Protein AF-A0A8H6UJI5-F1 (afdb_monomer_lite)

Secondary structure (DSSP, 8-state):
--B-SSSSS-BSTTSTT--TT----TTSSB--TTTT--BSSPPPHHHHHHHHHHHHHTTSTTHHHHTT-HHHHHHHHHHHHHHH---HHHHHHHHHHHHHHHHHHHHHS-EEES-SSS-EEE-SSSS-HHHHHHHHHHHHHHHHHGGGS-S--SEEEEE-TTSS-EETTTSEE-TTS----S-TT-GGGGTT-EEPPPPPP--SS-----HHHHS-TT-THHHHGGGGS-SSEE--PEEEEEETTTTEEEE-SPBTTB-TT-HHHHHHHHHHHHHHHHHHHHH--BTTS-SS--S------EEES-SPPHHHHHHHHHHTTT-SS-S-HHHHHHHHHHHHHHHTSPPPPGGGBSS------SGGG--GGGGG-HHHHHHHHHHHHHHH-EEE---TTSSS-HHHHHTT---S--SS--EETTEEEEEPPPPPPP------HHHHTTTT-EEEEEEEEEEEEBTTB-EE---SS-B-SS-GGGTEEEEEEEEEEEESEES-EEEEEEEB---TTTTT---GGGHHHHTTPPP-PPPSTTS---PPPSEEEEEEEEP-TT-EEEEETTEEEEEPPEEESSTTS-EEEEEEEEEEE-TTS----TTTS---BGGGS--TTS---TTGGGGSBPHHHHHHHHHHHHHHHHHHHHHHHTT----TTTHHHHHGGGGGSSSS-------------------------------------------------------------------------------THHHHHHHHHHHHHHHHHHHHHHHHHHHHHHHHHHTT-GGGHHHHHHHHHHHHHHHHHHHHHHHHHS-HHHHHHHHHHHHHHHHHHHHT-SSHHHHHHHHHHHHHHHHHHHHHHHHHHHHHS-TTTHHHHHHHHHHHHHHHHHHHHHHHHHHHHHS-TTHHHHTHHHHHHHHHHHHHS---------TTS-HHHHHHHHS-HHHHHHHHHHHHHHHHHHHHBTTTB-TTSHHHHHHHHHHHHHHHHHHHHHHHHGGGSSS-HHHHTSHHHHHHHHHHHHHHHHHHHHHHHHHHIIIIII---HHHHHHTTHHHHHHHHHHHHHHHHHHHHH-BSHHHHHHHHHHHHHHHHHHTT--TT--HHHHHHHHHHHHHHHHHHTTHHHHHHHHHS-HHHHHHHHHHHHHHHHHHHHHHHHHHHHHHHHHHHHHHHHHSTTS-HHHHHHTHHHHHHHH---HHHHHHHHHHHHHHHHHHHHHHHHHHHHHHHHHGGG---B-S-----TTTTTS--

pLDDT: mean 77.22, std 20.21, range [20.55, 97.88]

Radius of gyration: 40.63 Å; chains: 1; bounding box: 97×99×112 Å

Sequence (1265 aa):
MMDNTGKGPLRVPGFNDIPLYFEFPRGDRFAHGFADWSQNPRLTAREVAMLRFMETVTDEPEWENEVTNRAELDRWRSNAFYLYGLSQQAWDWCQAELQDKAEDFKRTGYVMVFDADSRVCKLDTLVEPDLRKEIRDAFGSLVSSTSADGGQRSVRQLVDPSMYPLVYGSTRALTNGGAVGLEIGNWEEYKHCQIAPVPVKPTGEVYEINQDELARRWDDRRRVKPDCWSTEFQWLPCEVSFEGDMMTPRITSYINNIHPRNKGACKAIERLIGAAIAPWNEMLILGRQGRTPIRIRTYNYVEENKEWPTWISRIHSRTLRGIQNAAGDEEWDEICSKVKEYLTLPDYPRECRFFDEPDYELLARMAPEDWESPEKVINLVQEKWCRRYVFHYPEPGISFTYADWKAGRNTGRAILPKYDNFSPDRALPQDPDHQYYSISLQERFRTDGLQIIVQVTSIDLTPDRPSYAGDQEFHVAGMLNEHIVATAVYYYEVDNIIDAKISFEQEAVIDNESFNVKNEDFINRVWDIPDCEVPEDDEPWRFPQALQTLGAITISSGRFLAWPNTLRSKAESFSSEDPSRPGHLRFVTLWLVDPHYRICSTRNVPPQRHDWAAAPSERSTGDDYKTFMTPEQAQEVRERTTAERKSATEKLNNRALPITDHFARYTFSRHFRSNVIMGKEQPGELPGVGAGSTAHHGPRESAVDELSSSKEAAHHARKDGEDDPTNEAHNADPGKELEAGTLSRTTTEQGTYISGLKLALVWLPLSLVVFVMLLDVSIVATAIPRITSDFHSLTDVGWYGSAYLLANCALQPLAGKLYTHFGSKGLFLGFFALFELGSLLCGVATSSKMLIIGRAVAGMGGAGLVNGALTIISCSVPLHKRPAYMGAMMGIGQMGVVIGPLIGGAFTEYTTWRWCFYINLPIGGVVAILFFFTRIPDTDKSREISVLQTILTKLDLIGFALFAPATIQLLLALDYGGNKYAWNSATVIGLFCGAGGTFIVFLIWEYFKGEEAMVPLSMLKQRGVWSSCFFAFFFFATLQLVIYYLPIYFQAIKGASPMMSGVDLLPNILSQLVGTLFSGVAVTKMGYYLPFVVAASIITTVGHGMLSTLSPTSSTGKWIGYQIIVGFGRGLGLQMPFVAVQNTLPPSMVSISMSLLTFLQTLGGALFLTFGQTIFTNSLRSTIPTYASGVNPEAIVQAGATGLRAIVTNPRTLAGVLVAYSKSIDRVFYLTIGCSGVAFLFAWGMGRKDIRKKPKTKEAQKEEA

InterPro domains:
  IPR011701 Major facilitator superfamily [PF07690] (766-1168)
  IPR020846 Major facilitator superfamily domain [PS50850] (762-1251)
  IPR036259 MFS transporter superfamily [G3DSA:1.20.1250.20] (1017-1255)
  IPR036259 MFS transporter superfamily [SSF103473] (755-1259)
  IPR049192 Domain of unknown function DUF4246, C-terminal [PF14033] (89-614)
  IPR049207 Domain of unknown function DUF4246, N-terminal [PF21666] (12-78)

Foldseek 3Di:
DQDDPQPFFHRFDLADPHPLLDDDDLQLFFAFQLARDFFPFFAWLQLLLLLFLLLVLVQDPPSLVCLPPPVVLVVSVVCSCPVSVHDPLSSVLSSVVSPVQSVVCVVPQWGWGPQGLFTKIWRQGPQDPVLLVLQCVLCVVLVVVVPPPDDDDLKDWSADLLFQFQFAQAAWWQRTGFWAWLPPAPCVSRPPTDHRHQHDQDDLPDDPPDVVNVVPVFRLSSVLLSLLRDSTGDGFFFFWAFDDPVRQTATTFDAFSDRSVSVSNRVSVSVVVVVVQVVCFQRTDRDHGHQFHRLFDFFAKDKDLPDQPPLLVQLVVCVVVVNPCSDDPVSLVVVLVVLVVLLPDDFDDQVFFPDNQDDDRLVVPDDPVNSVPSVSSVVSSVSSSRRRIGMGAGGTPQQDDSVCNRQQNLPVRGNDFQADLVGRVDTDDGDDRDDHDTDRCSVVCNPPGWTKHKIKMKRKAALVRFKDAWDPDWAQPGGVSQQWWKKKKWFSDWWQKPPWKKWKKAQHAHDPRRHSDNDLSCVCNTSVFDDFDDDDPDDDGQATFSMDTSGIRHDDHSIMMMTTSNMTMITHMIGGNDSNDMIMTIMMMMTTRISSRDHRHSGTGPRQAPVSNDDPPDPDDPPVVSNHADPVNSVVSSVVVVVSSVVSRVSSRRCRAQNPPVSVVVVVVPVVPPDPPDDDDDDDDDDDDDDDDDDDDDDDDDDDDDDDDDDDDDDDDDDDDDDDDDDDDDDDDDDDDDDDDDDDDDDDDDLDFDDDPLLCLLLVLLLLLLLLLLLLLQQCQLLQLVVCLLALCLLCLLLLNLLLLLLLLLCQLVLLLCLVQDDLLVSLLVLLVQLLQLLLQLLPPPHSVSNSVSSNSNSNSSSNSLVSSLSLLVSRDDPVCSVVSNVVSVVSSLVSNLCSLQVSLCCVFVPNNSVSSVVSVVSSVVSCVSSVPHDRPDDPRDPPDDPVVCCVPQDQVVLSVLQSLLLVLLLCLLSCDLPVDDNPDPSSVVSPVSSVVSVVVSVVVLVVCAPSHSQHVVQVVQLQLVLLLLLLLLLLQLVLLCSNLQSLCCCQQVVDRSNVSSVLLNLLSVLLQVLQVCLVVCCQVVQWLLVLLLQLLVLLLVLLVQLLPDASPDDSVSSSVSSSSNSNSSSSNNCSSLVLLCVRDDPVCSVVSVSSSSSSNSSSNSSSSSVLSSQLLSQLCVQLCVQQVPDRSSVCSSSGSNNNCVVDVDPSNSSSSSRSNSNSSSRSSVSSSVSSVVSSVSSVSSDTGRRHPDPQDPVNVSSSD

Structure (mmCIF, N/CA/C/O backbone):
data_AF-A0A8H6UJI5-F1
#
_entry.id   AF-A0A8H6UJI5-F1
#
loop_
_atom_site.group_PDB
_atom_site.id
_atom_site.type_symbol
_atom_site.label_atom_id
_atom_site.label_alt_id
_atom_site.label_comp_id
_atom_site.label_asym_id
_atom_site.label_entity_id
_atom_site.label_seq_id
_atom_site.pdbx_PDB_ins_code
_atom_site.Cartn_x
_atom_site.Cartn_y
_atom_site.Cartn_z
_atom_site.occupancy
_atom_site.B_iso_or_equiv
_atom_site.auth_seq_id
_atom_site.auth_comp_id
_atom_site.auth_asym_id
_atom_site.auth_atom_id
_atom_site.pdbx_PDB_model_num
ATOM 1 N N . MET A 1 1 ? -19.901 -15.699 16.337 1.00 61.12 1 MET A N 1
ATOM 2 C CA . MET A 1 1 ? -20.803 -14.698 16.932 1.00 61.12 1 MET A CA 1
ATOM 3 C C . MET A 1 1 ? -20.576 -14.762 18.426 1.00 61.12 1 MET A C 1
ATOM 5 O O . MET A 1 1 ? -20.586 -15.875 18.947 1.00 61.12 1 MET A O 1
ATOM 9 N N . MET A 1 2 ? -20.235 -13.634 19.050 1.00 85.44 2 MET A N 1
ATOM 10 C CA . MET A 1 2 ? -20.131 -13.566 20.508 1.00 85.44 2 MET A CA 1
ATOM 11 C C . MET A 1 2 ? -21.542 -13.635 21.095 1.00 85.44 2 MET A C 1
ATOM 13 O O . MET A 1 2 ? -22.469 -13.093 20.498 1.00 85.44 2 MET A O 1
ATOM 17 N N . ASP A 1 3 ? -21.712 -14.324 22.215 1.00 88.69 3 ASP A N 1
ATOM 18 C CA . ASP A 1 3 ? -23.009 -14.512 22.861 1.00 88.69 3 ASP A CA 1
ATOM 19 C C . ASP A 1 3 ? -22.829 -14.598 24.378 1.00 88.69 3 ASP A C 1
ATOM 21 O O . ASP A 1 3 ? -22.107 -15.458 24.887 1.00 88.69 3 ASP A O 1
ATOM 25 N N . ASN A 1 4 ? -23.501 -13.697 25.093 1.00 91.88 4 ASN A N 1
ATOM 26 C CA . ASN A 1 4 ? -23.556 -13.670 26.550 1.00 91.88 4 ASN A CA 1
ATOM 27 C C . ASN A 1 4 ? -24.999 -13.685 27.093 1.00 91.88 4 ASN A C 1
ATOM 29 O O . ASN A 1 4 ? -25.233 -13.347 28.254 1.00 91.88 4 ASN A O 1
ATOM 33 N N . THR A 1 5 ? -25.978 -14.068 26.264 1.00 88.94 5 THR A N 1
ATOM 34 C CA . THR A 1 5 ? -27.417 -14.035 26.585 1.00 88.94 5 THR A CA 1
ATOM 35 C C . THR A 1 5 ? -27.852 -15.091 27.601 1.00 88.94 5 THR A C 1
ATOM 37 O O . THR A 1 5 ? -28.917 -14.955 28.197 1.00 88.94 5 THR A O 1
ATOM 40 N N . GLY A 1 6 ? -27.056 -16.148 27.787 1.00 82.31 6 GLY A N 1
ATOM 41 C CA . GLY A 1 6 ? -27.378 -17.277 28.664 1.00 82.31 6 GLY A CA 1
ATOM 42 C C . GLY A 1 6 ? -28.214 -18.384 28.010 1.00 82.31 6 GLY A C 1
ATOM 43 O O . GLY A 1 6 ? -28.480 -19.393 28.656 1.00 82.31 6 GLY A O 1
ATOM 44 N N . LYS A 1 7 ? -28.600 -18.252 26.729 1.00 87.25 7 LYS A N 1
ATOM 45 C CA . LYS A 1 7 ? -29.340 -19.297 25.982 1.00 87.25 7 LYS A CA 1
ATOM 46 C C . LYS A 1 7 ? -28.477 -20.498 25.570 1.00 87.25 7 LYS A C 1
ATOM 48 O O . LYS A 1 7 ? -29.012 -21.525 25.161 1.00 87.25 7 LYS A O 1
ATOM 53 N N . GLY A 1 8 ? -27.159 -20.367 25.662 1.00 86.75 8 GLY A N 1
ATOM 54 C CA . GLY A 1 8 ? -26.173 -21.384 25.314 1.00 86.75 8 GLY A CA 1
ATOM 55 C C . GLY A 1 8 ? -24.846 -21.129 26.037 1.00 86.75 8 GLY A C 1
ATOM 56 O O . GLY A 1 8 ? -24.812 -20.304 26.954 1.00 86.75 8 GLY A O 1
ATOM 57 N N . PRO A 1 9 ? -23.755 -21.814 25.649 1.00 88.88 9 PRO A N 1
ATOM 58 C CA . PRO A 1 9 ? -22.451 -21.604 26.267 1.00 88.88 9 PRO A CA 1
ATOM 59 C C . PRO A 1 9 ? -21.995 -20.151 26.103 1.00 88.88 9 PRO A C 1
ATOM 61 O O . PRO A 1 9 ? -22.188 -19.546 25.049 1.00 88.88 9 PRO A O 1
ATOM 64 N N . LEU A 1 10 ? -21.369 -19.604 27.143 1.00 92.19 10 LEU A N 1
ATOM 65 C CA . LEU A 1 10 ? -20.865 -18.235 27.179 1.00 92.19 10 LEU A CA 1
ATOM 66 C C . LEU A 1 10 ? -19.730 -18.061 26.166 1.00 92.19 10 LEU A C 1
ATOM 68 O O . LEU A 1 10 ? -18.627 -18.553 26.384 1.00 92.19 10 LEU A O 1
ATOM 72 N N . ARG A 1 11 ? -19.973 -17.365 25.059 1.00 92.56 11 ARG A N 1
ATOM 73 C CA . ARG A 1 11 ? -18.986 -17.158 23.992 1.00 92.56 11 ARG A CA 1
ATOM 74 C C . ARG A 1 11 ? -18.580 -15.693 23.943 1.00 92.56 11 ARG A C 1
ATOM 76 O O . ARG A 1 11 ? -19.091 -14.934 23.127 1.00 92.56 11 ARG A O 1
ATOM 83 N N . VAL A 1 12 ? -17.641 -15.313 24.799 1.00 93.25 12 VAL A N 1
ATOM 84 C CA . VAL A 1 12 ? -17.063 -13.959 24.896 1.00 93.25 12 VAL A CA 1
ATOM 85 C C . VAL A 1 12 ? -15.536 -14.060 25.011 1.00 93.25 12 VAL A C 1
ATOM 87 O O . VAL A 1 12 ? -15.056 -15.145 25.346 1.00 93.25 12 VAL A O 1
ATOM 90 N N . PRO A 1 13 ? -14.754 -12.996 24.737 1.00 90.94 13 PRO A N 1
ATOM 91 C CA . PRO A 1 13 ? -13.299 -13.033 24.894 1.00 90.94 13 PRO A CA 1
ATOM 92 C C . PRO A 1 13 ? -12.876 -13.599 26.255 1.00 90.94 13 PRO A C 1
ATOM 94 O O . PRO A 1 13 ? -13.381 -13.184 27.294 1.00 90.94 13 PRO A O 1
ATOM 97 N N . GLY A 1 14 ? -11.992 -14.598 26.237 1.00 88.25 14 GLY A N 1
ATOM 98 C CA . GLY A 1 14 ? -11.545 -15.320 27.429 1.00 88.25 14 GLY A CA 1
ATOM 99 C C . GLY A 1 14 ? -12.366 -16.569 27.778 1.00 88.25 14 GLY A C 1
ATOM 100 O O . GLY A 1 14 ? -11.949 -17.310 28.660 1.00 88.25 14 GLY A O 1
ATOM 101 N N . PHE A 1 15 ? -13.478 -16.862 27.090 1.00 90.62 15 PHE A N 1
ATOM 102 C CA . PHE A 1 15 ? -14.366 -17.999 27.381 1.00 90.62 15 PHE A CA 1
ATOM 103 C C . PHE A 1 15 ? -14.697 -18.825 26.123 1.00 90.62 15 PHE A C 1
ATOM 105 O O . PHE A 1 15 ? -14.808 -18.283 25.024 1.00 90.62 15 PHE A O 1
ATOM 112 N N . ASN A 1 16 ? -14.883 -20.144 26.297 1.00 87.00 16 ASN A N 1
ATOM 113 C CA . ASN A 1 16 ? -15.345 -21.105 25.276 1.00 87.00 16 ASN A CA 1
ATOM 114 C C . ASN A 1 16 ? -14.750 -20.878 23.864 1.00 87.00 16 ASN A C 1
ATOM 116 O O . ASN A 1 16 ? -15.469 -20.569 22.908 1.00 87.00 16 ASN A O 1
ATOM 120 N N . ASP A 1 17 ? -13.425 -21.038 23.756 1.00 81.00 17 ASP A N 1
ATOM 121 C CA . ASP A 1 17 ? -12.619 -20.963 22.523 1.00 81.00 17 ASP A CA 1
ATOM 122 C C . ASP A 1 17 ? -12.535 -19.585 21.836 1.00 81.00 17 ASP A C 1
ATOM 124 O O . ASP A 1 17 ? -12.089 -19.492 20.690 1.00 81.00 17 ASP A O 1
ATOM 128 N N . ILE A 1 18 ? -12.919 -18.496 22.514 1.00 85.94 18 ILE A N 1
ATOM 129 C CA . ILE A 1 18 ? -12.639 -17.129 22.049 1.00 85.94 18 ILE A CA 1
ATOM 130 C C . ILE A 1 18 ? -11.412 -16.585 22.797 1.00 85.94 18 ILE A C 1
ATOM 132 O O . ILE A 1 18 ? -11.477 -16.407 24.017 1.00 85.94 18 ILE A O 1
ATOM 136 N N . PRO A 1 19 ? -10.291 -16.299 22.104 1.00 86.19 19 PRO A N 1
ATOM 137 C CA . PRO A 1 19 ? -9.113 -15.708 22.732 1.00 86.19 19 PRO A CA 1
ATOM 138 C C . PRO A 1 19 ? -9.451 -14.390 23.434 1.00 86.19 19 PRO A C 1
ATOM 140 O O . PRO A 1 19 ? -10.230 -13.595 22.911 1.00 86.19 19 PRO A O 1
ATOM 143 N N . LEU A 1 20 ? -8.839 -14.138 24.597 1.00 86.31 20 LEU A N 1
ATOM 144 C CA . LEU A 1 20 ? -9.009 -12.874 25.327 1.00 86.31 20 LEU A CA 1
ATOM 145 C C . LEU A 1 20 ? -8.669 -11.667 24.444 1.00 86.31 20 LEU A C 1
ATOM 147 O O . LEU A 1 20 ? -9.382 -10.680 24.457 1.00 86.31 20 LEU A O 1
ATOM 151 N N . TYR A 1 21 ? -7.618 -11.793 23.639 1.00 83.44 21 TYR A N 1
ATOM 152 C CA . TYR A 1 21 ? -7.092 -10.760 22.748 1.00 83.44 21 TYR A CA 1
ATOM 153 C C . TYR A 1 21 ? -7.759 -10.737 21.360 1.00 83.44 21 TYR A C 1
ATOM 155 O O . TYR A 1 21 ? -7.155 -10.297 20.382 1.00 83.44 21 TYR A O 1
ATOM 163 N N . PHE A 1 22 ? -8.977 -11.267 21.232 1.00 84.19 22 PHE A N 1
ATOM 164 C CA . PHE A 1 22 ? -9.707 -11.220 19.969 1.00 84.19 22 PHE A CA 1
ATOM 165 C C . PHE A 1 22 ? -10.111 -9.780 19.625 1.00 84.19 22 PHE A C 1
ATOM 167 O O . PHE A 1 22 ? -10.711 -9.079 20.436 1.00 84.19 22 PHE A O 1
ATOM 174 N N . GLU A 1 23 ? -9.841 -9.361 18.389 1.00 79.75 23 GLU A N 1
ATOM 175 C CA . GLU A 1 23 ? -10.113 -8.007 17.915 1.00 79.75 23 GLU A CA 1
ATOM 176 C C . GLU A 1 23 ? -10.788 -8.019 16.532 1.00 79.75 23 GLU A C 1
ATOM 178 O O . GLU A 1 23 ? -10.266 -8.582 15.568 1.00 79.75 23 GLU A O 1
ATOM 183 N N . PHE A 1 24 ? -11.944 -7.363 16.407 1.00 83.06 24 PHE A N 1
ATOM 184 C CA . PHE A 1 24 ? -12.549 -7.033 15.116 1.00 83.06 24 PHE A CA 1
ATOM 185 C C . PHE A 1 24 ? -11.663 -6.058 14.318 1.00 83.06 24 PHE A C 1
ATOM 187 O O . PHE A 1 24 ? -10.924 -5.263 14.909 1.00 83.06 24 PHE A O 1
ATOM 194 N N . PRO A 1 25 ? -11.745 -6.053 12.973 1.00 76.62 25 PRO A N 1
ATOM 195 C CA . PRO A 1 25 ? -11.103 -5.025 12.162 1.00 76.62 25 PRO A CA 1
ATOM 196 C C . PRO A 1 25 ? -11.497 -3.609 12.604 1.00 76.62 25 PRO A C 1
ATOM 198 O O . PRO A 1 25 ? -12.649 -3.375 12.946 1.00 76.62 25 PRO A O 1
ATOM 201 N N . ARG A 1 26 ? -10.576 -2.632 12.542 1.00 70.50 26 ARG A N 1
ATOM 202 C CA . ARG A 1 26 ? -10.837 -1.240 12.987 1.00 70.50 26 ARG A CA 1
ATOM 203 C C . ARG A 1 26 ? -12.021 -0.548 12.290 1.00 70.50 26 ARG A C 1
ATOM 205 O O . ARG A 1 26 ? -12.533 0.433 12.808 1.00 70.50 26 ARG A O 1
ATOM 212 N N . GLY A 1 27 ? -12.434 -1.016 11.110 1.00 74.25 27 GLY A N 1
ATOM 213 C CA . GLY A 1 27 ? -13.635 -0.517 10.425 1.00 74.25 27 GLY A CA 1
ATOM 214 C C . GLY A 1 27 ? -14.953 -1.073 10.978 1.00 74.25 27 GLY A C 1
ATOM 215 O O . GLY A 1 27 ? -16.004 -0.495 10.723 1.00 74.25 27 GLY A O 1
ATOM 216 N N . ASP A 1 28 ? -14.888 -2.157 11.751 1.00 83.00 28 ASP A N 1
ATOM 217 C CA . ASP A 1 28 ? -16.036 -2.915 12.258 1.00 83.00 28 ASP A CA 1
ATOM 218 C C . ASP A 1 28 ? -16.245 -2.725 13.774 1.00 83.00 28 ASP A C 1
ATOM 220 O O . ASP A 1 28 ? -17.081 -3.404 14.367 1.00 83.00 28 ASP A O 1
ATOM 224 N N . ARG A 1 29 ? -15.478 -1.826 14.407 1.00 88.88 29 ARG A N 1
ATOM 225 C CA . ARG A 1 29 ? -15.506 -1.525 15.848 1.00 88.88 29 ARG A CA 1
ATOM 226 C C . ARG A 1 29 ? -15.231 -0.048 16.122 1.00 88.88 29 ARG A C 1
ATOM 228 O O . ARG A 1 29 ? -14.660 0.628 15.264 1.00 88.88 29 ARG A O 1
ATOM 235 N N . PHE A 1 30 ? -15.577 0.446 17.307 1.00 92.06 30 PHE A N 1
ATOM 236 C CA . PHE A 1 30 ? -15.227 1.819 17.685 1.00 92.06 30 PHE A CA 1
ATOM 237 C C . PHE A 1 30 ? -13.751 1.925 18.094 1.00 92.06 30 PHE A C 1
ATOM 239 O O . PHE A 1 30 ? -13.155 0.968 18.588 1.00 92.06 30 PHE A O 1
ATOM 246 N N . ALA A 1 31 ? -13.138 3.085 17.858 1.00 88.12 31 ALA A N 1
ATOM 247 C CA . ALA A 1 31 ? -11.729 3.298 18.173 1.00 88.12 31 ALA A CA 1
ATOM 248 C C . ALA A 1 31 ? -11.480 3.416 19.692 1.00 88.12 31 ALA A C 1
ATOM 250 O O . ALA A 1 31 ? -12.194 4.126 20.397 1.00 88.12 31 ALA A O 1
ATOM 251 N N . HIS A 1 32 ? -10.417 2.769 20.175 1.00 85.44 32 HIS A N 1
ATOM 252 C CA . HIS A 1 32 ? -9.938 2.816 21.562 1.00 85.44 32 HIS A CA 1
ATOM 253 C C . HIS A 1 32 ? -8.583 3.548 21.693 1.00 85.44 32 HIS A C 1
ATOM 255 O O . HIS A 1 32 ? -7.678 3.361 20.874 1.00 85.44 32 HIS A O 1
ATOM 261 N N . GLY A 1 33 ? -8.380 4.320 22.769 1.00 74.56 33 GLY A N 1
ATOM 262 C CA . GLY A 1 33 ? -7.171 5.133 22.994 1.00 74.56 33 GLY A CA 1
ATOM 263 C C . GLY A 1 33 ? -5.856 4.421 23.338 1.00 74.56 33 GLY A C 1
ATOM 264 O O . GLY A 1 33 ? -4.842 5.100 23.436 1.00 74.56 33 GLY A O 1
ATOM 265 N N . PHE A 1 34 ? -5.811 3.090 23.500 1.00 75.69 34 PHE A N 1
ATOM 266 C CA . PHE A 1 34 ? -4.537 2.382 23.741 1.00 75.69 34 PHE A CA 1
ATOM 267 C C . PHE A 1 34 ? -3.743 2.115 22.452 1.00 75.69 34 PHE A C 1
ATOM 269 O O . PHE A 1 34 ? -2.527 1.944 22.508 1.00 75.69 34 PHE A O 1
ATOM 276 N N . ALA A 1 35 ? -4.403 2.038 21.288 1.00 66.19 35 ALA A N 1
ATOM 277 C CA . ALA A 1 35 ? -3.717 1.738 20.026 1.00 66.19 35 ALA A CA 1
ATOM 278 C C . ALA A 1 35 ? -4.474 2.134 18.746 1.00 66.19 35 ALA A C 1
ATOM 280 O O . ALA A 1 35 ? -3.862 2.148 17.673 1.00 66.19 35 ALA A O 1
ATOM 281 N N . ASP A 1 36 ? -5.783 2.416 18.797 1.00 73.94 36 ASP A N 1
ATOM 282 C CA . ASP A 1 36 ? -6.597 2.515 17.579 1.00 73.94 36 ASP A CA 1
ATOM 283 C C . ASP A 1 36 ? -6.623 3.908 16.945 1.00 73.94 36 ASP A C 1
ATOM 285 O O . ASP A 1 36 ? -6.758 4.011 15.718 1.00 73.94 36 ASP A O 1
ATOM 289 N N . TRP A 1 37 ? -6.437 4.957 17.746 1.00 81.56 37 TRP A N 1
ATOM 290 C CA . TRP A 1 37 ? -6.599 6.348 17.328 1.00 81.56 37 TRP A CA 1
ATOM 291 C C . TRP A 1 37 ? -5.369 7.206 17.627 1.00 81.56 37 TRP A C 1
ATOM 293 O O . TRP A 1 37 ? -4.725 7.034 18.650 1.00 81.56 37 TRP A O 1
ATOM 303 N N . SER A 1 38 ? -5.035 8.123 16.724 1.00 80.50 38 SER A N 1
ATOM 304 C CA . SER A 1 38 ? -4.043 9.187 16.927 1.00 80.50 38 SER A CA 1
ATOM 305 C C . SER A 1 38 ? -4.411 10.338 16.000 1.00 80.50 38 SER A C 1
ATOM 307 O O . SER A 1 38 ? -4.584 10.097 14.801 1.00 80.50 38 SER A O 1
ATOM 309 N N . GLN A 1 39 ? -4.519 11.554 16.531 1.00 84.19 39 GLN A N 1
ATOM 310 C CA . GLN A 1 39 ? -4.862 12.748 15.764 1.00 84.19 39 GLN A CA 1
ATOM 311 C C . GLN A 1 39 ? -3.810 12.982 14.673 1.00 84.19 39 GLN A C 1
ATOM 313 O O . GLN A 1 39 ? -2.622 13.075 14.971 1.00 84.19 39 GLN A O 1
ATOM 318 N N . ASN A 1 40 ? -4.224 13.045 13.406 1.00 75.38 40 ASN A N 1
ATOM 319 C CA . ASN A 1 40 ? -3.317 13.308 12.291 1.00 75.38 40 ASN A CA 1
ATOM 320 C C . ASN A 1 40 ? -3.932 14.349 11.341 1.00 75.38 40 ASN A C 1
ATOM 322 O O . ASN A 1 40 ? -4.953 14.053 10.717 1.00 75.38 40 ASN A O 1
ATOM 326 N N . PRO A 1 41 ? -3.316 15.530 11.186 1.00 74.12 41 PRO A N 1
ATOM 327 C CA . PRO A 1 41 ? -2.049 15.951 11.801 1.00 74.12 41 PRO A CA 1
ATOM 328 C C . PRO A 1 41 ? -2.208 16.473 13.245 1.00 74.12 41 PRO A C 1
ATOM 330 O O . PRO A 1 41 ? -3.325 16.777 13.661 1.00 74.12 41 PRO A O 1
ATOM 333 N N . ARG A 1 42 ? -1.103 16.578 14.007 1.00 83.25 42 ARG A N 1
ATOM 334 C CA . ARG A 1 42 ? -1.053 17.290 15.306 1.00 83.25 42 ARG A CA 1
ATOM 335 C C . ARG A 1 42 ? -1.477 18.750 15.139 1.00 83.25 42 ARG A C 1
ATOM 337 O O . ARG A 1 42 ? -1.130 19.371 14.136 1.00 83.25 42 ARG A O 1
ATOM 344 N N . LEU A 1 43 ? -2.191 19.287 16.130 1.00 86.25 43 LEU A N 1
ATOM 345 C CA . LEU A 1 43 ? -2.622 20.682 16.111 1.00 86.25 43 LEU A CA 1
ATOM 346 C C . LEU A 1 43 ? -1.437 21.626 16.370 1.00 86.25 43 LEU A C 1
ATOM 348 O O . LEU A 1 43 ? -0.521 21.309 17.123 1.00 86.25 43 LEU A O 1
ATOM 352 N N . THR A 1 44 ? -1.452 22.800 15.762 1.00 85.31 44 THR A N 1
ATOM 353 C CA . THR A 1 44 ? -0.505 23.889 15.988 1.00 85.31 44 THR A CA 1
ATOM 354 C C . THR A 1 44 ? -0.794 24.613 17.305 1.00 85.31 44 THR A C 1
ATOM 356 O O . THR A 1 44 ? -1.923 24.600 17.799 1.00 85.31 44 THR A O 1
ATOM 359 N N . ALA A 1 45 ? 0.198 25.317 17.854 1.00 84.38 45 ALA A N 1
ATOM 360 C CA . ALA A 1 45 ? 0.023 26.155 19.044 1.00 84.38 45 ALA A CA 1
ATOM 361 C C . ALA A 1 45 ? -1.111 27.180 18.864 1.00 84.38 45 ALA A C 1
ATOM 363 O O . ALA A 1 45 ? -1.881 27.433 19.791 1.00 84.38 45 ALA A O 1
ATOM 364 N N . ARG A 1 46 ? -1.276 27.710 17.641 1.00 87.31 46 ARG A N 1
ATOM 365 C CA . ARG A 1 46 ? -2.386 28.603 17.288 1.00 87.31 46 ARG A CA 1
ATOM 366 C C . ARG A 1 46 ? -3.742 27.901 17.391 1.00 87.31 46 ARG A C 1
ATOM 368 O O . ARG A 1 46 ? -4.653 28.448 18.004 1.00 87.31 46 ARG A O 1
ATOM 375 N N . GLU A 1 47 ? -3.875 26.703 16.829 1.00 90.00 47 GLU A N 1
ATOM 376 C CA . GLU A 1 47 ? -5.118 25.919 16.884 1.00 90.00 47 GLU A CA 1
ATOM 377 C C . GLU A 1 47 ? -5.489 25.541 18.319 1.00 90.00 47 GLU A C 1
ATOM 379 O O . GLU A 1 47 ? -6.641 25.698 18.717 1.00 90.00 47 GLU A O 1
ATOM 384 N N . VAL A 1 48 ? -4.514 25.109 19.124 1.00 91.25 48 VAL A N 1
ATOM 385 C CA . VAL A 1 48 ? -4.731 24.792 20.543 1.00 91.25 48 VAL A CA 1
ATOM 386 C C . VAL A 1 48 ? -5.173 26.036 21.321 1.00 91.25 48 VAL A C 1
ATOM 388 O O . VAL A 1 48 ? -6.129 25.963 22.091 1.00 91.25 48 VAL A O 1
ATOM 391 N N . ALA A 1 49 ? -4.545 27.195 21.093 1.00 91.50 49 ALA A N 1
ATOM 392 C CA . ALA A 1 49 ? -4.943 28.452 21.728 1.00 91.50 49 ALA A CA 1
ATOM 393 C C . ALA A 1 49 ? -6.381 28.861 21.363 1.00 91.50 49 ALA A C 1
ATOM 395 O O . ALA A 1 49 ? -7.144 29.263 22.240 1.00 91.50 49 ALA A O 1
ATOM 396 N N . MET A 1 50 ? -6.780 28.696 20.097 1.00 94.00 50 MET A N 1
ATOM 397 C CA . MET A 1 50 ? -8.156 28.935 19.649 1.00 94.00 50 MET A CA 1
ATOM 398 C C . MET A 1 50 ? -9.156 27.980 20.318 1.00 94.00 50 MET A C 1
ATOM 400 O O . MET A 1 50 ? -10.206 28.427 20.778 1.00 94.00 50 MET A O 1
ATOM 404 N N . LEU A 1 51 ? -8.832 26.684 20.421 1.00 93.75 51 LEU A N 1
ATOM 405 C CA . LEU A 1 51 ? -9.679 25.705 21.110 1.00 93.75 51 LEU A CA 1
ATOM 406 C C . LEU A 1 51 ? -9.850 26.039 22.599 1.00 93.75 51 LEU A C 1
ATOM 408 O O . LEU A 1 51 ? -10.972 25.985 23.096 1.00 93.75 51 LEU A O 1
ATOM 412 N N . ARG A 1 52 ? -8.768 26.416 23.295 1.00 94.06 52 ARG A N 1
ATOM 413 C CA . ARG A 1 52 ? -8.812 26.830 24.710 1.00 94.06 52 ARG A CA 1
ATOM 414 C C . ARG A 1 52 ? -9.613 28.112 24.904 1.00 94.06 52 ARG A C 1
ATOM 416 O O . ARG A 1 52 ? -10.377 28.211 25.851 1.00 94.06 52 ARG A O 1
ATOM 423 N N . PHE A 1 53 ? -9.469 29.077 24.001 1.00 95.50 53 PHE A N 1
ATOM 424 C CA . PHE A 1 53 ? -10.252 30.307 24.043 1.00 95.50 53 PHE A CA 1
ATOM 425 C C . PHE A 1 53 ? -11.758 30.029 23.888 1.00 95.50 53 PHE A C 1
ATOM 427 O O . PHE A 1 53 ? -12.555 30.493 24.701 1.00 95.50 53 PHE A O 1
ATOM 434 N N . MET A 1 54 ? -12.155 29.248 22.876 1.00 95.00 54 MET A N 1
ATOM 435 C CA . MET A 1 54 ? -13.568 28.906 22.672 1.00 95.00 54 MET A CA 1
ATOM 436 C C . MET A 1 54 ? -14.127 28.056 23.815 1.00 95.00 54 MET A C 1
ATOM 438 O O . MET A 1 54 ? -15.295 28.196 24.168 1.00 95.00 54 MET A O 1
ATOM 442 N N . GLU A 1 55 ? -13.311 27.189 24.413 1.00 94.50 55 GLU A N 1
ATOM 443 C CA . GLU A 1 55 ? -13.701 26.445 25.608 1.00 94.50 55 GLU A CA 1
ATOM 444 C C . GLU A 1 55 ? -14.025 27.396 26.769 1.00 94.50 55 GLU A C 1
ATOM 446 O O . GLU A 1 55 ? -15.144 27.320 27.273 1.00 94.50 55 GLU A O 1
ATOM 451 N N . THR A 1 56 ? -13.148 28.360 27.078 1.00 93.44 56 THR A N 1
ATOM 452 C CA . THR A 1 56 ? -13.401 29.389 28.100 1.00 93.44 56 THR A CA 1
ATOM 453 C C . THR A 1 56 ? -14.691 30.159 27.835 1.00 93.44 56 THR A C 1
ATOM 455 O O . THR A 1 56 ? -15.489 30.343 28.749 1.00 93.44 56 THR A O 1
ATOM 458 N N . VAL A 1 57 ? -14.933 30.582 26.587 1.00 94.69 57 VAL A N 1
ATOM 459 C CA . VAL A 1 57 ? -16.168 31.302 26.229 1.00 94.69 57 VAL A CA 1
ATOM 460 C C . VAL A 1 57 ? -17.395 30.424 26.447 1.00 94.69 57 VAL A C 1
ATOM 462 O O . VAL A 1 57 ? -18.3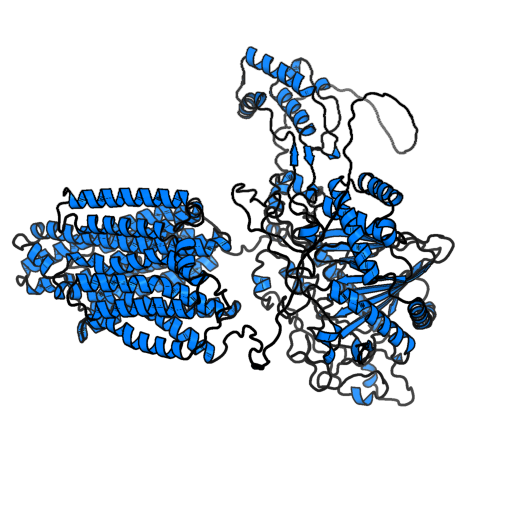63 30.860 27.054 1.00 94.69 57 VAL A O 1
ATOM 465 N N . THR A 1 58 ? -17.354 29.167 26.003 1.00 93.44 58 THR A N 1
ATOM 466 C CA . THR A 1 58 ? -18.473 28.227 26.193 1.00 93.44 58 THR A CA 1
ATOM 467 C C . THR A 1 58 ? -18.653 27.778 27.649 1.00 93.44 58 THR A C 1
ATOM 469 O O . THR A 1 58 ? -19.563 26.999 27.938 1.00 93.44 58 THR A O 1
ATOM 472 N N . ASP A 1 59 ? -17.753 28.162 28.557 1.00 90.50 59 ASP A N 1
ATOM 473 C CA . ASP A 1 59 ? -17.874 27.977 30.007 1.00 90.50 59 ASP A CA 1
ATOM 474 C C . ASP A 1 59 ? -18.528 29.184 30.700 1.00 90.50 59 ASP A C 1
ATOM 476 O O . ASP A 1 59 ? -19.006 29.046 31.829 1.00 90.50 59 ASP A O 1
ATOM 480 N N . GLU A 1 60 ? -18.607 30.338 30.029 1.00 91.19 60 GLU A N 1
ATOM 481 C CA . GLU A 1 60 ? -19.362 31.486 30.520 1.00 91.19 60 GLU A CA 1
ATOM 482 C C . GLU A 1 60 ? -20.878 31.207 30.466 1.00 91.19 60 GLU A C 1
ATOM 484 O O . GLU A 1 60 ? -21.373 30.551 29.544 1.00 91.19 60 GLU A O 1
ATOM 489 N N . PRO A 1 61 ? -21.656 31.690 31.447 1.00 86.12 61 PRO A N 1
ATOM 490 C CA . PRO A 1 61 ? -23.108 31.566 31.411 1.00 86.12 61 PRO A CA 1
ATOM 491 C C . PRO A 1 61 ? -23.697 32.364 30.239 1.00 86.12 61 PRO A C 1
ATOM 493 O O . PRO A 1 61 ? -23.234 33.459 29.938 1.00 86.12 61 PRO A O 1
ATOM 496 N N . GLU A 1 62 ? -24.742 31.823 29.609 1.00 89.06 62 GLU A N 1
ATOM 497 C CA . GLU A 1 62 ? -25.491 32.457 28.504 1.00 89.06 62 GLU A CA 1
ATOM 498 C C . GLU A 1 62 ? -24.659 32.806 27.255 1.00 89.06 62 GLU A C 1
ATOM 500 O O . GLU A 1 62 ? -25.116 33.561 26.388 1.00 89.06 62 GLU A O 1
ATOM 505 N N . TRP A 1 63 ? -23.459 32.232 27.117 1.00 92.75 63 TRP A N 1
ATOM 506 C CA . TRP A 1 63 ? -22.555 32.487 25.995 1.00 92.75 63 TRP A CA 1
ATOM 507 C C . TRP A 1 63 ? -23.254 32.342 24.631 1.00 92.75 63 TRP A C 1
ATOM 509 O O . TRP A 1 63 ? -22.993 33.121 23.718 1.00 92.75 63 TRP A O 1
ATOM 519 N N . GLU A 1 64 ? -24.202 31.407 24.490 1.00 92.81 64 GLU A N 1
ATOM 520 C CA . GLU A 1 64 ? -24.936 31.134 23.252 1.00 92.81 64 GLU A CA 1
ATOM 521 C C . GLU A 1 64 ? -25.847 32.289 22.798 1.00 92.81 64 GLU A C 1
ATOM 523 O O . GLU A 1 64 ? -26.307 32.329 21.650 1.00 92.81 64 GLU A O 1
ATOM 528 N N . ASN A 1 65 ? -26.153 33.225 23.694 1.00 91.12 65 ASN A N 1
ATOM 529 C CA . ASN A 1 65 ? -26.914 34.436 23.392 1.00 91.12 65 ASN A CA 1
ATOM 530 C C . ASN A 1 65 ? -25.974 35.633 23.192 1.00 91.12 65 ASN A C 1
ATOM 532 O O . ASN A 1 65 ? -26.199 36.452 22.294 1.00 91.12 65 ASN A O 1
ATOM 536 N N . GLU A 1 66 ? -24.868 35.666 23.935 1.00 92.62 66 GLU A N 1
ATOM 537 C CA . GLU A 1 66 ? -23.881 36.749 23.906 1.00 92.62 66 GLU A CA 1
ATOM 538 C C . GLU A 1 66 ? -22.983 36.756 22.655 1.00 92.62 66 GLU A C 1
ATOM 540 O O . GLU A 1 66 ? -22.421 37.793 22.311 1.00 92.62 66 GLU A O 1
ATOM 545 N N . VAL A 1 67 ? -22.942 35.677 21.860 1.00 89.88 67 VAL A N 1
ATOM 546 C CA . VAL A 1 67 ? -22.239 35.637 20.550 1.00 89.88 67 VAL A CA 1
ATOM 547 C C . VAL A 1 67 ? -22.730 36.659 19.510 1.00 89.88 67 VAL A C 1
ATOM 549 O O . VAL A 1 67 ? -22.111 36.827 18.454 1.00 89.88 67 VAL A O 1
ATOM 552 N N . THR A 1 68 ? -23.844 37.343 19.782 1.00 87.44 68 THR A N 1
ATOM 553 C CA . THR A 1 68 ? -24.370 38.445 18.958 1.00 87.44 68 THR A CA 1
ATOM 554 C C . THR A 1 68 ? -24.224 39.824 19.612 1.00 87.44 68 THR A C 1
ATOM 556 O O . THR A 1 68 ? -24.431 40.844 18.948 1.00 87.44 68 THR A O 1
ATOM 559 N N . ASN A 1 69 ? -23.834 39.883 20.889 1.00 91.81 69 ASN A N 1
ATOM 560 C CA . ASN A 1 69 ? -23.671 41.118 21.643 1.00 91.81 69 ASN A CA 1
ATOM 561 C C . ASN A 1 69 ? -22.304 41.749 21.355 1.00 91.81 69 ASN A C 1
ATOM 563 O O . ASN A 1 69 ? -21.255 41.170 21.618 1.00 91.81 69 ASN A O 1
ATOM 567 N N . ARG A 1 70 ? -22.303 42.982 20.836 1.00 90.25 70 ARG A N 1
ATOM 568 C CA . ARG A 1 70 ? -21.061 43.677 20.463 1.00 90.25 70 ARG A CA 1
ATOM 569 C C . ARG A 1 70 ? -20.122 43.929 21.641 1.00 90.25 70 ARG A C 1
ATOM 571 O O . ARG A 1 70 ? -18.919 43.805 21.460 1.00 90.25 70 ARG A O 1
ATOM 578 N N . ALA A 1 71 ? -20.651 44.285 22.813 1.00 91.25 71 ALA A N 1
ATOM 579 C CA . ALA A 1 71 ? -19.813 44.605 23.969 1.00 91.25 71 ALA A CA 1
ATOM 580 C C . ALA A 1 71 ? -19.053 43.366 24.464 1.00 91.25 71 ALA A C 1
ATOM 582 O O . ALA A 1 71 ? -17.858 43.438 24.749 1.00 91.25 71 ALA A O 1
ATOM 583 N N . GLU A 1 72 ? -19.739 42.225 24.493 1.00 91.94 72 GLU A N 1
ATOM 584 C CA . GLU A 1 72 ? -19.155 40.942 24.878 1.00 91.94 72 GLU A CA 1
ATOM 585 C C . GLU A 1 72 ? -18.175 40.425 23.822 1.00 91.94 72 GLU A C 1
ATOM 587 O O . GLU A 1 72 ? -17.065 40.020 24.161 1.00 91.94 72 GLU A O 1
ATOM 592 N N . LEU A 1 73 ? -18.500 40.561 22.533 1.00 92.69 73 LEU A N 1
ATOM 593 C CA . LEU A 1 73 ? -17.568 40.247 21.447 1.00 92.69 73 LEU A CA 1
ATOM 594 C C . LEU A 1 73 ? -16.275 41.078 21.523 1.00 92.69 73 LEU A C 1
ATOM 596 O O . LEU A 1 73 ? -15.193 40.523 21.351 1.00 92.69 73 LEU A O 1
ATOM 600 N N . ASP A 1 74 ? -16.348 42.379 21.823 1.00 91.94 74 ASP A N 1
ATOM 601 C CA . ASP A 1 74 ? -15.157 43.227 21.983 1.00 91.94 74 ASP A CA 1
ATOM 602 C C . ASP A 1 74 ? -14.322 42.831 23.218 1.00 91.94 74 ASP A C 1
ATOM 604 O O . ASP A 1 74 ? -13.082 42.848 23.174 1.00 91.94 74 ASP A O 1
ATOM 608 N N . ARG A 1 75 ? -14.983 42.417 24.310 1.00 94.38 75 ARG A N 1
ATOM 609 C CA . ARG A 1 75 ? -14.328 41.883 25.515 1.00 94.38 75 ARG A CA 1
ATOM 610 C C . ARG A 1 75 ? -13.599 40.579 25.210 1.00 94.38 75 ARG A C 1
ATOM 612 O O . ARG A 1 75 ? -12.402 40.455 25.471 1.00 94.38 75 ARG A O 1
ATOM 619 N N . TRP A 1 76 ? -14.301 39.622 24.615 1.00 95.56 76 TRP A N 1
ATOM 620 C CA . TRP A 1 76 ? -13.753 38.333 24.212 1.00 95.56 76 TRP A CA 1
ATOM 621 C C . TRP A 1 76 ? -12.623 38.478 23.194 1.00 95.56 76 TRP A C 1
ATOM 623 O O . TRP A 1 76 ? -11.612 37.791 23.320 1.00 95.56 76 TRP A O 1
ATOM 633 N N . ARG A 1 77 ? -12.722 39.422 22.254 1.00 94.94 77 ARG A N 1
ATOM 634 C CA . ARG A 1 77 ? -11.647 39.744 21.306 1.00 94.94 77 ARG A CA 1
ATOM 635 C C . ARG A 1 77 ? -10.397 40.262 22.004 1.00 94.94 77 ARG A C 1
ATOM 637 O O . ARG A 1 77 ? -9.287 39.840 21.687 1.00 94.94 77 ARG A O 1
ATOM 644 N N . SER A 1 78 ? -10.569 41.158 22.972 1.00 92.69 78 SER A N 1
ATOM 645 C CA . SER A 1 78 ? -9.453 41.678 23.766 1.00 92.69 78 SER A CA 1
ATOM 646 C C . SER A 1 78 ? -8.766 40.554 24.551 1.00 92.69 78 SER A C 1
ATOM 648 O O . SER A 1 78 ? -7.539 40.451 24.537 1.00 92.69 78 SER A O 1
ATOM 650 N N . ASN A 1 79 ? -9.551 39.652 25.150 1.00 92.06 79 ASN A N 1
ATOM 651 C CA . ASN A 1 79 ? -9.041 38.469 25.846 1.00 92.06 79 ASN A CA 1
ATOM 652 C C . ASN A 1 79 ? -8.326 37.499 24.894 1.00 92.06 79 ASN A C 1
ATOM 654 O O . ASN A 1 79 ? -7.247 37.009 25.221 1.00 92.06 79 ASN A O 1
ATOM 658 N N . ALA A 1 80 ? -8.879 37.256 23.705 1.00 92.19 80 ALA A N 1
ATOM 659 C CA . ALA A 1 80 ? -8.264 36.430 22.671 1.00 92.19 80 ALA A CA 1
ATOM 660 C C . ALA A 1 80 ? -6.860 36.937 22.296 1.00 92.19 80 ALA A C 1
ATOM 662 O O . ALA A 1 80 ? -5.933 36.140 22.151 1.00 92.19 80 ALA A O 1
ATOM 663 N N . PHE A 1 81 ? -6.672 38.254 22.189 1.00 91.25 81 PHE A N 1
ATOM 664 C CA . PHE A 1 81 ? -5.376 38.835 21.830 1.00 91.25 81 PHE A CA 1
ATOM 665 C C . PHE A 1 81 ? -4.399 38.838 23.006 1.00 91.25 81 PHE A C 1
ATOM 667 O O . PHE A 1 81 ? -3.242 38.469 22.836 1.00 91.25 81 PHE A O 1
ATOM 674 N N . TYR A 1 82 ? -4.854 39.229 24.198 1.00 87.50 82 TYR A N 1
ATOM 675 C CA . TYR A 1 82 ? -3.969 39.428 25.345 1.00 87.50 82 TYR A CA 1
ATOM 676 C C . TYR A 1 82 ? -3.633 38.129 26.091 1.00 87.50 82 TYR A C 1
ATOM 678 O O . TYR A 1 82 ? -2.481 37.908 26.449 1.00 87.50 82 TYR A O 1
ATOM 686 N N . LEU A 1 83 ? -4.623 37.258 26.318 1.00 88.12 83 LEU A N 1
ATOM 687 C CA . LEU A 1 83 ? -4.451 36.029 27.105 1.00 88.12 83 LEU A CA 1
ATOM 688 C C . LEU A 1 83 ? -4.001 34.839 26.254 1.00 88.12 83 LEU A C 1
ATOM 690 O O . LEU A 1 83 ? -3.292 33.966 26.748 1.00 88.12 83 LEU A O 1
ATOM 694 N N . TYR A 1 84 ? -4.412 34.799 24.984 1.00 87.94 84 TYR A N 1
ATOM 695 C CA . TYR A 1 84 ? -4.159 33.668 24.082 1.00 87.94 84 TYR A CA 1
ATOM 696 C C . TYR A 1 84 ? -3.248 34.024 22.899 1.00 87.94 84 TYR A C 1
ATOM 698 O O . TYR A 1 84 ? -2.916 33.149 22.097 1.00 87.94 84 TYR A O 1
ATOM 706 N N . GLY A 1 85 ? -2.844 35.293 22.764 1.00 85.56 85 GLY A N 1
ATOM 707 C CA . GLY A 1 85 ? -1.950 35.750 21.700 1.00 85.56 85 GLY A CA 1
ATOM 708 C C . GLY A 1 85 ? -2.532 35.619 20.290 1.00 85.56 85 GLY A C 1
ATOM 709 O O . GLY A 1 85 ? -1.756 35.521 19.339 1.00 85.56 85 GLY A O 1
ATOM 710 N N . LEU A 1 86 ? -3.861 35.530 20.133 1.00 90.69 86 LEU A N 1
ATOM 711 C CA . LEU A 1 86 ? -4.526 35.292 18.844 1.00 90.69 86 LEU A CA 1
ATOM 712 C C . LEU A 1 86 ? -4.423 36.504 17.908 1.00 90.69 86 LEU A C 1
ATOM 714 O O . LEU A 1 86 ? -4.413 37.650 18.347 1.00 90.69 86 LEU A O 1
ATOM 718 N N . SER A 1 87 ? -4.361 36.243 16.601 1.00 89.12 87 SER A N 1
ATOM 719 C CA . SER A 1 87 ? -4.429 37.281 15.570 1.00 89.12 87 SER A CA 1
ATOM 720 C C . SER A 1 87 ? -5.878 37.709 15.305 1.00 89.12 87 SER A C 1
ATOM 722 O O . SER A 1 87 ? -6.828 37.030 15.705 1.00 89.12 87 SER A O 1
ATOM 724 N N . GLN A 1 88 ? -6.064 38.789 14.539 1.00 91.19 88 GLN A N 1
ATOM 725 C CA . GLN A 1 88 ? -7.391 39.181 14.052 1.00 91.19 88 GLN A CA 1
ATOM 726 C C . GLN A 1 88 ? -8.053 38.078 13.206 1.00 91.19 88 GLN A C 1
ATOM 728 O O . GLN A 1 88 ? -9.238 37.824 13.379 1.00 91.19 88 GLN A O 1
ATOM 733 N N . GLN A 1 89 ? -7.297 37.374 12.354 1.00 89.25 89 GLN A N 1
ATOM 734 C CA . GLN A 1 89 ? -7.840 36.289 11.522 1.00 89.25 89 GLN A CA 1
ATOM 735 C C . GLN A 1 89 ? -8.292 35.094 12.370 1.00 89.25 89 GLN A C 1
ATOM 737 O O . GLN A 1 89 ? -9.349 34.514 12.122 1.00 89.25 89 GLN A O 1
ATOM 742 N N . ALA A 1 90 ? -7.513 34.746 13.398 1.00 91.12 90 ALA A N 1
ATOM 743 C CA . ALA A 1 90 ? -7.879 33.703 14.348 1.00 91.12 90 ALA A CA 1
ATOM 744 C C . ALA A 1 90 ? -9.127 34.076 15.158 1.00 91.12 90 ALA A C 1
ATOM 746 O O . ALA A 1 90 ? -10.000 33.232 15.351 1.00 91.12 90 ALA A O 1
ATOM 747 N N . TRP A 1 91 ? -9.251 35.338 15.574 1.00 94.12 91 TRP A N 1
ATOM 748 C CA . TRP A 1 91 ? -10.459 35.841 16.224 1.00 94.12 91 TRP A CA 1
ATOM 749 C C . TRP A 1 91 ? -11.696 35.723 15.327 1.00 94.12 91 TRP A C 1
ATOM 751 O O . TRP A 1 91 ? -12.698 35.162 15.764 1.00 94.12 91 TRP A O 1
ATOM 761 N N . ASP A 1 92 ? -11.623 36.194 14.078 1.00 93.56 92 ASP A N 1
ATOM 762 C CA . ASP A 1 92 ? -12.764 36.170 13.154 1.00 93.56 92 ASP A CA 1
ATOM 763 C C . ASP A 1 92 ? -13.268 34.727 12.929 1.00 93.56 92 ASP A C 1
ATOM 765 O O . ASP A 1 92 ? -14.474 34.477 12.870 1.00 93.56 92 ASP A O 1
ATOM 769 N N . TRP A 1 93 ? -12.347 33.755 12.878 1.00 93.69 93 TRP A N 1
ATOM 770 C CA . TRP A 1 93 ? -12.676 32.328 12.794 1.00 93.69 93 TRP A CA 1
ATOM 771 C C . TRP A 1 93 ? -13.331 31.796 14.076 1.00 93.69 93 TRP A C 1
ATOM 773 O O . TRP A 1 93 ? -14.352 31.113 13.999 1.00 93.69 93 TRP A O 1
ATOM 783 N N . CYS A 1 94 ? -12.776 32.112 15.253 1.00 94.38 94 CYS A N 1
ATOM 784 C CA . CYS A 1 94 ? -13.369 31.736 16.541 1.00 94.38 94 CYS A CA 1
ATOM 785 C C . CYS A 1 94 ? -14.775 32.318 16.705 1.00 94.38 94 CYS A C 1
ATOM 787 O O . CYS A 1 94 ? -15.671 31.628 17.179 1.00 94.38 94 CYS A O 1
ATOM 789 N N . GLN A 1 95 ? -14.988 33.568 16.294 1.00 94.38 95 GLN A N 1
ATOM 790 C CA . GLN A 1 95 ? -16.291 34.217 16.365 1.00 94.38 95 GLN A CA 1
ATOM 791 C C . GLN A 1 95 ? -17.327 33.487 15.497 1.00 94.38 95 GLN A C 1
ATOM 793 O O . GLN A 1 95 ? -18.424 33.205 15.978 1.00 94.38 95 GLN A O 1
ATOM 798 N N . ALA A 1 96 ? -16.983 33.144 14.250 1.00 93.44 96 ALA A N 1
ATOM 799 C CA . ALA A 1 96 ? -17.871 32.382 13.370 1.00 93.44 96 ALA A CA 1
ATOM 800 C C . ALA A 1 96 ? -18.196 30.989 13.944 1.00 93.44 96 ALA A C 1
ATOM 802 O O . ALA A 1 96 ? -19.349 30.561 13.932 1.00 93.44 96 ALA A O 1
ATOM 803 N N . GLU A 1 97 ? -17.197 30.312 14.518 1.00 94.31 97 GLU A N 1
ATOM 804 C CA . GLU A 1 97 ? -17.377 29.017 15.180 1.00 94.31 97 GLU A CA 1
ATOM 805 C C . GLU A 1 97 ? -18.251 29.092 16.429 1.00 94.31 97 GLU A C 1
ATOM 807 O O . GLU A 1 97 ? -19.114 28.238 16.616 1.00 94.31 97 GLU A O 1
ATOM 812 N N . LEU A 1 98 ? -18.085 30.115 17.263 1.00 94.62 98 LEU A N 1
ATOM 813 C CA . LEU A 1 98 ? -18.929 30.319 18.437 1.00 94.62 98 LEU A CA 1
ATOM 814 C C . LEU A 1 98 ? -20.386 30.598 18.044 1.00 94.62 98 LEU A C 1
ATOM 816 O O . LEU A 1 98 ? -21.295 30.078 18.687 1.00 94.62 98 LEU A O 1
ATOM 820 N N . GLN A 1 99 ? -20.626 31.353 16.969 1.00 94.38 99 GLN A N 1
ATOM 821 C CA . GLN A 1 99 ? -21.977 31.596 16.451 1.00 94.38 99 GLN A CA 1
ATOM 822 C C . GLN A 1 99 ? -22.647 30.301 15.972 1.00 94.38 99 GLN A C 1
ATOM 824 O O . GLN A 1 99 ? -23.776 30.011 16.366 1.00 94.38 99 GLN A O 1
ATOM 829 N N . ASP A 1 100 ? -21.928 29.477 15.209 1.00 92.94 100 ASP A N 1
ATOM 830 C CA . ASP A 1 100 ? -22.405 28.160 14.780 1.00 92.94 100 ASP A CA 1
ATOM 831 C C . ASP A 1 100 ? -22.698 27.230 15.964 1.00 92.94 100 ASP A C 1
ATOM 833 O O . ASP A 1 100 ? -23.743 26.578 16.023 1.00 92.94 100 ASP A O 1
ATOM 837 N N . LYS A 1 101 ? -21.779 27.179 16.935 1.00 93.69 101 LYS A N 1
ATOM 838 C CA . LYS A 1 101 ? -21.945 26.372 18.146 1.00 93.69 101 LYS A CA 1
ATOM 839 C C . LYS A 1 101 ? -23.145 26.829 18.961 1.00 93.69 101 LYS A C 1
ATOM 841 O O . LYS A 1 101 ? -23.826 25.984 19.532 1.00 93.69 101 LYS A O 1
ATOM 846 N N . ALA A 1 102 ? -23.418 28.129 19.018 1.00 94.19 102 ALA A N 1
ATOM 847 C CA . ALA A 1 102 ? -24.580 28.663 19.713 1.00 94.19 102 ALA A CA 1
ATOM 848 C C . ALA A 1 102 ? -25.896 28.221 19.052 1.00 94.19 102 ALA A C 1
ATOM 850 O O . ALA A 1 102 ? -26.841 27.849 19.752 1.00 94.19 102 ALA A O 1
ATOM 851 N N . GLU A 1 103 ? -25.962 28.206 17.717 1.00 93.31 103 GLU A N 1
ATOM 852 C CA . GLU A 1 103 ? -27.118 27.679 16.978 1.00 93.31 103 GLU A CA 1
ATOM 853 C C . GLU A 1 103 ? -27.315 26.174 17.219 1.00 93.31 103 GLU A C 1
ATOM 855 O O . GLU A 1 103 ? -28.426 25.728 17.524 1.00 93.31 103 GLU A O 1
ATOM 860 N N . ASP A 1 104 ? -26.238 25.387 17.143 1.00 89.56 104 ASP A N 1
ATOM 861 C CA . ASP A 1 104 ? -26.291 23.946 17.401 1.00 89.56 104 ASP A CA 1
ATOM 862 C C . ASP A 1 104 ? -26.639 23.626 18.861 1.00 89.56 104 ASP A C 1
ATOM 864 O O . ASP A 1 104 ? -27.433 22.714 19.116 1.00 89.56 104 ASP A O 1
ATOM 868 N N . PHE A 1 105 ? -26.127 24.402 19.819 1.00 91.81 105 PHE A N 1
ATOM 869 C CA . PHE A 1 105 ? -26.457 24.276 21.238 1.00 91.81 105 PHE A CA 1
ATOM 870 C C . PHE A 1 105 ? -27.943 24.550 21.487 1.00 91.81 105 PHE A C 1
ATOM 872 O O . PHE A 1 105 ? -28.613 23.750 22.137 1.00 91.81 105 PHE A O 1
ATOM 879 N N . LYS A 1 106 ? -28.502 25.609 20.885 1.00 90.75 106 LYS A N 1
ATOM 880 C CA . LYS A 1 106 ? -29.941 25.926 20.960 1.00 90.75 106 LYS A CA 1
ATOM 881 C C . LYS A 1 106 ? -30.822 24.812 20.392 1.00 90.75 106 LYS A C 1
ATOM 883 O O . LYS A 1 106 ? -31.934 24.604 20.871 1.00 90.75 106 LYS A O 1
ATOM 888 N N . ARG A 1 107 ? -30.335 24.088 19.379 1.00 89.88 107 ARG A N 1
ATOM 889 C CA . ARG A 1 107 ? -31.054 22.975 18.741 1.00 89.88 107 ARG A CA 1
ATOM 890 C C . ARG A 1 107 ? -30.941 21.657 19.511 1.00 89.88 107 ARG A C 1
ATOM 892 O O . ARG A 1 107 ? -31.892 20.880 19.506 1.00 89.88 107 ARG A O 1
ATOM 899 N N . THR A 1 108 ? -29.780 21.365 20.092 1.00 88.38 108 THR A N 1
ATOM 900 C CA . THR A 1 108 ? -29.442 20.024 20.609 1.00 88.38 108 THR A CA 1
ATOM 901 C C . THR A 1 108 ? -29.327 19.939 22.131 1.00 88.38 108 THR A C 1
ATOM 903 O O . THR A 1 108 ? -29.469 18.851 22.686 1.00 88.38 108 THR A O 1
ATOM 906 N N . GLY A 1 109 ? -29.093 21.063 22.811 1.00 88.25 109 GLY A N 1
ATOM 907 C CA . GLY A 1 109 ? -28.860 21.133 24.255 1.00 88.25 109 GLY A CA 1
ATOM 908 C C . GLY A 1 109 ? -27.430 20.794 24.692 1.00 88.25 109 GLY A C 1
ATOM 909 O O . GLY A 1 109 ? -27.149 20.790 25.889 1.00 88.25 109 GLY A O 1
ATOM 910 N N . TYR A 1 110 ? -26.512 20.517 23.762 1.00 91.06 110 TYR A N 1
ATOM 911 C CA . TYR A 1 110 ? -25.097 20.299 24.065 1.00 91.06 110 TYR A CA 1
ATOM 912 C C . TYR A 1 110 ? -24.170 21.028 23.106 1.00 91.06 110 TYR A C 1
ATOM 914 O O . TYR A 1 110 ? -24.531 21.358 21.979 1.00 91.06 110 TYR A O 1
ATOM 922 N N . VAL A 1 111 ? -22.951 21.277 23.579 1.00 93.00 111 VAL A N 1
ATOM 923 C CA . VAL A 1 111 ? -21.882 21.894 22.798 1.00 93.00 111 VAL A CA 1
ATOM 924 C C . VAL A 1 111 ? -20.679 20.963 22.757 1.00 93.00 111 VAL A C 1
ATOM 926 O O . VAL A 1 111 ? -20.256 20.412 23.775 1.00 93.00 111 VAL A O 1
ATOM 929 N N . MET A 1 112 ? -20.132 20.780 21.558 1.00 92.88 112 MET A N 1
ATOM 930 C CA . MET A 1 112 ? -18.856 20.096 21.374 1.00 92.88 112 MET A CA 1
ATOM 931 C C . MET A 1 112 ? -17.725 21.102 21.583 1.00 92.88 112 MET A C 1
ATOM 933 O O . MET A 1 112 ? -17.778 22.204 21.035 1.00 92.88 112 MET A O 1
ATOM 937 N N . VAL A 1 113 ? -16.727 20.723 22.373 1.00 93.00 113 VAL A N 1
ATOM 938 C CA . VAL A 1 113 ? -15.504 21.490 22.625 1.00 93.00 113 VAL A CA 1
ATOM 939 C C . VAL A 1 113 ? -14.276 20.637 22.336 1.00 93.00 113 VAL A C 1
ATOM 941 O O . VAL A 1 113 ? -14.354 19.406 22.262 1.00 93.00 113 VAL A O 1
ATOM 944 N N . PHE A 1 114 ? -13.137 21.310 22.162 1.00 92.50 114 PHE A N 1
ATOM 945 C CA . PHE A 1 114 ? -11.907 20.710 21.651 1.00 92.50 114 PHE A CA 1
ATOM 946 C C . PHE A 1 114 ? -12.156 19.945 20.346 1.00 92.50 114 PHE A C 1
ATOM 948 O O . PHE A 1 114 ? -11.887 18.752 20.267 1.00 92.50 114 PHE A O 1
ATOM 955 N N . ASP A 1 115 ? -12.716 20.616 19.336 1.00 86.50 115 ASP A N 1
ATOM 956 C CA . ASP A 1 115 ? -13.116 20.018 18.056 1.00 86.50 115 ASP A CA 1
ATOM 957 C C . ASP A 1 115 ? -11.941 19.608 17.145 1.00 86.50 115 ASP A C 1
ATOM 959 O O . ASP A 1 115 ? -11.859 19.980 15.968 1.00 86.50 115 ASP A O 1
ATOM 963 N N . ALA A 1 116 ? -11.046 18.795 17.692 1.00 81.62 116 ALA A N 1
ATOM 964 C CA . ALA A 1 116 ? -10.254 17.838 16.948 1.00 81.62 116 ALA A CA 1
ATOM 965 C C . ALA A 1 116 ? -11.160 16.665 16.495 1.00 81.62 116 ALA A C 1
ATOM 967 O O . ALA A 1 116 ? -12.382 16.663 16.707 1.00 81.62 116 ALA A O 1
ATOM 968 N N . ASP A 1 117 ? -10.601 15.650 15.830 1.00 80.88 117 ASP A N 1
ATOM 969 C CA . ASP A 1 117 ? -11.407 14.492 15.414 1.00 80.88 117 ASP A CA 1
ATOM 970 C C . ASP A 1 117 ? -11.996 13.780 16.642 1.00 80.88 117 ASP A C 1
ATOM 972 O O . ASP A 1 117 ? -13.139 13.323 16.610 1.00 80.88 117 ASP A O 1
ATOM 976 N N . SER A 1 118 ? -11.227 13.736 17.738 1.00 88.94 118 SER A N 1
ATOM 977 C CA . SER A 1 118 ? -11.714 13.424 19.086 1.00 88.94 118 SER A CA 1
ATOM 978 C C . SER A 1 118 ? -12.118 14.709 19.805 1.00 88.94 118 SER A C 1
ATOM 980 O O . SER A 1 118 ? -11.386 15.688 19.760 1.00 88.94 118 SER A O 1
ATOM 982 N N . ARG A 1 119 ? -13.268 14.704 20.480 1.00 91.00 119 ARG A N 1
ATOM 983 C CA . ARG A 1 119 ? -13.902 15.905 21.048 1.00 91.00 119 ARG A CA 1
ATOM 984 C C . ARG A 1 119 ? -14.634 15.595 22.345 1.00 91.00 119 ARG A C 1
ATOM 986 O O . ARG A 1 119 ? -15.010 14.445 22.574 1.00 91.00 119 ARG A O 1
ATOM 993 N N . VAL A 1 120 ? -14.874 16.621 23.153 1.00 94.62 120 VAL A N 1
ATOM 994 C CA . VAL A 1 120 ? -15.619 16.517 24.414 1.00 94.62 120 VAL A CA 1
ATOM 995 C C . VAL A 1 120 ? -16.977 17.191 24.254 1.00 94.62 120 VAL A C 1
ATOM 997 O O . VAL A 1 120 ? -17.088 18.249 23.645 1.00 94.62 120 VAL A O 1
ATOM 1000 N N . CYS A 1 121 ? -18.025 16.575 24.782 1.00 94.75 121 CYS A N 1
ATOM 1001 C CA . CYS A 1 121 ? -19.380 17.109 24.793 1.00 94.75 121 CYS A CA 1
ATOM 1002 C C . CYS A 1 121 ? -19.696 17.693 26.176 1.00 94.75 121 CYS A C 1
ATOM 1004 O O . CYS A 1 121 ? -19.569 16.975 27.170 1.00 94.75 121 CYS A O 1
ATOM 1006 N N . LYS A 1 122 ? -20.159 18.949 26.234 1.00 93.06 122 LYS A N 1
ATOM 1007 C CA . LYS A 1 122 ? -20.744 19.574 27.435 1.00 93.06 122 LYS A CA 1
ATOM 1008 C C . LYS A 1 122 ? -22.266 19.616 27.302 1.00 93.06 122 LYS A C 1
ATOM 1010 O O . LYS A 1 122 ? -22.783 20.143 26.319 1.00 93.06 122 LYS A O 1
ATOM 1015 N N . LEU A 1 123 ? -22.973 19.050 28.275 1.00 88.56 123 LEU A N 1
ATOM 1016 C CA . LEU A 1 123 ? -24.431 18.897 28.288 1.00 88.56 123 LEU A CA 1
ATOM 1017 C C . LEU A 1 123 ? -24.996 19.450 29.607 1.00 88.56 123 LEU A C 1
ATOM 1019 O O . LEU A 1 123 ? -25.404 18.705 30.493 1.00 88.56 123 LEU A O 1
ATOM 1023 N N . ASP A 1 124 ? -25.010 20.773 29.745 1.00 81.50 124 ASP A N 1
ATOM 1024 C CA . ASP A 1 124 ? -25.409 21.425 31.001 1.00 81.50 124 ASP A CA 1
ATOM 1025 C C . ASP A 1 124 ? -26.942 21.603 31.124 1.00 81.50 124 ASP A C 1
ATOM 1027 O O . ASP A 1 124 ? -27.459 21.755 32.228 1.00 81.50 124 ASP A O 1
ATOM 1031 N N . THR A 1 125 ? -27.697 21.541 30.015 1.00 71.81 125 THR A N 1
ATOM 1032 C CA . THR A 1 125 ? -29.138 21.889 29.979 1.00 71.81 125 THR A CA 1
ATOM 1033 C C . THR A 1 125 ? -30.095 20.697 29.882 1.00 71.81 125 THR A C 1
ATOM 1035 O O . THR A 1 125 ? -31.255 20.815 30.270 1.00 71.81 125 THR A O 1
ATOM 1038 N N . LEU A 1 126 ? -29.642 19.539 29.386 1.00 64.19 126 LEU A N 1
ATOM 1039 C CA . LEU A 1 126 ? -30.513 18.379 29.125 1.00 64.19 126 LEU A CA 1
ATOM 1040 C C . LEU A 1 126 ? -30.828 17.557 30.386 1.00 64.19 126 LEU A C 1
ATOM 1042 O O . LEU A 1 126 ? -31.775 16.770 30.402 1.00 64.19 126 LEU A O 1
ATOM 1046 N N . VAL A 1 127 ? -30.031 17.705 31.448 1.00 66.19 127 VAL A N 1
ATOM 1047 C CA . VAL A 1 127 ? -30.259 16.989 32.706 1.00 66.19 127 VAL A CA 1
ATOM 1048 C C . VAL A 1 127 ? -31.205 17.792 33.595 1.00 66.19 127 VAL A C 1
ATOM 1050 O O . VAL A 1 127 ? -30.813 18.766 34.232 1.00 66.19 127 VAL A O 1
ATOM 1053 N N . GLU A 1 128 ? -32.460 17.348 33.661 1.00 74.19 128 GLU A N 1
ATOM 1054 C CA . GLU A 1 128 ? -33.498 17.984 34.474 1.00 74.19 128 GLU A CA 1
ATOM 1055 C C . GLU A 1 128 ? -33.089 18.097 35.963 1.00 74.19 128 GLU A C 1
ATOM 1057 O O . GLU A 1 128 ? -32.525 17.146 36.523 1.00 74.19 128 GLU A O 1
ATOM 1062 N N . PRO A 1 129 ? -33.446 19.196 36.662 1.00 77.00 129 PRO A N 1
ATOM 1063 C CA . PRO A 1 129 ? -33.234 19.338 38.108 1.00 77.00 129 PRO A CA 1
ATOM 1064 C C . PRO A 1 129 ? -33.804 18.170 38.929 1.00 77.00 129 PRO A C 1
ATOM 1066 O O . PRO A 1 129 ? -33.247 17.798 39.967 1.00 77.00 129 PRO A O 1
ATOM 1069 N N . ASP A 1 130 ? -34.876 17.548 38.434 1.00 82.06 130 ASP A N 1
ATOM 1070 C CA . ASP A 1 130 ? -35.490 16.364 39.029 1.00 82.06 130 ASP A CA 1
ATOM 1071 C C . ASP A 1 130 ? -34.555 15.148 39.002 1.00 82.06 130 ASP A C 1
ATOM 1073 O O . ASP A 1 130 ? -34.441 14.445 40.006 1.00 82.06 130 ASP A O 1
ATOM 1077 N N . LEU A 1 131 ? -33.816 14.925 37.906 1.00 83.50 131 LEU A N 1
ATOM 1078 C CA . LEU A 1 131 ? -32.838 13.835 37.817 1.00 83.50 131 LEU A CA 1
ATOM 1079 C C . LEU A 1 131 ? -31.693 14.042 38.819 1.00 83.50 131 LEU A C 1
ATOM 1081 O O . LEU A 1 131 ? -31.270 13.103 39.494 1.00 83.50 131 LEU A O 1
ATOM 1085 N N . ARG A 1 132 ? -31.233 15.286 38.992 1.00 85.12 132 ARG A N 1
ATOM 1086 C CA . ARG A 1 132 ? -30.210 15.626 39.991 1.00 85.12 132 ARG A CA 1
ATOM 1087 C C . ARG A 1 132 ? -30.658 15.280 41.413 1.00 85.12 132 ARG A C 1
ATOM 1089 O O . ARG A 1 132 ? -29.866 14.763 42.204 1.00 85.12 132 ARG A O 1
ATOM 1096 N N . LYS A 1 133 ? -31.920 15.566 41.743 1.00 85.94 133 LYS A N 1
ATOM 1097 C CA . LYS A 1 133 ? -32.515 15.205 43.034 1.00 85.94 133 LYS A CA 1
ATOM 1098 C C . LYS A 1 133 ? -32.627 13.688 43.191 1.00 85.94 133 LYS A C 1
ATOM 1100 O O . LYS A 1 133 ? -32.183 13.166 44.207 1.00 85.94 133 LYS A O 1
ATOM 1105 N N . GLU A 1 134 ? -33.124 12.984 42.173 1.00 86.69 134 GLU A N 1
ATOM 1106 C CA . GLU A 1 134 ? -33.223 11.517 42.173 1.00 86.69 134 GLU A CA 1
ATOM 1107 C C . GLU A 1 134 ? -31.864 10.843 42.421 1.00 86.69 134 GLU A C 1
ATOM 1109 O O . GLU A 1 134 ? -31.777 9.915 43.222 1.00 86.69 134 GLU A O 1
ATOM 1114 N N . ILE A 1 135 ? -30.794 11.329 41.783 1.00 87.81 135 ILE A N 1
ATOM 1115 C CA . ILE A 1 135 ? -29.426 10.820 41.971 1.00 87.81 135 ILE A CA 1
ATOM 1116 C C . ILE A 1 135 ? -28.946 11.074 43.402 1.00 87.81 135 ILE A C 1
ATOM 1118 O O . ILE A 1 135 ? -28.431 10.162 44.053 1.00 87.81 135 ILE A O 1
ATOM 1122 N N . ARG A 1 136 ? -29.145 12.290 43.923 1.00 86.94 136 ARG A N 1
ATOM 1123 C CA . ARG A 1 136 ? -28.758 12.639 45.297 1.00 86.94 136 ARG A CA 1
ATOM 1124 C C . ARG A 1 136 ? -29.465 11.751 46.321 1.00 86.94 136 ARG A C 1
ATOM 1126 O O . ARG A 1 136 ? -28.811 11.209 47.209 1.00 86.94 136 ARG A O 1
ATOM 1133 N N . ASP A 1 137 ? -30.770 11.560 46.162 1.00 86.38 137 ASP A N 1
ATOM 1134 C CA . ASP A 1 137 ? -31.585 10.737 47.056 1.00 86.38 137 ASP A CA 1
ATOM 1135 C C . ASP A 1 137 ? -31.185 9.253 46.960 1.00 86.38 137 ASP A C 1
ATOM 1137 O O . ASP A 1 137 ? -31.051 8.568 47.977 1.00 86.38 137 ASP A O 1
ATOM 1141 N N . ALA A 1 138 ? -30.919 8.758 45.746 1.00 84.44 138 ALA A N 1
ATOM 1142 C CA . ALA A 1 138 ? -30.535 7.370 45.505 1.00 84.44 138 ALA A CA 1
ATOM 1143 C C . ALA A 1 138 ? -29.182 6.991 46.130 1.00 84.44 138 ALA A C 1
ATOM 1145 O O . ALA A 1 138 ? -29.049 5.901 46.699 1.00 84.44 138 ALA A O 1
ATOM 1146 N N . PHE A 1 139 ? -28.184 7.879 46.042 1.00 83.75 139 PHE A N 1
ATOM 1147 C CA . PHE A 1 139 ? -26.833 7.630 46.558 1.00 83.75 139 PHE A CA 1
ATOM 1148 C C . PHE A 1 139 ? -26.591 8.191 47.967 1.00 83.75 139 PHE A C 1
ATOM 1150 O O . PHE A 1 139 ? -25.600 7.825 48.597 1.00 83.75 139 PHE A O 1
ATOM 1157 N N . GLY A 1 140 ? -27.499 9.005 48.517 1.00 78.62 140 GLY A N 1
ATOM 1158 C CA . GLY A 1 140 ? -27.358 9.582 49.859 1.00 78.62 140 GLY A CA 1
ATOM 1159 C C . GLY A 1 140 ? -27.217 8.532 50.968 1.00 78.62 140 GLY A C 1
ATOM 1160 O O . GLY A 1 140 ? -26.401 8.686 51.878 1.00 78.62 140 GLY A O 1
ATOM 1161 N N . SER A 1 141 ? -27.934 7.409 50.850 1.00 72.19 141 SER A N 1
ATOM 1162 C CA . SER A 1 141 ? -27.808 6.279 51.786 1.00 72.19 141 SER A CA 1
ATOM 1163 C C . SER A 1 141 ? -26.404 5.654 51.772 1.00 72.19 141 SER A C 1
ATOM 1165 O O . SER A 1 141 ? -25.846 5.387 52.837 1.00 72.19 141 SER A O 1
ATOM 1167 N N . LEU A 1 142 ? -25.791 5.511 50.592 1.00 72.50 142 LEU A N 1
ATOM 1168 C CA . LEU A 1 142 ? -24.436 4.973 50.421 1.00 72.50 142 LEU A CA 1
ATOM 1169 C C . LEU A 1 142 ? -23.367 5.930 50.963 1.00 72.50 142 LEU A C 1
ATOM 1171 O O . LEU A 1 142 ? -22.396 5.494 51.577 1.00 72.50 142 LEU A O 1
ATOM 1175 N N . VAL A 1 143 ? -23.559 7.243 50.821 1.00 72.31 143 VAL A N 1
ATOM 1176 C CA . VAL A 1 143 ? -22.678 8.242 51.451 1.00 72.31 143 VAL A CA 1
ATOM 1177 C C . VAL A 1 143 ? -22.693 8.090 52.979 1.00 72.31 143 VAL A C 1
ATOM 1179 O O . VAL A 1 143 ? -21.641 8.101 53.623 1.00 72.31 143 VAL A O 1
ATOM 1182 N N . SER A 1 144 ? -23.879 7.896 53.565 1.00 61.41 144 SER A N 1
ATOM 1183 C CA . SER A 1 144 ? -24.036 7.783 55.020 1.00 61.41 144 SER A CA 1
ATOM 1184 C C . SER A 1 144 ? -23.444 6.491 55.603 1.00 61.41 144 SER A C 1
ATOM 1186 O O . SER A 1 144 ? -22.773 6.548 56.631 1.00 61.41 144 SER A O 1
ATOM 1188 N N . SER A 1 145 ? -23.598 5.343 54.929 1.00 57.50 145 SER A N 1
ATOM 1189 C CA . SER A 1 145 ? -23.099 4.045 55.414 1.00 57.50 145 SER A CA 1
ATOM 1190 C C . SER A 1 145 ? -21.574 3.932 55.401 1.00 57.50 145 SER A C 1
ATOM 1192 O O . SER A 1 145 ? -20.996 3.243 56.233 1.00 57.50 145 SER A O 1
ATOM 1194 N N . THR A 1 146 ? -20.912 4.630 54.477 1.00 52.75 146 THR A N 1
ATOM 1195 C CA . THR A 1 146 ? -19.449 4.574 54.298 1.00 52.75 146 THR A CA 1
ATOM 1196 C C . THR A 1 146 ? -18.701 5.525 55.244 1.00 52.75 146 THR A C 1
ATOM 1198 O O . THR A 1 146 ? -17.477 5.564 55.259 1.00 52.75 146 THR A O 1
ATOM 1201 N N . SER A 1 147 ? -19.426 6.308 56.050 1.00 43.34 147 SER A N 1
ATOM 1202 C CA . SER A 1 147 ? -18.851 7.264 57.011 1.00 43.34 147 SER A CA 1
ATOM 1203 C C . SER A 1 147 ? -18.375 6.608 58.323 1.00 43.34 147 SER A C 1
ATOM 1205 O O . SER A 1 147 ? -17.859 7.303 59.193 1.00 43.34 147 SER A O 1
ATOM 1207 N N . ALA A 1 148 ? -18.546 5.286 58.474 1.00 37.16 148 ALA A N 1
ATOM 1208 C CA . ALA A 1 148 ? -18.149 4.523 59.663 1.00 37.16 148 ALA A CA 1
ATOM 1209 C C . ALA A 1 148 ? -16.696 3.996 59.622 1.00 37.16 148 ALA A C 1
ATOM 1211 O O . ALA A 1 148 ? -16.139 3.700 60.679 1.00 37.16 148 ALA A O 1
ATOM 1212 N N . ASP A 1 149 ? -16.067 3.933 58.442 1.00 38.28 149 ASP A N 1
ATOM 1213 C CA . ASP A 1 149 ? -14.648 3.589 58.294 1.00 38.28 149 ASP A CA 1
ATOM 1214 C C . ASP A 1 149 ? -13.800 4.858 58.447 1.00 38.28 149 ASP A C 1
ATOM 1216 O O . ASP A 1 149 ? -13.831 5.764 57.613 1.00 38.28 149 ASP A O 1
ATOM 1220 N N . GLY A 1 150 ? -13.082 4.955 59.566 1.00 37.22 150 GLY A N 1
ATOM 1221 C CA . GLY A 1 150 ? -12.420 6.171 60.035 1.00 37.22 150 GLY A CA 1
ATOM 1222 C C . GLY A 1 150 ? -11.601 6.937 58.985 1.00 37.22 150 GLY A C 1
ATOM 1223 O O . GLY A 1 150 ? -10.522 6.513 58.590 1.00 37.22 150 GLY A O 1
ATOM 1224 N N . GLY A 1 151 ? -12.096 8.118 58.605 1.00 40.38 151 GLY A N 1
ATOM 1225 C CA . GLY A 1 151 ? -11.368 9.392 58.463 1.00 40.38 151 GLY A CA 1
ATOM 1226 C C . GLY A 1 151 ? -10.085 9.510 57.622 1.00 40.38 151 GLY A C 1
ATOM 1227 O O . GLY A 1 151 ? -9.496 10.586 57.628 1.00 40.38 151 GLY A O 1
ATOM 1228 N N . GLN A 1 152 ? -9.597 8.485 56.919 1.00 46.06 152 GLN A N 1
ATOM 1229 C CA . GLN A 1 152 ? -8.229 8.527 56.372 1.00 46.06 152 GLN A CA 1
ATOM 1230 C C . GLN A 1 152 ? -8.090 8.847 54.874 1.00 46.06 152 GLN A C 1
ATOM 1232 O O . GLN A 1 152 ? -6.987 9.228 54.469 1.00 46.06 152 GLN A O 1
ATOM 1237 N N . ARG A 1 153 ? -9.139 8.755 54.041 1.00 56.06 153 ARG A N 1
ATOM 1238 C CA . ARG A 1 153 ? -9.035 8.968 52.577 1.00 56.06 153 ARG A CA 1
ATOM 1239 C C . ARG A 1 153 ? -9.931 10.117 52.093 1.00 56.06 153 ARG A C 1
ATOM 1241 O O . ARG A 1 153 ? -11.120 10.121 52.377 1.00 56.06 153 ARG A O 1
ATOM 1248 N N . SER A 1 154 ? -9.351 11.055 51.337 1.00 62.12 154 SER A N 1
ATOM 1249 C CA . SER A 1 154 ? -10.042 12.198 50.707 1.00 62.12 154 SER A CA 1
ATOM 1250 C C . SER A 1 154 ? -10.946 11.794 49.535 1.00 62.12 154 SER A C 1
ATOM 1252 O O . SER A 1 154 ? -11.891 12.503 49.212 1.00 62.12 154 SER A O 1
ATOM 1254 N N . VAL A 1 155 ? -10.690 10.637 48.914 1.00 76.12 155 VAL A N 1
ATOM 1255 C CA . VAL A 1 155 ? -11.505 10.075 47.827 1.00 76.12 155 VAL A CA 1
ATOM 1256 C C . VAL A 1 155 ? -12.239 8.831 48.325 1.00 76.12 155 VAL A C 1
ATOM 1258 O O . VAL A 1 155 ? -11.612 7.845 48.724 1.00 76.12 155 VAL A O 1
ATOM 1261 N N . ARG A 1 156 ? -13.572 8.857 48.264 1.00 81.00 156 ARG A N 1
ATOM 1262 C CA . ARG A 1 156 ? -14.476 7.752 48.600 1.00 81.00 156 ARG A CA 1
ATOM 1263 C C . ARG A 1 156 ? -15.169 7.248 47.339 1.00 81.00 156 ARG A C 1
ATOM 1265 O O . ARG A 1 156 ? -15.966 7.951 46.726 1.00 81.00 156 ARG A O 1
ATOM 1272 N N . GLN A 1 157 ? -14.896 6.006 46.959 1.00 79.62 157 GLN A N 1
ATOM 1273 C CA . GLN A 1 157 ? -15.609 5.345 45.866 1.00 79.62 157 GLN A CA 1
ATOM 1274 C C . GLN A 1 157 ? -16.793 4.581 46.460 1.00 79.62 157 GLN A C 1
ATOM 1276 O O . GLN A 1 157 ? -16.626 3.510 47.038 1.00 79.62 157 GLN A O 1
ATOM 1281 N N . LEU A 1 158 ? -17.982 5.176 46.368 1.00 83.88 158 LEU A N 1
ATOM 1282 C CA . LEU A 1 158 ? -19.234 4.611 46.885 1.00 83.88 158 LEU A CA 1
ATOM 1283 C C . LEU A 1 158 ? -19.642 3.365 46.091 1.00 83.88 158 LEU A C 1
ATOM 1285 O O . LEU A 1 158 ? -20.187 2.409 46.638 1.00 83.88 158 LEU A O 1
ATOM 1289 N N . VAL A 1 159 ? -19.348 3.382 44.791 1.00 87.19 159 VAL A N 1
ATOM 1290 C CA . VAL A 1 159 ? -19.478 2.246 43.882 1.00 87.19 159 VAL A CA 1
ATOM 1291 C C . VAL A 1 159 ? -18.169 2.162 43.109 1.00 87.19 159 VAL A C 1
ATOM 1293 O O . VAL A 1 159 ? -17.889 3.042 42.299 1.00 87.19 159 VAL A O 1
ATOM 1296 N N . ASP A 1 160 ? -17.360 1.140 43.386 1.00 89.12 160 ASP A N 1
ATOM 1297 C CA . ASP A 1 160 ? -16.090 0.894 42.700 1.00 89.12 160 ASP A CA 1
ATOM 1298 C C . ASP A 1 160 ? -16.199 -0.369 41.828 1.00 89.12 160 ASP A C 1
ATOM 1300 O O . ASP A 1 160 ? -16.404 -1.455 42.377 1.00 89.12 160 ASP A O 1
ATOM 1304 N N . PRO A 1 161 ? -16.046 -0.273 40.495 1.00 91.06 161 PRO A N 1
ATOM 1305 C CA . PRO A 1 161 ? -16.051 -1.441 39.613 1.00 91.06 161 PRO A CA 1
ATOM 1306 C C . PRO A 1 161 ? -14.874 -2.403 39.852 1.00 91.06 161 PRO A C 1
ATOM 1308 O O . PRO A 1 161 ? -14.964 -3.570 39.469 1.00 91.06 161 PRO A O 1
ATOM 1311 N N . SER A 1 162 ? -13.794 -1.946 40.498 1.00 90.12 162 SER A N 1
ATOM 1312 C CA . SER A 1 162 ? -12.627 -2.762 40.874 1.00 90.12 162 SER A CA 1
ATOM 1313 C C . SER A 1 162 ? -12.852 -3.591 42.133 1.00 90.12 162 SER A C 1
ATOM 1315 O O . SER A 1 162 ? -12.030 -4.450 42.445 1.00 90.12 162 SER A O 1
ATOM 1317 N N . MET A 1 163 ? -13.950 -3.350 42.852 1.00 87.88 163 MET A N 1
ATOM 1318 C CA . MET A 1 163 ? -14.411 -4.225 43.922 1.00 87.88 163 MET A CA 1
ATOM 1319 C C . MET A 1 163 ? -15.274 -5.329 43.314 1.00 87.88 163 MET A C 1
ATOM 1321 O O . MET A 1 163 ? -16.183 -5.055 42.532 1.00 87.88 163 MET A O 1
ATOM 1325 N N . TYR A 1 164 ? -15.009 -6.580 43.690 1.00 90.38 164 TYR A N 1
ATOM 1326 C CA . TYR A 1 164 ? -15.725 -7.754 43.172 1.00 90.38 164 TYR A CA 1
ATOM 1327 C C . TYR A 1 164 ? -15.687 -7.939 41.630 1.00 90.38 164 TYR A C 1
ATOM 1329 O O . TYR A 1 164 ? -16.718 -8.282 41.042 1.00 90.38 164 TYR A O 1
ATOM 1337 N N . PRO A 1 165 ? -14.543 -7.725 40.943 1.00 93.06 165 PRO A N 1
ATOM 1338 C CA . PRO A 1 165 ? -14.442 -7.941 39.502 1.00 93.06 165 PRO A CA 1
ATOM 1339 C C . PRO A 1 165 ? -14.440 -9.442 39.169 1.00 93.06 165 PRO A C 1
ATOM 1341 O O . PRO A 1 165 ? -14.380 -10.304 40.050 1.00 93.06 165 PRO A O 1
ATOM 1344 N N . LEU A 1 166 ? -14.443 -9.769 37.877 1.00 92.94 166 LEU A N 1
ATOM 1345 C CA . LEU A 1 166 ? -14.084 -11.110 37.428 1.00 92.94 166 LEU A CA 1
ATOM 1346 C C . LEU A 1 166 ? -12.586 -11.328 37.678 1.00 92.94 166 LEU A C 1
ATOM 1348 O O . LEU A 1 166 ? -11.765 -10.638 37.079 1.00 92.94 166 LEU A O 1
ATOM 1352 N N . VAL A 1 167 ? -12.238 -12.299 38.521 1.00 93.56 167 VAL A N 1
ATOM 1353 C CA . VAL A 1 167 ? -10.864 -12.772 38.730 1.00 93.56 167 VAL A CA 1
ATOM 1354 C C . VAL A 1 167 ? -10.687 -14.092 37.986 1.00 93.56 167 VAL A C 1
ATOM 1356 O O . VAL A 1 167 ? -11.282 -15.113 38.353 1.00 93.56 167 VAL A O 1
ATOM 1359 N N . TYR A 1 168 ? -9.868 -14.094 36.939 1.00 91.69 168 TYR A N 1
ATOM 1360 C CA . TYR A 1 168 ? -9.609 -15.300 36.156 1.00 91.69 168 TYR A CA 1
ATOM 1361 C C . TYR A 1 168 ? -8.968 -16.394 37.023 1.00 91.69 168 TYR A C 1
ATOM 1363 O O . TYR A 1 168 ? -8.100 -16.136 37.856 1.00 91.69 168 TYR A O 1
ATOM 1371 N N . GLY A 1 169 ? -9.426 -17.636 36.867 1.00 89.75 169 GLY A N 1
ATOM 1372 C CA . GLY A 1 169 ? -8.985 -18.773 37.678 1.00 89.75 169 GLY A CA 1
ATOM 1373 C C . GLY A 1 169 ? -9.554 -18.828 39.099 1.00 89.75 169 GLY A C 1
ATOM 1374 O O . GLY A 1 169 ? -9.251 -19.785 39.808 1.00 89.75 169 GLY A O 1
ATOM 1375 N N . SER A 1 170 ? -10.374 -17.855 39.523 1.00 89.25 170 SER A N 1
ATOM 1376 C CA . SER A 1 170 ? -10.953 -17.820 40.880 1.00 89.25 170 SER A CA 1
ATOM 1377 C C . SER A 1 170 ? -12.466 -17.583 40.894 1.00 89.25 170 SER A C 1
ATOM 1379 O O . SER A 1 170 ? -13.201 -18.333 41.535 1.00 89.25 170 SER A O 1
ATOM 1381 N N . THR A 1 171 ? -12.958 -16.572 40.175 1.00 90.19 171 THR A N 1
ATOM 1382 C CA . THR A 1 171 ? -14.385 -16.220 40.147 1.00 90.19 171 THR A CA 1
ATOM 1383 C C . THR A 1 171 ? -15.201 -17.289 39.427 1.00 90.19 171 THR A C 1
ATOM 1385 O O . THR A 1 171 ? -14.799 -17.790 38.376 1.00 90.19 171 THR A O 1
ATOM 1388 N N . ARG A 1 172 ? -16.378 -17.626 39.965 1.00 88.56 172 ARG A N 1
ATOM 1389 C CA . ARG A 1 172 ? -17.313 -18.550 39.310 1.00 88.56 172 ARG A CA 1
ATOM 1390 C C . ARG A 1 172 ? -18.245 -17.820 38.341 1.00 88.56 172 ARG A C 1
ATOM 1392 O O . ARG A 1 172 ? -18.812 -16.791 38.694 1.00 88.56 172 ARG A O 1
ATOM 1399 N N . ALA A 1 173 ? -18.441 -18.386 37.153 1.00 90.38 173 ALA A N 1
ATOM 1400 C CA . ALA A 1 173 ? -19.286 -17.857 36.087 1.00 90.38 173 ALA A CA 1
ATOM 1401 C C . ALA A 1 173 ? -20.168 -18.953 35.455 1.00 90.38 173 ALA A C 1
ATOM 1403 O O . ALA A 1 173 ? -19.830 -20.142 35.461 1.00 90.38 173 ALA A O 1
ATOM 1404 N N . LEU A 1 174 ? -21.298 -18.547 34.878 1.00 90.12 174 LEU A N 1
ATOM 1405 C CA . LEU A 1 174 ? -22.224 -19.395 34.122 1.00 90.12 174 LEU A CA 1
ATOM 1406 C C . LEU A 1 174 ? -21.680 -19.641 32.704 1.00 90.12 174 LEU A C 1
ATOM 1408 O O . LEU A 1 174 ? -22.075 -18.992 31.737 1.00 90.12 174 LEU A O 1
ATOM 1412 N N . THR A 1 175 ? -20.734 -20.573 32.573 1.00 88.12 175 THR A N 1
ATOM 1413 C CA . THR A 1 175 ? -20.015 -20.836 31.311 1.00 88.12 175 THR A CA 1
ATOM 1414 C C . THR A 1 175 ? -20.804 -21.668 30.298 1.00 88.12 175 THR A C 1
ATOM 1416 O O . THR A 1 175 ? -20.573 -21.532 29.098 1.00 88.12 175 THR A O 1
ATOM 1419 N N . ASN A 1 176 ? -21.748 -22.502 30.746 1.00 86.06 176 ASN A N 1
ATOM 1420 C CA . ASN A 1 176 ? -22.491 -23.450 29.898 1.00 86.06 176 ASN A CA 1
ATOM 1421 C C . ASN A 1 176 ? -23.948 -23.034 29.619 1.00 86.06 176 ASN A C 1
ATOM 1423 O O . ASN A 1 176 ? -24.718 -23.834 29.090 1.00 86.06 176 ASN A O 1
ATOM 1427 N N . GLY A 1 177 ? -24.325 -21.801 29.966 1.00 82.56 177 GLY A N 1
ATOM 1428 C CA . GLY A 1 177 ? -25.693 -21.284 29.865 1.00 82.56 177 GLY A CA 1
ATOM 1429 C C . GLY A 1 177 ? -26.292 -20.912 31.222 1.00 82.56 177 GLY A C 1
ATOM 1430 O O . GLY A 1 177 ? -25.751 -21.264 32.269 1.00 82.56 177 GLY A O 1
ATOM 1431 N N . GLY A 1 178 ? -27.401 -20.172 31.186 1.00 85.06 178 GLY A N 1
ATOM 1432 C CA . GLY A 1 178 ? -27.996 -19.490 32.339 1.00 85.06 178 GLY A CA 1
ATOM 1433 C C . GLY A 1 178 ? -27.681 -17.990 32.367 1.00 85.06 178 GLY A C 1
ATOM 1434 O O . GLY A 1 178 ? -26.735 -17.523 31.730 1.00 85.06 178 GLY A O 1
ATOM 1435 N N . ALA A 1 179 ? -28.496 -17.224 33.092 1.00 87.88 179 ALA A N 1
ATOM 1436 C CA . ALA A 1 179 ? -28.346 -15.779 33.229 1.00 87.88 179 ALA A CA 1
ATOM 1437 C C . ALA A 1 179 ? -28.750 -15.319 34.635 1.00 87.88 179 ALA A C 1
ATOM 1439 O O . ALA A 1 179 ? -29.732 -15.799 35.194 1.00 87.88 179 ALA A O 1
ATOM 1440 N N . VAL A 1 180 ? -28.012 -14.354 35.176 1.00 86.38 180 VAL A N 1
ATOM 1441 C CA . VAL A 1 180 ? -28.321 -13.675 36.435 1.00 86.38 180 VAL A CA 1
ATOM 1442 C C . VAL A 1 180 ? -29.227 -12.484 36.131 1.00 86.38 180 VAL A C 1
ATOM 1444 O O . VAL A 1 180 ? -28.819 -11.526 35.469 1.00 86.38 180 VAL A O 1
ATOM 1447 N N . GLY A 1 181 ? -30.473 -12.563 36.596 1.00 78.06 181 GLY A N 1
ATOM 1448 C CA . GLY A 1 181 ? -31.442 -11.471 36.519 1.00 78.06 181 GLY A CA 1
ATOM 1449 C C . GLY A 1 181 ? -31.357 -10.507 37.707 1.00 78.06 181 GLY A C 1
ATOM 1450 O O . GLY A 1 181 ? -30.474 -10.597 38.560 1.00 78.06 181 GLY A O 1
ATOM 1451 N N . LEU A 1 182 ? -32.317 -9.582 37.790 1.00 83.44 182 LEU A N 1
ATOM 1452 C CA . LEU A 1 182 ? -32.444 -8.655 38.925 1.00 83.44 182 LEU A CA 1
ATOM 1453 C C . LEU A 1 182 ? -33.013 -9.321 40.194 1.00 83.44 182 LEU A C 1
ATOM 1455 O O . LEU A 1 182 ? -32.842 -8.794 41.296 1.00 83.44 182 LEU A O 1
ATOM 1459 N N . GLU A 1 183 ? -33.670 -10.476 40.061 1.00 75.19 183 GLU A N 1
ATOM 1460 C CA . GLU A 1 183 ? -34.192 -11.263 41.183 1.00 75.19 183 GLU A CA 1
ATOM 1461 C C . GLU A 1 183 ? -33.109 -12.187 41.757 1.00 75.19 183 GLU A C 1
ATOM 1463 O O . GLU A 1 183 ? -33.047 -13.384 41.491 1.00 75.19 183 GLU A O 1
ATOM 1468 N N . ILE A 1 184 ? -32.217 -11.612 42.564 1.00 69.06 184 ILE A N 1
ATOM 1469 C CA . ILE A 1 184 ? -31.187 -12.367 43.285 1.00 69.06 184 ILE A CA 1
ATOM 1470 C C . ILE A 1 184 ? -31.851 -13.047 44.495 1.00 69.06 184 ILE A C 1
ATOM 1472 O O . ILE A 1 184 ? -32.194 -12.372 45.469 1.00 69.06 184 ILE A O 1
ATOM 1476 N N . GLY A 1 185 ? -32.070 -14.367 44.433 1.00 57.47 185 GLY A N 1
ATOM 1477 C CA . GLY A 1 185 ? -32.707 -15.110 45.533 1.00 57.47 185 GLY A CA 1
ATOM 1478 C C . GLY A 1 185 ? -32.639 -16.641 45.472 1.00 57.47 185 GLY A C 1
ATOM 1479 O O . GLY A 1 185 ? -32.593 -17.269 46.526 1.00 57.47 185 GLY A O 1
ATOM 1480 N N . ASN A 1 186 ? -32.578 -17.253 44.283 1.00 63.50 186 ASN A N 1
ATOM 1481 C CA . ASN A 1 186 ? -32.536 -18.713 44.135 1.00 63.50 186 ASN A CA 1
ATOM 1482 C C . ASN A 1 186 ? -31.105 -19.229 43.893 1.00 63.50 186 ASN A C 1
ATOM 1484 O O . ASN A 1 186 ? -30.725 -19.539 42.767 1.00 63.50 186 ASN A O 1
ATOM 1488 N N . TRP A 1 187 ? -30.286 -19.306 44.950 1.00 68.88 187 TRP A N 1
ATOM 1489 C CA . TRP A 1 187 ? -28.872 -19.720 44.847 1.00 68.88 187 TRP A CA 1
ATOM 1490 C C . TRP A 1 187 ? -28.668 -21.152 44.322 1.00 68.88 187 TRP A C 1
ATOM 1492 O O . TRP A 1 187 ? -27.584 -21.473 43.833 1.00 68.88 187 TRP A O 1
ATOM 1502 N N . GLU A 1 188 ? -29.708 -21.991 44.352 1.00 64.19 188 GLU A N 1
ATOM 1503 C CA . GLU A 1 188 ? -29.715 -23.321 43.731 1.00 64.19 188 GLU A CA 1
ATOM 1504 C C . GLU A 1 188 ? -29.433 -23.266 42.220 1.00 64.19 188 GLU A C 1
ATOM 1506 O O . GLU A 1 188 ? -28.726 -24.127 41.696 1.00 64.19 188 GLU A O 1
ATOM 1511 N N . GLU A 1 189 ? -29.894 -22.220 41.523 1.00 64.56 189 GLU A N 1
ATOM 1512 C CA . GLU A 1 189 ? -29.675 -22.044 40.078 1.00 64.56 189 GLU A CA 1
ATOM 1513 C C . GLU A 1 189 ? -28.199 -21.795 39.726 1.00 64.56 189 GLU A C 1
ATOM 1515 O O . GLU A 1 189 ? -27.771 -22.039 38.597 1.00 64.56 189 GLU A O 1
ATOM 1520 N N . TYR A 1 190 ? -27.384 -21.379 40.701 1.00 73.06 190 TYR A N 1
ATOM 1521 C CA . TYR A 1 190 ? -25.969 -21.054 40.505 1.00 73.06 190 TYR A CA 1
ATOM 1522 C C . TYR A 1 190 ? -25.014 -22.198 40.876 1.00 73.06 190 TYR A C 1
ATOM 1524 O O . TYR A 1 190 ? -23.797 -22.052 40.728 1.00 73.06 190 TYR A O 1
ATOM 1532 N N . LYS A 1 191 ? -25.527 -23.366 41.293 1.00 68.00 191 LYS A N 1
ATOM 1533 C CA . LYS A 1 191 ? -24.698 -24.548 41.606 1.00 68.00 191 LYS A CA 1
ATOM 1534 C C . LYS A 1 191 ? -23.904 -25.073 40.408 1.00 68.00 191 LYS A C 1
ATOM 1536 O O . LYS A 1 191 ? -22.885 -25.736 40.589 1.00 68.00 191 LYS A O 1
ATOM 1541 N N . HIS A 1 192 ? -24.342 -24.762 39.190 1.00 72.69 192 HIS A N 1
ATOM 1542 C CA . HIS A 1 192 ? -23.693 -25.188 37.949 1.00 72.69 192 HIS A CA 1
ATOM 1543 C C . HIS A 1 192 ? -22.599 -24.228 37.447 1.00 72.69 192 HIS A C 1
ATOM 1545 O O . HIS A 1 192 ? -22.024 -24.473 36.385 1.00 72.69 192 HIS A O 1
ATOM 1551 N N . CYS A 1 193 ? -22.287 -23.154 38.184 1.00 83.19 193 CYS A N 1
ATOM 1552 C CA . CYS A 1 193 ? -21.208 -22.237 37.817 1.00 83.19 193 CYS A CA 1
ATOM 1553 C C . CYS A 1 193 ? -19.839 -22.930 37.831 1.00 83.19 193 CYS A C 1
ATOM 1555 O O . CYS A 1 193 ? -19.519 -23.708 38.732 1.00 83.19 193 CYS A O 1
ATOM 1557 N N . GLN A 1 194 ? -18.996 -22.578 36.865 1.00 87.31 194 GLN A N 1
ATOM 1558 C CA . GLN A 1 194 ? -17.619 -23.057 36.760 1.00 87.31 194 GLN A CA 1
ATOM 1559 C C . GLN A 1 194 ? -16.643 -21.924 37.055 1.00 87.31 194 GLN A C 1
ATOM 1561 O O . GLN A 1 194 ? -16.976 -20.753 36.897 1.00 87.31 194 GLN A O 1
ATOM 1566 N N . ILE A 1 195 ? -15.430 -22.265 37.484 1.00 89.19 195 ILE A N 1
ATOM 1567 C CA . ILE A 1 195 ? -14.363 -21.277 37.659 1.00 89.19 195 ILE A CA 1
ATOM 1568 C C . ILE A 1 195 ? -14.012 -20.692 36.286 1.00 89.19 195 ILE A C 1
ATOM 1570 O O . ILE A 1 195 ? -13.828 -21.437 35.322 1.00 89.19 195 ILE A O 1
ATOM 1574 N N . ALA A 1 196 ? -13.928 -19.364 36.203 1.00 89.94 196 ALA A N 1
ATOM 1575 C CA . ALA A 1 196 ? -13.530 -18.665 34.992 1.00 89.94 196 ALA A CA 1
ATOM 1576 C C . ALA A 1 196 ? -12.140 -19.151 34.536 1.00 89.94 196 ALA A C 1
ATOM 1578 O O . ALA A 1 196 ? -11.218 -19.201 35.353 1.00 89.94 196 ALA A O 1
ATOM 1579 N N . PRO A 1 197 ? -11.963 -19.528 33.261 1.00 89.50 197 PRO A N 1
ATOM 1580 C CA . PRO A 1 197 ? -10.691 -20.049 32.766 1.00 89.50 197 PRO A CA 1
ATOM 1581 C C . PRO A 1 197 ? -9.596 -18.977 32.828 1.00 89.50 197 PRO A C 1
ATOM 1583 O O . PRO A 1 197 ? -9.882 -17.796 32.675 1.00 89.50 197 PRO A O 1
ATOM 1586 N N . VAL A 1 198 ? -8.337 -19.376 33.028 1.00 89.31 198 VAL A N 1
ATOM 1587 C CA . VAL A 1 198 ? -7.196 -18.445 32.986 1.00 89.31 198 VAL A CA 1
ATOM 1588 C C . VAL A 1 198 ? -6.776 -18.220 31.530 1.00 89.31 198 VAL A C 1
ATOM 1590 O O . VAL A 1 198 ? -6.363 -19.183 30.875 1.00 89.31 198 VAL A O 1
ATOM 1593 N N . PRO A 1 199 ? -6.851 -16.986 30.999 1.00 83.69 199 PRO A N 1
ATOM 1594 C CA . PRO A 1 199 ? -6.435 -16.700 29.635 1.00 83.69 199 PRO A CA 1
ATOM 1595 C C . PRO A 1 199 ? -4.920 -16.841 29.456 1.00 83.69 199 PRO A C 1
ATOM 1597 O O . PRO A 1 199 ? -4.130 -16.476 30.328 1.00 83.69 199 PRO A O 1
ATOM 1600 N N . VAL A 1 200 ? -4.492 -17.334 28.293 1.00 75.31 200 VAL A N 1
ATOM 1601 C CA . VAL A 1 200 ? -3.065 -17.436 27.955 1.00 75.31 200 VAL A CA 1
ATOM 1602 C C . VAL A 1 200 ? -2.497 -16.041 27.683 1.00 75.31 200 VAL A C 1
ATOM 1604 O O . VAL A 1 200 ? -3.026 -15.314 26.840 1.00 75.31 200 VAL A O 1
ATOM 1607 N N . LYS A 1 201 ? -1.393 -15.683 28.360 1.00 64.56 201 LYS A N 1
ATOM 1608 C CA . LYS A 1 201 ? -0.670 -14.432 28.092 1.00 64.56 201 LYS A CA 1
ATOM 1609 C C . LYS A 1 201 ? -0.114 -14.434 26.664 1.00 64.56 201 LYS A C 1
ATOM 1611 O O . LYS A 1 201 ? 0.519 -15.410 26.258 1.00 64.56 201 LYS A O 1
ATOM 1616 N N . PRO A 1 202 ? -0.295 -13.353 25.903 1.00 58.31 202 PRO A N 1
ATOM 1617 C CA . PRO A 1 202 ? 0.137 -13.320 24.522 1.00 58.31 202 PRO A CA 1
ATOM 1618 C C . PRO A 1 202 ? 1.648 -13.074 24.422 1.00 58.31 202 PRO A C 1
ATOM 1620 O O . PRO A 1 202 ? 2.168 -12.025 24.796 1.00 58.31 202 PRO A O 1
ATOM 1623 N N . THR A 1 203 ? 2.373 -14.064 23.907 1.00 51.88 203 THR A N 1
ATOM 1624 C CA . THR A 1 203 ? 3.841 -14.099 23.867 1.00 51.88 203 THR A CA 1
ATOM 1625 C C . THR A 1 203 ? 4.408 -13.467 22.595 1.00 51.88 203 THR A C 1
ATOM 1627 O O . THR A 1 203 ? 5.145 -14.136 21.889 1.00 51.88 203 THR A O 1
ATOM 1630 N N . GLY A 1 204 ? 4.048 -12.220 22.260 1.00 45.75 204 GLY A N 1
ATOM 1631 C CA . GLY A 1 204 ? 4.705 -11.351 21.251 1.00 45.75 204 GLY A CA 1
ATOM 1632 C C . GLY A 1 204 ? 4.785 -11.804 19.771 1.00 45.75 204 GLY A C 1
ATOM 1633 O O . GLY A 1 204 ? 4.782 -10.957 18.884 1.00 45.75 204 GLY A O 1
ATOM 1634 N N . GLU A 1 205 ? 4.828 -13.103 19.473 1.00 38.28 205 GLU A N 1
ATOM 1635 C CA . GLU A 1 205 ? 4.955 -13.717 18.144 1.00 38.28 205 GLU A CA 1
ATOM 1636 C C . GLU A 1 205 ? 3.593 -14.082 17.524 1.00 38.28 205 GLU A C 1
ATOM 1638 O O . GLU A 1 205 ? 3.509 -14.306 16.319 1.00 38.28 205 GLU A O 1
ATOM 1643 N N . VAL A 1 206 ? 2.526 -14.128 18.339 1.00 36.59 206 VAL A N 1
ATOM 1644 C CA . VAL A 1 206 ? 1.199 -14.691 17.995 1.00 36.59 206 VAL A CA 1
ATOM 1645 C C . VAL A 1 206 ? 0.058 -13.707 18.288 1.00 36.59 206 VAL A C 1
ATOM 1647 O O . VAL A 1 206 ? -1.054 -14.103 18.615 1.00 36.59 206 VAL A O 1
ATOM 1650 N N . TYR A 1 207 ? 0.297 -12.399 18.190 1.00 43.22 207 TYR A N 1
ATOM 1651 C CA . TYR A 1 207 ? -0.846 -11.505 18.017 1.00 43.22 207 TYR A CA 1
ATOM 1652 C C . TYR A 1 207 ? -1.257 -11.549 16.548 1.00 43.22 207 TYR A C 1
ATOM 1654 O O . TYR A 1 207 ? -0.481 -11.160 15.672 1.00 43.22 207 TYR A O 1
ATOM 1662 N N . GLU A 1 208 ? -2.489 -11.980 16.277 1.00 41.22 208 GLU A N 1
ATOM 1663 C CA . GLU A 1 208 ? -3.183 -11.735 15.010 1.00 41.22 208 GLU A CA 1
ATOM 1664 C C . GLU A 1 208 ? -3.487 -10.231 14.880 1.00 41.22 208 GLU A C 1
ATOM 1666 O O . GLU A 1 208 ? -4.631 -9.796 14.812 1.00 41.22 208 GLU A O 1
ATOM 1671 N N . ILE A 1 209 ? -2.441 -9.400 14.876 1.00 41.81 209 ILE A N 1
ATOM 1672 C CA . ILE A 1 209 ? -2.543 -7.985 14.548 1.00 41.81 209 ILE A CA 1
ATOM 1673 C C . ILE A 1 209 ? -3.086 -7.931 13.121 1.00 41.81 209 ILE A C 1
ATOM 1675 O O . ILE A 1 209 ? -2.446 -8.425 12.186 1.00 41.81 209 ILE A O 1
ATOM 1679 N N . ASN A 1 210 ? -4.284 -7.367 12.957 1.00 45.12 210 ASN A N 1
ATOM 1680 C CA . ASN A 1 210 ? -4.928 -7.189 11.661 1.00 45.12 210 ASN A CA 1
ATOM 1681 C C . ASN A 1 210 ? -3.919 -6.603 10.654 1.00 45.12 210 ASN A C 1
ATOM 1683 O O . ASN A 1 210 ? -3.109 -5.737 10.989 1.00 45.12 210 ASN A O 1
ATOM 1687 N N . GLN A 1 211 ? -3.955 -7.054 9.400 1.00 43.28 211 GLN A N 1
ATOM 1688 C CA . GLN A 1 211 ? -3.058 -6.559 8.359 1.00 43.28 211 GLN A CA 1
ATOM 1689 C C . GLN A 1 211 ? -3.069 -5.036 8.183 1.00 43.28 211 GLN A C 1
ATOM 1691 O O . GLN A 1 211 ? -2.045 -4.475 7.795 1.00 43.28 211 GLN A O 1
ATOM 1696 N N . ASP A 1 212 ? -4.173 -4.367 8.520 1.00 40.66 212 ASP A N 1
ATOM 1697 C CA . ASP A 1 212 ? -4.253 -2.903 8.552 1.00 40.66 212 ASP A CA 1
ATOM 1698 C C . ASP A 1 212 ? -3.380 -2.265 9.650 1.00 40.66 212 ASP A C 1
ATOM 1700 O O . ASP A 1 212 ? -2.774 -1.217 9.424 1.00 40.66 212 ASP A O 1
ATOM 1704 N N . GLU A 1 213 ? -3.245 -2.909 10.814 1.00 40.31 213 GLU A N 1
ATOM 1705 C CA . GLU A 1 213 ? -2.301 -2.516 11.871 1.00 40.31 213 GLU A CA 1
ATOM 1706 C C . GLU A 1 213 ? -0.859 -2.951 11.531 1.00 40.31 213 GLU A C 1
ATOM 1708 O O . GLU A 1 213 ? 0.109 -2.287 11.911 1.00 40.31 213 GLU A O 1
ATOM 1713 N N . LEU A 1 214 ? -0.673 -4.022 10.747 1.00 41.97 214 LEU A N 1
ATOM 1714 C CA . LEU A 1 214 ? 0.646 -4.426 10.231 1.00 41.97 214 LEU A CA 1
ATOM 1715 C C . LEU A 1 214 ? 1.183 -3.472 9.148 1.00 41.97 214 LEU A C 1
ATOM 1717 O O . LEU A 1 214 ? 2.401 -3.281 9.063 1.00 41.97 214 LEU A O 1
ATOM 1721 N N . ALA A 1 215 ? 0.295 -2.839 8.373 1.00 38.44 215 ALA A N 1
ATOM 1722 C CA . ALA A 1 215 ? 0.620 -1.872 7.321 1.00 38.44 215 ALA A CA 1
ATOM 1723 C C . ALA A 1 215 ? 1.222 -0.557 7.854 1.00 38.44 215 ALA A C 1
ATOM 1725 O O . ALA A 1 215 ? 1.974 0.109 7.142 1.00 38.44 215 ALA A O 1
ATOM 1726 N N . ARG A 1 216 ? 0.971 -0.204 9.122 1.00 42.38 216 ARG A N 1
ATOM 1727 C CA . ARG A 1 216 ? 1.610 0.934 9.798 1.00 42.38 216 ARG A CA 1
ATOM 1728 C C . ARG A 1 216 ? 2.991 0.523 10.312 1.00 42.38 216 ARG A C 1
ATOM 1730 O O . ARG A 1 216 ? 3.167 0.207 11.482 1.00 42.38 216 ARG A O 1
ATOM 1737 N N . ARG A 1 217 ? 3.995 0.433 9.429 1.00 38.16 217 ARG A N 1
ATOM 1738 C CA . ARG A 1 217 ? 5.342 -0.113 9.738 1.00 38.16 217 ARG A CA 1
ATOM 1739 C C . ARG A 1 217 ? 6.099 0.640 10.857 1.00 38.16 217 ARG A C 1
ATOM 1741 O O . ARG A 1 217 ? 7.021 0.045 11.401 1.00 38.16 217 ARG A O 1
ATOM 1748 N N . TRP A 1 218 ? 5.659 1.847 11.230 1.00 43.91 218 TRP A N 1
ATOM 1749 C CA . TRP A 1 218 ? 6.296 2.761 12.198 1.00 43.91 218 TRP A CA 1
ATOM 1750 C C . TRP A 1 218 ? 5.447 3.095 13.442 1.00 43.91 218 TRP A C 1
ATOM 1752 O O . TRP A 1 218 ? 5.800 3.988 14.195 1.00 43.91 218 TRP A O 1
ATOM 1762 N N . ASP A 1 219 ? 4.322 2.404 13.655 1.00 52.62 219 ASP A N 1
ATOM 1763 C CA . ASP A 1 219 ? 3.485 2.578 14.851 1.00 52.62 219 ASP A CA 1
ATOM 1764 C C . ASP A 1 219 ? 3.961 1.622 15.968 1.00 52.62 219 ASP A C 1
ATOM 1766 O O . ASP A 1 219 ? 3.709 0.405 15.903 1.00 52.62 219 ASP A O 1
ATOM 1770 N N . ASP A 1 220 ? 4.716 2.160 16.937 1.00 53.50 220 ASP A N 1
ATOM 1771 C CA . ASP A 1 220 ? 5.330 1.412 18.049 1.00 53.50 220 ASP A CA 1
ATOM 1772 C C . ASP A 1 220 ? 4.332 1.003 19.141 1.00 53.50 220 ASP A C 1
ATOM 1774 O O . ASP A 1 220 ? 4.632 0.111 19.942 1.00 53.50 220 ASP A O 1
ATOM 1778 N N . ARG A 1 221 ? 3.088 1.508 19.101 1.00 56.91 221 ARG A N 1
ATOM 1779 C CA . ARG A 1 221 ? 2.006 1.111 20.026 1.00 56.91 221 ARG A CA 1
ATOM 1780 C C . ARG A 1 221 ? 1.736 -0.391 20.016 1.00 56.91 221 ARG A C 1
ATOM 1782 O O . ARG A 1 221 ? 1.346 -0.965 21.029 1.00 56.91 221 ARG A O 1
ATOM 1789 N N . ARG A 1 222 ? 2.036 -1.075 18.905 1.00 58.84 222 ARG A N 1
ATOM 1790 C CA . ARG A 1 222 ? 1.959 -2.546 18.792 1.00 58.84 222 ARG A CA 1
ATOM 1791 C C . ARG A 1 222 ? 2.840 -3.291 19.799 1.00 58.84 222 ARG A C 1
ATOM 1793 O O . ARG A 1 222 ? 2.552 -4.445 20.092 1.00 58.84 222 ARG A O 1
ATOM 1800 N N . ARG A 1 223 ? 3.905 -2.663 20.308 1.00 60.03 223 ARG A N 1
ATOM 1801 C CA . ARG A 1 223 ? 4.810 -3.260 21.304 1.00 60.03 223 ARG A CA 1
ATOM 1802 C C . ARG A 1 223 ? 4.263 -3.177 22.724 1.00 60.03 223 ARG A C 1
ATOM 1804 O O . ARG A 1 223 ? 4.619 -4.026 23.529 1.00 60.03 223 ARG A O 1
ATOM 1811 N N . VAL A 1 224 ? 3.426 -2.177 23.011 1.00 65.62 224 VAL A N 1
ATOM 1812 C CA . VAL A 1 224 ? 2.853 -1.911 24.346 1.00 65.62 224 VAL A CA 1
ATOM 1813 C C . VAL A 1 224 ? 1.437 -2.470 24.471 1.00 65.62 224 VAL A C 1
ATOM 1815 O O . VAL A 1 224 ? 1.036 -2.878 25.553 1.00 65.62 224 VAL A O 1
ATOM 1818 N N . LYS A 1 225 ? 0.708 -2.609 23.354 1.00 74.75 225 LYS A N 1
ATOM 1819 C CA . LYS A 1 225 ? -0.632 -3.217 23.297 1.00 74.75 225 LYS A CA 1
ATOM 1820 C C . LYS A 1 225 ? -0.751 -4.545 24.079 1.00 74.75 225 LYS A C 1
ATOM 1822 O O . LYS A 1 225 ? -1.757 -4.701 24.763 1.00 74.75 225 LYS A O 1
ATOM 1827 N N . PRO A 1 226 ? 0.235 -5.475 24.074 1.00 77.12 226 PRO A N 1
ATOM 1828 C CA . PRO A 1 226 ? 0.198 -6.680 24.910 1.00 77.12 226 PRO A CA 1
ATOM 1829 C C . PRO A 1 226 ? 0.145 -6.435 26.425 1.00 77.12 226 PRO A C 1
ATOM 1831 O O . PRO A 1 226 ? -0.473 -7.231 27.124 1.00 77.12 226 PRO A O 1
ATOM 1834 N N . ASP A 1 227 ? 0.772 -5.363 26.922 1.00 77.56 227 ASP A N 1
ATOM 1835 C CA . ASP A 1 227 ? 0.779 -4.979 28.342 1.00 77.56 227 ASP A CA 1
ATOM 1836 C C . ASP A 1 227 ? -0.556 -4.355 28.791 1.00 77.56 227 ASP A C 1
ATOM 1838 O O . ASP A 1 227 ? -0.811 -4.239 29.987 1.00 77.56 227 ASP A O 1
ATOM 1842 N N . CYS A 1 228 ? -1.411 -3.957 27.843 1.00 83.06 228 CYS A N 1
ATOM 1843 C CA . CYS A 1 228 ? -2.710 -3.337 28.107 1.00 83.06 228 CYS A CA 1
ATOM 1844 C C . CYS A 1 228 ? -3.863 -4.357 28.224 1.00 83.06 228 CYS A C 1
ATOM 1846 O O . CYS A 1 228 ? -5.008 -3.947 28.413 1.00 83.06 228 CYS A O 1
ATOM 1848 N N . TRP A 1 229 ? -3.590 -5.664 28.113 1.00 87.06 229 TRP A N 1
ATOM 1849 C CA . TRP A 1 229 ? -4.557 -6.742 28.366 1.00 87.06 229 TRP A CA 1
ATOM 1850 C C . TRP A 1 229 ? -4.314 -7.365 29.742 1.00 87.06 229 TRP A C 1
ATOM 1852 O O . TRP A 1 229 ? -3.241 -7.924 29.973 1.00 87.06 229 TRP A O 1
ATOM 1862 N N . SER A 1 230 ? -5.317 -7.353 30.626 1.00 89.94 230 SER A N 1
ATOM 1863 C CA . SER A 1 230 ? -5.223 -8.084 31.895 1.00 89.94 230 SER A CA 1
ATOM 1864 C C . SER A 1 230 ? -5.630 -9.544 31.715 1.00 89.94 230 SER A C 1
ATOM 1866 O O . SER A 1 230 ? -6.732 -9.852 31.258 1.00 89.94 230 SER A O 1
ATOM 1868 N N . THR A 1 231 ? -4.748 -10.465 32.107 1.00 89.06 231 THR A N 1
ATOM 1869 C CA . THR A 1 231 ? -5.073 -11.898 32.233 1.00 89.06 231 THR A CA 1
ATOM 1870 C C . THR A 1 231 ? -5.519 -12.276 33.644 1.00 89.06 231 THR A C 1
ATOM 1872 O O . THR A 1 231 ? -5.753 -13.453 33.907 1.00 89.06 231 THR A O 1
ATOM 1875 N N . GLU A 1 232 ? -5.586 -11.308 34.562 1.00 90.88 232 GLU A N 1
ATOM 1876 C CA . GLU A 1 232 ? -5.927 -11.530 35.970 1.00 90.88 232 GLU A CA 1
ATOM 1877 C C . GLU A 1 232 ? -7.337 -11.033 36.298 1.00 90.88 232 GLU A C 1
ATOM 1879 O O . GLU A 1 232 ? -8.090 -11.752 36.959 1.00 90.88 232 GLU A O 1
ATOM 1884 N N . PHE A 1 233 ? -7.724 -9.862 35.781 1.00 92.00 233 PHE A N 1
ATOM 1885 C CA . PHE A 1 233 ? -8.951 -9.169 36.170 1.00 92.00 233 PHE A CA 1
ATOM 1886 C C . PHE A 1 233 ? -9.742 -8.634 34.970 1.00 92.00 233 PHE A C 1
ATOM 1888 O O . PHE A 1 233 ? -9.174 -8.216 33.965 1.00 92.00 233 PHE A O 1
ATOM 1895 N N . GLN A 1 234 ? -11.068 -8.578 35.093 1.00 94.38 234 GLN A N 1
ATOM 1896 C CA . GLN A 1 234 ? -11.947 -7.844 34.176 1.00 94.38 234 GLN A CA 1
ATOM 1897 C C . GLN A 1 234 ? -13.085 -7.192 34.973 1.00 94.38 234 GLN A C 1
ATOM 1899 O O . GLN A 1 234 ? -13.752 -7.865 35.765 1.00 94.38 234 GLN A O 1
ATOM 1904 N N . TRP A 1 235 ? -13.349 -5.900 34.765 1.00 95.00 235 TRP A N 1
ATOM 1905 C CA . TRP A 1 235 ? -14.567 -5.284 35.290 1.00 95.00 235 TRP A CA 1
ATOM 1906 C C . TRP A 1 235 ? -15.821 -5.928 34.684 1.00 95.00 235 TRP A C 1
ATOM 1908 O O . TRP A 1 235 ? -15.839 -6.378 33.534 1.00 95.00 235 TRP A O 1
ATOM 1918 N N . LEU A 1 236 ? -16.881 -5.991 35.491 1.00 94.62 236 LEU A N 1
ATOM 1919 C CA . LEU A 1 236 ? -18.160 -6.588 35.115 1.00 94.62 236 LEU A CA 1
ATOM 1920 C C . LEU A 1 236 ? -19.167 -5.485 34.762 1.00 94.62 236 LEU A C 1
ATOM 1922 O O . LEU A 1 236 ? -19.703 -4.854 35.679 1.00 94.62 236 LEU A O 1
ATOM 1926 N N . PRO A 1 237 ? -19.451 -5.241 33.468 1.00 96.94 237 PRO A N 1
ATOM 1927 C CA . PRO A 1 237 ? -20.513 -4.319 33.084 1.00 96.94 237 PRO A CA 1
ATOM 1928 C C . PRO A 1 237 ? -21.890 -4.868 33.468 1.00 96.94 237 PRO A C 1
ATOM 1930 O O . PRO A 1 237 ? -22.085 -6.084 33.556 1.00 96.94 237 PRO A O 1
ATOM 1933 N N . CYS A 1 238 ? -22.861 -3.974 33.644 1.00 96.00 238 CYS A N 1
ATOM 1934 C CA . CYS A 1 238 ? -24.273 -4.330 33.635 1.00 96.00 238 CYS A CA 1
ATOM 1935 C C . CYS A 1 238 ? -24.839 -4.310 32.212 1.00 96.00 238 CYS A C 1
ATOM 1937 O O . CYS A 1 238 ? -24.305 -3.675 31.302 1.00 96.00 238 CYS A O 1
ATOM 1939 N N . GLU A 1 239 ? -25.935 -5.034 32.028 1.00 95.38 239 GLU A N 1
ATOM 1940 C CA . GLU A 1 239 ? -26.635 -5.190 30.762 1.00 95.38 239 GLU A CA 1
ATOM 1941 C C . GLU A 1 239 ? -27.770 -4.186 30.635 1.00 95.38 239 GLU A C 1
ATOM 1943 O O . GLU A 1 239 ? -28.643 -4.132 31.501 1.00 95.38 239 GLU A O 1
ATOM 1948 N N . VAL A 1 240 ? -27.819 -3.464 29.521 1.00 95.44 240 VAL A N 1
ATOM 1949 C CA . VAL A 1 240 ? -28.838 -2.452 29.241 1.00 95.44 240 VAL A CA 1
ATOM 1950 C C . VAL A 1 240 ? -29.572 -2.816 27.959 1.00 95.44 240 VAL A C 1
ATOM 1952 O O . VAL A 1 240 ? -28.952 -2.990 26.918 1.00 95.44 240 VAL A O 1
ATOM 1955 N N . SER A 1 241 ? -30.893 -2.918 28.014 1.00 93.06 241 SER A N 1
ATOM 1956 C CA . SER A 1 241 ? -31.758 -3.140 26.849 1.00 93.06 241 SER A CA 1
ATOM 1957 C C . SER A 1 241 ? -32.550 -1.880 26.509 1.00 93.06 241 SER A C 1
ATOM 1959 O O . SER A 1 241 ? -32.660 -0.982 27.340 1.00 93.06 241 SER A O 1
ATOM 1961 N N . PHE A 1 242 ? -33.102 -1.807 25.299 1.00 92.62 242 PHE A N 1
ATOM 1962 C CA . PHE A 1 242 ? -33.955 -0.699 24.872 1.00 92.62 242 PHE A CA 1
ATOM 1963 C C . PHE A 1 242 ? -35.418 -1.142 24.836 1.00 92.62 242 PHE A C 1
ATOM 1965 O O . PHE A 1 242 ? -35.771 -2.059 24.094 1.00 92.62 242 PHE A O 1
ATOM 1972 N N . GLU A 1 243 ? -36.272 -0.483 25.620 1.00 85.38 243 GLU A N 1
ATOM 1973 C CA . GLU A 1 243 ? -37.698 -0.806 25.718 1.00 85.38 243 GLU A CA 1
ATOM 1974 C C . GLU A 1 243 ? -38.598 0.293 25.131 1.00 85.38 243 GLU A C 1
ATOM 1976 O O . GLU A 1 243 ? -38.317 1.491 25.233 1.00 85.38 243 GLU A O 1
ATOM 1981 N N . GLY A 1 244 ? -39.729 -0.135 24.558 1.00 76.12 244 GLY A N 1
ATOM 1982 C CA . GLY A 1 244 ? -40.776 0.739 24.022 1.00 76.12 244 GLY A CA 1
ATOM 1983 C C . GLY A 1 244 ? -40.425 1.436 22.703 1.00 76.12 244 GLY A C 1
ATOM 1984 O O . GLY A 1 244 ? -39.352 1.243 22.129 1.00 76.12 244 GLY A O 1
ATOM 1985 N N . ASP A 1 245 ? -41.354 2.263 22.217 1.00 66.75 245 ASP A N 1
ATOM 1986 C CA . ASP A 1 245 ? -41.191 3.020 20.966 1.00 66.75 245 ASP A CA 1
ATOM 1987 C C . ASP A 1 245 ? -40.178 4.166 21.101 1.00 66.75 245 ASP A C 1
ATOM 1989 O O . ASP A 1 245 ? -39.516 4.525 20.131 1.00 66.75 245 ASP A O 1
ATOM 1993 N N . MET A 1 246 ? -40.005 4.696 22.317 1.00 66.19 246 MET A N 1
ATOM 1994 C CA . MET A 1 246 ? -39.011 5.732 22.632 1.00 66.19 246 MET A CA 1
ATOM 1995 C C . MET A 1 246 ? -37.605 5.173 22.901 1.00 66.19 246 MET A C 1
ATOM 1997 O O . MET A 1 246 ? -36.723 5.941 23.272 1.00 66.19 246 MET A O 1
ATOM 2001 N N . MET A 1 247 ? -37.389 3.857 22.758 1.00 81.19 247 MET A N 1
ATOM 2002 C CA . MET A 1 247 ? -36.078 3.212 22.937 1.00 81.19 247 MET A CA 1
ATOM 2003 C C . MET A 1 247 ? -35.408 3.575 24.270 1.00 81.19 247 MET A C 1
ATOM 2005 O O . MET A 1 247 ? -34.228 3.914 24.325 1.00 81.19 247 MET A O 1
ATOM 2009 N N . THR A 1 248 ? -36.168 3.543 25.366 1.00 88.00 248 THR A N 1
ATOM 2010 C CA . THR A 1 248 ? -35.652 3.946 26.679 1.00 88.00 248 THR A CA 1
ATOM 2011 C C . THR A 1 248 ? -34.716 2.865 27.235 1.00 88.00 248 THR A C 1
ATOM 2013 O O . THR A 1 248 ? -35.103 1.693 27.237 1.00 88.00 248 THR A O 1
ATOM 2016 N N . PRO A 1 249 ? -33.511 3.214 27.726 1.00 93.25 249 PRO A N 1
ATOM 2017 C CA . PRO A 1 249 ? -32.582 2.239 28.291 1.00 93.25 249 PRO A CA 1
ATOM 2018 C C . PRO A 1 249 ? -33.096 1.660 29.617 1.00 93.25 249 PRO A C 1
ATOM 2020 O O . PRO A 1 249 ? -33.574 2.392 30.488 1.00 93.25 249 PRO A O 1
ATOM 2023 N N . ARG A 1 250 ? -32.973 0.339 29.772 1.00 93.44 250 ARG A N 1
ATOM 2024 C CA . ARG A 1 250 ? -33.394 -0.441 30.944 1.00 93.44 250 ARG A CA 1
ATOM 2025 C C . ARG A 1 250 ? -32.329 -1.431 31.364 1.00 93.44 250 ARG A C 1
ATOM 2027 O O . ARG A 1 250 ? -31.863 -2.224 30.547 1.00 93.44 250 ARG A O 1
ATOM 2034 N N . ILE A 1 251 ? -31.965 -1.409 32.638 1.00 94.44 251 ILE A N 1
ATOM 2035 C CA . ILE A 1 251 ? -30.956 -2.303 33.199 1.00 94.44 251 ILE A CA 1
ATOM 2036 C C . ILE A 1 251 ? -31.588 -3.681 33.428 1.00 94.44 251 ILE A C 1
ATOM 2038 O O . ILE A 1 251 ? -32.608 -3.808 34.096 1.00 94.44 251 ILE A O 1
ATOM 2042 N N . THR A 1 252 ? -30.981 -4.729 32.869 1.00 92.12 252 THR A N 1
ATOM 2043 C CA . THR A 1 252 ? -31.499 -6.112 32.887 1.00 92.12 252 THR A CA 1
ATOM 2044 C C . THR A 1 252 ? -30.666 -7.071 33.740 1.00 92.12 252 THR A C 1
ATOM 2046 O O . THR A 1 252 ? -31.118 -8.176 34.036 1.00 92.12 252 THR A O 1
ATOM 2049 N N . SER A 1 253 ? -29.471 -6.657 34.166 1.00 92.25 253 SER A N 1
ATOM 2050 C CA . SER A 1 253 ? -28.627 -7.378 35.126 1.00 92.25 253 SER A CA 1
ATOM 2051 C C . SER A 1 253 ? -28.194 -6.446 36.257 1.00 92.25 253 SER A C 1
ATOM 2053 O O . SER A 1 253 ? -28.246 -5.226 36.116 1.00 92.25 253 SER A O 1
ATOM 2055 N N . TYR A 1 254 ? -27.777 -6.994 37.401 1.00 91.81 254 TYR A N 1
ATOM 2056 C CA . TYR A 1 254 ? -27.360 -6.156 38.529 1.00 91.81 254 TYR A CA 1
ATOM 2057 C C . TYR A 1 254 ? -26.150 -5.280 38.168 1.00 91.81 254 TYR A C 1
ATOM 2059 O O . TYR A 1 254 ? -25.334 -5.639 37.321 1.00 91.81 254 TYR A O 1
ATOM 2067 N N . ILE A 1 255 ? -26.012 -4.126 38.812 1.00 92.56 255 ILE A N 1
ATOM 2068 C CA . ILE A 1 255 ? -24.834 -3.268 38.641 1.00 92.56 255 ILE A CA 1
ATOM 2069 C C . ILE A 1 255 ? -23.794 -3.715 39.658 1.00 92.56 255 ILE A C 1
ATOM 2071 O O . ILE A 1 255 ? -24.131 -3.909 40.829 1.00 92.56 255 ILE A O 1
ATOM 2075 N N . ASN A 1 256 ? -22.542 -3.902 39.232 1.00 90.69 256 ASN A N 1
ATOM 2076 C CA . ASN A 1 256 ? -21.504 -4.344 40.154 1.00 90.69 256 ASN A CA 1
ATOM 2077 C C . ASN A 1 256 ? -21.436 -3.398 41.368 1.00 90.69 256 ASN A C 1
ATOM 2079 O O . ASN A 1 256 ? -21.437 -2.178 41.222 1.00 90.69 256 ASN A O 1
ATOM 2083 N N . ASN A 1 257 ? -21.439 -3.979 42.567 1.00 87.19 257 ASN A N 1
ATOM 2084 C CA . ASN A 1 257 ? -21.471 -3.270 43.846 1.00 87.19 257 ASN A CA 1
ATOM 2085 C C . ASN A 1 257 ? -22.748 -2.441 44.171 1.00 87.19 257 ASN A C 1
ATOM 2087 O O . ASN A 1 257 ? -22.783 -1.784 45.209 1.00 87.19 257 ASN A O 1
ATOM 2091 N N . ILE A 1 258 ? -23.832 -2.521 43.381 1.00 88.12 258 ILE A N 1
ATOM 2092 C CA . ILE A 1 258 ? -25.155 -1.951 43.722 1.00 88.12 258 ILE A CA 1
ATOM 2093 C C . ILE A 1 258 ? -26.214 -3.056 43.753 1.00 88.12 258 ILE A C 1
ATOM 2095 O O . ILE A 1 258 ? -26.508 -3.705 42.749 1.00 88.12 258 ILE A O 1
ATOM 2099 N N . HIS A 1 259 ? -26.838 -3.248 44.914 1.00 85.00 259 HIS A N 1
ATOM 2100 C CA . HIS A 1 259 ? -27.855 -4.282 45.083 1.00 85.00 259 HIS A CA 1
ATOM 2101 C C . HIS A 1 259 ? -29.118 -3.953 44.248 1.00 85.00 259 HIS A C 1
ATOM 2103 O O . HIS A 1 259 ? -29.658 -2.857 44.408 1.00 85.00 259 HIS A O 1
ATOM 2109 N N . PRO A 1 260 ? -29.688 -4.886 43.451 1.00 82.31 260 PRO A N 1
ATOM 2110 C CA . PRO A 1 260 ? -30.884 -4.651 42.616 1.00 82.31 260 PRO A CA 1
ATOM 2111 C C . PRO A 1 260 ? -32.124 -4.130 43.350 1.00 82.31 260 PRO A C 1
ATOM 2113 O O . PRO A 1 260 ? -32.936 -3.399 42.791 1.00 82.31 260 PRO A O 1
ATOM 2116 N N . ARG A 1 261 ? -32.280 -4.484 44.633 1.00 81.75 261 ARG A N 1
ATOM 2117 C CA . ARG A 1 261 ? -33.306 -3.901 45.527 1.00 81.75 261 ARG A CA 1
ATOM 2118 C C . ARG A 1 261 ? -33.238 -2.370 45.629 1.00 81.75 261 ARG A C 1
ATOM 2120 O O . ARG A 1 261 ? -34.270 -1.764 45.907 1.00 81.75 261 ARG A O 1
ATOM 2127 N N . ASN A 1 262 ? -32.088 -1.736 45.384 1.00 84.69 262 ASN A N 1
ATOM 2128 C CA . ASN A 1 262 ? -31.993 -0.281 45.271 1.00 84.69 262 ASN A CA 1
ATOM 2129 C C . ASN A 1 262 ? -32.513 0.182 43.896 1.00 84.69 262 ASN A C 1
ATOM 2131 O O . ASN A 1 262 ? -31.762 0.599 43.011 1.00 84.69 262 ASN A O 1
ATOM 2135 N N . LYS A 1 263 ? -33.838 0.095 43.724 1.00 83.81 263 LYS A N 1
ATOM 2136 C CA . LYS A 1 263 ? -34.533 0.489 42.489 1.00 83.81 263 LYS A CA 1
ATOM 2137 C C . LYS A 1 263 ? -34.355 1.975 42.168 1.00 83.81 263 LYS A C 1
ATOM 2139 O O . LYS A 1 263 ? -34.344 2.334 40.996 1.00 83.81 263 LYS A O 1
ATOM 2144 N N . GLY A 1 264 ? -34.196 2.818 43.194 1.00 86.12 264 GLY A N 1
ATOM 2145 C CA . GLY A 1 264 ? -33.938 4.251 43.034 1.00 86.12 264 GLY A CA 1
ATOM 2146 C C . GLY A 1 264 ? -32.627 4.512 42.293 1.00 86.12 264 GLY A C 1
ATOM 2147 O O . GLY A 1 264 ? -32.635 5.192 41.271 1.00 86.12 264 GLY A O 1
ATOM 2148 N N . ALA A 1 265 ? -31.529 3.891 42.740 1.00 87.12 265 ALA A N 1
ATOM 2149 C CA . ALA A 1 265 ? -30.228 4.012 42.080 1.00 87.12 265 ALA A CA 1
ATOM 2150 C C . ALA A 1 265 ? -30.243 3.469 40.646 1.00 87.12 265 ALA A C 1
ATOM 2152 O O . ALA A 1 265 ? -29.746 4.136 39.742 1.00 87.12 265 ALA A O 1
ATOM 2153 N N . CYS A 1 266 ? -30.865 2.308 40.409 1.00 89.81 266 CYS A N 1
ATOM 2154 C CA . CYS A 1 266 ? -30.954 1.737 39.060 1.00 89.81 266 CYS A CA 1
ATOM 2155 C C . CYS A 1 266 ? -31.728 2.660 38.105 1.00 89.81 266 CYS A C 1
ATOM 2157 O O . CYS A 1 266 ? -31.249 2.944 37.011 1.00 89.81 266 CYS A O 1
ATOM 2159 N N . LYS A 1 267 ? -32.878 3.197 38.539 1.00 90.38 267 LYS A N 1
ATOM 2160 C CA . LYS A 1 267 ? -33.696 4.117 37.732 1.00 90.38 267 LYS A CA 1
ATOM 2161 C C . LYS A 1 267 ? -32.968 5.433 37.435 1.00 90.38 267 LYS A C 1
ATOM 2163 O O . LYS A 1 267 ? -33.042 5.934 36.316 1.00 90.38 267 LYS A O 1
ATOM 2168 N N . ALA A 1 268 ? -32.254 5.982 38.417 1.00 91.06 268 ALA A N 1
ATOM 2169 C CA . ALA A 1 268 ? -31.452 7.188 38.229 1.00 91.06 268 ALA A CA 1
ATOM 2170 C C . ALA A 1 268 ? -30.326 6.959 37.201 1.00 91.06 268 ALA A C 1
ATOM 2172 O O . ALA A 1 268 ? -30.123 7.781 36.308 1.00 91.06 268 ALA A O 1
ATOM 2173 N N . ILE A 1 269 ? -29.645 5.808 37.269 1.00 93.50 269 ILE A N 1
ATOM 2174 C CA . ILE A 1 269 ? -28.600 5.426 36.308 1.00 93.50 269 ILE A CA 1
ATOM 2175 C C . ILE A 1 269 ? -29.180 5.200 34.903 1.00 93.50 269 ILE A C 1
ATOM 2177 O O . ILE A 1 269 ? -28.585 5.658 33.936 1.00 93.50 269 ILE A O 1
ATOM 2181 N N . GLU A 1 270 ? -30.346 4.563 34.758 1.00 94.12 270 GLU A N 1
ATOM 2182 C CA . GLU A 1 270 ? -31.021 4.410 33.456 1.00 94.12 270 GLU A CA 1
ATOM 2183 C C . GLU A 1 270 ? -31.276 5.758 32.773 1.00 94.12 270 GLU A C 1
ATOM 2185 O O . GLU A 1 270 ? -30.997 5.916 31.584 1.00 94.12 270 GLU A O 1
ATOM 2190 N N . ARG A 1 271 ? -31.762 6.755 33.525 1.00 91.94 271 ARG A N 1
ATOM 2191 C CA . ARG A 1 271 ? -31.975 8.111 32.998 1.00 91.94 271 ARG A CA 1
ATOM 2192 C C . ARG A 1 271 ? -30.660 8.779 32.593 1.00 91.94 271 ARG A C 1
ATOM 2194 O O . ARG A 1 271 ? -30.613 9.406 31.537 1.00 91.94 271 ARG A O 1
ATOM 2201 N N . LEU A 1 272 ? -29.593 8.604 33.379 1.00 92.81 272 LEU A N 1
ATOM 2202 C CA . LEU A 1 272 ? -28.256 9.091 33.020 1.00 92.81 272 LEU A CA 1
ATOM 2203 C C . LEU A 1 272 ? -27.711 8.421 31.752 1.00 92.81 272 LEU A C 1
ATOM 2205 O O . LEU A 1 272 ? -27.150 9.107 30.904 1.00 92.81 272 LEU A O 1
ATOM 2209 N N . ILE A 1 273 ? -27.911 7.109 31.584 1.00 94.94 273 ILE A N 1
ATOM 2210 C CA . ILE A 1 273 ? -27.552 6.395 30.349 1.00 94.94 273 ILE A CA 1
ATOM 2211 C C . ILE A 1 273 ? -28.341 6.972 29.168 1.00 94.94 273 ILE A C 1
ATOM 2213 O O . ILE A 1 273 ? -27.765 7.204 28.110 1.00 94.94 273 ILE A O 1
ATOM 2217 N N . GLY A 1 274 ? -29.631 7.265 29.357 1.00 92.25 274 GLY A N 1
ATOM 2218 C CA . GLY A 1 274 ? -30.460 7.943 28.357 1.00 92.25 274 GLY A CA 1
ATOM 2219 C C . GLY A 1 274 ? -29.872 9.283 27.912 1.00 92.25 274 GLY A C 1
ATOM 2220 O O . GLY A 1 274 ? -29.755 9.532 26.714 1.00 92.25 274 GLY A O 1
ATOM 2221 N N . ALA A 1 275 ? -29.431 10.105 28.868 1.00 90.81 275 ALA A N 1
ATOM 2222 C CA . ALA A 1 275 ? -28.768 11.380 28.591 1.00 90.81 275 ALA A CA 1
ATOM 2223 C C . ALA A 1 275 ? -27.392 11.211 27.914 1.00 90.81 275 ALA A C 1
ATOM 2225 O O . ALA A 1 275 ? -26.999 12.061 27.121 1.00 90.81 275 ALA A O 1
ATOM 2226 N N . ALA A 1 276 ? -26.679 10.110 28.178 1.00 93.69 276 ALA A N 1
ATOM 2227 C CA . ALA A 1 276 ? -25.352 9.833 27.623 1.00 93.69 276 ALA A CA 1
ATOM 2228 C C . ALA A 1 276 ? -25.365 9.383 26.148 1.00 93.69 276 ALA A C 1
ATOM 2230 O O . ALA A 1 276 ? -24.390 9.607 25.431 1.00 93.69 276 ALA A O 1
ATOM 2231 N N . ILE A 1 277 ? -26.452 8.753 25.677 1.00 93.38 277 ILE A N 1
ATOM 2232 C CA . ILE A 1 277 ? -26.519 8.141 24.335 1.00 93.38 277 ILE A CA 1
ATOM 2233 C C . ILE A 1 277 ? -26.331 9.167 23.214 1.00 93.38 277 ILE A C 1
ATOM 2235 O O . ILE A 1 277 ? -25.588 8.896 22.270 1.00 93.38 277 ILE A O 1
ATOM 2239 N N . ALA A 1 278 ? -26.984 10.329 23.296 1.00 90.69 278 ALA A N 1
ATOM 2240 C CA . ALA A 1 278 ? -26.859 11.362 22.267 1.00 90.69 278 ALA A CA 1
ATOM 2241 C C . ALA A 1 278 ? -25.414 11.908 22.174 1.00 90.69 278 ALA A C 1
ATOM 2243 O O . ALA A 1 278 ? -24.842 11.825 21.085 1.00 90.69 278 ALA A O 1
ATOM 2244 N N . PRO A 1 279 ? -24.760 12.327 23.279 1.00 92.69 279 PRO A N 1
ATOM 2245 C CA . PRO A 1 279 ? -23.331 12.646 23.284 1.00 92.69 279 PRO A CA 1
ATOM 2246 C C . PRO A 1 279 ? -22.436 11.521 22.739 1.00 92.69 279 PRO A C 1
ATOM 2248 O O . PRO A 1 279 ? -21.564 11.779 21.909 1.00 92.69 279 PRO A O 1
ATOM 2251 N N . TRP A 1 280 ? -22.662 10.259 23.134 1.00 94.56 280 TRP A N 1
ATOM 2252 C CA . TRP A 1 280 ? -21.892 9.120 22.611 1.00 94.56 280 TRP A CA 1
ATOM 2253 C C . TRP A 1 280 ? -22.023 8.976 21.088 1.00 94.56 280 TRP A C 1
ATOM 2255 O O . TRP A 1 280 ? -21.018 8.764 20.409 1.00 94.56 280 TRP A O 1
ATOM 2265 N N . ASN A 1 281 ? -23.223 9.155 20.529 1.00 92.81 281 ASN A N 1
ATOM 2266 C CA . ASN A 1 281 ? -23.443 9.110 19.080 1.00 92.81 281 ASN A CA 1
ATOM 2267 C C . ASN A 1 281 ? -22.667 10.203 18.318 1.00 92.81 281 ASN A C 1
ATOM 2269 O O . ASN A 1 281 ? -22.316 10.003 17.152 1.00 92.81 281 ASN A O 1
ATOM 2273 N N . GLU A 1 282 ? -22.402 11.357 18.938 1.00 89.25 282 GLU A N 1
ATOM 2274 C CA . GLU A 1 282 ? -21.705 12.484 18.300 1.00 89.25 282 GLU A CA 1
ATOM 2275 C C . GLU A 1 282 ? -20.176 12.360 18.312 1.00 89.25 282 GLU A C 1
ATOM 2277 O O . GLU A 1 282 ? -19.523 12.882 17.407 1.00 89.25 282 GLU A O 1
ATOM 2282 N N . MET A 1 283 ? -19.595 11.659 19.292 1.00 91.25 283 MET A N 1
ATOM 2283 C CA . MET A 1 283 ? -18.137 11.642 19.502 1.00 91.25 283 MET A CA 1
ATOM 2284 C C . MET A 1 283 ? -17.446 10.292 19.274 1.00 91.25 283 MET A C 1
ATOM 2286 O O . MET A 1 283 ? -16.218 10.246 19.218 1.00 91.25 283 MET A O 1
ATOM 2290 N N . LEU A 1 284 ? -18.192 9.190 19.149 1.00 92.56 284 LEU A N 1
ATOM 2291 C CA . LEU A 1 284 ? -17.605 7.884 18.841 1.00 92.56 284 LEU A CA 1
ATOM 2292 C C . LEU A 1 284 ? -16.982 7.869 17.434 1.00 92.56 284 LEU A C 1
ATOM 2294 O O . LEU A 1 284 ? -17.584 8.293 16.441 1.00 92.56 284 LEU A O 1
ATOM 2298 N N . ILE A 1 285 ? -15.771 7.322 17.339 1.00 90.00 285 ILE A N 1
ATOM 2299 C CA . ILE A 1 285 ? -15.008 7.260 16.090 1.00 90.00 285 ILE A CA 1
ATOM 2300 C C . ILE A 1 285 ? -15.091 5.852 15.500 1.00 90.00 285 ILE A C 1
ATOM 2302 O O . ILE A 1 285 ? -14.769 4.870 16.171 1.00 90.00 285 ILE A O 1
ATOM 2306 N N . LEU A 1 286 ? -15.502 5.762 14.232 1.00 85.00 286 LEU A N 1
ATOM 2307 C CA . LEU A 1 286 ? -15.585 4.518 13.466 1.00 85.00 286 LEU A CA 1
ATOM 2308 C C . LEU A 1 286 ? -14.653 4.610 12.248 1.00 85.00 286 LEU A C 1
ATOM 2310 O O . LEU A 1 286 ? -14.810 5.482 11.397 1.00 85.00 286 LEU A O 1
ATOM 2314 N N . GLY A 1 287 ? -13.685 3.699 12.131 1.00 75.06 287 GLY A N 1
ATOM 2315 C CA . GLY A 1 287 ? -12.749 3.685 11.004 1.00 75.06 287 GLY A CA 1
ATOM 2316 C C . GLY A 1 287 ? -11.521 4.588 11.191 1.00 75.06 287 GLY A C 1
ATOM 2317 O O . GLY A 1 287 ? -10.728 4.366 12.103 1.00 75.06 287 GLY A O 1
ATOM 2318 N N . ARG A 1 288 ? -11.272 5.516 10.251 1.00 70.38 288 ARG A N 1
ATOM 2319 C CA . ARG A 1 288 ? -9.996 6.268 10.140 1.00 70.38 288 ARG A CA 1
ATOM 2320 C C . ARG A 1 288 ? -10.119 7.800 10.224 1.00 70.38 288 ARG A C 1
ATOM 2322 O O . ARG A 1 288 ? -9.095 8.457 10.090 1.00 70.38 288 ARG A O 1
ATOM 2329 N N . GLN A 1 289 ? -11.313 8.352 10.437 1.00 79.69 289 GLN A N 1
ATOM 2330 C CA . GLN A 1 289 ? -11.558 9.798 10.573 1.00 79.69 289 GLN A CA 1
ATOM 2331 C C . GLN A 1 289 ? -12.712 10.059 11.551 1.00 79.69 289 GLN A C 1
ATOM 2333 O O . GLN A 1 289 ? -13.532 9.161 11.757 1.00 79.69 289 GLN A O 1
ATOM 2338 N N . GLY A 1 290 ? -12.784 11.261 12.131 1.00 81.44 290 GLY A N 1
ATOM 2339 C CA . GLY A 1 290 ? -13.897 11.666 12.991 1.00 81.44 290 GLY A CA 1
ATOM 2340 C C . GLY A 1 290 ? -15.224 11.823 12.235 1.00 81.44 290 GLY A C 1
ATOM 2341 O O . GLY A 1 290 ? -15.281 11.804 11.004 1.00 81.44 290 GLY A O 1
ATOM 2342 N N . ARG A 1 291 ? -16.326 12.000 12.972 1.00 85.31 291 ARG A N 1
ATOM 2343 C CA . ARG A 1 291 ? -17.676 12.145 12.395 1.00 85.31 291 ARG A CA 1
ATOM 2344 C C . ARG A 1 291 ? -17.837 13.418 11.560 1.00 85.31 291 ARG A C 1
ATOM 2346 O O . ARG A 1 291 ? -18.461 13.393 10.501 1.00 85.31 291 ARG A O 1
ATOM 2353 N N . THR A 1 292 ? -17.259 14.520 12.023 1.00 84.56 292 THR A N 1
ATOM 2354 C CA . THR A 1 292 ? -17.202 15.804 11.306 1.00 84.56 292 THR A CA 1
ATOM 2355 C C . THR A 1 292 ? -15.738 16.201 11.146 1.00 84.56 292 THR A C 1
ATOM 2357 O O . THR A 1 292 ? -14.926 15.738 11.952 1.00 84.56 292 THR A O 1
ATOM 2360 N N . PRO A 1 293 ? -15.388 17.060 10.173 1.00 84.00 293 PRO A N 1
ATOM 2361 C CA . PRO A 1 293 ? -14.015 17.533 10.053 1.00 84.00 293 PRO A CA 1
ATOM 2362 C C . PRO A 1 293 ? -13.591 18.257 11.336 1.00 84.00 293 PRO A C 1
ATOM 2364 O O . PRO A 1 293 ? -14.439 18.831 12.035 1.00 84.00 293 PRO A O 1
ATOM 2367 N N . ILE A 1 294 ? -12.288 18.246 11.626 1.00 85.50 294 ILE A N 1
ATOM 2368 C CA . ILE A 1 294 ? -11.694 19.120 12.647 1.00 85.50 294 ILE A CA 1
ATOM 2369 C C . ILE A 1 294 ? -12.114 20.562 12.365 1.00 85.50 294 ILE A C 1
ATOM 2371 O O . ILE A 1 294 ? -12.123 20.967 11.209 1.00 85.50 294 ILE A O 1
ATOM 2375 N N . ARG A 1 295 ? -12.514 21.346 13.369 1.00 83.19 295 ARG A N 1
ATOM 2376 C CA . ARG A 1 295 ? -13.135 22.669 13.114 1.00 83.19 295 ARG A CA 1
ATOM 2377 C C . ARG A 1 295 ? -12.126 23.780 12.847 1.00 83.19 295 ARG A C 1
ATOM 2379 O O . ARG A 1 295 ? -12.478 24.817 12.288 1.00 83.19 295 ARG A O 1
ATOM 2386 N N . ILE A 1 296 ? -10.866 23.538 13.186 1.00 83.56 296 ILE A N 1
ATOM 2387 C CA . ILE A 1 296 ? -9.758 24.449 12.923 1.00 83.56 296 ILE A CA 1
ATOM 2388 C C . ILE A 1 296 ? -8.662 23.654 12.219 1.00 83.56 296 ILE A C 1
ATOM 2390 O O . ILE A 1 296 ? -8.261 22.596 12.705 1.00 83.56 296 ILE A O 1
ATOM 2394 N N . ARG A 1 297 ? -8.227 24.149 11.055 1.00 76.88 297 ARG A N 1
ATOM 2395 C CA . ARG A 1 297 ? -7.036 23.655 10.361 1.00 76.88 297 ARG A CA 1
ATOM 2396 C C . ARG A 1 297 ? -6.248 24.811 9.750 1.00 76.88 297 ARG A C 1
ATOM 2398 O O . ARG A 1 297 ? -6.706 25.435 8.792 1.00 76.88 297 ARG A O 1
ATOM 2405 N N . THR A 1 298 ? -5.079 25.103 10.299 1.00 76.88 298 THR A N 1
ATOM 2406 C CA . THR A 1 298 ? -4.133 26.104 9.807 1.00 76.88 298 THR A CA 1
ATOM 2407 C C . THR A 1 298 ? -3.065 25.433 8.942 1.00 76.88 298 THR A C 1
ATOM 2409 O O . THR A 1 298 ? -2.796 24.238 9.059 1.00 76.88 298 THR A O 1
ATOM 2412 N N . TYR A 1 299 ? -2.477 26.180 8.008 1.00 69.06 299 TYR A N 1
ATOM 2413 C CA . TYR A 1 299 ? -1.439 25.670 7.111 1.00 69.06 299 TYR A CA 1
ATOM 2414 C C . TYR A 1 299 ? -0.393 26.735 6.828 1.00 69.06 299 TYR A C 1
ATOM 2416 O O . TYR A 1 299 ? -0.736 27.911 6.709 1.00 69.06 299 TYR A O 1
ATOM 2424 N N . ASN A 1 300 ? 0.843 26.281 6.586 1.00 67.06 300 ASN A N 1
ATOM 2425 C CA . ASN A 1 300 ? 1.991 27.112 6.225 1.00 67.06 300 ASN A CA 1
ATOM 2426 C C . ASN A 1 300 ? 2.413 28.100 7.330 1.00 67.06 300 ASN A C 1
ATOM 2428 O O . ASN A 1 300 ? 1.742 28.243 8.340 1.00 67.06 300 ASN A O 1
ATOM 2432 N N . TYR A 1 301 ? 3.541 28.775 7.146 1.00 72.25 301 TYR A N 1
ATOM 2433 C CA . TYR A 1 301 ? 4.066 29.805 8.041 1.00 72.25 301 TYR A CA 1
ATOM 2434 C C . TYR A 1 301 ? 4.813 30.854 7.207 1.00 72.25 301 TYR A C 1
ATOM 2436 O O . TYR A 1 301 ? 5.167 30.597 6.052 1.00 72.25 301 TYR A O 1
ATOM 2444 N N . VAL A 1 302 ? 5.027 32.051 7.755 1.00 73.25 302 VAL A N 1
ATOM 2445 C CA . VAL A 1 302 ? 5.725 33.139 7.045 1.00 73.25 302 VAL A CA 1
ATOM 2446 C C . VAL A 1 302 ? 7.041 33.446 7.753 1.00 73.25 302 VAL A C 1
ATOM 2448 O O . VAL A 1 302 ? 7.059 33.636 8.964 1.00 73.25 302 VAL A O 1
ATOM 2451 N N . GLU A 1 303 ? 8.135 33.491 6.991 1.00 76.81 303 GLU A N 1
ATOM 2452 C CA . GLU A 1 303 ? 9.474 33.879 7.456 1.00 76.81 303 GLU A CA 1
ATOM 2453 C C . GLU A 1 303 ? 9.830 35.266 6.910 1.00 76.81 303 GLU A C 1
ATOM 2455 O O . GLU A 1 303 ? 9.731 35.500 5.703 1.00 76.81 303 GLU A O 1
ATOM 2460 N N . GLU A 1 304 ? 10.328 36.154 7.767 1.00 82.44 304 GLU A N 1
ATOM 2461 C CA . GLU A 1 304 ? 10.825 37.480 7.394 1.00 82.44 304 GLU A CA 1
ATOM 2462 C C . GLU A 1 304 ? 12.312 37.632 7.748 1.00 82.44 304 GLU A C 1
ATOM 2464 O O . GLU A 1 304 ? 12.774 37.177 8.792 1.00 82.44 304 GLU A O 1
ATOM 2469 N N . ASN A 1 305 ? 13.076 38.293 6.869 1.00 81.44 305 ASN A N 1
ATOM 2470 C CA . ASN A 1 305 ? 14.517 38.573 7.020 1.00 81.44 305 ASN A CA 1
ATOM 2471 C C . ASN A 1 305 ? 15.424 37.338 7.219 1.00 81.44 305 ASN A C 1
ATOM 2473 O O . ASN A 1 305 ? 16.482 37.430 7.837 1.00 81.44 305 ASN A O 1
ATOM 2477 N N . LYS A 1 306 ? 15.047 36.188 6.651 1.00 80.12 306 LYS A N 1
ATOM 2478 C CA . LYS A 1 306 ? 15.822 34.939 6.749 1.00 80.12 306 LYS A CA 1
ATOM 2479 C C . LYS A 1 306 ? 17.142 34.915 5.980 1.00 80.12 306 LYS A C 1
ATOM 2481 O O . LYS A 1 306 ? 17.971 34.044 6.207 1.00 80.12 306 LYS A O 1
ATOM 2486 N N . GLU A 1 307 ? 17.324 35.788 4.995 1.00 82.56 307 GLU A N 1
ATOM 2487 C CA . GLU A 1 307 ? 18.495 35.727 4.120 1.00 82.56 307 GLU A CA 1
ATOM 2488 C C . GLU A 1 307 ? 19.711 36.365 4.793 1.00 82.56 307 GLU A C 1
ATOM 2490 O O . GLU A 1 307 ? 19.636 37.472 5.327 1.00 82.56 307 GLU A O 1
ATOM 2495 N N . TRP A 1 308 ? 20.847 35.665 4.756 1.00 81.88 308 TRP A N 1
ATOM 2496 C CA . TRP A 1 308 ? 22.114 36.219 5.221 1.00 81.88 308 TRP A CA 1
ATOM 2497 C C . TRP A 1 308 ? 22.554 37.376 4.307 1.00 81.88 308 TRP A C 1
ATOM 2499 O O . TRP A 1 308 ? 22.491 37.225 3.080 1.00 81.88 308 TRP A O 1
ATOM 2509 N N . PRO A 1 309 ? 23.047 38.511 4.843 1.00 84.69 309 PRO A N 1
ATOM 2510 C CA . PRO A 1 309 ? 23.457 39.641 4.017 1.00 84.69 309 PRO A CA 1
ATOM 2511 C C . PRO A 1 309 ? 24.490 39.253 2.941 1.00 84.69 309 PRO A C 1
ATOM 2513 O O . PRO A 1 309 ? 25.608 38.802 3.215 1.00 84.69 309 PRO A O 1
ATOM 2516 N N . THR A 1 310 ? 24.129 39.445 1.671 1.00 83.19 310 THR A N 1
ATOM 2517 C CA . THR A 1 310 ? 24.937 38.986 0.524 1.00 83.19 310 THR A CA 1
ATOM 2518 C C . THR A 1 310 ? 26.300 39.678 0.440 1.00 83.19 310 THR A C 1
ATOM 2520 O O . THR A 1 310 ? 27.278 39.065 0.006 1.00 83.19 310 THR A O 1
ATOM 2523 N N . TRP A 1 311 ? 26.405 40.922 0.919 1.00 82.12 311 TRP A N 1
ATOM 2524 C CA . TRP A 1 311 ? 27.636 41.718 0.890 1.00 82.12 311 TRP A CA 1
ATOM 2525 C C . TRP A 1 311 ? 28.737 41.191 1.827 1.00 82.12 311 TRP A C 1
ATOM 2527 O O . TRP A 1 311 ? 29.908 41.295 1.472 1.00 82.12 311 TRP A O 1
ATOM 2537 N N . ILE A 1 312 ? 28.407 40.548 2.957 1.00 83.06 312 ILE A N 1
ATOM 2538 C CA . ILE A 1 312 ? 29.418 39.963 3.867 1.00 83.06 312 ILE A CA 1
ATOM 2539 C C . ILE A 1 312 ? 29.749 38.499 3.535 1.00 83.06 312 ILE A C 1
ATOM 2541 O O . ILE A 1 312 ? 30.739 37.942 4.011 1.00 83.06 312 ILE A O 1
ATOM 2545 N N . SER A 1 313 ? 28.949 37.867 2.670 1.00 79.81 313 SER A N 1
ATOM 2546 C CA . SER A 1 313 ? 29.042 36.435 2.350 1.00 79.81 313 SER A CA 1
ATOM 2547 C C . SER A 1 313 ? 30.405 36.027 1.775 1.00 79.81 313 SER A C 1
ATOM 2549 O O . SER A 1 313 ? 30.926 34.957 2.100 1.00 79.81 313 SER A O 1
ATOM 2551 N N . ARG A 1 314 ? 31.021 36.880 0.938 1.00 74.56 314 ARG A N 1
ATOM 2552 C CA . ARG A 1 314 ? 32.344 36.599 0.347 1.00 74.56 314 ARG A CA 1
ATOM 2553 C C . ARG A 1 314 ? 33.430 36.495 1.411 1.00 74.56 314 ARG A C 1
ATOM 2555 O O . ARG A 1 314 ? 34.179 35.520 1.394 1.00 74.56 314 ARG A O 1
ATOM 2562 N N . ILE A 1 315 ? 33.481 37.448 2.338 1.00 75.44 315 ILE A N 1
ATOM 2563 C CA . ILE A 1 315 ? 34.455 37.452 3.437 1.00 75.44 315 ILE A CA 1
ATOM 2564 C C . ILE A 1 315 ? 34.194 36.271 4.354 1.00 75.44 315 ILE A C 1
ATOM 2566 O O . ILE A 1 315 ? 35.113 35.499 4.601 1.00 75.44 315 ILE A O 1
ATOM 2570 N N . HIS A 1 316 ? 32.943 36.073 4.775 1.00 76.12 316 HIS A N 1
ATOM 2571 C CA . HIS A 1 316 ? 32.559 34.954 5.630 1.00 76.12 316 HIS A CA 1
ATOM 2572 C C . HIS A 1 316 ? 33.071 33.613 5.078 1.00 76.12 316 HIS A C 1
ATOM 2574 O O . HIS A 1 316 ? 33.714 32.838 5.786 1.00 76.12 316 HIS A O 1
ATOM 2580 N N . SER A 1 317 ? 32.917 33.390 3.767 1.00 74.12 317 SER A N 1
ATOM 2581 C CA . SER A 1 317 ? 33.400 32.177 3.097 1.00 74.12 317 SER A CA 1
ATOM 2582 C C . SER A 1 317 ? 34.930 32.039 3.009 1.00 74.12 317 SER A C 1
ATOM 2584 O O . SER A 1 317 ? 35.424 30.914 2.908 1.00 74.12 317 SER A O 1
ATOM 2586 N N . ARG A 1 318 ? 35.682 33.150 3.002 1.00 74.19 318 ARG A N 1
ATOM 2587 C CA . ARG A 1 318 ? 37.156 33.169 2.955 1.00 74.19 318 ARG A CA 1
ATOM 2588 C C . ARG A 1 318 ? 37.749 32.975 4.351 1.00 74.19 318 ARG A C 1
ATOM 2590 O O . ARG A 1 318 ? 38.675 32.177 4.494 1.00 74.19 318 ARG A O 1
ATOM 2597 N N . THR A 1 319 ? 37.159 33.614 5.361 1.00 70.75 319 THR A N 1
ATOM 2598 C CA . THR A 1 319 ? 37.526 33.468 6.777 1.00 70.75 319 THR A CA 1
ATOM 2599 C C . THR A 1 319 ? 37.332 32.025 7.248 1.00 70.75 319 THR A C 1
ATOM 2601 O O . THR A 1 319 ? 38.250 31.442 7.815 1.00 70.75 319 THR A O 1
ATOM 2604 N N . LEU A 1 320 ? 36.212 31.379 6.890 1.00 66.94 320 LEU A N 1
ATOM 2605 C CA . LEU A 1 320 ? 35.963 29.962 7.206 1.00 66.94 320 LEU A CA 1
ATOM 2606 C C . LEU A 1 320 ? 36.963 28.981 6.561 1.00 66.94 320 LEU A C 1
ATOM 2608 O O . LEU A 1 320 ? 37.130 27.867 7.051 1.00 66.94 320 LEU A O 1
ATOM 2612 N N . ARG A 1 321 ? 37.634 29.360 5.461 1.00 70.38 321 ARG A N 1
ATOM 2613 C CA . ARG A 1 321 ? 38.655 28.526 4.791 1.00 70.38 321 ARG A CA 1
ATOM 2614 C C . ARG A 1 321 ? 40.072 28.744 5.331 1.00 70.38 321 ARG A C 1
ATOM 2616 O O . ARG A 1 321 ? 41.007 28.168 4.781 1.00 70.38 321 ARG A O 1
ATOM 2623 N N . GLY A 1 322 ? 40.240 29.574 6.363 1.00 59.28 322 GLY A N 1
ATOM 2624 C CA . GLY A 1 322 ? 41.543 29.859 6.968 1.00 59.28 322 GLY A CA 1
ATOM 2625 C C . GLY A 1 322 ? 42.501 30.635 6.056 1.00 59.28 322 GLY A C 1
ATOM 2626 O O . GLY A 1 322 ? 43.714 30.540 6.223 1.00 59.28 322 GLY A O 1
ATOM 2627 N N . ILE A 1 323 ? 41.983 31.372 5.065 1.00 63.56 323 ILE A N 1
ATOM 2628 C CA . ILE A 1 323 ? 42.805 32.184 4.158 1.00 63.56 323 ILE A CA 1
ATOM 2629 C C . ILE A 1 323 ? 43.247 33.446 4.910 1.00 63.56 323 ILE A C 1
ATOM 2631 O O . ILE A 1 323 ? 42.429 34.329 5.166 1.00 63.56 323 ILE A O 1
ATOM 2635 N N . GLN A 1 324 ? 44.536 33.537 5.256 1.00 53.22 324 GLN A N 1
ATOM 2636 C CA . GLN A 1 324 ? 45.121 34.756 5.825 1.00 53.22 324 GLN A CA 1
ATOM 2637 C C . GLN A 1 324 ? 45.103 35.883 4.773 1.00 53.22 324 GLN A C 1
ATOM 2639 O O . GLN A 1 324 ? 45.522 35.669 3.636 1.00 53.22 324 GLN A O 1
ATOM 2644 N N . ASN A 1 325 ? 44.602 37.061 5.169 1.00 58.25 325 ASN A N 1
ATOM 2645 C CA . ASN A 1 325 ? 44.278 38.241 4.342 1.00 58.25 325 ASN A CA 1
ATOM 2646 C C . ASN A 1 325 ? 43.091 38.030 3.382 1.00 58.25 325 ASN A C 1
ATOM 2648 O O . ASN A 1 3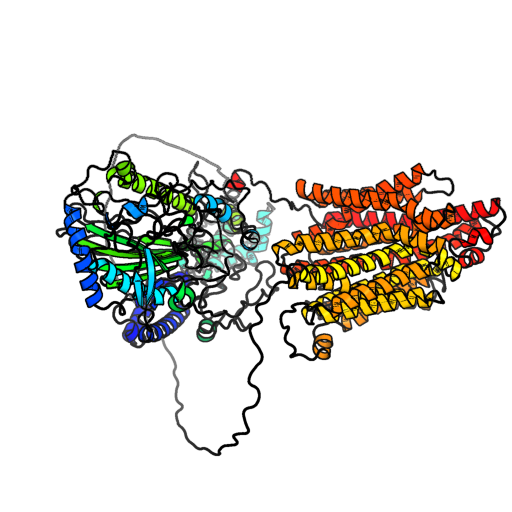25 ? 43.236 37.939 2.163 1.00 58.25 325 ASN A O 1
ATOM 2652 N N . ALA A 1 326 ? 41.885 37.948 3.956 1.00 57.41 326 ALA A N 1
ATOM 2653 C CA . ALA A 1 326 ? 40.647 37.626 3.243 1.00 57.41 326 ALA A CA 1
ATOM 2654 C C . ALA A 1 326 ? 40.116 38.737 2.303 1.00 57.41 326 ALA A C 1
ATOM 2656 O O . ALA A 1 326 ? 39.278 38.432 1.448 1.00 57.41 326 ALA A O 1
ATOM 2657 N N . ALA A 1 327 ? 40.583 39.984 2.422 1.00 60.34 327 ALA A N 1
ATOM 2658 C CA . ALA A 1 327 ? 40.202 41.137 1.594 1.00 60.34 327 ALA A CA 1
ATOM 2659 C C . ALA A 1 327 ? 41.364 42.153 1.527 1.00 60.34 327 ALA A C 1
ATOM 2661 O O . ALA A 1 327 ? 42.223 42.138 2.406 1.00 60.34 327 ALA A O 1
ATOM 2662 N N . GLY A 1 328 ? 41.418 43.000 0.491 1.00 67.31 328 GLY A N 1
ATOM 2663 C CA . GLY A 1 328 ? 42.328 44.161 0.476 1.00 67.31 328 GLY A CA 1
ATOM 2664 C C . GLY A 1 328 ? 41.792 45.302 1.352 1.00 67.31 328 GLY A C 1
ATOM 2665 O O . GLY A 1 328 ? 40.584 45.367 1.559 1.00 67.31 328 GLY A O 1
ATOM 2666 N N . ASP A 1 329 ? 42.655 46.203 1.835 1.00 70.38 329 ASP A N 1
ATOM 2667 C CA . ASP A 1 329 ? 42.293 47.259 2.808 1.00 70.38 329 ASP A CA 1
ATOM 2668 C C . ASP A 1 329 ? 41.082 48.110 2.366 1.00 70.38 329 ASP A C 1
ATOM 2670 O O . ASP A 1 329 ? 40.159 48.345 3.140 1.00 70.38 329 ASP A O 1
ATOM 2674 N N . GLU A 1 330 ? 41.020 48.477 1.082 1.00 72.81 330 GLU A N 1
ATOM 2675 C CA . GLU A 1 330 ? 39.923 49.274 0.509 1.00 72.81 330 GLU A CA 1
ATOM 2676 C C . GLU A 1 330 ? 38.585 48.501 0.452 1.00 72.81 330 GLU A C 1
ATOM 2678 O O . GLU A 1 330 ? 37.515 49.074 0.647 1.00 72.81 330 GLU A O 1
ATOM 2683 N N . GLU A 1 331 ? 38.635 47.179 0.246 1.00 78.25 331 GLU A N 1
ATOM 2684 C CA . GLU A 1 331 ? 37.456 46.301 0.306 1.00 78.25 331 GLU A CA 1
ATOM 2685 C C . GLU A 1 331 ? 36.989 46.137 1.768 1.00 78.25 331 GLU A C 1
ATOM 2687 O O . GLU A 1 331 ? 35.787 46.123 2.036 1.00 78.25 331 GLU A O 1
ATOM 2692 N N . TRP A 1 332 ? 37.920 46.060 2.728 1.00 81.88 332 TRP A N 1
ATOM 2693 C CA . TRP A 1 332 ? 37.616 45.889 4.154 1.00 81.88 332 TRP A CA 1
ATOM 2694 C C . TRP A 1 332 ? 36.902 47.102 4.767 1.00 81.88 332 TRP A C 1
ATOM 2696 O O . TRP A 1 332 ? 35.890 46.940 5.458 1.00 81.88 332 TRP A O 1
ATOM 2706 N N . ASP A 1 333 ? 37.366 48.314 4.457 1.00 80.62 333 ASP A N 1
ATOM 2707 C CA . ASP A 1 333 ? 36.755 49.558 4.939 1.00 80.62 333 ASP A CA 1
ATOM 2708 C C . ASP A 1 333 ? 35.312 49.733 4.438 1.00 80.62 333 ASP A C 1
ATOM 2710 O O . ASP A 1 333 ? 34.416 50.127 5.197 1.00 80.62 333 ASP A O 1
ATOM 2714 N N . GLU A 1 334 ? 35.049 49.371 3.177 1.00 83.56 334 GLU A N 1
ATOM 2715 C CA . GLU A 1 334 ? 33.701 49.407 2.601 1.00 83.56 334 GLU A CA 1
ATOM 2716 C C . GLU A 1 334 ? 32.741 48.460 3.345 1.00 83.56 334 GLU A C 1
ATOM 2718 O O . GLU A 1 334 ? 31.588 48.810 3.624 1.00 83.56 334 GLU A O 1
ATOM 2723 N N . ILE A 1 335 ? 33.214 47.266 3.714 1.00 82.75 335 ILE A N 1
ATOM 2724 C CA . ILE A 1 335 ? 32.423 46.295 4.475 1.00 82.75 335 ILE A CA 1
ATOM 2725 C C . ILE A 1 335 ? 32.149 46.785 5.896 1.00 82.75 335 ILE A C 1
ATOM 2727 O O . ILE A 1 335 ? 30.997 46.737 6.331 1.00 82.75 335 ILE A O 1
ATOM 2731 N N . CYS A 1 336 ? 33.149 47.304 6.608 1.00 83.19 336 CYS A N 1
ATOM 2732 C CA . CYS A 1 336 ? 32.966 47.829 7.963 1.00 83.19 336 CYS A CA 1
ATOM 2733 C C . CYS A 1 336 ? 31.939 48.974 8.015 1.00 83.19 336 CYS A C 1
ATOM 2735 O O . CYS A 1 336 ? 31.153 49.059 8.962 1.00 83.19 336 CYS A O 1
ATOM 2737 N N . SER A 1 337 ? 31.889 49.821 6.981 1.00 85.12 337 SER A N 1
ATOM 2738 C CA . SER A 1 337 ? 30.866 50.866 6.849 1.00 85.12 337 SER A CA 1
ATOM 2739 C C . SER A 1 337 ? 29.450 50.279 6.721 1.00 85.12 337 SER A C 1
ATOM 2741 O O . SER A 1 337 ? 28.548 50.642 7.481 1.00 85.12 337 SER A O 1
ATOM 2743 N N . LYS A 1 338 ? 29.268 49.283 5.843 1.00 87.12 338 LYS A N 1
ATOM 2744 C CA . LYS A 1 338 ? 27.983 48.584 5.644 1.00 87.12 338 LYS A CA 1
ATOM 2745 C C . LYS A 1 338 ? 27.505 47.836 6.891 1.00 87.12 338 LYS A C 1
ATOM 2747 O O . LYS A 1 338 ? 26.306 47.794 7.159 1.00 87.12 338 LYS A O 1
ATOM 2752 N N . VAL A 1 339 ? 28.425 47.278 7.683 1.00 86.81 339 VAL A N 1
ATOM 2753 C CA . VAL A 1 339 ? 28.100 46.641 8.973 1.00 86.81 339 VAL A CA 1
ATOM 2754 C C . VAL A 1 339 ? 27.502 47.657 9.940 1.00 86.81 339 VAL A C 1
ATOM 2756 O O . VAL A 1 339 ? 26.463 47.389 10.540 1.00 86.81 339 VAL A O 1
ATOM 2759 N N . LYS A 1 340 ? 28.124 48.834 10.077 1.00 87.50 340 LYS A N 1
ATOM 2760 C CA . LYS A 1 340 ? 27.635 49.888 10.976 1.00 87.50 340 LYS A CA 1
ATOM 2761 C C . LYS A 1 340 ? 26.240 50.361 10.575 1.00 87.50 340 LYS A C 1
ATOM 2763 O O . LYS A 1 340 ? 25.387 50.477 11.446 1.00 87.50 340 LYS A O 1
ATOM 2768 N N . GLU A 1 341 ? 25.984 50.544 9.280 1.00 87.50 341 GLU A N 1
ATOM 2769 C CA . GLU A 1 341 ? 24.649 50.868 8.763 1.00 87.50 341 GLU A CA 1
ATOM 2770 C C . GLU A 1 341 ? 23.628 49.764 9.091 1.00 87.50 341 GLU A C 1
ATOM 2772 O O . GLU A 1 341 ? 22.564 50.043 9.642 1.00 87.50 341 GLU A O 1
ATOM 2777 N N . TYR A 1 342 ? 23.970 48.495 8.853 1.00 88.94 342 TYR A N 1
ATOM 2778 C CA . TYR A 1 342 ? 23.087 47.358 9.130 1.00 88.94 342 TYR A CA 1
ATOM 2779 C C . TYR A 1 342 ? 22.690 47.239 10.614 1.00 88.94 342 TYR A C 1
ATOM 2781 O O . TYR A 1 342 ? 21.559 46.864 10.936 1.00 88.94 342 TYR A O 1
ATOM 2789 N N . LEU A 1 343 ? 23.591 47.603 11.529 1.00 86.81 343 LEU A N 1
ATOM 2790 C CA . LEU A 1 343 ? 23.337 47.573 12.972 1.00 86.81 343 LEU A CA 1
ATOM 2791 C C . LEU A 1 343 ? 22.314 48.619 13.436 1.00 86.81 343 LEU A C 1
ATOM 2793 O O . LEU A 1 343 ? 21.683 48.403 14.472 1.00 86.81 343 LEU A O 1
ATOM 2797 N N . THR A 1 344 ? 22.095 49.690 12.666 1.00 86.25 344 THR A N 1
ATOM 2798 C CA . THR A 1 344 ? 21.122 50.751 12.999 1.00 86.25 344 THR A CA 1
ATOM 2799 C C . THR A 1 344 ? 19.661 50.371 12.745 1.00 86.25 344 THR A C 1
ATOM 2801 O O . THR A 1 344 ? 18.754 51.066 13.195 1.00 86.25 344 THR A O 1
ATOM 2804 N N . LEU A 1 345 ? 19.407 49.265 12.041 1.00 87.88 345 LEU A N 1
ATOM 2805 C CA . LEU A 1 345 ? 18.050 48.816 11.717 1.00 87.88 345 LEU A CA 1
ATOM 2806 C C . LEU A 1 345 ? 17.304 48.337 12.983 1.00 87.88 345 LEU A C 1
ATOM 2808 O O . LEU A 1 345 ? 17.947 47.770 13.865 1.00 87.88 345 LEU A O 1
ATOM 2812 N N . PRO A 1 346 ? 15.971 48.510 13.097 1.00 85.00 346 PRO A N 1
ATOM 2813 C CA . PRO A 1 346 ? 15.230 48.133 14.303 1.00 85.00 346 PRO A CA 1
ATOM 2814 C C . PRO A 1 346 ? 15.192 46.611 14.520 1.00 85.00 346 PRO A C 1
ATOM 2816 O O . PRO A 1 346 ? 15.111 45.834 13.558 1.00 85.00 346 PRO A O 1
ATOM 2819 N N . ASP A 1 347 ? 15.237 46.214 15.794 1.00 84.44 347 ASP A N 1
ATOM 2820 C CA . ASP A 1 347 ? 15.056 44.831 16.251 1.00 84.44 347 ASP A CA 1
ATOM 2821 C C . ASP A 1 347 ? 13.553 44.519 16.390 1.00 84.44 347 ASP A C 1
ATOM 2823 O O . ASP A 1 347 ? 12.751 45.405 16.692 1.00 84.44 347 ASP A O 1
ATOM 2827 N N . TYR A 1 348 ? 13.158 43.263 16.171 1.00 83.12 348 TYR A N 1
ATOM 2828 C CA . TYR A 1 348 ? 11.761 42.826 16.330 1.00 83.12 348 TYR A CA 1
ATOM 2829 C C . TYR A 1 348 ? 11.453 42.419 17.778 1.00 83.12 348 TYR A C 1
ATOM 2831 O O . TYR A 1 348 ? 12.392 42.159 18.521 1.00 83.12 348 TYR A O 1
ATOM 2839 N N . PRO A 1 349 ? 10.185 42.321 18.218 1.00 78.19 349 PRO A N 1
ATOM 2840 C CA . PRO A 1 349 ? 9.846 41.803 19.547 1.00 78.19 349 PRO A CA 1
ATOM 2841 C C . PRO A 1 349 ? 10.347 40.373 19.760 1.00 78.19 349 PRO A C 1
ATOM 2843 O O . PRO A 1 349 ? 10.307 39.556 18.837 1.00 78.19 349 PRO A O 1
ATOM 2846 N N . ARG A 1 350 ? 10.812 40.064 20.975 1.00 76.88 350 ARG A N 1
ATOM 2847 C CA . ARG A 1 350 ? 11.471 38.790 21.305 1.00 76.88 350 ARG A CA 1
ATOM 2848 C C . ARG A 1 350 ? 10.582 37.568 21.044 1.00 76.88 350 ARG A C 1
ATOM 2850 O O . ARG A 1 350 ? 11.106 36.547 20.611 1.00 76.88 350 ARG A O 1
ATOM 2857 N N . GLU A 1 351 ? 9.258 37.675 21.208 1.00 69.50 351 GLU A N 1
ATOM 2858 C CA . GLU A 1 351 ? 8.333 36.548 20.983 1.00 69.50 351 GLU A CA 1
ATOM 2859 C C . GLU A 1 351 ? 8.215 36.144 19.503 1.00 69.50 351 GLU A C 1
ATOM 2861 O O . GLU A 1 351 ? 7.855 35.009 19.196 1.00 69.50 351 GLU A O 1
ATOM 2866 N N . CYS A 1 352 ? 8.534 37.065 18.588 1.00 70.44 352 CYS A N 1
ATOM 2867 C CA . CYS A 1 352 ? 8.445 36.862 17.141 1.00 70.44 352 CYS A CA 1
ATOM 2868 C C . CYS A 1 352 ? 9.791 36.433 16.522 1.00 70.44 352 CYS A C 1
ATOM 2870 O O . CYS A 1 352 ? 9.842 35.999 15.370 1.00 70.44 352 CYS A O 1
ATOM 2872 N N . ARG A 1 353 ? 10.905 36.572 17.257 1.00 78.88 353 ARG A N 1
ATOM 2873 C CA . ARG A 1 353 ? 12.252 36.259 16.753 1.00 78.88 353 ARG A CA 1
ATOM 2874 C C . ARG A 1 353 ? 12.456 34.755 16.598 1.00 78.88 353 ARG A C 1
ATOM 2876 O O . ARG A 1 353 ? 12.023 33.956 17.430 1.00 78.88 353 ARG A O 1
ATOM 2883 N N . PHE A 1 354 ? 13.199 34.384 15.558 1.00 72.94 354 PHE A N 1
ATOM 2884 C CA . PHE A 1 354 ? 13.647 33.013 15.330 1.00 72.94 354 PHE A CA 1
ATOM 2885 C C . PHE A 1 354 ? 14.670 32.572 16.388 1.00 72.94 354 PHE A C 1
ATOM 2887 O O . PHE A 1 354 ? 14.572 31.471 16.926 1.00 72.94 354 PHE A O 1
ATOM 2894 N N . PHE A 1 355 ? 15.631 33.442 16.719 1.00 75.50 355 PHE A N 1
ATOM 2895 C CA . PHE A 1 355 ? 16.641 33.194 17.748 1.00 75.50 355 PHE A CA 1
ATOM 2896 C C . PHE A 1 355 ? 16.356 34.008 19.008 1.00 75.50 355 PHE A C 1
ATOM 2898 O O . PHE A 1 355 ? 16.040 35.197 18.937 1.00 75.50 355 PHE A O 1
ATOM 2905 N N . ASP A 1 356 ? 16.526 33.373 20.166 1.00 71.69 356 ASP A N 1
ATOM 2906 C CA . ASP A 1 356 ? 16.292 33.985 21.475 1.00 71.69 356 ASP A CA 1
ATOM 2907 C C . ASP A 1 356 ? 17.490 34.827 21.953 1.00 71.69 356 ASP A C 1
ATOM 2909 O O . ASP A 1 356 ? 18.069 34.588 23.011 1.00 71.69 356 ASP A O 1
ATOM 2913 N N . GLU A 1 357 ? 17.917 35.782 21.124 1.00 78.38 357 GLU A N 1
ATOM 2914 C CA . GLU A 1 357 ? 19.044 36.659 21.444 1.00 78.38 357 GLU A CA 1
ATOM 2915 C C . GLU A 1 357 ? 18.635 37.745 22.455 1.00 78.38 357 GLU A C 1
ATOM 2917 O O . GLU A 1 357 ? 17.577 38.367 22.282 1.00 78.38 357 GLU A O 1
ATOM 2922 N N . PRO A 1 358 ? 19.465 38.027 23.479 1.00 77.69 358 PRO A N 1
ATOM 2923 C CA . PRO A 1 358 ? 19.140 39.024 24.492 1.00 77.69 358 PRO A CA 1
ATOM 2924 C C . PRO A 1 358 ? 19.112 40.438 23.905 1.00 77.69 358 PRO A C 1
ATOM 2926 O O . PRO A 1 358 ? 19.840 40.745 22.961 1.00 77.69 358 PRO A O 1
ATOM 2929 N N . ASP A 1 359 ? 18.333 41.325 24.520 1.00 79.12 359 ASP A N 1
ATOM 2930 C CA . ASP A 1 359 ? 18.238 42.735 24.140 1.00 79.12 359 ASP A CA 1
ATOM 2931 C C . ASP A 1 359 ? 19.357 43.567 24.791 1.00 79.12 359 ASP A C 1
ATOM 2933 O O . ASP A 1 359 ? 19.261 43.982 25.942 1.00 79.12 359 ASP A O 1
ATOM 2937 N N . TYR A 1 360 ? 20.444 43.807 24.053 1.00 83.50 360 TYR A N 1
ATOM 2938 C CA . TYR A 1 360 ? 21.516 44.755 24.416 1.00 83.50 360 TYR A CA 1
ATOM 2939 C C . TYR A 1 360 ? 22.067 45.486 23.186 1.00 83.50 360 TYR A C 1
ATOM 2941 O O . TYR A 1 360 ? 21.920 45.009 22.060 1.00 83.50 360 TYR A O 1
ATOM 2949 N N . GLU A 1 361 ? 22.742 46.623 23.371 1.00 82.25 361 GLU A N 1
ATOM 2950 C CA . GLU A 1 361 ? 23.305 47.398 22.260 1.00 82.25 361 GLU A CA 1
ATOM 2951 C C . GLU A 1 361 ? 24.515 46.692 21.627 1.00 82.25 361 GLU A C 1
ATOM 2953 O O . GLU A 1 361 ? 25.547 46.477 22.261 1.00 82.25 361 GLU A O 1
ATOM 2958 N N . LEU A 1 362 ? 24.384 46.318 20.352 1.00 83.31 362 LEU A N 1
ATOM 2959 C CA . LEU A 1 362 ? 25.386 45.520 19.639 1.00 83.31 362 LEU A CA 1
ATOM 2960 C C . LEU A 1 362 ? 26.663 46.320 19.333 1.00 83.31 362 LEU A C 1
ATOM 2962 O O . LEU A 1 362 ? 27.765 45.805 19.503 1.00 83.31 362 LEU A O 1
ATOM 2966 N N . LEU A 1 363 ? 26.537 47.592 18.937 1.00 81.00 363 LEU A N 1
ATOM 2967 C CA . LEU A 1 363 ? 27.686 48.451 18.607 1.00 81.00 363 LEU A CA 1
ATOM 2968 C C . LEU A 1 363 ? 28.610 48.696 19.805 1.00 81.00 363 LEU A C 1
ATOM 2970 O O . LEU A 1 363 ? 29.825 48.772 19.632 1.00 81.00 363 LEU A O 1
ATOM 2974 N N . ALA A 1 364 ? 28.051 48.757 21.014 1.00 81.44 364 ALA A N 1
ATOM 2975 C CA . ALA A 1 364 ? 28.799 48.988 22.246 1.00 81.44 364 ALA A CA 1
ATOM 2976 C C . ALA A 1 364 ? 29.766 47.841 22.607 1.00 81.44 364 ALA A C 1
ATOM 2978 O O . ALA A 1 364 ? 30.621 48.013 23.473 1.00 81.44 364 ALA A O 1
ATOM 2979 N N . ARG A 1 365 ? 29.662 46.676 21.947 1.00 79.56 365 ARG A N 1
ATOM 2980 C CA . ARG A 1 365 ? 30.536 45.513 22.175 1.00 79.56 365 ARG A CA 1
ATOM 2981 C C . ARG A 1 365 ? 31.831 45.515 21.355 1.00 79.56 365 ARG A C 1
ATOM 2983 O O . ARG A 1 365 ? 32.658 44.639 21.584 1.00 79.56 365 ARG A O 1
ATOM 2990 N N . MET A 1 366 ? 32.006 46.446 20.413 1.00 81.06 366 MET A N 1
ATOM 2991 C CA . MET A 1 366 ? 33.176 46.486 19.526 1.00 81.06 366 MET A CA 1
ATOM 2992 C C . MET A 1 366 ? 34.178 47.565 19.948 1.00 81.06 366 MET A C 1
ATOM 2994 O O . MET A 1 366 ? 33.882 48.756 19.830 1.00 81.06 366 MET A O 1
ATOM 2998 N N . ALA A 1 367 ? 35.387 47.168 20.354 1.00 83.56 367 ALA A N 1
ATOM 2999 C CA . ALA A 1 367 ? 36.511 48.094 20.497 1.00 83.56 367 ALA A CA 1
ATOM 3000 C C . ALA A 1 367 ? 37.081 48.492 19.113 1.00 83.56 367 ALA A C 1
ATOM 3002 O O . ALA A 1 367 ? 36.872 47.763 18.141 1.00 83.56 367 ALA A O 1
ATOM 3003 N N . PRO A 1 368 ? 37.818 49.617 18.977 1.00 80.38 368 PRO A N 1
ATOM 3004 C CA . PRO A 1 368 ? 38.426 50.019 17.703 1.00 80.38 368 PRO A CA 1
ATOM 3005 C C . PRO A 1 368 ? 39.296 48.925 17.066 1.00 80.38 368 PRO A C 1
ATOM 3007 O O . PRO A 1 368 ? 39.209 48.712 15.861 1.00 80.38 368 PRO A O 1
ATOM 3010 N N . GLU A 1 369 ? 40.049 48.183 17.883 1.00 79.25 369 GLU A N 1
ATOM 3011 C CA . GLU A 1 369 ? 40.906 47.067 17.453 1.00 79.25 369 GLU A CA 1
ATOM 3012 C C . GLU A 1 369 ? 40.105 45.850 16.949 1.00 79.25 369 GLU A C 1
ATOM 3014 O O . GLU A 1 369 ? 40.575 45.088 16.108 1.00 79.25 369 GLU A O 1
ATOM 3019 N N . ASP A 1 370 ? 38.865 45.665 17.416 1.00 81.31 370 ASP A N 1
ATOM 3020 C CA . ASP A 1 370 ? 38.028 44.523 17.024 1.00 81.31 370 ASP A CA 1
ATOM 3021 C C . ASP A 1 370 ? 37.543 44.620 15.574 1.00 81.31 370 ASP A C 1
ATOM 3023 O O . ASP A 1 370 ? 37.239 43.598 14.957 1.00 81.31 370 ASP A O 1
ATOM 3027 N N . TRP A 1 371 ? 37.498 45.834 15.014 1.00 82.00 371 TRP A N 1
ATOM 3028 C CA . TRP A 1 371 ? 37.142 46.075 13.612 1.00 82.00 371 TRP A CA 1
ATOM 3029 C C . TRP A 1 371 ? 38.226 45.616 12.630 1.00 82.00 371 TRP A C 1
ATOM 3031 O O . TRP A 1 371 ? 37.938 45.432 11.448 1.00 82.00 371 TRP A O 1
ATOM 3041 N N . GLU A 1 372 ? 39.447 45.372 13.109 1.00 78.31 372 GLU A N 1
ATOM 3042 C CA . GLU A 1 372 ? 40.522 44.770 12.316 1.00 78.31 372 GLU A CA 1
ATOM 3043 C C . GLU A 1 372 ? 40.407 43.236 12.256 1.00 78.31 372 GLU A C 1
ATOM 3045 O O . GLU A 1 372 ? 41.070 42.603 11.438 1.00 78.31 372 GLU A O 1
ATOM 3050 N N . SER A 1 373 ? 39.550 42.621 13.087 1.00 82.25 373 SER A N 1
ATOM 3051 C CA . SER A 1 373 ? 39.319 41.173 13.116 1.00 82.25 373 SER A CA 1
ATOM 3052 C C . SER A 1 373 ? 38.085 40.782 12.295 1.00 82.25 373 SER A C 1
ATOM 3054 O O . SER A 1 373 ? 36.949 41.025 12.724 1.00 82.25 373 SER A O 1
ATOM 3056 N N . PRO A 1 374 ? 38.251 40.083 11.154 1.00 79.31 374 PRO A N 1
ATOM 3057 C CA . PRO A 1 374 ? 37.107 39.685 10.346 1.00 79.31 374 PRO A CA 1
ATOM 3058 C C . PRO A 1 374 ? 36.130 38.755 11.057 1.00 79.31 374 PRO A C 1
ATOM 3060 O O . PRO A 1 374 ? 34.932 38.803 10.794 1.00 79.31 374 PRO A O 1
ATOM 3063 N N . GLU A 1 375 ? 36.624 37.928 11.976 1.00 81.12 375 GLU A N 1
ATOM 3064 C CA . GLU A 1 375 ? 35.810 36.995 12.751 1.00 81.12 375 GLU A CA 1
ATOM 3065 C C . GLU A 1 375 ? 34.851 37.721 13.705 1.00 81.12 375 GLU A C 1
ATOM 3067 O O . GLU A 1 375 ? 33.655 37.423 13.721 1.00 81.12 375 GLU A O 1
ATOM 3072 N N . LYS A 1 376 ? 35.336 38.727 14.444 1.00 82.06 376 LYS A N 1
ATOM 3073 C CA . LYS A 1 376 ? 34.504 39.496 15.385 1.00 82.06 376 LYS A CA 1
ATOM 3074 C C . LYS A 1 376 ? 33.419 40.298 14.667 1.00 82.06 376 LYS A C 1
ATOM 3076 O O . LYS A 1 376 ? 32.267 40.290 15.098 1.00 82.06 376 LYS A O 1
ATOM 3081 N N . VAL A 1 377 ? 33.757 40.919 13.535 1.00 83.44 377 VAL A N 1
ATOM 3082 C CA . VAL A 1 377 ? 32.797 41.659 12.697 1.00 83.44 377 VAL A CA 1
ATOM 3083 C C . VAL A 1 377 ? 31.716 40.729 12.126 1.00 83.44 377 VAL A C 1
ATOM 3085 O O . VAL A 1 377 ? 30.535 41.077 12.133 1.00 83.44 377 VAL A O 1
ATOM 3088 N N . ILE A 1 378 ? 32.088 39.525 11.678 1.00 83.88 378 ILE A N 1
ATOM 3089 C CA . ILE A 1 378 ? 31.136 38.506 11.203 1.00 83.88 378 ILE A CA 1
ATOM 3090 C C . ILE A 1 378 ? 30.184 38.070 12.326 1.00 83.88 378 ILE A C 1
ATOM 3092 O O . ILE A 1 378 ? 28.975 38.015 12.096 1.00 83.88 378 ILE A O 1
ATOM 3096 N N . ASN A 1 379 ? 30.703 37.803 13.529 1.00 84.31 379 ASN A N 1
ATOM 3097 C CA . ASN A 1 379 ? 29.889 37.399 14.680 1.00 84.31 379 ASN A CA 1
ATOM 3098 C C . ASN A 1 379 ? 28.874 38.487 15.068 1.00 84.31 379 ASN A C 1
ATOM 3100 O O . ASN A 1 379 ? 27.719 38.187 15.358 1.00 84.31 379 ASN A O 1
ATOM 3104 N N . LEU A 1 380 ? 29.265 39.760 14.994 1.00 86.44 380 LEU A N 1
ATOM 3105 C CA . LEU A 1 380 ? 28.374 40.885 15.277 1.00 86.44 380 LEU A CA 1
ATOM 3106 C C . LEU A 1 380 ? 27.218 40.999 14.269 1.00 86.44 380 LEU A C 1
ATOM 3108 O O . LEU A 1 380 ? 26.068 41.232 14.648 1.00 86.44 380 LEU A O 1
ATOM 3112 N N . VAL A 1 381 ? 27.508 40.810 12.976 1.00 87.62 381 VAL A N 1
ATOM 3113 C CA . VAL A 1 381 ? 26.467 40.748 11.936 1.00 87.62 381 VAL A CA 1
ATOM 3114 C C . VAL A 1 381 ? 25.557 39.545 12.153 1.00 87.62 381 VAL A C 1
ATOM 3116 O O . VAL A 1 381 ? 24.356 39.648 11.903 1.00 87.62 381 VAL A O 1
ATOM 3119 N N . GLN A 1 382 ? 26.101 38.438 12.667 1.00 87.12 382 GLN A N 1
ATOM 3120 C CA . GLN A 1 382 ? 25.327 37.248 12.995 1.00 87.12 382 GLN A CA 1
ATOM 3121 C C . GLN A 1 382 ? 24.334 37.501 14.122 1.00 87.12 382 GLN A C 1
ATOM 3123 O O . GLN A 1 382 ? 23.152 37.230 13.933 1.00 87.12 382 GLN A O 1
ATOM 3128 N N . GLU A 1 383 ? 24.767 38.101 15.232 1.00 86.44 383 GLU A N 1
ATOM 3129 C CA . GLU A 1 383 ? 23.870 38.479 16.333 1.00 86.44 383 GLU A CA 1
ATOM 3130 C C . GLU A 1 383 ? 22.753 39.424 15.850 1.00 86.44 383 GLU A C 1
ATOM 3132 O O . GLU A 1 383 ? 21.577 39.222 16.163 1.00 86.44 383 GLU A O 1
ATOM 3137 N N . LYS A 1 384 ? 23.082 40.421 15.015 1.00 89.88 384 LYS A N 1
ATOM 3138 C CA . LYS A 1 384 ? 22.072 41.336 14.457 1.00 89.88 384 LYS A CA 1
ATOM 3139 C C . LYS A 1 384 ? 21.090 40.630 13.528 1.00 89.88 384 LYS A C 1
ATOM 3141 O O . LYS A 1 384 ? 19.891 40.887 13.591 1.00 89.88 384 LYS A O 1
ATOM 3146 N N . TRP A 1 385 ? 21.585 39.764 12.648 1.00 89.44 385 TRP A N 1
ATOM 3147 C CA . TRP A 1 385 ? 20.744 38.967 11.760 1.00 89.44 385 TRP A CA 1
ATOM 3148 C C . TRP A 1 385 ? 19.802 38.058 12.561 1.00 89.44 385 TRP A C 1
ATOM 3150 O O . TRP A 1 385 ? 18.604 38.044 12.283 1.00 89.44 385 TRP A O 1
ATOM 3160 N N . CYS A 1 386 ? 20.295 37.424 13.628 1.00 85.44 386 CYS A N 1
ATOM 3161 C CA . CYS A 1 386 ? 19.490 36.601 14.526 1.00 85.44 386 CYS A CA 1
ATOM 3162 C C . CYS A 1 386 ? 18.305 37.365 15.148 1.00 85.44 386 CYS A C 1
ATOM 3164 O O . CYS A 1 386 ? 17.203 36.826 15.222 1.00 85.44 386 CYS A O 1
ATOM 3166 N N . ARG A 1 387 ? 18.500 38.634 15.540 1.00 86.75 387 ARG A N 1
ATOM 3167 C CA . ARG A 1 387 ? 17.434 39.489 16.107 1.00 86.75 387 ARG A CA 1
ATOM 3168 C C . ARG A 1 387 ? 16.407 39.989 15.097 1.00 86.75 387 ARG A C 1
ATOM 3170 O O . ARG A 1 387 ? 15.332 40.446 15.488 1.00 86.75 387 ARG A O 1
ATOM 3177 N N . ARG A 1 388 ? 16.748 39.965 13.808 1.00 87.81 388 ARG A N 1
ATOM 3178 C CA . ARG A 1 388 ? 15.876 40.457 12.735 1.00 87.81 388 ARG A CA 1
ATOM 3179 C C . ARG A 1 388 ? 15.161 39.353 11.974 1.00 87.81 388 ARG A C 1
ATOM 3181 O O . ARG A 1 388 ? 14.161 39.648 11.323 1.00 87.81 388 ARG A O 1
ATOM 3188 N N . TYR A 1 389 ? 15.636 38.117 12.080 1.00 85.62 389 TYR A N 1
ATOM 3189 C CA . TYR A 1 389 ? 14.964 36.943 11.545 1.00 85.62 389 TYR A CA 1
ATOM 3190 C C . TYR A 1 389 ? 13.716 36.631 12.387 1.00 85.62 389 TYR A C 1
ATOM 3192 O O . TYR A 1 389 ? 13.820 36.290 13.565 1.00 85.62 389 TYR A O 1
ATOM 3200 N N . VAL A 1 390 ? 12.537 36.772 11.779 1.00 81.56 390 VAL A N 1
ATOM 3201 C CA . VAL A 1 390 ? 11.219 36.608 12.410 1.00 81.56 390 VAL A CA 1
ATOM 3202 C C . VAL A 1 390 ? 10.408 35.521 11.711 1.00 81.56 390 VAL A C 1
ATOM 3204 O O . VAL A 1 390 ? 10.542 35.318 10.502 1.00 81.56 390 VAL A O 1
ATOM 3207 N N . PHE A 1 391 ? 9.551 34.839 12.470 1.00 77.00 391 PHE A N 1
ATOM 3208 C CA . PHE A 1 391 ? 8.541 33.919 11.947 1.00 77.00 391 PHE A CA 1
ATOM 3209 C C . PHE A 1 391 ? 7.140 34.359 12.411 1.00 77.00 391 PHE A C 1
ATOM 3211 O O . PHE A 1 391 ? 6.985 34.950 13.479 1.00 77.00 391 PHE A O 1
ATOM 3218 N N . HIS A 1 392 ? 6.114 34.017 11.633 1.00 77.81 392 HIS A N 1
ATOM 3219 C CA . HIS A 1 392 ? 4.705 34.206 11.993 1.00 77.81 392 HIS A CA 1
ATOM 3220 C C . HIS A 1 392 ? 3.980 32.860 12.054 1.00 77.81 392 HIS A C 1
ATOM 3222 O O . HIS A 1 392 ? 4.217 31.990 11.210 1.00 77.81 392 HIS A O 1
ATOM 3228 N N . TYR A 1 393 ? 3.091 32.692 13.039 1.00 77.94 393 TYR A N 1
ATOM 3229 C CA . TYR A 1 393 ? 2.305 31.465 13.201 1.00 77.94 393 TYR A CA 1
ATOM 3230 C C . TYR A 1 393 ? 1.373 31.209 12.000 1.00 77.94 393 TYR A C 1
ATOM 3232 O O . TYR A 1 393 ? 0.914 32.159 11.365 1.00 77.94 393 TYR A O 1
ATOM 3240 N N . PRO A 1 394 ? 1.049 29.936 11.707 1.00 79.12 394 PRO A N 1
ATOM 3241 C CA . PRO A 1 394 ? -0.002 29.588 10.754 1.00 79.12 394 PRO A CA 1
ATOM 3242 C C . PRO A 1 394 ? -1.348 30.204 11.168 1.00 79.12 394 PRO A C 1
ATOM 3244 O O . PRO A 1 394 ? -1.812 29.962 12.282 1.00 79.12 394 PRO A O 1
ATOM 3247 N N . GLU A 1 395 ? -1.999 30.956 10.278 1.00 84.56 395 GLU A N 1
ATOM 3248 C CA . GLU A 1 395 ? -3.303 31.583 10.546 1.00 84.56 395 GLU A CA 1
ATOM 3249 C C . GLU A 1 395 ? -4.453 30.855 9.813 1.00 84.56 395 GLU A C 1
ATOM 3251 O O . GLU A 1 395 ? -4.257 30.307 8.717 1.00 84.56 395 GLU A O 1
ATOM 3256 N N . PRO A 1 396 ? -5.665 30.797 10.399 1.00 85.00 396 PRO A N 1
ATOM 3257 C CA . PRO A 1 396 ? -6.823 30.179 9.757 1.00 85.00 396 PRO A CA 1
ATOM 3258 C C . PRO A 1 396 ? -7.341 31.040 8.591 1.00 85.00 396 PRO A C 1
ATOM 3260 O O . PRO A 1 396 ? -7.049 32.226 8.491 1.00 85.00 396 PRO A O 1
ATOM 3263 N N . GLY A 1 397 ? -8.096 30.446 7.662 1.00 76.00 397 GLY A N 1
ATOM 3264 C CA . GLY A 1 397 ? -8.577 31.157 6.462 1.00 76.00 397 GLY A CA 1
ATOM 3265 C C . GLY A 1 397 ? -7.599 31.185 5.283 1.00 76.00 397 GLY A C 1
ATOM 3266 O O . GLY A 1 397 ? -8.011 31.459 4.159 1.00 76.00 397 GLY A O 1
ATOM 3267 N N . ILE A 1 398 ? -6.327 30.835 5.503 1.00 72.88 398 ILE A N 1
ATOM 3268 C CA . ILE A 1 398 ? -5.265 30.865 4.481 1.00 72.88 398 ILE A CA 1
ATOM 3269 C C . ILE A 1 398 ? -5.379 29.746 3.442 1.00 72.88 398 ILE A C 1
ATOM 3271 O O . ILE A 1 398 ? -4.863 29.891 2.340 1.00 72.88 398 ILE A O 1
ATOM 3275 N N . SER A 1 399 ? -5.998 28.611 3.775 1.00 66.19 399 SER A N 1
ATOM 3276 C CA . SER A 1 399 ? -6.167 27.485 2.837 1.00 66.19 399 SER A CA 1
ATOM 3277 C C . SER A 1 399 ? -7.617 27.224 2.476 1.00 66.19 399 SER A C 1
ATOM 3279 O O . SER A 1 399 ? -7.893 26.828 1.351 1.00 66.19 399 SER A O 1
ATOM 3281 N N . PHE A 1 400 ? -8.551 27.479 3.385 1.00 74.81 400 PHE A N 1
ATOM 3282 C CA . PHE A 1 400 ? -9.974 27.260 3.160 1.00 74.81 400 PHE A CA 1
ATOM 3283 C C . PHE A 1 400 ? -10.762 28.386 3.805 1.00 74.81 400 PHE A C 1
ATOM 3285 O O . PHE A 1 400 ? -10.371 28.895 4.855 1.00 74.81 400 PHE A O 1
ATOM 3292 N N . THR A 1 401 ? -11.889 28.750 3.201 1.00 83.88 401 THR A N 1
ATOM 3293 C CA . THR A 1 401 ? -12.859 29.606 3.882 1.00 83.88 401 THR A CA 1
ATOM 3294 C C . THR A 1 401 ? -13.506 28.825 5.026 1.00 83.88 401 THR A C 1
ATOM 3296 O O . THR A 1 401 ? -13.638 27.599 4.951 1.00 83.88 401 THR A O 1
ATOM 3299 N N . TYR A 1 402 ? -13.951 29.529 6.067 1.00 86.38 402 TYR A N 1
ATOM 3300 C CA . TYR A 1 402 ? -14.665 28.916 7.188 1.00 86.38 402 TYR A CA 1
ATOM 3301 C C . TYR A 1 402 ? -15.866 28.069 6.718 1.00 86.38 402 TYR A C 1
ATOM 3303 O O . TYR A 1 402 ? -16.034 26.925 7.136 1.00 86.38 402 TYR A O 1
ATOM 3311 N N . ALA A 1 403 ? -16.655 28.591 5.772 1.00 86.44 403 ALA A N 1
ATOM 3312 C CA . ALA A 1 403 ? -17.850 27.924 5.254 1.00 86.44 403 ALA A CA 1
ATOM 3313 C C . ALA A 1 403 ? -17.545 26.642 4.455 1.00 86.44 403 ALA A C 1
ATOM 3315 O O . ALA A 1 403 ? -18.282 25.659 4.568 1.00 86.44 403 ALA A O 1
ATOM 3316 N N . ASP A 1 404 ? -16.473 26.625 3.656 1.00 82.81 404 ASP A N 1
ATOM 3317 C CA . ASP A 1 404 ? -16.067 25.424 2.916 1.00 82.81 404 ASP A CA 1
ATOM 3318 C C . ASP A 1 404 ? -15.508 24.349 3.846 1.00 82.81 404 ASP A C 1
ATOM 3320 O O . ASP A 1 404 ? -15.847 23.170 3.702 1.00 82.81 404 ASP A O 1
ATOM 3324 N N . TRP A 1 405 ? -14.728 24.770 4.844 1.00 82.94 405 TRP A N 1
ATOM 3325 C CA . TRP A 1 405 ? -14.155 23.884 5.849 1.00 82.94 405 TRP A CA 1
ATOM 3326 C C . TRP A 1 405 ? -15.235 23.247 6.736 1.00 82.94 405 TRP A C 1
ATOM 3328 O O . TRP A 1 405 ? -15.284 22.023 6.875 1.00 82.94 405 TRP A O 1
ATOM 3338 N N . LYS A 1 406 ? -16.184 24.052 7.239 1.00 85.69 406 LYS A N 1
ATOM 3339 C CA . LYS A 1 406 ? -17.380 23.591 7.971 1.00 85.69 406 LYS A CA 1
ATOM 3340 C C . LYS A 1 406 ? -18.150 22.518 7.202 1.00 85.69 406 LYS A C 1
ATOM 3342 O O . LYS A 1 406 ? -18.628 21.555 7.803 1.00 85.69 406 LYS A O 1
ATOM 3347 N N . ALA A 1 407 ? -18.286 22.697 5.889 1.00 84.81 407 ALA A N 1
ATOM 3348 C CA . ALA A 1 407 ? -19.024 21.791 5.018 1.00 84.81 407 ALA A CA 1
ATOM 3349 C C . ALA A 1 407 ? -18.235 20.536 4.604 1.00 84.81 407 ALA A C 1
ATOM 3351 O O . ALA A 1 407 ? -18.754 19.730 3.830 1.00 84.81 407 ALA A O 1
ATOM 3352 N N . GLY A 1 408 ? -16.991 20.379 5.072 1.00 80.25 408 GLY A N 1
ATOM 3353 C CA . GLY A 1 408 ? -16.144 19.234 4.747 1.00 80.25 408 GLY A CA 1
ATOM 3354 C C . GLY A 1 408 ? -15.691 19.201 3.287 1.00 80.25 408 GLY A C 1
ATOM 3355 O O . GLY A 1 408 ? -15.313 18.138 2.797 1.00 80.25 408 GLY A O 1
ATOM 3356 N N . ARG A 1 409 ? -15.756 20.337 2.580 1.00 77.50 409 ARG A N 1
ATOM 3357 C CA . ARG A 1 409 ? -15.404 20.442 1.163 1.00 77.50 409 ARG A CA 1
ATOM 3358 C C . ARG A 1 409 ? -13.958 20.901 1.010 1.00 77.50 409 ARG A C 1
ATOM 3360 O O . ARG A 1 409 ? -13.657 22.093 0.974 1.00 77.50 409 ARG A O 1
ATOM 3367 N N . ASN A 1 410 ? -13.072 19.946 0.802 1.00 65.81 410 ASN A N 1
ATOM 3368 C CA . ASN A 1 410 ? -11.665 20.140 0.495 1.00 65.81 410 ASN A CA 1
ATOM 3369 C C . ASN A 1 410 ? -11.465 20.225 -1.033 1.00 65.81 410 ASN A C 1
ATOM 3371 O O . ASN A 1 410 ? -10.597 19.547 -1.571 1.00 65.81 410 ASN A O 1
ATOM 3375 N N . THR A 1 411 ? -12.268 21.077 -1.707 1.00 50.53 411 THR A N 1
ATOM 3376 C CA . THR A 1 411 ? -12.569 21.228 -3.167 1.00 50.53 411 THR A CA 1
ATOM 3377 C C . THR A 1 411 ? -11.404 21.320 -4.174 1.00 50.53 411 THR A C 1
ATOM 3379 O O . THR A 1 411 ? -11.567 21.776 -5.309 1.00 50.53 411 THR A O 1
ATOM 3382 N N . GLY A 1 412 ? -10.195 20.943 -3.792 1.00 50.25 412 GLY A N 1
ATOM 3383 C CA . GLY A 1 412 ? -9.014 21.012 -4.626 1.00 50.25 412 GLY A CA 1
ATOM 3384 C C . GLY A 1 412 ? -8.538 22.427 -4.925 1.00 50.25 412 GLY A C 1
ATOM 3385 O O . GLY A 1 412 ? -7.750 22.645 -5.846 1.00 50.25 412 GLY A O 1
ATOM 3386 N N . ARG A 1 413 ? -9.011 23.394 -4.139 1.00 51.81 413 ARG A N 1
ATOM 3387 C CA . ARG A 1 413 ? -8.613 24.799 -4.164 1.00 51.81 413 ARG A CA 1
ATOM 3388 C C . ARG A 1 413 ? -8.213 25.231 -2.761 1.00 51.81 413 ARG A C 1
ATOM 3390 O O . ARG A 1 413 ? -8.847 26.104 -2.181 1.00 51.81 413 ARG A O 1
ATOM 3397 N N . ALA A 1 414 ? -7.181 24.599 -2.205 1.00 55.16 414 ALA A N 1
ATOM 3398 C CA . ALA A 1 414 ? -6.525 25.214 -1.063 1.00 55.16 414 ALA A CA 1
ATOM 3399 C C . ALA A 1 414 ? -6.001 26.585 -1.532 1.00 55.16 414 ALA A C 1
ATOM 3401 O O . ALA A 1 414 ? -5.272 26.636 -2.525 1.00 55.16 414 ALA A O 1
ATOM 3402 N N . ILE A 1 415 ? -6.419 27.679 -0.884 1.00 59.88 415 ILE A N 1
ATOM 3403 C CA . ILE A 1 415 ? -5.990 29.053 -1.209 1.00 59.88 415 ILE A CA 1
ATOM 3404 C C . ILE A 1 415 ? -4.449 29.114 -1.269 1.00 59.88 415 ILE A C 1
ATOM 3406 O O . ILE A 1 415 ? -3.901 29.749 -2.169 1.00 59.88 415 ILE A O 1
ATOM 3410 N N . LEU A 1 416 ? -3.762 28.351 -0.405 1.00 61.66 416 LEU A N 1
ATOM 3411 C CA . LEU A 1 416 ? -2.361 27.950 -0.558 1.00 61.66 416 LEU A CA 1
ATOM 3412 C C . LEU A 1 416 ? -2.227 26.411 -0.529 1.00 61.66 416 LEU A C 1
ATOM 3414 O O . LEU A 1 416 ? -2.664 25.786 0.437 1.00 61.66 416 LEU A O 1
ATOM 3418 N N . PRO A 1 417 ? -1.626 25.765 -1.547 1.00 60.66 417 PRO A N 1
ATOM 3419 C CA . PRO A 1 417 ? -1.498 24.309 -1.597 1.00 60.66 417 PRO A CA 1
ATOM 3420 C C . PRO A 1 417 ? -0.379 23.761 -0.693 1.00 60.66 417 PRO A C 1
ATOM 3422 O O . PRO A 1 417 ? 0.634 24.418 -0.442 1.00 60.66 417 PRO A O 1
ATOM 3425 N N . LYS A 1 418 ? -0.531 22.503 -0.258 1.00 64.00 418 LYS A N 1
ATOM 3426 C CA . LYS A 1 418 ? 0.548 21.727 0.370 1.00 64.00 418 LYS A CA 1
ATOM 3427 C C . LYS A 1 418 ? 1.657 21.419 -0.642 1.00 64.00 418 LYS A C 1
ATOM 3429 O O . LYS A 1 418 ? 1.370 20.986 -1.762 1.00 64.00 418 LYS A O 1
ATOM 3434 N N . TYR A 1 419 ? 2.908 21.599 -0.241 1.00 60.25 419 TYR A N 1
ATOM 3435 C CA . TYR A 1 419 ? 4.091 21.287 -1.032 1.00 60.25 419 TYR A CA 1
ATOM 3436 C C . TYR A 1 419 ? 5.047 20.393 -0.244 1.00 60.25 419 TYR A C 1
ATOM 3438 O O . TYR A 1 419 ? 5.162 20.471 0.975 1.00 60.25 419 TYR A O 1
ATOM 3446 N N . ASP A 1 420 ? 5.755 19.536 -0.965 1.00 56.56 420 ASP A N 1
ATOM 3447 C CA . ASP A 1 420 ? 6.817 18.714 -0.397 1.00 56.56 420 ASP A CA 1
ATOM 3448 C C . ASP A 1 420 ? 8.014 19.618 -0.033 1.00 56.56 420 ASP A C 1
ATOM 3450 O O . ASP A 1 420 ? 8.575 20.300 -0.894 1.00 56.56 420 ASP A O 1
ATOM 3454 N N . ASN A 1 421 ? 8.420 19.650 1.241 1.00 48.31 421 ASN A N 1
ATOM 3455 C CA . ASN A 1 421 ? 9.541 20.481 1.706 1.00 48.31 421 ASN A CA 1
ATOM 3456 C C . ASN A 1 421 ? 10.869 20.140 1.008 1.00 48.31 421 ASN A C 1
ATOM 3458 O O . ASN A 1 421 ? 11.719 21.019 0.848 1.00 48.31 421 ASN A O 1
ATOM 3462 N N . PHE A 1 422 ? 11.022 18.903 0.528 1.00 50.03 422 PHE A N 1
ATOM 3463 C CA . PHE A 1 422 ? 12.195 18.425 -0.206 1.00 50.03 422 PHE A CA 1
ATOM 3464 C C . PHE A 1 422 ? 12.046 18.568 -1.727 1.00 50.03 422 PHE A C 1
ATOM 3466 O O . PHE A 1 422 ? 12.997 18.338 -2.478 1.00 50.03 422 PHE A O 1
ATOM 3473 N N . SER A 1 423 ? 10.856 18.927 -2.210 1.00 54.00 423 SER A N 1
ATOM 3474 C CA . SER A 1 423 ? 10.544 19.154 -3.622 1.00 54.00 423 SER A CA 1
ATOM 3475 C C . SER A 1 423 ? 9.410 20.181 -3.743 1.00 54.00 423 SER A C 1
ATOM 3477 O O . SER A 1 423 ? 8.285 19.798 -4.059 1.00 54.00 423 SER A O 1
ATOM 3479 N N . PRO A 1 424 ? 9.681 21.484 -3.516 1.00 45.50 424 PRO A N 1
ATOM 3480 C CA . PRO A 1 424 ? 8.646 22.524 -3.451 1.00 45.50 424 PRO A CA 1
ATOM 3481 C C . PRO A 1 424 ? 7.807 22.675 -4.732 1.00 45.50 424 PRO A C 1
ATOM 3483 O O . PRO A 1 424 ? 6.724 23.248 -4.685 1.00 45.50 424 PRO A O 1
ATOM 3486 N N . ASP A 1 425 ? 8.267 22.109 -5.852 1.00 50.19 425 ASP A N 1
ATOM 3487 C CA . ASP A 1 425 ? 7.558 22.080 -7.138 1.00 50.19 425 ASP A CA 1
ATOM 3488 C C . ASP A 1 425 ? 6.578 20.893 -7.277 1.00 50.19 425 ASP A C 1
ATOM 3490 O O . ASP A 1 425 ? 5.867 20.773 -8.277 1.00 50.19 425 ASP A O 1
ATOM 3494 N N . ARG A 1 426 ? 6.542 19.978 -6.299 1.00 49.81 426 ARG A N 1
ATOM 3495 C CA . ARG A 1 426 ? 5.662 18.806 -6.280 1.00 49.81 426 ARG A CA 1
ATOM 3496 C C . ARG A 1 426 ? 4.440 19.101 -5.413 1.00 49.81 426 ARG A C 1
ATOM 3498 O O . ARG A 1 426 ? 4.520 19.091 -4.186 1.00 49.81 426 ARG A O 1
ATOM 3505 N N . ALA A 1 427 ? 3.299 19.318 -6.065 1.00 50.91 427 ALA A N 1
ATOM 3506 C CA . ALA A 1 427 ? 2.014 19.424 -5.383 1.00 50.91 427 ALA A CA 1
ATOM 3507 C C . ALA A 1 427 ? 1.705 18.105 -4.660 1.00 50.91 427 ALA A C 1
ATOM 3509 O O . ALA A 1 427 ? 1.690 17.032 -5.277 1.00 50.91 427 ALA A O 1
ATOM 3510 N N . LEU A 1 428 ? 1.484 18.179 -3.348 1.00 54.03 428 LEU A N 1
ATOM 3511 C CA . LEU A 1 428 ? 1.016 17.032 -2.579 1.00 54.03 428 LEU A CA 1
ATOM 3512 C C . LEU A 1 428 ? -0.441 16.706 -2.969 1.00 54.03 428 LEU A C 1
ATOM 3514 O O . LEU A 1 428 ? -1.163 17.588 -3.447 1.00 54.03 428 LEU A O 1
ATOM 3518 N N . PRO A 1 429 ? -0.888 15.442 -2.815 1.00 55.53 429 PRO A N 1
ATOM 3519 C CA . PRO A 1 429 ? -2.285 15.083 -3.026 1.00 55.53 429 PRO A CA 1
ATOM 3520 C C . PRO A 1 429 ? -3.187 15.995 -2.196 1.00 55.53 429 PRO A C 1
ATOM 3522 O O . PRO A 1 429 ? -2.916 16.237 -1.021 1.00 55.53 429 PRO A O 1
ATOM 3525 N N . GLN A 1 430 ? -4.244 16.505 -2.818 1.00 59.78 430 GLN A N 1
ATOM 3526 C CA . GLN A 1 430 ? -5.208 17.355 -2.131 1.00 59.78 430 GLN A CA 1
ATOM 3527 C C . GLN A 1 430 ? -5.900 16.551 -1.027 1.00 59.78 430 GLN A C 1
ATOM 3529 O O . GLN A 1 430 ? -6.168 15.359 -1.209 1.00 59.78 430 GLN A O 1
ATOM 3534 N N . ASP A 1 431 ? -6.161 17.192 0.116 1.00 65.44 431 ASP A N 1
ATOM 3535 C CA . ASP A 1 431 ? -6.952 16.568 1.173 1.00 65.44 431 ASP A CA 1
ATOM 3536 C C . ASP A 1 431 ? -8.315 16.162 0.580 1.00 65.44 431 ASP A C 1
ATOM 3538 O O . ASP A 1 431 ? -8.957 16.985 -0.071 1.00 65.44 431 ASP A O 1
ATOM 3542 N N . PRO A 1 432 ? -8.753 14.902 0.729 1.00 66.88 432 PRO A N 1
ATOM 3543 C CA . PRO A 1 432 ? -10.051 14.475 0.223 1.00 66.88 432 PRO A CA 1
ATOM 3544 C C . PRO A 1 432 ? -11.175 15.139 1.020 1.00 66.88 432 PRO A C 1
ATOM 3546 O O . PRO A 1 432 ? -10.996 15.429 2.202 1.00 66.88 432 PRO A O 1
ATOM 3549 N N . ASP A 1 433 ? -12.340 15.334 0.402 1.00 79.50 433 ASP A N 1
ATOM 3550 C CA . ASP A 1 433 ? -13.539 15.796 1.110 1.00 79.50 433 ASP A CA 1
ATOM 3551 C C . ASP A 1 433 ? -13.862 14.887 2.307 1.00 79.50 433 ASP A C 1
ATOM 3553 O O . ASP A 1 433 ? -13.704 13.660 2.249 1.00 79.50 433 ASP A O 1
ATOM 3557 N N . HIS A 1 434 ? -14.332 15.499 3.396 1.00 84.69 434 HIS A N 1
ATOM 3558 C CA . HIS A 1 434 ? -14.714 14.779 4.607 1.00 84.69 434 HIS A CA 1
ATOM 3559 C C . HIS A 1 434 ? -15.901 13.856 4.321 1.00 84.69 434 HIS A C 1
ATOM 3561 O O . HIS A 1 434 ? -16.925 14.294 3.793 1.00 84.69 434 HIS A O 1
ATOM 3567 N N . GLN A 1 435 ? -15.806 12.581 4.708 1.00 84.81 435 GLN A N 1
ATOM 3568 C CA . GLN A 1 435 ? -16.932 11.650 4.562 1.00 84.81 435 GLN A CA 1
ATOM 3569 C C . GLN A 1 435 ? -17.719 11.584 5.869 1.00 84.81 435 GLN A C 1
ATOM 3571 O O . GLN A 1 435 ? -17.306 10.932 6.830 1.00 84.81 435 GLN A O 1
ATOM 3576 N N . TYR A 1 436 ? -18.865 12.260 5.889 1.00 85.50 436 TYR A N 1
ATOM 3577 C CA . TYR A 1 436 ? -19.791 12.224 7.015 1.00 85.50 436 TYR A CA 1
ATOM 3578 C C . TYR A 1 436 ? -20.414 10.835 7.180 1.00 85.50 436 TYR A C 1
ATOM 3580 O O . TYR A 1 436 ? -20.784 10.176 6.206 1.00 85.50 436 TYR A O 1
ATOM 3588 N N . TYR A 1 437 ? -20.584 10.420 8.431 1.00 87.94 437 TYR A N 1
ATOM 3589 C CA . TYR A 1 437 ? -21.324 9.219 8.805 1.00 87.94 437 TYR A CA 1
ATOM 3590 C C . TYR A 1 437 ? -22.153 9.485 10.068 1.00 87.94 437 TYR A C 1
ATOM 3592 O O . TYR A 1 437 ? -21.900 10.441 10.799 1.00 87.94 437 TYR A O 1
ATOM 3600 N N . SER A 1 438 ? -23.156 8.651 10.333 1.00 87.00 438 SER A N 1
ATOM 3601 C CA . SER A 1 438 ? -23.999 8.747 11.530 1.00 87.00 438 SER A CA 1
ATOM 3602 C C . SER A 1 438 ? -23.864 7.496 12.390 1.00 87.00 438 SER A C 1
ATOM 3604 O O . SER A 1 438 ? -23.845 6.378 11.871 1.00 87.00 438 SER A O 1
ATOM 3606 N N . ILE A 1 439 ? -23.822 7.680 13.707 1.00 89.88 439 ILE A N 1
ATOM 3607 C CA . ILE A 1 439 ? -23.915 6.598 14.688 1.00 89.88 439 ILE A CA 1
ATOM 3608 C C . ILE A 1 439 ? -25.247 6.745 15.418 1.00 89.88 439 ILE A C 1
ATOM 3610 O O . ILE A 1 439 ? -25.624 7.841 15.817 1.00 89.88 439 ILE A O 1
ATOM 3614 N N . SER A 1 440 ? -25.951 5.629 15.583 1.00 91.94 440 SER A N 1
ATOM 3615 C CA . SER A 1 440 ? -27.180 5.541 16.368 1.00 91.94 440 SER A CA 1
ATOM 3616 C C . SER A 1 440 ? -27.114 4.269 17.204 1.00 91.94 440 SER A C 1
ATOM 3618 O O . SER A 1 440 ? -27.446 3.182 16.729 1.00 91.94 440 SER A O 1
ATOM 3620 N N . LEU A 1 441 ? -26.605 4.384 18.436 1.00 92.75 441 LEU A N 1
ATOM 3621 C CA . LEU A 1 441 ? -26.421 3.245 19.344 1.00 92.75 441 LEU A CA 1
ATOM 3622 C C . LEU A 1 441 ? -27.743 2.506 19.605 1.00 92.75 441 LEU A C 1
ATOM 3624 O O . LEU A 1 441 ? -27.797 1.281 19.539 1.00 92.75 441 LEU A O 1
ATOM 3628 N N . GLN A 1 442 ? -28.816 3.262 19.828 1.00 89.75 442 GLN A N 1
ATOM 3629 C CA . GLN A 1 442 ? -30.157 2.750 20.117 1.00 89.75 442 GLN A CA 1
ATOM 3630 C C . GLN A 1 442 ? -30.800 1.981 18.953 1.00 89.75 442 GLN A C 1
ATOM 3632 O O . GLN A 1 442 ? -31.479 0.981 19.176 1.00 89.75 442 GLN A O 1
ATOM 3637 N N . GLU A 1 443 ? -30.573 2.400 17.704 1.00 88.50 443 GLU A N 1
ATOM 3638 C CA . GLU A 1 443 ? -31.119 1.701 16.534 1.00 88.50 443 GLU A CA 1
ATOM 3639 C C . GLU A 1 443 ? -30.238 0.521 16.126 1.00 88.50 443 GLU A C 1
ATOM 3641 O O . GLU A 1 443 ? -30.748 -0.570 15.869 1.00 88.50 443 GLU A O 1
ATOM 3646 N N . ARG A 1 444 ? -28.912 0.718 16.101 1.00 91.00 444 ARG A N 1
ATOM 3647 C CA . ARG A 1 444 ? -27.950 -0.298 15.651 1.00 91.00 444 ARG A CA 1
ATOM 3648 C C . ARG A 1 444 ? -27.856 -1.478 16.613 1.00 91.00 444 ARG A C 1
ATOM 3650 O O . ARG A 1 444 ? -27.701 -2.604 16.152 1.00 91.00 444 ARG A O 1
ATOM 3657 N N . PHE A 1 445 ? -27.977 -1.231 17.916 1.00 92.12 445 PHE A N 1
ATOM 3658 C CA . PHE A 1 445 ? -27.862 -2.251 18.963 1.00 92.12 445 PHE A CA 1
ATOM 3659 C C . PHE A 1 445 ? -29.180 -2.467 19.712 1.00 92.12 445 PHE A C 1
ATOM 3661 O O . PHE A 1 445 ? -29.183 -2.881 20.870 1.00 92.12 445 PHE A O 1
ATOM 3668 N N . ARG A 1 446 ? -30.320 -2.232 19.044 1.00 88.44 446 ARG A N 1
ATOM 3669 C CA . ARG A 1 446 ? -31.657 -2.447 19.621 1.00 88.44 446 ARG A CA 1
ATOM 3670 C C . ARG A 1 446 ? -31.832 -3.864 20.180 1.00 88.44 446 ARG A C 1
ATOM 3672 O O . ARG A 1 446 ? -32.441 -4.038 21.230 1.00 88.44 446 ARG A O 1
ATOM 3679 N N . THR A 1 447 ? -31.337 -4.870 19.457 1.00 86.75 447 THR A N 1
ATOM 3680 C CA . THR A 1 447 ? -31.499 -6.291 19.807 1.00 86.75 447 THR A CA 1
ATOM 3681 C C . THR A 1 447 ? -30.519 -6.754 20.874 1.00 86.75 447 THR A C 1
ATOM 3683 O O . THR A 1 447 ? -30.893 -7.534 21.747 1.00 86.75 447 THR A O 1
ATOM 3686 N N . ASP A 1 448 ? -29.277 -6.280 20.794 1.00 87.50 448 ASP A N 1
ATOM 3687 C CA . ASP A 1 448 ? -28.166 -6.796 21.599 1.00 87.50 448 ASP A CA 1
ATOM 3688 C C . ASP A 1 448 ? -28.005 -6.016 22.912 1.00 87.50 448 ASP A C 1
ATOM 3690 O O . ASP A 1 448 ? -27.480 -6.545 23.896 1.00 87.50 448 ASP A O 1
ATOM 3694 N N . GLY A 1 449 ? -28.500 -4.776 22.943 1.00 93.19 449 GLY A N 1
ATOM 3695 C CA . GLY A 1 449 ? -28.358 -3.865 24.068 1.00 93.19 449 GLY A CA 1
ATOM 3696 C C . GLY A 1 449 ? -26.942 -3.300 24.210 1.00 93.19 449 GLY A C 1
ATOM 3697 O O . GLY A 1 449 ? -26.062 -3.528 23.380 1.00 93.19 449 GLY A O 1
ATOM 3698 N N . LEU A 1 450 ? -26.716 -2.563 25.294 1.00 96.50 450 LEU A N 1
ATOM 3699 C CA . LEU A 1 450 ? -25.420 -1.995 25.669 1.00 96.50 450 LEU A CA 1
ATOM 3700 C C . LEU A 1 450 ? -24.868 -2.676 26.927 1.00 96.50 450 LEU A C 1
ATOM 3702 O O . LEU A 1 450 ? -25.615 -3.228 27.736 1.00 96.50 450 LEU A O 1
ATOM 3706 N N . GLN A 1 451 ? -23.552 -2.598 27.104 1.00 97.56 451 GLN A N 1
ATOM 3707 C CA . GLN A 1 451 ? -22.858 -2.991 28.328 1.00 97.56 451 GLN A CA 1
ATOM 3708 C C . GLN A 1 451 ? -22.241 -1.743 28.964 1.00 97.56 451 GLN A C 1
ATOM 3710 O O . GLN A 1 451 ? -21.450 -1.053 28.322 1.00 97.56 451 GLN A O 1
ATOM 3715 N N . ILE A 1 452 ? -22.631 -1.434 30.205 1.00 97.50 452 ILE A N 1
ATOM 3716 C CA . ILE A 1 452 ? -22.224 -0.205 30.903 1.00 97.50 452 ILE A CA 1
ATOM 3717 C C . ILE A 1 452 ? -21.543 -0.548 32.225 1.00 97.50 452 ILE A C 1
ATOM 3719 O O . ILE A 1 452 ? -22.058 -1.334 33.020 1.00 97.50 452 ILE A O 1
ATOM 3723 N N . ILE A 1 453 ? -20.392 0.066 32.483 1.00 97.12 453 ILE A N 1
ATOM 3724 C CA . ILE A 1 453 ? -19.716 0.008 33.784 1.00 97.12 453 ILE A CA 1
ATOM 3725 C C . ILE A 1 453 ? -20.031 1.305 34.529 1.00 97.12 453 ILE A C 1
ATOM 3727 O O . ILE A 1 453 ? -20.002 2.384 33.938 1.00 97.12 453 ILE A O 1
ATOM 3731 N N . VAL A 1 454 ? -20.346 1.200 35.821 1.00 95.75 454 VAL A N 1
ATOM 3732 C CA . VAL A 1 454 ? -20.760 2.335 36.653 1.00 95.75 454 VAL A CA 1
ATOM 3733 C C . VAL A 1 454 ? -19.783 2.516 37.807 1.00 95.75 454 VAL A C 1
ATOM 3735 O O . VAL A 1 454 ? -19.472 1.559 38.515 1.00 95.75 454 VAL A O 1
ATOM 3738 N N . GLN A 1 455 ? -19.358 3.756 38.029 1.00 94.12 455 GLN A N 1
ATOM 3739 C CA . GLN A 1 455 ? -18.648 4.182 39.230 1.00 94.12 455 GLN A CA 1
ATOM 3740 C C . GLN A 1 455 ? -19.359 5.383 39.848 1.00 94.12 455 GLN A C 1
ATOM 3742 O O . GLN A 1 455 ? -19.885 6.247 39.149 1.00 94.12 455 GLN A O 1
ATOM 3747 N N . VAL A 1 456 ? -19.358 5.443 41.177 1.00 92.94 456 VAL A N 1
ATOM 3748 C CA . VAL A 1 456 ? -19.878 6.587 41.929 1.00 92.94 456 VAL A CA 1
ATOM 3749 C C . VAL A 1 456 ? -18.814 7.027 42.916 1.00 92.94 456 VAL A C 1
ATOM 3751 O O . VAL A 1 456 ? -18.380 6.236 43.760 1.00 92.94 456 VAL A O 1
ATOM 3754 N N . THR A 1 457 ? -18.416 8.291 42.819 1.00 91.06 457 THR A N 1
ATOM 3755 C CA . THR A 1 457 ? -17.289 8.847 43.566 1.00 91.06 457 THR A CA 1
ATOM 3756 C C . THR A 1 457 ? -17.726 10.080 44.348 1.00 91.06 457 THR A C 1
ATOM 3758 O O . THR A 1 457 ? -18.483 10.914 43.854 1.00 91.06 457 THR A O 1
ATOM 3761 N N . SER A 1 458 ? -17.235 10.183 45.581 1.00 90.62 458 SER A N 1
ATOM 3762 C CA . SER A 1 458 ? -17.322 11.353 46.452 1.00 90.62 458 SER A CA 1
ATOM 3763 C C . SER A 1 458 ? -15.903 11.745 46.842 1.00 90.62 458 SER A C 1
ATOM 3765 O O . SER A 1 458 ? -15.181 10.938 47.424 1.00 90.62 458 SER A O 1
ATOM 3767 N N . ILE A 1 459 ? -15.488 12.956 46.500 1.00 88.88 459 ILE A N 1
ATOM 3768 C CA . ILE A 1 459 ? -14.253 13.559 46.998 1.00 88.88 459 ILE A CA 1
ATOM 3769 C C . ILE A 1 459 ? -14.665 14.546 48.075 1.00 88.88 459 ILE A C 1
ATOM 3771 O O . ILE A 1 459 ? -15.441 15.459 47.803 1.00 88.88 459 ILE A O 1
ATOM 3775 N N . ASP A 1 460 ? -14.183 14.340 49.294 1.00 88.06 460 ASP A N 1
ATOM 3776 C CA . ASP A 1 460 ? -14.542 15.155 50.447 1.00 88.06 460 ASP A CA 1
ATOM 3777 C C . ASP A 1 460 ? -13.286 15.860 50.967 1.00 88.06 460 ASP A C 1
ATOM 3779 O O . ASP A 1 460 ? -12.276 15.223 51.285 1.00 88.06 460 ASP A O 1
ATOM 3783 N N . LEU A 1 461 ? -13.357 17.186 51.031 1.00 87.06 461 LEU A N 1
ATOM 3784 C CA . LEU A 1 461 ? -12.339 18.054 51.603 1.00 87.06 461 LEU A CA 1
ATOM 3785 C C . LEU A 1 461 ? -12.746 18.397 53.030 1.00 87.06 461 LEU A C 1
ATOM 3787 O O . LEU A 1 461 ? -13.884 18.784 53.298 1.00 87.06 461 LEU A O 1
ATOM 3791 N N . THR A 1 462 ? -11.812 18.242 53.957 1.00 86.00 462 THR A N 1
ATOM 3792 C CA . THR A 1 462 ? -12.005 18.587 55.367 1.00 86.00 462 THR A CA 1
ATOM 3793 C C . THR A 1 462 ? -11.129 19.784 55.716 1.00 86.00 462 THR A C 1
ATOM 3795 O O . THR A 1 462 ? -10.113 19.986 55.054 1.00 86.00 462 THR A O 1
ATOM 3798 N N . PRO A 1 463 ? -11.425 20.534 56.790 1.00 83.75 463 PRO A N 1
ATOM 3799 C CA . PRO A 1 463 ? -10.538 21.610 57.242 1.00 83.75 463 PRO A CA 1
ATOM 3800 C C . PRO A 1 463 ? -9.082 21.158 57.465 1.00 83.75 463 PRO A C 1
ATOM 3802 O O . PRO A 1 463 ? -8.147 21.897 57.175 1.00 83.75 463 PRO A O 1
ATOM 3805 N N . ASP A 1 464 ? -8.877 19.903 57.884 1.00 82.06 464 ASP A N 1
ATOM 3806 C CA . ASP A 1 464 ? -7.541 19.305 58.054 1.00 82.06 464 ASP A CA 1
ATOM 3807 C C . ASP A 1 464 ? -6.833 18.955 56.727 1.00 82.06 464 ASP A C 1
ATOM 3809 O O . ASP A 1 464 ? -5.623 18.728 56.698 1.00 82.06 464 ASP A O 1
ATOM 3813 N N . ARG A 1 465 ? -7.585 18.849 55.625 1.00 82.81 465 ARG A N 1
ATOM 3814 C CA . ARG A 1 465 ? -7.114 18.501 54.274 1.00 82.81 465 ARG A CA 1
ATOM 3815 C C . ARG A 1 465 ? -7.909 19.306 53.239 1.00 82.81 465 ARG A C 1
ATOM 3817 O O . ARG A 1 465 ? -8.772 18.746 52.558 1.00 82.81 465 ARG A O 1
ATOM 3824 N N . PRO A 1 466 ? -7.635 20.617 53.125 1.00 85.19 466 PRO A N 1
ATOM 3825 C CA . PRO A 1 466 ? -8.459 21.534 52.345 1.00 85.19 466 PRO A CA 1
ATOM 3826 C C . PRO A 1 466 ? -8.216 21.439 50.833 1.00 85.19 466 PRO A C 1
ATOM 3828 O O . PRO A 1 466 ? -8.843 22.184 50.084 1.00 85.19 466 PRO A O 1
ATOM 3831 N N . SER A 1 467 ? -7.318 20.563 50.369 1.00 86.12 467 SER A N 1
ATOM 3832 C CA . SER A 1 467 ? -6.984 20.398 48.955 1.00 86.12 467 SER A CA 1
ATOM 3833 C C . SER A 1 467 ? -6.976 18.936 48.508 1.00 86.12 467 SER A C 1
ATOM 3835 O O . SER A 1 467 ? -6.552 18.028 49.228 1.00 86.12 467 SER A O 1
ATOM 3837 N N . TYR A 1 468 ? -7.440 18.722 47.278 1.00 87.62 468 TYR A N 1
ATOM 3838 C CA . TYR A 1 468 ? -7.267 17.496 46.517 1.00 87.62 468 TYR A CA 1
ATOM 3839 C C . TYR A 1 468 ? -6.057 17.662 45.598 1.00 87.62 468 TYR A C 1
ATOM 3841 O O . TYR A 1 468 ? -5.974 18.628 44.844 1.00 87.62 468 TYR A O 1
ATOM 3849 N N . ALA A 1 469 ? -5.118 16.717 45.656 1.00 84.56 469 ALA A N 1
ATOM 3850 C CA . ALA A 1 469 ? -3.868 16.797 44.902 1.00 84.56 469 ALA A CA 1
ATOM 3851 C C . ALA A 1 469 ? -4.036 16.597 43.383 1.00 84.56 469 ALA A C 1
ATOM 3853 O O . ALA A 1 469 ? -3.098 16.877 42.642 1.00 84.56 469 ALA A O 1
ATOM 3854 N N . GLY A 1 470 ? -5.201 16.134 42.919 1.00 86.44 470 GLY A N 1
ATOM 3855 C CA . GLY A 1 470 ? -5.394 15.756 41.521 1.00 86.44 470 GLY A CA 1
ATOM 3856 C C . GLY A 1 470 ? -4.877 14.351 41.212 1.00 86.44 470 GLY A C 1
ATOM 3857 O O . GLY A 1 470 ? -4.303 13.662 42.062 1.00 86.44 470 GLY A O 1
ATOM 3858 N N . ASP A 1 471 ? -5.078 13.936 39.968 1.00 84.94 471 ASP A N 1
ATOM 3859 C CA . ASP A 1 471 ? -4.460 12.733 39.426 1.00 84.94 471 ASP A CA 1
ATOM 3860 C C . ASP A 1 471 ? -2.988 13.017 39.089 1.00 84.94 471 ASP A C 1
ATOM 3862 O O . ASP A 1 471 ? -2.645 14.083 38.576 1.00 84.94 471 ASP A O 1
ATOM 3866 N N . GLN A 1 472 ? -2.102 12.053 39.357 1.00 81.31 472 GLN A N 1
ATOM 3867 C CA . GLN A 1 472 ? -0.667 12.208 39.078 1.00 81.31 472 GLN A CA 1
ATOM 3868 C C . GLN A 1 472 ? -0.359 12.236 37.575 1.00 81.31 472 GLN A C 1
ATOM 3870 O O . GLN A 1 472 ? 0.558 12.933 37.152 1.00 81.31 472 GLN A O 1
ATOM 3875 N N . GLU A 1 473 ? -1.123 11.489 36.775 1.00 82.56 473 GLU A N 1
ATOM 3876 C CA . GLU A 1 473 ? -0.903 11.313 35.339 1.00 82.56 473 GLU A CA 1
ATOM 3877 C C . GLU A 1 473 ? -2.235 11.264 34.579 1.00 82.56 473 GLU A C 1
ATOM 3879 O O . GLU A 1 473 ? -3.275 10.893 35.135 1.00 82.56 473 GLU A O 1
ATOM 3884 N N . PHE A 1 474 ? -2.191 11.590 33.285 1.00 87.00 474 PHE A N 1
ATOM 3885 C CA . PHE A 1 474 ? -3.292 11.321 32.364 1.00 87.00 474 PHE A CA 1
ATOM 3886 C C . PHE A 1 474 ? -3.509 9.814 32.221 1.00 87.00 474 PHE A C 1
ATOM 3888 O O . PHE A 1 474 ? -2.554 9.046 32.082 1.00 87.00 474 PHE A O 1
ATOM 3895 N N . HIS A 1 475 ? -4.773 9.391 32.221 1.00 84.62 475 HIS A N 1
ATOM 3896 C CA . HIS A 1 475 ? -5.135 7.985 32.083 1.00 84.62 475 HIS A CA 1
ATOM 3897 C C . HIS A 1 475 ? -6.235 7.764 31.038 1.00 84.62 475 HIS A C 1
ATOM 3899 O O . HIS A 1 475 ? -7.082 8.624 30.784 1.00 84.62 475 HIS A O 1
ATOM 3905 N N . VAL A 1 476 ? -6.200 6.578 30.428 1.00 86.50 476 VAL A N 1
ATOM 3906 C CA . VAL A 1 476 ? -7.267 6.028 29.580 1.00 86.50 476 VAL A CA 1
ATOM 3907 C C . VAL A 1 476 ? -8.189 5.200 30.475 1.00 86.50 476 VAL A C 1
ATOM 3909 O O . VAL A 1 476 ? -7.715 4.512 31.382 1.00 86.50 476 VAL A O 1
ATOM 3912 N N . ALA A 1 477 ? -9.502 5.250 30.249 1.00 87.88 477 ALA A N 1
ATOM 3913 C CA . ALA A 1 477 ? -10.426 4.444 31.033 1.00 87.88 477 ALA A CA 1
ATOM 3914 C C . ALA A 1 477 ? -10.290 2.956 30.674 1.00 87.88 477 ALA A C 1
ATOM 3916 O O . ALA A 1 477 ? -10.354 2.580 29.502 1.00 87.88 477 ALA A O 1
ATOM 3917 N N . GLY A 1 478 ? -10.175 2.106 31.693 1.00 87.56 478 GLY A N 1
ATOM 3918 C CA . GLY A 1 478 ? -10.205 0.654 31.520 1.00 87.56 478 GLY A CA 1
ATOM 3919 C C . GLY A 1 478 ? -8.889 -0.001 31.096 1.00 87.56 478 GLY A C 1
ATOM 3920 O O . GLY A 1 478 ? -7.831 0.623 31.057 1.00 87.56 478 GLY A O 1
ATOM 3921 N N . MET A 1 479 ? -8.984 -1.287 30.763 1.00 88.62 479 MET A N 1
ATOM 3922 C CA . MET A 1 479 ? -7.972 -2.069 30.038 1.00 88.62 479 MET A CA 1
ATOM 3923 C C . MET A 1 479 ? -8.574 -2.653 28.748 1.00 88.62 479 MET A C 1
ATOM 3925 O O . MET A 1 479 ? -9.791 -2.648 28.564 1.00 88.62 479 MET A O 1
ATOM 3929 N N . LEU A 1 480 ? -7.747 -3.183 27.837 1.00 88.06 480 LEU A N 1
ATOM 3930 C CA . LEU A 1 480 ? -8.218 -3.653 26.523 1.00 88.06 480 LEU A CA 1
ATOM 3931 C C . LEU A 1 480 ? -9.227 -4.807 26.603 1.00 88.06 480 LEU A C 1
ATOM 3933 O O . LEU A 1 480 ? -10.119 -4.881 25.763 1.00 88.06 480 LEU A O 1
ATOM 3937 N N . ASN A 1 481 ? -9.149 -5.653 27.635 1.00 90.50 481 ASN A N 1
ATOM 3938 C CA . ASN A 1 481 ? -10.113 -6.733 27.868 1.00 90.50 481 ASN A CA 1
ATOM 3939 C C . ASN A 1 481 ? -11.523 -6.248 28.244 1.00 90.50 481 ASN A C 1
ATOM 3941 O O . ASN A 1 481 ? -12.458 -7.044 28.251 1.00 90.50 481 ASN A O 1
ATOM 3945 N N . GLU A 1 482 ? -11.689 -4.962 28.547 1.00 92.06 482 GLU A N 1
ATOM 3946 C CA . GLU A 1 482 ? -12.976 -4.352 28.896 1.00 92.06 482 GLU A CA 1
ATOM 3947 C C . GLU A 1 482 ? -13.605 -3.625 27.705 1.00 92.06 482 GLU A C 1
ATOM 3949 O O . GLU A 1 482 ? -14.779 -3.276 27.765 1.00 92.06 482 GLU A O 1
ATOM 3954 N N . HIS A 1 483 ? -12.840 -3.410 26.625 1.00 92.31 483 HIS A N 1
ATOM 3955 C CA . HIS A 1 483 ? -13.286 -2.761 25.392 1.00 92.31 483 HIS A CA 1
ATOM 3956 C C . HIS A 1 483 ? -14.034 -1.429 25.619 1.00 92.31 483 HIS A C 1
ATOM 3958 O O . HIS A 1 483 ? -15.024 -1.149 24.946 1.00 92.31 483 HIS A O 1
ATOM 3964 N N . ILE A 1 484 ? -13.582 -0.594 26.561 1.00 94.19 484 ILE A N 1
ATOM 3965 C CA . ILE A 1 484 ? -14.220 0.699 26.857 1.00 94.19 484 ILE A CA 1
ATOM 3966 C C . ILE A 1 484 ? -13.932 1.699 25.731 1.00 94.19 484 ILE A C 1
ATOM 3968 O O . ILE A 1 484 ? -12.777 1.958 25.400 1.00 94.19 484 ILE A O 1
ATOM 3972 N N . VAL A 1 485 ? -14.972 2.306 25.157 1.00 94.00 485 VAL A N 1
ATOM 3973 C CA . VAL A 1 485 ? -14.841 3.225 24.006 1.00 94.00 485 VAL A CA 1
ATOM 3974 C C . VAL A 1 485 ? -15.333 4.639 24.276 1.00 94.00 485 VAL A C 1
ATOM 3976 O O . VAL A 1 485 ? -14.982 5.551 23.529 1.00 94.00 485 VAL A O 1
ATOM 3979 N N . ALA A 1 486 ? -16.082 4.865 25.356 1.00 95.75 486 ALA A N 1
ATOM 3980 C CA . ALA A 1 486 ? -16.464 6.209 25.772 1.00 95.75 486 ALA A CA 1
ATOM 3981 C C . ALA A 1 486 ? -16.735 6.312 27.275 1.00 95.75 486 ALA A C 1
ATOM 3983 O O . ALA A 1 486 ? -17.110 5.333 27.923 1.00 95.75 486 ALA A O 1
ATOM 3984 N N . THR A 1 487 ? -16.599 7.531 27.788 1.00 96.69 487 THR A N 1
ATOM 3985 C CA . THR A 1 487 ? -16.840 7.908 29.181 1.00 96.69 487 THR A CA 1
ATOM 3986 C C . THR A 1 487 ? -17.894 9.009 29.226 1.00 96.69 487 THR A C 1
ATOM 3988 O O . THR A 1 487 ? -17.919 9.888 28.363 1.00 96.69 487 THR A O 1
ATOM 3991 N N . ALA A 1 488 ? -18.769 8.966 30.223 1.00 96.75 488 ALA A N 1
ATOM 3992 C CA . ALA A 1 488 ? -19.658 10.063 30.578 1.00 96.75 488 ALA A CA 1
ATOM 3993 C C . ALA A 1 488 ? -19.614 10.293 32.092 1.00 96.75 488 ALA A C 1
ATOM 3995 O O . ALA A 1 488 ? -19.694 9.338 32.862 1.00 96.75 488 ALA A O 1
ATOM 3996 N N . VAL A 1 489 ? -19.485 11.546 32.521 1.00 95.69 489 VAL A N 1
ATOM 3997 C CA . VAL A 1 489 ? -19.426 11.941 33.929 1.00 95.69 489 VAL A CA 1
ATOM 3998 C C . VAL A 1 489 ? -20.477 12.998 34.208 1.00 95.69 489 VAL A C 1
ATOM 4000 O O . VAL A 1 489 ? -20.550 14.014 33.520 1.00 95.69 489 VAL A O 1
ATOM 4003 N N . TYR A 1 490 ? -21.267 12.768 35.251 1.00 95.12 490 TYR A N 1
ATOM 4004 C CA . TYR A 1 490 ? -22.260 13.719 35.725 1.00 95.12 490 TYR A CA 1
ATOM 4005 C C . TYR A 1 490 ? -21.932 14.208 37.135 1.00 95.12 490 TYR A C 1
ATOM 4007 O O . TYR A 1 490 ? -21.990 13.433 38.095 1.00 95.12 490 TYR A O 1
ATOM 4015 N N . TYR A 1 491 ? -21.628 15.500 37.261 1.00 93.06 491 TYR A N 1
ATOM 4016 C CA . TYR A 1 491 ? -21.285 16.161 38.519 1.00 93.06 491 TYR A CA 1
ATOM 4017 C C . TYR A 1 491 ? -22.542 16.667 39.226 1.00 93.06 491 TYR A C 1
ATOM 4019 O O . TYR A 1 491 ? -22.928 17.831 39.128 1.00 93.06 491 TYR A O 1
ATOM 4027 N N . TYR A 1 492 ? -23.217 15.780 39.952 1.00 90.44 492 TYR A N 1
ATOM 4028 C CA . TYR A 1 492 ? -24.511 16.092 40.561 1.00 90.44 492 TYR A CA 1
ATOM 4029 C C . TYR A 1 492 ? -24.411 16.961 41.826 1.00 90.44 492 TYR A C 1
ATOM 4031 O O . TYR A 1 492 ? -25.407 17.563 42.241 1.00 90.44 492 TYR A O 1
ATOM 4039 N N . GLU A 1 493 ? -23.241 17.055 42.459 1.00 89.38 493 GLU A N 1
ATOM 4040 C CA . GLU A 1 493 ? -23.054 17.861 43.666 1.00 89.38 493 GLU A CA 1
ATOM 4041 C C . GLU A 1 493 ? -21.627 18.410 43.754 1.00 89.38 493 GLU A C 1
ATOM 4043 O O . GLU A 1 493 ? -20.668 17.647 43.774 1.00 89.38 493 GLU A O 1
ATOM 4048 N N . VAL A 1 494 ? -21.502 19.737 43.799 1.00 90.81 494 VAL A N 1
ATOM 4049 C CA . VAL A 1 494 ? -20.249 20.464 44.041 1.00 90.81 494 VAL A CA 1
ATOM 4050 C C . VAL A 1 494 ? -20.569 21.492 45.121 1.00 90.81 494 VAL A C 1
ATOM 4052 O O . VAL A 1 494 ? -21.457 22.318 44.907 1.00 90.81 494 VAL A O 1
ATOM 4055 N N . ASP A 1 495 ? -19.929 21.397 46.283 1.00 92.00 495 ASP A N 1
ATOM 4056 C CA . ASP A 1 495 ? -20.120 22.315 47.413 1.00 92.00 495 ASP A CA 1
ATOM 4057 C C . ASP A 1 495 ? -18.771 22.701 48.019 1.00 92.00 495 ASP A C 1
ATOM 4059 O O . ASP A 1 495 ? -17.940 21.828 48.275 1.00 92.00 495 ASP A O 1
ATOM 4063 N N . ASN A 1 496 ? -18.582 23.998 48.272 1.00 90.25 496 ASN A N 1
ATOM 4064 C CA . ASN A 1 496 ? -17.372 24.582 48.854 1.00 90.25 496 ASN A CA 1
ATOM 4065 C C . ASN A 1 496 ? -16.069 24.173 48.133 1.00 90.25 496 ASN A C 1
ATOM 4067 O O . ASN A 1 496 ? -15.093 23.796 48.777 1.00 90.25 496 ASN A O 1
ATOM 4071 N N . ILE A 1 497 ? -16.054 24.209 46.797 1.00 91.56 497 ILE A N 1
ATOM 4072 C CA . ILE A 1 497 ? -14.909 23.808 45.965 1.00 91.56 497 ILE A CA 1
ATOM 4073 C C . ILE A 1 497 ? -14.628 24.881 44.917 1.00 91.56 497 ILE A C 1
ATOM 4075 O O . ILE A 1 497 ? -15.549 25.342 44.246 1.00 91.56 497 ILE A O 1
ATOM 4079 N N . ILE A 1 498 ? -13.349 25.217 44.748 1.00 90.75 498 ILE A N 1
ATOM 4080 C CA . ILE A 1 498 ? -12.843 26.154 43.741 1.00 90.75 498 ILE A CA 1
ATOM 4081 C C . ILE A 1 498 ? -11.779 25.481 42.868 1.00 90.75 498 ILE A C 1
ATOM 4083 O O . ILE A 1 498 ? -11.085 24.574 43.323 1.00 90.75 498 ILE A O 1
ATOM 4087 N N . ASP A 1 499 ? -11.665 25.915 41.611 1.00 87.31 499 ASP A N 1
ATOM 4088 C CA . ASP A 1 499 ? -10.669 25.458 40.626 1.00 87.31 499 ASP A CA 1
ATOM 4089 C C . ASP A 1 499 ? -10.735 23.974 40.226 1.00 87.31 499 ASP A C 1
ATOM 4091 O O . ASP A 1 499 ? -9.830 23.465 39.563 1.00 87.31 499 ASP A O 1
ATOM 4095 N N . ALA A 1 500 ? -11.826 23.272 40.549 1.00 92.25 500 ALA A N 1
ATOM 4096 C CA . ALA A 1 500 ? -12.038 21.908 40.074 1.00 92.25 500 ALA A CA 1
ATOM 4097 C C . ALA A 1 500 ? -12.115 21.878 38.544 1.00 92.25 500 ALA A C 1
ATOM 4099 O O . ALA A 1 500 ? -13.007 22.476 37.943 1.00 92.25 500 ALA A O 1
ATOM 4100 N N . LYS A 1 501 ? -11.171 21.172 37.917 1.00 94.38 501 LYS A N 1
ATOM 4101 C CA . LYS A 1 501 ? -11.048 21.057 36.461 1.00 94.38 501 LYS A CA 1
ATOM 4102 C C . LYS A 1 501 ? -10.712 19.630 36.051 1.00 94.38 501 LYS A C 1
ATOM 4104 O O . LYS A 1 501 ? -10.099 18.877 36.810 1.00 94.38 501 LYS A O 1
ATOM 4109 N N . ILE A 1 502 ? -11.096 19.273 34.831 1.00 94.75 502 ILE A N 1
ATOM 4110 C CA . ILE A 1 502 ? -10.674 18.037 34.171 1.00 94.75 502 ILE A CA 1
ATOM 4111 C C . ILE A 1 502 ? -9.924 18.379 32.887 1.00 94.75 502 ILE A C 1
ATOM 4113 O O . ILE A 1 502 ? -10.459 19.033 31.992 1.00 94.75 502 ILE A O 1
ATOM 4117 N N . SER A 1 503 ? -8.669 17.950 32.820 1.00 94.94 503 SER A N 1
ATOM 4118 C CA . SER A 1 503 ? -7.790 18.158 31.675 1.00 94.94 503 SER A CA 1
ATOM 4119 C C . SER A 1 503 ? -7.925 17.025 30.673 1.00 94.94 503 SER A C 1
ATOM 4121 O O . SER A 1 503 ? -8.079 15.863 31.060 1.00 94.94 503 SER A O 1
ATOM 4123 N N . PHE A 1 504 ? -7.796 17.365 29.391 1.00 94.69 504 PHE A N 1
ATOM 4124 C CA . PHE A 1 504 ? -7.830 16.417 28.285 1.00 94.69 504 PHE A CA 1
ATOM 4125 C C . PHE A 1 504 ? -6.550 16.457 27.465 1.00 94.69 504 PHE A C 1
ATOM 4127 O O . PHE A 1 504 ? -6.040 17.518 27.093 1.00 94.69 504 PHE A O 1
ATOM 4134 N N . GLU A 1 505 ? -6.076 15.267 27.133 1.00 90.06 505 GLU A N 1
ATOM 4135 C CA . GLU A 1 505 ? -4.891 15.047 26.323 1.00 90.06 505 GLU A CA 1
ATOM 4136 C C . GLU A 1 505 ? -5.221 14.069 25.197 1.00 90.06 505 GLU A C 1
ATOM 4138 O O . GLU A 1 505 ? -5.973 13.105 25.374 1.00 90.06 505 GLU A O 1
ATOM 4143 N N . GLN A 1 506 ? -4.661 14.325 24.019 1.00 88.06 506 GLN A N 1
ATOM 4144 C CA . GLN A 1 506 ? -4.775 13.438 22.870 1.00 88.06 506 GLN A CA 1
ATOM 4145 C C . GLN A 1 506 ? -3.402 12.958 22.420 1.00 88.06 506 GLN A C 1
ATOM 4147 O O . GLN A 1 506 ? -2.410 13.682 22.493 1.00 88.06 506 GLN A O 1
ATOM 4152 N N . GLU A 1 507 ? -3.359 11.747 21.878 1.00 81.25 507 GLU A N 1
ATOM 4153 C CA . GLU A 1 507 ? -2.203 11.289 21.118 1.00 81.25 507 GLU A CA 1
ATOM 4154 C C . GLU A 1 507 ? -2.268 11.866 19.698 1.00 81.25 507 GLU A C 1
ATOM 4156 O O . GLU A 1 507 ? -3.304 11.772 19.035 1.00 81.25 507 GLU A O 1
ATOM 4161 N N . ALA A 1 508 ? -1.170 12.444 19.219 1.00 79.62 508 ALA A N 1
ATOM 4162 C CA . ALA A 1 508 ? -1.090 13.121 17.934 1.00 79.62 508 ALA A CA 1
ATOM 4163 C C . ALA A 1 508 ? 0.145 12.690 17.128 1.00 79.62 508 ALA A C 1
ATOM 4165 O O . ALA A 1 508 ? 1.224 12.454 17.668 1.00 79.62 508 ALA A O 1
ATOM 4166 N N . VAL A 1 509 ? -0.012 12.603 15.808 1.00 71.19 509 VAL A N 1
ATOM 4167 C CA . VAL A 1 509 ? 1.059 12.272 14.865 1.00 71.19 509 VAL A CA 1
ATOM 4168 C C . VAL A 1 509 ? 1.703 13.556 14.361 1.00 71.19 509 VAL A C 1
ATOM 4170 O O . VAL A 1 509 ? 1.020 14.471 13.899 1.00 71.19 509 VAL A O 1
ATOM 4173 N N . ILE A 1 510 ? 3.030 13.588 14.416 1.00 64.06 510 ILE A N 1
ATOM 4174 C CA . ILE A 1 510 ? 3.849 14.683 13.904 1.00 64.06 510 ILE A CA 1
ATOM 4175 C C . ILE A 1 510 ? 4.502 14.243 12.591 1.00 64.06 510 ILE A C 1
ATOM 4177 O O . ILE A 1 510 ? 5.259 13.267 12.556 1.00 64.06 510 ILE A O 1
ATOM 4181 N N . ASP A 1 511 ? 4.200 14.970 11.519 1.00 59.16 511 ASP A N 1
ATOM 4182 C CA . ASP A 1 511 ? 4.693 14.713 10.168 1.00 59.16 511 ASP A CA 1
ATOM 4183 C C . ASP A 1 511 ? 5.128 16.024 9.492 1.00 59.16 511 ASP A C 1
ATOM 4185 O O . ASP A 1 511 ? 4.326 16.947 9.328 1.00 59.16 511 ASP A O 1
ATOM 4189 N N . ASN A 1 512 ? 6.396 16.084 9.070 1.00 51.72 512 ASN A N 1
ATOM 4190 C CA . ASN A 1 512 ? 6.999 17.258 8.434 1.00 51.72 512 ASN A CA 1
ATOM 4191 C C . ASN A 1 512 ? 6.341 17.616 7.091 1.00 51.72 512 ASN A C 1
ATOM 4193 O O . ASN A 1 512 ? 6.381 18.777 6.684 1.00 51.72 512 ASN A O 1
ATOM 4197 N N . GLU A 1 513 ? 5.703 16.656 6.414 1.00 53.56 513 GLU A N 1
ATOM 4198 C CA . GLU A 1 513 ? 5.034 16.869 5.123 1.00 53.56 513 GLU A CA 1
ATOM 4199 C C . GLU A 1 513 ? 3.639 17.515 5.263 1.00 53.56 513 GLU A C 1
ATOM 4201 O O . GLU A 1 513 ? 3.082 18.023 4.289 1.00 53.56 513 GLU A O 1
ATOM 4206 N N . SER A 1 514 ? 3.062 17.538 6.471 1.00 53.19 514 SER A N 1
ATOM 4207 C CA . SER A 1 514 ? 1.650 17.887 6.670 1.00 53.19 514 SER A CA 1
ATOM 4208 C C . SER A 1 514 ? 1.338 19.397 6.705 1.00 53.19 514 SER A C 1
ATOM 4210 O O . SER A 1 514 ? 0.173 19.760 6.513 1.00 53.19 514 SER A O 1
ATOM 4212 N N . PHE A 1 515 ? 2.336 20.279 6.889 1.00 60.38 515 PHE A N 1
ATOM 4213 C CA . PHE A 1 515 ? 2.122 21.733 7.069 1.00 60.38 515 PHE A CA 1
ATOM 4214 C C . PHE A 1 515 ? 3.131 22.668 6.377 1.00 60.38 515 PHE A C 1
ATOM 4216 O O . PHE A 1 515 ? 3.221 23.836 6.754 1.00 60.38 515 PHE A O 1
ATOM 4223 N N . ASN A 1 516 ? 3.867 22.211 5.357 1.00 61.03 516 ASN A N 1
ATOM 4224 C CA . ASN A 1 516 ? 4.780 23.066 4.576 1.00 61.03 516 ASN A CA 1
ATOM 4225 C C . ASN A 1 516 ? 5.950 23.690 5.382 1.00 61.03 516 ASN A C 1
ATOM 4227 O O . ASN A 1 516 ? 6.522 24.702 4.961 1.00 61.03 516 ASN A O 1
ATOM 4231 N N . VAL A 1 517 ? 6.317 23.107 6.535 1.00 58.00 517 VAL A N 1
ATOM 4232 C CA . VAL A 1 517 ? 7.363 23.648 7.424 1.00 58.00 517 VAL A CA 1
ATOM 4233 C C . VAL A 1 517 ? 8.762 23.216 6.973 1.00 58.00 517 VAL A C 1
ATOM 4235 O O . VAL A 1 517 ? 9.161 22.083 7.220 1.00 58.00 517 VAL A O 1
ATOM 4238 N N . LYS A 1 518 ? 9.506 24.103 6.295 1.00 54.78 518 LYS A N 1
ATOM 4239 C CA . LYS A 1 518 ? 10.846 23.804 5.745 1.00 54.78 518 LYS A CA 1
ATOM 4240 C C . LYS A 1 518 ? 11.971 23.901 6.772 1.00 54.78 518 LYS A C 1
ATOM 4242 O O . LYS A 1 518 ? 13.000 23.256 6.597 1.00 54.78 518 LYS A O 1
ATOM 4247 N N . ASN A 1 519 ? 11.810 24.754 7.779 1.00 57.84 519 ASN A N 1
ATOM 4248 C CA . ASN A 1 519 ? 12.841 25.035 8.767 1.00 57.84 519 ASN A CA 1
ATOM 4249 C C . ASN A 1 519 ? 12.624 24.173 10.017 1.00 57.84 519 ASN A C 1
ATOM 4251 O O . ASN A 1 519 ? 11.726 24.437 10.817 1.00 57.84 519 ASN A O 1
ATOM 4255 N N . GLU A 1 520 ? 13.426 23.111 10.142 1.00 53.69 520 GLU A N 1
ATOM 4256 C CA . GLU A 1 520 ? 13.244 22.065 11.156 1.00 53.69 520 GLU A CA 1
ATOM 4257 C C . GLU A 1 520 ? 13.484 22.566 12.595 1.00 53.69 520 GLU A C 1
ATOM 4259 O O . GLU A 1 520 ? 12.894 22.028 13.531 1.00 53.69 520 GLU A O 1
ATOM 4264 N N . ASP A 1 521 ? 14.253 23.648 12.773 1.00 55.22 521 ASP A N 1
ATOM 4265 C CA . ASP A 1 521 ? 14.617 24.205 14.086 1.00 55.22 521 ASP A CA 1
ATOM 4266 C C . ASP A 1 521 ? 13.433 24.855 14.833 1.00 55.22 521 ASP A C 1
ATOM 4268 O O . ASP A 1 521 ? 13.470 24.990 16.056 1.00 55.22 521 ASP A O 1
ATOM 4272 N N . PHE A 1 522 ? 12.369 25.253 14.122 1.00 62.00 522 PHE A N 1
ATOM 4273 C CA . PHE A 1 522 ? 11.241 26.010 14.691 1.00 62.00 522 PHE A CA 1
ATOM 4274 C C . PHE A 1 522 ? 9.975 25.170 14.929 1.00 62.00 522 PHE A C 1
ATOM 4276 O O . PHE A 1 522 ? 8.980 25.624 15.501 1.00 62.00 522 PHE A O 1
ATOM 4283 N N . ILE A 1 523 ? 10.006 23.911 14.506 1.00 64.19 523 ILE A N 1
ATOM 4284 C CA . ILE A 1 523 ? 8.831 23.053 14.501 1.00 64.19 523 ILE A CA 1
ATOM 4285 C C . ILE A 1 523 ? 8.223 22.869 15.910 1.00 64.19 523 ILE A C 1
ATOM 4287 O O . ILE A 1 523 ? 6.998 22.784 16.040 1.00 64.19 523 ILE A O 1
ATOM 4291 N N . ASN A 1 524 ? 9.044 22.874 16.966 1.00 68.19 524 ASN A N 1
ATOM 4292 C CA . ASN A 1 524 ? 8.554 22.684 18.333 1.00 68.19 524 ASN A CA 1
ATOM 4293 C C . ASN A 1 524 ? 7.552 23.760 18.760 1.00 68.19 524 ASN A C 1
ATOM 4295 O O . ASN A 1 524 ? 6.489 23.444 19.287 1.00 68.19 524 ASN A O 1
ATOM 4299 N N . ARG A 1 525 ? 7.848 25.029 18.461 1.00 70.75 525 ARG A N 1
ATOM 4300 C CA . ARG A 1 525 ? 6.967 26.152 18.804 1.00 70.75 525 ARG A CA 1
ATOM 4301 C C . ARG A 1 525 ? 5.697 26.173 17.950 1.00 70.75 525 ARG A C 1
ATOM 4303 O O . ARG A 1 525 ? 4.646 26.565 18.443 1.00 70.75 525 ARG A O 1
ATOM 4310 N N . VAL A 1 526 ? 5.756 25.721 16.692 1.00 75.31 526 VAL A N 1
ATOM 4311 C CA . VAL A 1 526 ? 4.572 25.671 15.809 1.00 75.31 526 VAL A CA 1
ATOM 4312 C C . VAL A 1 526 ? 3.620 24.544 16.194 1.00 75.31 526 VAL A C 1
ATOM 4314 O O . VAL A 1 526 ? 2.417 24.780 16.207 1.00 75.31 526 VAL A O 1
ATOM 4317 N N . TRP A 1 527 ? 4.116 23.348 16.527 1.00 74.31 527 TRP A N 1
ATOM 4318 C CA . TRP A 1 527 ? 3.286 22.181 16.877 1.00 74.31 527 TRP A CA 1
ATOM 4319 C C . TRP A 1 527 ? 3.024 22.004 18.374 1.00 74.31 527 TRP A C 1
ATOM 4321 O O . TRP A 1 527 ? 2.550 20.941 18.778 1.00 74.31 527 TRP A O 1
ATOM 4331 N N . ASP A 1 528 ? 3.293 23.027 19.193 1.00 74.88 528 ASP A N 1
ATOM 4332 C CA . ASP A 1 528 ? 3.092 22.967 20.648 1.00 74.88 528 ASP A CA 1
ATOM 4333 C C . ASP A 1 528 ? 3.809 21.744 21.256 1.00 74.88 528 ASP A C 1
ATOM 4335 O O . ASP A 1 528 ? 3.217 20.910 21.945 1.00 74.88 528 ASP A O 1
ATOM 4339 N N . ILE A 1 529 ? 5.077 21.556 20.876 1.00 72.50 529 ILE A N 1
ATOM 4340 C CA . ILE A 1 529 ? 5.954 20.505 21.398 1.00 72.50 529 ILE A CA 1
ATOM 4341 C C . ILE A 1 529 ? 6.767 21.124 22.544 1.00 72.50 529 ILE A C 1
ATOM 4343 O O . ILE A 1 529 ? 7.452 22.121 22.308 1.00 72.50 529 ILE A O 1
ATOM 4347 N N . PRO A 1 530 ? 6.726 20.554 23.763 1.00 62.34 530 PRO A N 1
ATOM 4348 C CA . PRO A 1 530 ? 7.522 21.041 24.888 1.00 62.34 530 PRO A CA 1
ATOM 4349 C C . PRO A 1 530 ? 9.022 21.069 24.562 1.00 62.34 530 PRO A C 1
ATOM 4351 O O . PRO A 1 530 ? 9.531 20.152 23.910 1.00 62.34 530 PRO A O 1
ATOM 4354 N N . ASP A 1 531 ? 9.738 22.092 25.039 1.00 55.22 531 ASP A N 1
ATOM 4355 C CA . ASP A 1 531 ? 11.192 22.178 24.887 1.00 55.22 531 ASP A CA 1
ATOM 4356 C C . ASP A 1 531 ? 11.865 20.959 25.540 1.00 55.22 531 ASP A C 1
ATOM 4358 O O . ASP A 1 531 ? 11.657 20.659 26.715 1.00 55.22 531 ASP A O 1
ATOM 4362 N N . CYS A 1 532 ? 12.671 20.221 24.772 1.00 48.19 532 CYS A N 1
ATOM 4363 C CA . CYS A 1 532 ? 13.433 19.097 25.310 1.00 48.19 532 CYS A CA 1
ATOM 4364 C C . CYS A 1 532 ? 14.626 19.613 26.114 1.00 48.19 532 CYS A C 1
ATOM 4366 O O . CYS A 1 532 ? 15.599 20.110 25.539 1.00 48.19 532 CYS A O 1
ATOM 4368 N N . GLU A 1 533 ? 14.576 19.467 27.435 1.00 39.62 533 GLU A N 1
ATOM 4369 C CA . GLU A 1 533 ? 15.745 19.662 28.288 1.00 39.62 533 GLU A CA 1
ATOM 4370 C C . GLU A 1 533 ? 16.760 18.536 28.034 1.00 39.62 533 GLU A C 1
ATOM 4372 O O . GLU A 1 533 ? 16.424 17.350 28.033 1.00 39.62 533 GLU A O 1
ATOM 4377 N N . VAL A 1 534 ? 18.013 18.917 27.773 1.00 41.28 534 VAL A N 1
ATOM 4378 C CA . VAL A 1 534 ? 19.144 17.982 27.761 1.00 41.28 534 VAL A CA 1
ATOM 4379 C C . VAL A 1 534 ? 19.387 17.597 29.221 1.00 41.28 534 VAL A C 1
ATOM 4381 O O . VAL A 1 534 ? 19.678 18.503 30.003 1.00 41.28 534 VAL A O 1
ATOM 4384 N N . PRO A 1 535 ? 19.265 16.319 29.621 1.00 37.97 535 PRO A N 1
ATOM 4385 C CA . PRO A 1 535 ? 19.523 15.946 31.003 1.00 37.97 535 PRO A CA 1
ATOM 4386 C C . PRO A 1 535 ? 20.992 16.218 31.351 1.00 37.97 535 PRO A C 1
ATOM 4388 O O . PRO A 1 535 ? 21.881 15.903 30.556 1.00 37.97 535 PRO A O 1
ATOM 4391 N N . GLU A 1 536 ? 21.248 16.795 32.527 1.00 35.56 536 GLU A N 1
ATOM 4392 C CA . GLU A 1 536 ? 22.588 16.785 33.120 1.00 35.56 536 GLU A CA 1
ATOM 4393 C C . GLU A 1 536 ? 23.013 15.325 33.372 1.00 35.56 536 GLU A C 1
ATOM 4395 O O . GLU A 1 536 ? 22.171 14.461 33.619 1.00 35.56 536 GLU A O 1
ATOM 4400 N N . ASP A 1 537 ? 24.310 15.060 33.210 1.00 41.34 537 ASP A N 1
ATOM 4401 C CA . ASP A 1 537 ? 24.940 13.743 33.054 1.00 41.34 537 ASP A CA 1
ATOM 4402 C C . ASP A 1 537 ? 24.282 12.561 33.821 1.00 41.34 537 ASP A C 1
ATOM 4404 O O . ASP A 1 537 ? 24.002 12.640 35.015 1.00 41.34 537 ASP A O 1
ATOM 4408 N N . ASP A 1 538 ? 24.136 11.429 33.110 1.00 42.09 538 ASP A N 1
ATOM 4409 C CA . ASP A 1 538 ? 23.631 10.095 33.514 1.00 42.09 538 ASP A CA 1
ATOM 4410 C C . ASP A 1 538 ? 22.108 9.793 33.449 1.00 42.09 538 ASP A C 1
ATOM 4412 O O . ASP A 1 538 ? 21.730 8.625 33.617 1.00 42.09 538 ASP A O 1
ATOM 4416 N N . GLU A 1 539 ? 21.221 10.728 33.070 1.00 34.50 539 GLU A N 1
ATOM 4417 C CA . GLU A 1 539 ? 19.825 10.384 32.707 1.00 34.50 539 GLU A CA 1
ATOM 4418 C C . GLU A 1 539 ? 19.634 10.091 31.199 1.00 34.50 539 GLU A C 1
ATOM 4420 O O . GLU A 1 539 ? 20.209 10.756 30.334 1.00 34.50 539 GLU A O 1
ATOM 4425 N N . PRO A 1 540 ? 18.820 9.084 30.821 1.00 37.62 540 PRO A N 1
ATOM 4426 C CA . PRO A 1 540 ? 18.528 8.809 29.418 1.00 37.62 540 PRO A CA 1
ATOM 4427 C C . PRO A 1 540 ? 17.713 9.942 28.774 1.00 37.62 540 PRO A C 1
ATOM 4429 O O . PRO A 1 540 ? 16.723 10.386 29.347 1.00 37.62 540 PRO A O 1
ATOM 4432 N N . TRP A 1 541 ? 18.091 10.347 27.553 1.00 38.16 541 TRP A N 1
ATOM 4433 C CA . TRP A 1 541 ? 17.339 11.292 26.715 1.00 38.16 541 TRP A CA 1
ATOM 4434 C C . TRP A 1 541 ? 15.829 10.998 26.735 1.00 38.16 541 TRP A C 1
ATOM 4436 O O . TRP A 1 541 ? 15.412 9.896 26.370 1.00 38.16 541 TRP A O 1
ATOM 4446 N N . ARG A 1 542 ? 15.012 11.978 27.142 1.00 38.34 542 ARG A N 1
ATOM 4447 C CA . ARG A 1 542 ? 13.547 11.907 27.050 1.00 38.34 542 ARG A CA 1
ATOM 4448 C C . ARG A 1 542 ? 13.115 12.473 25.693 1.00 38.34 542 ARG A C 1
ATOM 4450 O O . ARG A 1 542 ? 13.326 13.653 25.431 1.00 38.34 542 ARG A O 1
ATOM 4457 N N . PHE A 1 543 ? 12.552 11.640 24.815 1.00 42.84 543 PHE A N 1
ATOM 4458 C CA . PHE A 1 543 ? 11.961 12.102 23.550 1.00 42.84 543 PHE A CA 1
ATOM 4459 C C . PHE A 1 543 ? 10.739 13.000 23.833 1.00 42.84 543 PHE A C 1
ATOM 4461 O O . PHE A 1 543 ? 10.032 12.748 24.814 1.00 42.84 543 PHE A O 1
ATOM 4468 N N . PRO A 1 544 ? 10.453 14.026 23.006 1.00 50.41 544 PRO A N 1
ATOM 4469 C CA . PRO A 1 544 ? 9.246 14.824 23.178 1.00 50.41 544 PRO A CA 1
ATOM 4470 C C . PRO A 1 544 ? 8.013 13.936 22.979 1.00 50.41 544 PRO A C 1
ATOM 4472 O O . PRO A 1 544 ? 7.923 13.185 22.007 1.00 50.41 544 PRO A O 1
ATOM 4475 N N . GLN A 1 545 ? 7.075 13.997 23.923 1.00 53.28 545 GLN A N 1
ATOM 4476 C CA . GLN A 1 545 ? 5.916 13.111 23.940 1.00 53.28 545 GLN A CA 1
ATOM 4477 C C . GLN A 1 545 ? 5.017 13.374 22.719 1.00 53.28 545 GLN A C 1
ATOM 4479 O O . GLN A 1 545 ? 4.652 14.514 22.434 1.00 53.28 545 GLN A O 1
ATOM 4484 N N . ALA A 1 546 ? 4.558 12.312 22.046 1.00 63.31 546 ALA A N 1
ATOM 4485 C CA . ALA A 1 546 ? 3.510 12.368 21.011 1.00 63.31 546 ALA A CA 1
ATOM 4486 C C . ALA A 1 546 ? 2.121 12.782 21.558 1.00 63.31 546 ALA A C 1
ATOM 4488 O O . ALA A 1 546 ? 1.099 12.634 20.890 1.00 63.31 546 ALA A O 1
ATOM 4489 N N . LEU A 1 547 ? 2.079 13.293 22.785 1.00 78.56 547 LEU A N 1
ATOM 4490 C CA . LEU A 1 547 ? 0.899 13.712 23.516 1.00 78.56 547 LEU A CA 1
ATOM 4491 C C . LEU A 1 547 ? 0.739 15.229 23.407 1.00 78.56 547 LEU A C 1
ATOM 4493 O O . LEU A 1 547 ? 1.721 15.977 23.365 1.00 78.56 547 LEU A O 1
ATOM 4497 N N . GLN A 1 548 ? -0.502 15.679 23.274 1.00 85.50 548 GLN A N 1
ATOM 4498 C CA . GLN A 1 548 ? -0.856 17.087 23.170 1.00 85.50 548 GLN A CA 1
ATOM 4499 C C . GLN A 1 548 ? -1.998 17.401 24.130 1.00 85.50 548 GLN A C 1
ATOM 4501 O O . GLN A 1 548 ? -3.101 16.864 23.990 1.00 85.50 548 GLN A O 1
ATOM 4506 N N . THR A 1 549 ? -1.741 18.303 25.073 1.00 90.06 549 THR A N 1
ATOM 4507 C CA . THR A 1 549 ? -2.751 18.789 26.015 1.00 90.06 549 THR A CA 1
ATOM 4508 C C . THR A 1 549 ? -3.663 19.792 25.323 1.00 90.06 549 THR A C 1
ATOM 4510 O O . THR A 1 549 ? -3.249 20.904 24.986 1.00 90.06 549 THR A O 1
ATOM 4513 N N . LEU A 1 550 ? -4.927 19.421 25.140 1.00 91.50 550 LEU A N 1
ATOM 4514 C CA . LEU A 1 550 ? -5.919 20.271 24.481 1.00 91.50 550 LEU A CA 1
ATOM 4515 C C . LEU A 1 550 ? -6.317 21.438 25.387 1.00 91.50 550 LEU A C 1
ATOM 4517 O O . LEU A 1 550 ? -6.263 22.596 24.979 1.00 91.50 550 LEU A O 1
ATOM 4521 N N . GLY A 1 551 ? -6.631 21.146 26.646 1.00 91.12 551 GLY A N 1
ATOM 4522 C CA . GLY A 1 551 ? -7.073 22.126 27.630 1.00 91.12 551 GLY A CA 1
ATOM 4523 C C . GLY A 1 551 ? -7.742 21.450 28.819 1.00 91.12 551 GLY A C 1
ATOM 4524 O O . GLY A 1 551 ? -7.709 20.223 28.941 1.00 91.12 551 GLY A O 1
ATOM 4525 N N . ALA A 1 552 ? -8.353 22.254 29.684 1.00 93.56 552 ALA A N 1
ATOM 4526 C CA . ALA A 1 552 ? -9.056 21.782 30.866 1.00 93.56 552 ALA A CA 1
ATOM 4527 C C . ALA A 1 552 ? -10.438 22.420 30.946 1.00 93.56 552 ALA A C 1
ATOM 4529 O O . ALA A 1 552 ? -10.554 23.613 30.708 1.00 93.56 552 ALA A O 1
ATOM 4530 N N . ILE A 1 553 ? -11.447 21.627 31.301 1.00 94.88 553 ILE A N 1
ATOM 4531 C CA . ILE A 1 553 ? -12.834 22.080 31.450 1.00 94.88 553 ILE A CA 1
ATOM 4532 C C . ILE A 1 553 ? -13.136 22.271 32.929 1.00 94.88 553 ILE A C 1
ATOM 4534 O O . ILE A 1 553 ? -12.800 21.409 33.749 1.00 94.88 553 ILE A O 1
ATOM 4538 N N . THR A 1 554 ? -13.809 23.367 33.270 1.00 92.88 554 THR A N 1
ATOM 4539 C CA . THR A 1 554 ? -14.223 23.639 34.649 1.00 92.88 554 THR A CA 1
ATOM 4540 C C . THR A 1 554 ? -15.307 22.660 35.093 1.00 92.88 554 THR A C 1
ATOM 4542 O O . THR A 1 554 ? -16.207 22.296 34.337 1.00 92.88 554 THR A O 1
ATOM 4545 N N . ILE A 1 555 ? -15.247 22.205 36.336 1.00 92.88 555 ILE A N 1
ATOM 4546 C CA . ILE A 1 555 ? -16.268 21.345 36.925 1.00 92.88 555 ILE A CA 1
ATOM 4547 C C . ILE A 1 555 ? -17.235 22.229 37.702 1.00 92.88 555 ILE A C 1
ATOM 4549 O O . ILE A 1 555 ? -16.860 22.903 38.659 1.00 92.88 555 ILE A O 1
ATOM 4553 N N . SER A 1 556 ? -18.501 22.192 37.306 1.00 88.38 556 SER A N 1
ATOM 4554 C CA . SER A 1 556 ? -19.587 22.901 37.971 1.00 88.38 556 SER A CA 1
ATOM 4555 C C . SER A 1 556 ? -20.721 21.939 38.306 1.00 88.38 556 SER A C 1
ATOM 4557 O O . SER A 1 556 ? -20.817 20.821 37.791 1.00 88.38 556 SER A O 1
ATOM 4559 N N . SER A 1 557 ? -21.584 22.340 39.234 1.00 87.12 557 SER A N 1
ATOM 4560 C CA . SER A 1 557 ? -22.661 21.461 39.667 1.00 87.12 557 SER A CA 1
ATOM 4561 C C . SER A 1 557 ? -23.785 21.389 38.637 1.00 87.12 557 SER A C 1
ATOM 4563 O O . SER A 1 557 ? -24.326 22.410 38.231 1.00 87.12 557 SER A O 1
ATOM 4565 N N . GLY A 1 558 ? -24.176 20.170 38.269 1.00 87.38 558 GLY A N 1
ATOM 4566 C CA . GLY A 1 558 ? -25.114 19.893 37.183 1.00 87.38 558 GLY A CA 1
ATOM 4567 C C . GLY A 1 558 ? -24.440 19.673 35.829 1.00 87.38 558 GLY A C 1
ATOM 4568 O O . GLY A 1 558 ? -25.128 19.299 34.885 1.00 87.38 558 GLY A O 1
ATOM 4569 N N . ARG A 1 559 ? -23.115 19.833 35.737 1.00 90.75 559 ARG A N 1
ATOM 4570 C CA . ARG A 1 559 ? -22.369 19.618 34.499 1.00 90.75 559 ARG A CA 1
ATOM 4571 C C . ARG A 1 559 ? -22.327 18.143 34.122 1.00 90.75 559 ARG A C 1
ATOM 4573 O O . ARG A 1 559 ? -21.952 17.288 34.933 1.00 90.75 559 ARG A O 1
ATOM 4580 N N . PHE A 1 560 ? -22.695 17.855 32.878 1.00 93.50 560 PHE A N 1
ATOM 4581 C CA . PHE A 1 560 ? -22.572 16.535 32.270 1.00 93.50 560 PHE A CA 1
ATOM 4582 C C . PHE A 1 560 ? -21.528 16.600 31.158 1.00 93.50 560 PHE A C 1
ATOM 4584 O O . PHE A 1 560 ? -21.678 17.349 30.193 1.00 93.50 560 PHE A O 1
ATOM 4591 N N . LEU A 1 561 ? -20.474 15.801 31.290 1.00 95.56 561 LEU A N 1
ATOM 4592 C CA . LEU A 1 561 ? -19.393 15.704 30.318 1.00 95.56 561 LEU A CA 1
ATOM 4593 C C . LEU A 1 561 ? -19.383 14.320 29.690 1.00 95.56 561 LEU A C 1
ATOM 4595 O O . LEU A 1 561 ? -19.545 13.322 30.387 1.00 95.56 561 LEU A O 1
ATOM 4599 N N . ALA A 1 562 ? -19.138 14.245 28.388 1.00 96.19 562 ALA A N 1
ATOM 4600 C CA . ALA A 1 562 ? -18.917 12.977 27.706 1.00 96.19 562 ALA A CA 1
ATOM 4601 C C . ALA A 1 562 ? -17.734 13.098 26.742 1.00 96.19 562 ALA A C 1
ATOM 4603 O O . ALA A 1 562 ? -17.601 14.107 26.053 1.00 96.19 562 ALA A O 1
ATOM 4604 N N . TRP A 1 563 ? -16.873 12.081 26.693 1.00 95.75 563 TRP A N 1
ATOM 4605 C CA . TRP A 1 563 ? -15.748 12.013 25.755 1.00 95.75 563 TRP A CA 1
ATOM 4606 C C . TRP A 1 563 ? -15.483 10.575 25.274 1.00 95.75 563 TRP A C 1
ATOM 4608 O O . TRP A 1 563 ? -15.806 9.612 25.980 1.00 95.75 563 TRP A O 1
ATOM 4618 N N . PRO A 1 564 ? -14.912 10.386 24.070 1.00 95.00 564 PRO A N 1
ATOM 4619 C CA . PRO A 1 564 ? -14.474 9.077 23.608 1.00 95.00 564 PRO A CA 1
ATOM 4620 C C . PRO A 1 564 ? -13.212 8.645 24.364 1.00 95.00 564 PRO A C 1
ATOM 4622 O O . PRO A 1 564 ? -12.382 9.470 24.742 1.00 95.00 564 PRO A O 1
ATOM 4625 N N . ASN A 1 565 ? -13.006 7.336 24.513 1.00 92.19 565 ASN A N 1
ATOM 4626 C CA . ASN A 1 565 ? -11.815 6.779 25.167 1.00 92.19 565 ASN A CA 1
ATOM 4627 C C . ASN A 1 565 ? -10.539 6.925 24.309 1.00 92.19 565 ASN A C 1
ATOM 4629 O O . ASN A 1 565 ? -9.505 6.348 24.628 1.00 92.19 565 ASN A O 1
ATOM 4633 N N . THR A 1 566 ? -10.621 7.645 23.184 1.00 90.69 566 THR A N 1
ATOM 4634 C CA . THR A 1 566 ? -9.485 8.133 22.392 1.00 90.69 566 THR A CA 1
ATOM 4635 C C . THR A 1 566 ? -8.832 9.375 23.009 1.00 90.69 566 THR A C 1
ATOM 4637 O O . THR A 1 566 ? -7.702 9.690 22.643 1.00 90.69 566 THR A O 1
ATOM 4640 N N . LEU A 1 567 ? -9.511 10.048 23.949 1.00 91.62 567 LEU A N 1
ATOM 4641 C CA . LEU A 1 567 ? -8.950 11.097 24.801 1.00 91.62 567 LEU A CA 1
ATOM 4642 C C . LEU A 1 567 ? -8.544 10.524 26.157 1.00 91.62 567 LEU A C 1
ATOM 4644 O O . LEU A 1 567 ? -9.253 9.701 26.740 1.00 91.62 567 LEU A O 1
ATOM 4648 N N . ARG A 1 568 ? -7.418 11.011 26.673 1.00 89.88 568 ARG A N 1
ATOM 4649 C CA . ARG A 1 568 ? -6.983 10.774 28.048 1.00 89.88 568 ARG A CA 1
ATOM 4650 C C . ARG A 1 568 ? -7.489 11.905 28.920 1.00 89.88 568 ARG A C 1
ATOM 4652 O O . ARG A 1 568 ? -7.531 13.055 28.482 1.00 89.88 568 ARG A O 1
ATOM 4659 N N . SER A 1 569 ? -7.848 11.579 30.152 1.00 92.31 569 SER A N 1
ATOM 4660 C CA . SER A 1 569 ? -8.331 12.558 31.120 1.00 92.31 569 SER A CA 1
ATOM 4661 C C . SER A 1 569 ? -7.489 12.551 32.384 1.00 92.31 569 SER A C 1
ATOM 4663 O O . SER A 1 569 ? -6.918 11.524 32.757 1.00 92.31 569 SER A O 1
ATOM 4665 N N . LYS A 1 570 ? -7.441 13.701 33.048 1.00 91.62 570 LYS A N 1
ATOM 4666 C CA . LYS A 1 570 ? -6.783 13.891 34.340 1.00 91.62 570 LYS A CA 1
ATOM 4667 C C . LYS A 1 570 ? -7.605 14.872 35.169 1.00 91.62 570 LYS A C 1
ATOM 4669 O O . LYS A 1 570 ? -7.889 15.974 34.702 1.00 91.62 570 LYS A O 1
ATOM 4674 N N . ALA A 1 571 ? -7.990 14.493 36.383 1.00 91.00 571 ALA A N 1
ATOM 4675 C CA . ALA A 1 571 ? -8.553 15.444 37.334 1.00 91.00 571 ALA A CA 1
ATOM 4676 C C . ALA A 1 571 ? -7.439 16.357 37.867 1.00 91.00 571 ALA A C 1
ATOM 4678 O O . ALA A 1 571 ? -6.421 15.873 38.366 1.00 91.00 571 ALA A O 1
ATOM 4679 N N . GLU A 1 572 ? -7.619 17.671 37.768 1.00 92.38 572 GLU A N 1
ATOM 4680 C CA . GLU A 1 572 ? -6.655 18.635 38.299 1.00 92.38 572 GLU A CA 1
ATOM 4681 C C . GLU A 1 572 ? -6.788 18.794 39.815 1.00 92.38 572 GLU A C 1
ATOM 4683 O O . GLU A 1 572 ? -7.794 18.420 40.428 1.00 92.38 572 GLU A O 1
ATOM 4688 N N . SER A 1 573 ? -5.743 19.344 40.433 1.00 92.25 573 SER A N 1
ATOM 4689 C CA . SER A 1 573 ? -5.792 19.707 41.845 1.00 92.25 573 SER A CA 1
ATOM 4690 C C . SER A 1 573 ? -6.803 20.824 42.075 1.00 92.25 573 SER A C 1
ATOM 4692 O O . SER A 1 573 ? -6.851 21.777 41.300 1.00 92.25 573 SER A O 1
ATOM 4694 N N . PHE A 1 574 ? -7.546 20.747 43.172 1.00 92.69 574 PHE A N 1
ATOM 4695 C CA . PHE A 1 574 ? -8.500 21.780 43.565 1.00 92.69 574 PHE A CA 1
ATOM 4696 C C . PHE A 1 574 ? -8.549 21.924 45.082 1.00 92.69 574 PHE A C 1
ATOM 4698 O O . PHE A 1 574 ? -8.102 21.039 45.820 1.00 92.69 574 PHE A O 1
ATOM 4705 N N . SER A 1 575 ? -9.088 23.038 45.561 1.00 91.25 575 SER A N 1
ATOM 4706 C CA . SER A 1 575 ? -9.155 23.343 46.989 1.00 91.25 575 SER A CA 1
ATOM 4707 C C . SER A 1 575 ? -10.553 23.738 47.433 1.00 91.25 575 SER A C 1
ATOM 4709 O O . SER A 1 575 ? -11.455 23.960 46.626 1.00 91.25 575 SER A O 1
ATOM 4711 N N . SER A 1 576 ? -10.727 23.797 48.748 1.00 88.44 576 SER A N 1
ATOM 4712 C CA . SER A 1 576 ? -11.940 24.331 49.355 1.00 88.44 576 SER A CA 1
ATOM 4713 C C . SER A 1 576 ? -11.991 25.844 49.151 1.00 88.44 576 SER A C 1
ATOM 4715 O O . SER A 1 576 ? -10.963 26.507 49.284 1.00 88.44 576 SER A O 1
ATOM 4717 N N . GLU A 1 577 ? -13.169 26.383 48.840 1.00 89.75 577 GLU A N 1
ATOM 4718 C CA . GLU A 1 577 ? -13.379 27.836 48.727 1.00 89.75 577 GLU A CA 1
ATOM 4719 C C . GLU A 1 577 ? -13.241 28.511 50.105 1.00 89.75 577 GLU A C 1
ATOM 4721 O O . GLU A 1 577 ? -12.508 29.484 50.268 1.00 89.75 577 GLU A O 1
ATOM 4726 N N . ASP A 1 578 ? -13.874 27.925 51.121 1.00 90.00 578 ASP A N 1
ATOM 4727 C CA . ASP A 1 578 ? -13.720 28.244 52.537 1.00 90.00 578 ASP A CA 1
ATOM 4728 C C . ASP A 1 578 ? -13.018 27.073 53.252 1.00 90.00 578 ASP A C 1
ATOM 4730 O O . ASP A 1 578 ? -13.658 26.048 53.521 1.00 90.00 578 ASP A O 1
ATOM 4734 N N . PRO A 1 579 ? -11.722 27.202 53.606 1.00 86.56 579 PRO A N 1
ATOM 4735 C CA . PRO A 1 579 ? -10.973 26.157 54.309 1.00 86.56 579 PRO A CA 1
ATOM 4736 C C . PRO A 1 579 ? -11.527 25.798 55.697 1.00 86.56 579 PRO A C 1
ATOM 4738 O O . PRO A 1 579 ? -11.142 24.774 56.257 1.00 86.56 579 PRO A O 1
ATOM 4741 N N . SER A 1 580 ? -12.400 26.626 56.284 1.00 86.25 580 SER A N 1
ATOM 4742 C CA . SER A 1 580 ? -13.006 26.362 57.596 1.00 86.25 580 SER A CA 1
ATOM 4743 C C . SER A 1 580 ? -14.225 25.435 57.529 1.00 86.25 580 SER A C 1
ATOM 4745 O O . SER A 1 580 ? -14.625 24.861 58.547 1.00 86.25 580 SER A O 1
ATOM 4747 N N . ARG A 1 581 ? -14.797 25.246 56.334 1.00 89.62 581 ARG A N 1
ATOM 4748 C CA . ARG A 1 581 ? -15.941 24.367 56.076 1.00 89.62 581 ARG A CA 1
ATOM 4749 C C . ARG A 1 581 ? -15.503 23.123 55.303 1.00 89.62 581 ARG A C 1
ATOM 4751 O O . ARG A 1 581 ? -14.616 23.203 54.460 1.00 89.62 581 ARG A O 1
ATOM 4758 N N . PRO A 1 582 ? -16.135 21.961 55.536 1.00 84.75 582 PRO A N 1
ATOM 4759 C CA . PRO A 1 582 ? -15.964 20.833 54.635 1.00 84.75 582 PRO A CA 1
ATOM 4760 C C . PRO A 1 582 ? -16.536 21.167 53.250 1.00 84.75 582 PRO A C 1
ATOM 4762 O O . PRO A 1 582 ? -17.497 21.931 53.138 1.00 84.75 582 PRO A O 1
ATOM 4765 N N . GLY A 1 583 ? -15.940 20.593 52.210 1.00 88.06 583 GLY A N 1
ATOM 4766 C CA . GLY A 1 583 ? -16.434 20.656 50.835 1.00 88.06 583 GLY A CA 1
ATOM 4767 C C . GLY A 1 583 ? -16.560 19.266 50.231 1.00 88.06 583 GLY A C 1
ATOM 4768 O O . GLY A 1 583 ? -15.892 18.330 50.672 1.00 88.06 583 GLY A O 1
ATOM 4769 N N . HIS A 1 584 ? -17.424 19.108 49.231 1.00 88.44 584 HIS A N 1
ATOM 4770 C CA . HIS A 1 584 ? -17.612 17.821 48.562 1.00 88.44 584 HIS A CA 1
ATOM 4771 C C . HIS A 1 584 ? -17.878 17.957 47.066 1.00 88.44 584 HIS A C 1
ATOM 4773 O O . HIS A 1 584 ? -18.666 18.786 46.616 1.00 88.44 584 HIS A O 1
ATOM 4779 N N . LEU A 1 585 ? -17.240 17.072 46.301 1.00 92.00 585 LEU A N 1
ATOM 4780 C CA . LEU A 1 585 ? -17.439 16.873 44.871 1.00 92.00 585 LEU A CA 1
ATOM 4781 C C . LEU A 1 585 ? -17.948 15.453 44.650 1.00 92.00 585 LEU A C 1
ATOM 4783 O O . LEU A 1 585 ? -17.229 14.487 44.906 1.00 92.00 585 LEU A O 1
ATOM 4787 N N . ARG A 1 586 ? -19.182 15.313 44.167 1.00 92.00 586 ARG A N 1
ATOM 4788 C CA . ARG A 1 586 ? -19.805 14.014 43.914 1.00 92.00 586 ARG A CA 1
ATOM 4789 C C . ARG A 1 586 ? -20.260 13.878 42.478 1.00 92.00 586 ARG A C 1
ATOM 4791 O O . ARG A 1 586 ? -20.910 14.768 41.921 1.00 92.00 586 ARG A O 1
ATOM 4798 N N . PHE A 1 587 ? -19.933 12.733 41.898 1.00 93.88 587 PHE A N 1
ATOM 4799 C CA . PHE A 1 587 ? -20.211 12.456 40.501 1.00 93.88 587 PHE A CA 1
ATOM 4800 C C . PHE A 1 587 ? -20.432 10.971 40.227 1.00 93.88 587 PHE A C 1
ATOM 4802 O O . PHE A 1 587 ? -19.977 10.093 40.967 1.00 93.88 587 PHE A O 1
ATOM 4809 N N . VAL A 1 588 ? -21.163 10.711 39.145 1.00 94.38 588 VAL A N 1
ATOM 4810 C CA . VAL A 1 588 ? -21.374 9.373 38.586 1.00 94.38 588 VAL A CA 1
ATOM 4811 C C . VAL A 1 588 ? -20.609 9.283 37.276 1.00 94.38 588 VAL A C 1
ATOM 4813 O O . VAL A 1 588 ? -20.785 10.141 36.413 1.00 94.38 588 VAL A O 1
ATOM 4816 N N . THR A 1 589 ? -19.806 8.236 37.124 1.00 96.38 589 THR A N 1
ATOM 4817 C CA . THR A 1 589 ? -19.085 7.918 35.890 1.00 96.38 589 THR A CA 1
ATOM 4818 C C . THR A 1 589 ? -19.708 6.689 35.240 1.00 96.38 589 THR A C 1
ATOM 4820 O O . THR A 1 589 ? -19.917 5.662 35.890 1.00 96.38 589 THR A O 1
ATOM 4823 N N . LEU A 1 590 ? -19.994 6.798 33.947 1.00 97.56 590 LEU A N 1
ATOM 4824 C CA . LEU A 1 590 ? -20.479 5.729 33.087 1.00 97.56 590 LEU A CA 1
ATOM 4825 C C . LEU A 1 590 ? -19.430 5.449 32.016 1.00 97.56 590 LEU A C 1
ATOM 4827 O O . LEU A 1 590 ? -19.010 6.366 31.309 1.00 97.56 590 LEU A O 1
ATOM 4831 N N . TRP A 1 591 ? -19.062 4.185 31.848 1.00 97.88 591 TRP A N 1
ATOM 4832 C CA . TRP A 1 591 ? -18.225 3.752 30.734 1.00 97.88 591 TRP A CA 1
ATOM 4833 C C . TRP A 1 591 ? -19.007 2.848 29.798 1.00 97.88 591 TRP A C 1
ATOM 4835 O O . TRP A 1 591 ? -19.600 1.854 30.226 1.00 97.88 591 TRP A O 1
ATOM 4845 N N . LEU A 1 592 ? -18.981 3.199 28.516 1.00 97.50 592 LEU A N 1
ATOM 4846 C CA . LEU A 1 592 ? -19.565 2.412 27.442 1.00 97.50 592 LEU A CA 1
ATOM 4847 C C . LEU A 1 592 ? -18.549 1.373 26.966 1.00 97.50 592 LEU A C 1
ATOM 4849 O O . LEU A 1 592 ? -17.494 1.732 26.437 1.00 97.50 592 LEU A O 1
ATOM 4853 N N . VAL A 1 593 ? -18.892 0.097 27.119 1.00 96.75 593 VAL A N 1
ATOM 4854 C CA . VAL A 1 593 ? -18.197 -1.010 26.451 1.00 96.75 593 VAL A CA 1
ATOM 4855 C C . VAL A 1 593 ? -18.625 -1.031 24.984 1.00 96.75 593 VAL A C 1
ATOM 4857 O O . VAL A 1 593 ? -19.809 -0.848 24.697 1.00 96.75 593 VAL A O 1
ATOM 4860 N N . ASP A 1 594 ? -17.683 -1.241 24.061 1.00 95.19 594 ASP A N 1
ATOM 4861 C CA . ASP A 1 594 ? -17.949 -1.292 22.622 1.00 95.19 594 ASP A CA 1
ATOM 4862 C C . ASP A 1 594 ? -19.054 -2.316 22.318 1.00 95.19 594 ASP A C 1
ATOM 4864 O O . ASP A 1 594 ? -18.814 -3.517 22.459 1.00 95.19 594 ASP A O 1
ATOM 4868 N N . PRO A 1 595 ? -20.242 -1.885 21.855 1.00 94.31 595 PRO A N 1
ATOM 4869 C CA . PRO A 1 595 ? -21.368 -2.789 21.636 1.00 94.31 595 PRO A CA 1
ATOM 4870 C C . PRO A 1 595 ? -21.149 -3.798 20.500 1.00 94.31 595 PRO A C 1
ATOM 4872 O O . PRO A 1 595 ? -21.921 -4.747 20.373 1.00 94.31 595 PRO A O 1
ATOM 4875 N N . HIS A 1 596 ? -20.107 -3.626 19.674 1.00 92.19 596 HIS A N 1
ATOM 4876 C CA . HIS A 1 596 ? -19.686 -4.655 18.716 1.00 92.19 596 HIS A CA 1
ATOM 4877 C C . HIS A 1 596 ? -19.103 -5.889 19.417 1.00 92.19 596 HIS A C 1
ATOM 4879 O O . HIS A 1 596 ? -19.153 -6.992 18.867 1.00 92.19 596 HIS A O 1
ATOM 4885 N N . TYR A 1 597 ? -18.567 -5.717 20.628 1.00 91.62 597 TYR A N 1
ATOM 4886 C CA . TYR A 1 597 ? -18.115 -6.795 21.494 1.00 91.62 597 TYR A CA 1
ATOM 4887 C C . TYR A 1 597 ? -19.195 -7.145 22.506 1.00 91.62 597 TYR A C 1
ATOM 4889 O O . TYR A 1 597 ? -19.940 -6.301 22.993 1.00 91.62 597 TYR A O 1
ATOM 4897 N N . ARG A 1 598 ? -19.229 -8.423 22.874 1.00 93.12 598 ARG A N 1
ATOM 4898 C CA . ARG A 1 598 ? -19.907 -8.878 24.084 1.00 93.12 598 ARG A CA 1
ATOM 4899 C C . ARG A 1 598 ? -18.833 -9.418 25.009 1.00 93.12 598 ARG A C 1
ATOM 4901 O O . ARG A 1 598 ? -18.150 -10.368 24.627 1.00 93.12 598 ARG A O 1
ATOM 4908 N N . ILE A 1 599 ? -18.680 -8.821 26.189 1.00 94.69 599 ILE A N 1
ATOM 4909 C CA . ILE A 1 599 ? -17.773 -9.315 27.237 1.00 94.69 599 ILE A CA 1
ATOM 4910 C C . ILE A 1 599 ? -18.554 -10.004 28.359 1.00 94.69 599 ILE A C 1
ATOM 4912 O O . ILE A 1 599 ? -19.783 -9.898 28.435 1.00 94.69 599 ILE A O 1
ATOM 4916 N N . CYS A 1 600 ? -17.846 -10.728 29.230 1.00 94.88 600 CYS A N 1
ATOM 4917 C CA . CYS A 1 600 ? -18.450 -11.327 30.420 1.00 94.88 600 CYS A CA 1
ATOM 4918 C C . CYS A 1 600 ? -19.022 -10.218 31.318 1.00 94.88 600 CYS A C 1
ATOM 4920 O O . CYS A 1 600 ? -18.292 -9.304 31.692 1.00 94.88 600 CYS A O 1
ATOM 4922 N N . SER A 1 601 ? -20.309 -10.285 31.655 1.00 95.44 601 SER A N 1
ATOM 4923 C CA . SER A 1 601 ? -21.013 -9.240 32.410 1.00 95.44 601 SER A CA 1
ATOM 4924 C C . SER A 1 601 ? -21.610 -9.774 33.707 1.00 95.44 601 SER A C 1
ATOM 4926 O O . SER A 1 601 ? -21.545 -10.972 34.000 1.00 95.44 601 SER A O 1
ATOM 4928 N N . THR A 1 602 ? -22.247 -8.901 34.487 1.00 93.75 602 THR A N 1
ATOM 4929 C CA . THR A 1 602 ? -23.010 -9.307 35.679 1.00 93.75 602 THR A CA 1
ATOM 4930 C C . THR A 1 602 ? -24.190 -10.228 35.358 1.00 93.75 602 THR A C 1
ATOM 4932 O O . THR A 1 602 ? -24.724 -10.862 36.258 1.00 93.75 602 THR A O 1
ATOM 4935 N N . ARG A 1 603 ? -24.586 -10.376 34.084 1.00 92.25 603 ARG A N 1
ATOM 4936 C CA . ARG A 1 603 ? -25.526 -11.426 33.651 1.00 92.25 603 ARG A CA 1
ATOM 4937 C C . ARG A 1 603 ? -24.904 -12.821 33.715 1.00 92.25 603 ARG A C 1
ATOM 4939 O O . ARG A 1 603 ? -25.626 -13.803 33.847 1.00 92.25 603 ARG A O 1
ATOM 4946 N N . ASN A 1 604 ? -23.587 -12.937 33.581 1.00 92.69 604 ASN A N 1
ATOM 4947 C CA . ASN A 1 604 ? -22.889 -14.222 33.499 1.00 92.69 604 ASN A CA 1
ATOM 4948 C C . ASN A 1 604 ? -22.211 -14.610 34.818 1.00 92.69 604 ASN A C 1
ATOM 4950 O O . ASN A 1 604 ? -21.904 -15.783 35.027 1.00 92.69 604 ASN A O 1
ATOM 4954 N N . VAL A 1 605 ? -21.978 -13.641 35.703 1.00 91.06 605 VAL A N 1
ATOM 4955 C CA . VAL A 1 605 ? -21.319 -13.839 36.996 1.00 91.06 605 VAL A CA 1
ATOM 4956 C C . VAL A 1 605 ? -22.330 -13.604 38.112 1.00 91.06 605 VAL A C 1
ATOM 4958 O O . VAL A 1 605 ? -22.888 -12.514 38.184 1.00 91.06 605 VAL A O 1
ATOM 4961 N N . PRO A 1 606 ? -22.588 -14.591 38.988 1.00 87.44 606 PRO A N 1
ATOM 4962 C CA . PRO A 1 606 ? -23.395 -14.371 40.181 1.00 87.44 606 PRO A CA 1
ATOM 4963 C C . PRO A 1 606 ? -22.762 -13.323 41.107 1.00 87.44 606 PRO A C 1
ATOM 4965 O O . PRO A 1 606 ? -21.533 -13.185 41.128 1.00 87.44 606 PRO A O 1
ATOM 4968 N N . PRO A 1 607 ? -23.558 -12.625 41.933 1.00 86.62 607 PRO A N 1
ATOM 4969 C CA . PRO A 1 607 ? -23.031 -11.650 42.879 1.00 86.62 607 PRO A CA 1
ATOM 4970 C C . PRO A 1 607 ? -21.962 -12.260 43.792 1.00 86.62 607 PRO A C 1
ATOM 4972 O O . PRO A 1 607 ? -22.189 -13.286 44.427 1.00 86.62 607 PRO A O 1
ATOM 4975 N N . GLN A 1 608 ? -20.802 -11.609 43.879 1.00 83.56 608 GLN A N 1
ATOM 4976 C CA . GLN A 1 608 ? -19.661 -12.097 44.669 1.00 83.56 608 GLN A CA 1
ATOM 4977 C C . GLN A 1 608 ? -19.712 -11.651 46.140 1.00 83.56 608 GLN A C 1
ATOM 4979 O O . GLN A 1 608 ? -18.920 -12.114 46.960 1.00 83.56 608 GLN A O 1
ATOM 4984 N N . ARG A 1 609 ? -20.636 -10.744 46.475 1.00 82.06 609 ARG A N 1
ATOM 4985 C CA . ARG A 1 609 ? -20.808 -10.168 47.810 1.00 82.06 609 ARG A CA 1
ATOM 4986 C C . ARG A 1 609 ? -21.531 -11.132 48.744 1.00 82.06 609 ARG A C 1
ATOM 4988 O O . ARG A 1 609 ? -22.694 -11.462 48.524 1.00 82.06 609 ARG A O 1
ATOM 4995 N N . HIS A 1 610 ? -20.853 -11.532 49.816 1.00 71.12 610 HIS A N 1
ATOM 4996 C CA . HIS A 1 610 ? -21.403 -12.456 50.811 1.00 71.12 610 HIS A CA 1
ATOM 4997 C C . HIS A 1 610 ? -22.665 -11.909 51.512 1.00 71.12 610 HIS A C 1
ATOM 4999 O O . HIS A 1 610 ? -23.575 -12.668 51.834 1.00 71.12 610 HIS A O 1
ATOM 5005 N N . ASP A 1 611 ? -22.755 -10.591 51.716 1.00 73.56 611 ASP A N 1
ATOM 5006 C CA . ASP A 1 611 ? -23.861 -9.925 52.412 1.00 73.56 611 ASP A CA 1
ATOM 5007 C C . ASP A 1 611 ? -25.154 -9.858 51.580 1.00 73.56 611 ASP A C 1
ATOM 5009 O O . ASP A 1 611 ? -26.233 -9.612 52.118 1.00 73.56 611 ASP A O 1
ATOM 5013 N N . TRP A 1 612 ? -25.074 -10.130 50.273 1.00 77.25 612 TRP A N 1
ATOM 5014 C CA . TRP A 1 612 ? -26.239 -10.195 49.383 1.00 77.25 612 TRP A CA 1
ATOM 5015 C C . TRP A 1 612 ? -26.926 -11.566 49.409 1.00 77.25 612 TRP A C 1
ATOM 5017 O O . TRP A 1 612 ? -28.059 -11.700 48.950 1.00 77.25 612 TRP A O 1
ATOM 5027 N N . ALA A 1 613 ? -26.272 -12.585 49.971 1.00 60.72 613 ALA A N 1
ATOM 5028 C CA . ALA A 1 613 ? -26.753 -13.963 49.984 1.00 60.72 613 ALA A CA 1
ATOM 5029 C C . ALA A 1 613 ? -27.761 -14.284 51.112 1.00 60.72 613 ALA A C 1
ATOM 5031 O O . ALA A 1 613 ? -28.067 -15.447 51.355 1.00 60.72 613 ALA A O 1
ATOM 5032 N N . ALA A 1 614 ? -28.286 -13.289 51.832 1.00 50.22 614 ALA A N 1
ATOM 5033 C CA . ALA A 1 614 ? -28.936 -13.518 53.122 1.00 50.22 614 ALA A CA 1
ATOM 5034 C C . ALA A 1 614 ? -30.247 -14.343 53.076 1.00 50.22 614 ALA A C 1
ATOM 5036 O O . ALA A 1 614 ? -31.323 -13.810 52.799 1.00 50.22 614 ALA A O 1
ATOM 5037 N N . ALA A 1 615 ? -30.163 -15.592 53.549 1.00 37.28 615 ALA A N 1
ATOM 5038 C CA . ALA A 1 615 ? -30.926 -16.045 54.715 1.00 37.28 615 ALA A CA 1
ATOM 5039 C C . ALA A 1 615 ? -30.049 -16.960 55.614 1.00 37.28 615 ALA A C 1
ATOM 5041 O O . ALA A 1 615 ? -29.586 -18.002 55.157 1.00 37.28 615 ALA A O 1
ATOM 5042 N N . PRO A 1 616 ? -29.828 -16.617 56.900 1.00 38.00 616 PRO A N 1
ATOM 5043 C CA . PRO A 1 616 ? -29.030 -17.396 57.860 1.00 38.00 616 PRO A CA 1
ATOM 5044 C C . PRO A 1 616 ? -29.762 -18.634 58.429 1.00 38.00 616 PRO A C 1
ATOM 5046 O O . PRO A 1 616 ? -29.518 -19.023 59.571 1.00 38.00 616 PRO A O 1
ATOM 5049 N N . SER A 1 617 ? -30.694 -19.241 57.684 1.00 39.31 617 SER A N 1
ATOM 5050 C CA . SER A 1 617 ? -31.577 -20.295 58.212 1.00 39.31 617 SER A CA 1
ATOM 5051 C C . SER A 1 617 ? -31.233 -21.721 57.799 1.00 39.31 617 SER A C 1
ATOM 5053 O O . SER A 1 617 ? -31.793 -22.643 58.384 1.00 39.31 617 SER A O 1
ATOM 5055 N N . GLU A 1 618 ? -30.295 -21.954 56.885 1.00 39.34 618 GLU A N 1
ATOM 5056 C CA . GLU A 1 618 ? -29.869 -23.318 56.572 1.00 39.34 618 GLU A CA 1
ATOM 5057 C C . GLU A 1 618 ? -28.351 -23.399 56.586 1.00 39.34 618 GLU A C 1
ATOM 5059 O O . GLU A 1 618 ? -27.654 -22.737 55.824 1.00 39.34 618 GLU A O 1
ATOM 5064 N N . ARG A 1 619 ? -27.837 -24.202 57.523 1.00 40.03 619 ARG A N 1
ATOM 5065 C CA . ARG A 1 619 ? -26.442 -24.632 57.573 1.00 40.03 619 ARG A CA 1
ATOM 5066 C C . ARG A 1 619 ? -26.145 -25.426 56.298 1.00 40.03 619 ARG A C 1
ATOM 5068 O O . ARG A 1 619 ? -26.172 -26.654 56.334 1.00 40.03 619 ARG A O 1
ATOM 5075 N N . SER A 1 620 ? -25.889 -24.750 55.182 1.00 39.44 620 SER A N 1
ATOM 5076 C CA . SER A 1 620 ? -25.284 -25.404 54.033 1.00 39.44 620 SER A CA 1
ATOM 5077 C C . SER A 1 620 ? -23.815 -25.671 54.356 1.00 39.44 620 SER A C 1
ATOM 5079 O O . SER A 1 620 ? -23.101 -24.889 54.987 1.00 39.44 620 SER A O 1
ATOM 5081 N N . THR A 1 621 ? -23.416 -26.892 54.045 1.00 41.66 621 THR A N 1
ATOM 5082 C CA . THR A 1 621 ? -22.110 -27.494 54.298 1.00 41.66 621 THR A CA 1
ATOM 5083 C C . THR A 1 621 ? -20.958 -26.620 53.787 1.00 41.66 621 THR A C 1
ATOM 5085 O O . THR A 1 621 ? -21.097 -25.942 52.775 1.00 41.66 621 THR A O 1
ATOM 5088 N N . GLY A 1 622 ? -19.804 -26.665 54.463 1.00 43.03 622 GLY A N 1
ATOM 5089 C CA . GLY A 1 622 ? -18.668 -25.735 54.319 1.00 43.03 622 GLY A CA 1
ATOM 5090 C C . GLY A 1 622 ? -17.971 -25.589 52.951 1.00 43.03 622 GLY A C 1
ATOM 5091 O O . GLY A 1 622 ? -16.897 -24.994 52.909 1.00 43.03 622 GLY A O 1
ATOM 5092 N N . ASP A 1 623 ? -18.543 -26.083 51.851 1.00 45.81 623 ASP A N 1
ATOM 5093 C CA . ASP A 1 623 ? -18.057 -25.846 50.484 1.00 45.81 623 ASP A CA 1
ATOM 5094 C C . ASP A 1 623 ? -18.774 -24.687 49.755 1.00 45.81 623 ASP A C 1
ATOM 5096 O O . ASP A 1 623 ? -18.153 -24.074 48.886 1.00 45.81 623 ASP A O 1
ATOM 5100 N N . ASP A 1 624 ? -20.005 -24.302 50.133 1.00 45.88 624 ASP A N 1
ATOM 5101 C CA . ASP A 1 624 ? -20.738 -23.198 49.470 1.00 45.88 624 ASP A CA 1
ATOM 5102 C C . ASP A 1 624 ? -20.160 -21.808 49.808 1.00 45.88 624 ASP A C 1
ATOM 5104 O O . ASP A 1 624 ? -20.130 -20.911 48.962 1.00 45.88 624 ASP A O 1
ATOM 5108 N N . TYR A 1 625 ? -19.603 -21.646 51.015 1.00 45.41 625 TYR A N 1
ATOM 5109 C CA . TYR A 1 625 ? -18.968 -20.401 51.476 1.00 45.41 625 TYR A CA 1
ATOM 5110 C C . TYR A 1 625 ? -17.665 -20.051 50.741 1.00 45.41 625 TYR A C 1
ATOM 5112 O O . TYR A 1 625 ? -17.237 -18.901 50.789 1.00 45.41 625 TYR A O 1
ATOM 5120 N N . LYS A 1 626 ? -17.051 -20.994 50.011 1.00 50.97 626 LYS A N 1
ATOM 5121 C CA . LYS A 1 626 ? -15.851 -20.733 49.188 1.00 50.97 626 LYS A CA 1
ATOM 5122 C C . LYS A 1 626 ? -16.150 -19.939 47.909 1.00 50.97 626 LYS A C 1
ATOM 5124 O O . LYS A 1 626 ? -15.235 -19.673 47.135 1.00 50.97 626 LYS A O 1
ATOM 5129 N N . THR A 1 627 ? -17.418 -19.622 47.648 1.00 55.84 627 THR A N 1
ATOM 5130 C CA . THR A 1 627 ? -17.870 -18.994 46.397 1.00 55.84 627 THR A CA 1
ATOM 5131 C C . THR A 1 627 ? -17.916 -17.466 46.467 1.00 55.84 627 THR A C 1
ATOM 5133 O O . THR A 1 627 ? -17.960 -16.820 45.425 1.00 55.84 627 THR A O 1
ATOM 5136 N N . PHE A 1 628 ? -17.895 -16.888 47.671 1.00 70.81 628 PHE A N 1
ATOM 5137 C CA . PHE A 1 628 ? -17.992 -15.444 47.891 1.00 70.81 628 PHE A CA 1
ATOM 5138 C C . PHE A 1 628 ? -16.636 -14.832 48.227 1.00 70.81 628 PHE A C 1
ATOM 5140 O O . PHE A 1 628 ? -15.801 -15.461 48.875 1.00 70.81 628 PHE A O 1
ATOM 5147 N N . MET A 1 629 ? -16.447 -13.580 47.818 1.00 80.75 629 MET A N 1
ATOM 5148 C CA . MET A 1 629 ? -15.261 -12.797 48.144 1.00 80.75 629 MET A CA 1
ATOM 5149 C C . MET A 1 629 ? -15.512 -12.042 49.451 1.00 80.75 629 MET A C 1
ATOM 5151 O O . MET A 1 629 ? -16.528 -11.350 49.588 1.00 80.75 629 MET A O 1
ATOM 5155 N N . THR A 1 630 ? -14.611 -12.175 50.427 1.00 81.94 630 THR A N 1
ATOM 5156 C CA . THR A 1 630 ? -14.697 -11.360 51.649 1.00 81.94 630 THR A CA 1
ATOM 5157 C C . THR A 1 630 ? -14.371 -9.893 51.333 1.00 81.94 630 THR A C 1
ATOM 5159 O O . THR A 1 630 ? -13.709 -9.619 50.327 1.00 81.94 630 THR A O 1
ATOM 5162 N N . PRO A 1 631 ? -14.807 -8.925 52.159 1.00 81.00 631 PRO A N 1
ATOM 5163 C CA . PRO A 1 631 ? -14.455 -7.517 51.965 1.00 81.00 631 PRO A CA 1
ATOM 5164 C C . PRO A 1 631 ? -12.940 -7.273 51.895 1.00 81.00 631 PRO A C 1
ATOM 5166 O O . PRO A 1 631 ? -12.487 -6.470 51.082 1.00 81.00 631 PRO A O 1
ATOM 5169 N N . GLU A 1 632 ? -12.148 -8.001 52.687 1.00 82.69 632 GLU A N 1
ATOM 5170 C CA . GLU A 1 632 ? -10.683 -7.907 52.695 1.00 82.69 632 GLU A CA 1
ATOM 5171 C C . GLU A 1 632 ? -10.084 -8.419 51.381 1.00 82.69 632 GLU A C 1
ATOM 5173 O O . GLU A 1 632 ? -9.236 -7.755 50.790 1.00 82.69 632 GLU A O 1
ATOM 5178 N N . GLN A 1 633 ? -10.569 -9.561 50.881 1.00 84.12 633 GLN A N 1
ATOM 5179 C CA . GLN A 1 633 ? -10.154 -10.098 49.582 1.00 84.12 633 GLN A CA 1
ATOM 5180 C C . GLN A 1 633 ? -10.532 -9.156 48.437 1.00 84.12 633 GLN A C 1
ATOM 5182 O O . GLN A 1 633 ? -9.754 -8.970 47.504 1.00 84.12 633 GLN A O 1
ATOM 5187 N N . ALA A 1 634 ? -11.712 -8.535 48.505 1.00 85.69 634 ALA A N 1
ATOM 5188 C CA . ALA A 1 634 ? -12.145 -7.561 47.511 1.00 85.69 634 ALA A CA 1
ATOM 5189 C C . ALA A 1 634 ? -11.255 -6.311 47.518 1.00 85.69 634 ALA A C 1
ATOM 5191 O O . ALA A 1 634 ? -10.895 -5.818 46.450 1.00 85.69 634 ALA A O 1
ATOM 5192 N N . GLN A 1 635 ? -10.842 -5.845 48.700 1.00 86.00 635 GLN A N 1
ATOM 5193 C CA . GLN A 1 635 ? -9.907 -4.730 48.840 1.00 86.00 635 GLN A CA 1
ATOM 5194 C C . GLN A 1 635 ? -8.507 -5.085 48.304 1.00 86.00 635 GLN A C 1
ATOM 5196 O O . GLN A 1 635 ? -7.909 -4.269 47.605 1.00 86.00 635 GLN A O 1
ATOM 5201 N N . GLU A 1 636 ? -8.012 -6.303 48.541 1.00 88.19 636 GLU A N 1
ATOM 5202 C CA . GLU A 1 636 ? -6.743 -6.783 47.969 1.00 88.19 636 GLU A CA 1
ATOM 5203 C C . GLU A 1 636 ? -6.805 -6.860 46.432 1.00 88.19 636 GLU A C 1
ATOM 5205 O O . GLU A 1 636 ? -5.908 -6.383 45.730 1.00 88.19 636 GLU A O 1
ATOM 5210 N N . VAL A 1 637 ? -7.891 -7.418 45.886 1.00 88.50 637 VAL A N 1
ATOM 5211 C CA . VAL A 1 637 ? -8.124 -7.500 44.435 1.00 88.50 637 VAL A CA 1
ATOM 5212 C C . VAL A 1 637 ? -8.190 -6.109 43.812 1.00 88.50 637 VAL A C 1
ATOM 5214 O O . VAL A 1 637 ? -7.587 -5.878 42.762 1.00 88.50 637 VAL A O 1
ATOM 5217 N N . ARG A 1 638 ? -8.864 -5.163 44.469 1.00 89.25 638 ARG A N 1
ATOM 5218 C CA . ARG A 1 638 ? -8.921 -3.763 44.047 1.00 89.25 638 ARG A CA 1
ATOM 5219 C C . ARG A 1 638 ? -7.531 -3.134 43.993 1.00 89.25 638 ARG A C 1
ATOM 5221 O O . ARG A 1 638 ? -7.209 -2.469 43.009 1.00 89.25 638 ARG A O 1
ATOM 5228 N N . GLU A 1 639 ? -6.702 -3.336 45.015 1.00 88.50 639 GLU A N 1
ATOM 5229 C CA . GLU A 1 639 ? -5.339 -2.791 45.068 1.00 88.50 639 GLU A CA 1
ATOM 5230 C C . GLU A 1 639 ? -4.460 -3.358 43.948 1.00 88.50 639 GLU A C 1
ATOM 5232 O O . GLU A 1 639 ? -3.802 -2.595 43.239 1.00 88.50 639 GLU A O 1
ATOM 5237 N N . ARG A 1 640 ? -4.530 -4.672 43.702 1.00 90.56 640 ARG A N 1
ATOM 5238 C CA . ARG A 1 640 ? -3.830 -5.324 42.582 1.00 90.56 640 ARG A CA 1
ATOM 5239 C C . ARG A 1 640 ? -4.314 -4.835 41.220 1.00 90.56 640 ARG A C 1
ATOM 5241 O O . ARG A 1 640 ? -3.494 -4.505 40.369 1.00 90.56 640 ARG A O 1
ATOM 5248 N N . THR A 1 641 ? -5.629 -4.734 41.036 1.00 87.38 641 THR A N 1
ATOM 5249 C CA . THR A 1 641 ? -6.247 -4.226 39.801 1.00 87.38 641 THR A CA 1
ATOM 5250 C C . THR A 1 641 ? -5.823 -2.780 39.536 1.00 87.38 641 THR A C 1
ATOM 5252 O O . THR A 1 641 ? -5.501 -2.413 38.409 1.00 87.38 641 THR A O 1
ATOM 5255 N N . THR A 1 642 ? -5.777 -1.950 40.581 1.00 85.69 642 THR A N 1
ATOM 5256 C CA . THR A 1 642 ? -5.344 -0.548 40.484 1.00 85.69 642 THR A CA 1
ATOM 5257 C C . THR A 1 642 ? -3.860 -0.452 40.130 1.00 85.69 642 THR A C 1
ATOM 5259 O O . THR A 1 642 ? -3.489 0.341 39.267 1.00 85.69 642 THR A O 1
ATOM 5262 N N . ALA A 1 643 ? -3.011 -1.282 40.746 1.00 86.88 643 ALA A N 1
ATOM 5263 C CA . ALA A 1 643 ? -1.583 -1.333 40.446 1.00 86.88 643 ALA A CA 1
ATOM 5264 C C . ALA A 1 643 ? -1.302 -1.794 39.004 1.00 86.88 643 ALA A C 1
ATOM 5266 O O . ALA A 1 643 ? -0.458 -1.204 38.330 1.00 86.88 643 ALA A O 1
ATOM 5267 N N . GLU A 1 644 ? -2.032 -2.800 38.506 1.00 87.06 644 GLU A N 1
ATOM 5268 C CA . GLU A 1 644 ? -1.913 -3.274 37.120 1.00 87.06 644 GLU A CA 1
ATOM 5269 C C . GLU A 1 644 ? -2.290 -2.173 36.119 1.00 87.06 644 GLU A C 1
ATOM 5271 O O . GLU A 1 644 ? -1.523 -1.886 35.198 1.00 87.06 644 GLU A O 1
ATOM 5276 N N . ARG A 1 645 ? -3.422 -1.489 36.343 1.00 86.00 645 ARG A N 1
ATOM 5277 C CA . ARG A 1 645 ? -3.860 -0.360 35.506 1.00 86.00 645 ARG A CA 1
ATOM 5278 C C . ARG A 1 645 ? -2.860 0.786 35.522 1.00 86.00 645 ARG A C 1
ATOM 5280 O O . ARG A 1 645 ? -2.536 1.315 34.463 1.00 86.00 645 ARG A O 1
ATOM 5287 N N . LYS A 1 646 ? -2.343 1.147 36.703 1.00 83.75 646 LYS A N 1
ATOM 5288 C CA . LYS A 1 646 ? -1.321 2.191 36.826 1.00 83.75 646 LYS A CA 1
ATOM 5289 C C . LYS A 1 646 ? -0.075 1.820 36.023 1.00 83.75 646 LYS A C 1
ATOM 5291 O O . LYS A 1 646 ? 0.388 2.626 35.230 1.00 83.75 646 LYS A O 1
ATOM 5296 N N . SER A 1 647 ? 0.395 0.577 36.140 1.00 83.44 647 SER A N 1
ATOM 5297 C CA . SER A 1 647 ? 1.550 0.093 35.377 1.00 83.44 647 SER A CA 1
ATOM 5298 C C . SER A 1 647 ? 1.312 0.109 33.862 1.00 83.44 647 SER A C 1
ATOM 5300 O O . SER A 1 647 ? 2.212 0.482 33.110 1.00 83.44 647 SER A O 1
ATOM 5302 N N . ALA A 1 648 ? 0.119 -0.269 33.392 1.00 78.75 648 ALA A N 1
ATOM 5303 C CA . ALA A 1 648 ? -0.225 -0.218 31.970 1.00 78.75 648 ALA A CA 1
ATOM 5304 C C . ALA A 1 648 ? -0.240 1.226 31.436 1.00 78.75 648 ALA A C 1
ATOM 5306 O O . ALA A 1 648 ? 0.309 1.486 30.365 1.00 78.75 648 ALA A O 1
ATOM 5307 N N . THR A 1 649 ? -0.803 2.163 32.203 1.00 75.06 649 THR A N 1
ATOM 5308 C CA . THR A 1 649 ? -0.812 3.597 31.879 1.00 75.06 649 THR A CA 1
ATOM 5309 C C . THR A 1 649 ? 0.593 4.197 31.909 1.00 75.06 649 THR A C 1
ATOM 5311 O O . THR A 1 649 ? 0.981 4.846 30.946 1.00 75.06 649 THR A O 1
ATOM 5314 N N . GLU A 1 650 ? 1.408 3.908 32.926 1.00 75.25 650 GLU A N 1
ATOM 5315 C CA . GLU A 1 650 ? 2.805 4.362 33.007 1.00 75.25 650 GLU A CA 1
ATOM 5316 C C . GLU A 1 650 ? 3.628 3.844 31.816 1.00 75.25 650 GLU A C 1
ATOM 5318 O O . GLU A 1 650 ? 4.402 4.586 31.216 1.00 75.25 650 GLU A O 1
ATOM 5323 N N . LYS A 1 651 ? 3.450 2.578 31.412 1.00 73.62 651 LYS A N 1
ATOM 5324 C CA . LYS A 1 651 ? 4.103 2.023 30.211 1.00 73.62 651 LYS A CA 1
ATOM 5325 C C . LYS A 1 651 ? 3.642 2.712 28.927 1.00 73.62 651 LYS A C 1
ATOM 5327 O O . LYS A 1 651 ? 4.449 2.871 28.017 1.00 73.62 651 LYS A O 1
ATOM 5332 N N . LEU A 1 652 ? 2.371 3.103 28.845 1.00 69.19 652 LEU A N 1
ATOM 5333 C CA . LEU A 1 652 ? 1.817 3.848 27.715 1.00 69.19 652 LEU A CA 1
ATOM 5334 C C . LEU A 1 652 ? 2.343 5.295 27.676 1.00 69.19 652 LEU A C 1
ATOM 5336 O O . LEU A 1 652 ? 2.652 5.803 26.601 1.00 69.19 652 LEU A O 1
ATOM 5340 N N . ASN A 1 653 ? 2.467 5.940 28.839 1.00 66.00 653 ASN A N 1
ATOM 5341 C CA . ASN A 1 653 ? 2.957 7.311 29.003 1.00 66.00 653 ASN A CA 1
ATOM 5342 C C . ASN A 1 653 ? 4.469 7.408 28.739 1.00 66.00 653 ASN A C 1
ATOM 5344 O O . ASN A 1 653 ? 4.921 8.326 28.060 1.00 66.00 653 ASN A O 1
ATOM 5348 N N . ASN A 1 654 ? 5.245 6.420 29.194 1.00 61.09 654 ASN A N 1
ATOM 5349 C CA . ASN A 1 654 ? 6.705 6.383 29.050 1.00 61.09 654 ASN A CA 1
ATOM 5350 C C . ASN A 1 654 ? 7.201 5.933 27.662 1.00 61.09 654 ASN A C 1
ATOM 5352 O O . ASN A 1 654 ? 8.406 5.972 27.428 1.00 61.09 654 ASN A O 1
ATOM 5356 N N . ARG A 1 655 ? 6.308 5.490 26.762 1.00 55.06 655 ARG A N 1
ATOM 5357 C CA . ARG A 1 655 ? 6.637 4.980 25.413 1.00 55.06 655 ARG A CA 1
ATOM 5358 C C . ARG A 1 655 ? 5.932 5.721 24.270 1.00 55.06 655 ARG A C 1
ATOM 5360 O O . ARG A 1 655 ? 5.705 5.161 23.194 1.00 55.06 655 ARG A O 1
ATOM 5367 N N . ALA A 1 656 ? 5.515 6.964 24.518 1.00 44.34 656 ALA A N 1
ATOM 5368 C CA . ALA A 1 656 ? 4.873 7.796 23.507 1.00 44.34 656 ALA A CA 1
ATOM 5369 C C . ALA A 1 656 ? 5.795 7.931 22.281 1.00 44.34 656 ALA A C 1
ATOM 5371 O O . ALA A 1 656 ? 6.973 8.245 22.421 1.00 44.34 656 ALA A O 1
ATOM 5372 N N . LEU A 1 657 ? 5.222 7.623 21.113 1.00 40.69 657 LEU A N 1
ATOM 5373 C CA . LEU A 1 657 ? 5.868 7.374 19.821 1.00 40.69 657 LEU A CA 1
ATOM 5374 C C . LEU A 1 657 ? 7.109 8.238 19.541 1.00 40.69 657 LEU A C 1
ATOM 5376 O O . LEU A 1 657 ? 7.084 9.440 19.821 1.00 40.69 657 LEU A O 1
ATOM 5380 N N . PRO A 1 658 ? 8.127 7.696 18.842 1.00 36.75 658 PRO A N 1
ATOM 5381 C CA . PRO A 1 658 ? 9.078 8.554 18.169 1.00 36.75 658 PRO A CA 1
ATOM 5382 C C . PRO A 1 658 ? 8.276 9.433 17.210 1.00 36.75 658 PRO A C 1
ATOM 5384 O O . PRO A 1 658 ? 7.650 8.955 16.257 1.00 36.75 658 PRO A O 1
ATOM 5387 N N . ILE A 1 659 ? 8.313 10.740 17.461 1.00 38.78 659 ILE A N 1
ATOM 5388 C CA . ILE A 1 659 ? 8.205 11.718 16.389 1.00 38.78 659 ILE A CA 1
ATOM 5389 C C . ILE A 1 659 ? 9.044 11.166 15.240 1.00 38.78 659 ILE A C 1
ATOM 5391 O O . ILE A 1 659 ? 10.158 10.699 15.486 1.00 38.78 659 ILE A O 1
ATOM 5395 N N . THR A 1 660 ? 8.461 11.104 14.040 1.00 34.47 660 THR A N 1
ATOM 5396 C CA . THR A 1 660 ? 9.056 10.480 12.847 1.00 34.47 660 THR A CA 1
ATOM 5397 C C . THR A 1 660 ? 10.588 10.600 12.841 1.00 34.47 660 THR A C 1
ATOM 5399 O O . THR A 1 660 ? 11.106 11.664 13.151 1.00 34.47 660 THR A O 1
ATOM 5402 N N . ASP A 1 661 ? 11.313 9.528 12.481 1.00 35.69 661 ASP A N 1
ATOM 5403 C CA . ASP A 1 661 ? 12.795 9.349 12.475 1.00 35.69 661 ASP A CA 1
ATOM 5404 C C . ASP A 1 661 ? 13.623 10.545 11.909 1.00 35.69 661 ASP A C 1
ATOM 5406 O O . ASP A 1 661 ? 14.850 10.568 11.997 1.00 35.69 661 ASP A O 1
ATOM 5410 N N . HIS A 1 662 ? 12.957 11.536 11.308 1.00 36.94 662 HIS A N 1
ATOM 5411 C CA . HIS A 1 662 ? 13.468 12.834 10.873 1.00 36.94 662 HIS A CA 1
ATOM 5412 C C . HIS A 1 662 ? 13.653 13.850 12.014 1.00 36.94 662 HIS A C 1
ATOM 5414 O O . HIS A 1 662 ? 14.671 14.531 12.074 1.00 36.94 662 HIS A O 1
ATOM 5420 N N . PHE A 1 663 ? 12.713 13.911 12.953 1.00 34.56 663 PHE A N 1
ATOM 5421 C CA . PHE A 1 663 ? 12.670 14.908 14.018 1.00 34.56 663 PHE A CA 1
ATOM 5422 C C . PHE A 1 663 ? 13.680 14.623 15.131 1.00 34.56 663 PHE A C 1
ATOM 5424 O O . PHE A 1 663 ? 14.405 15.515 15.570 1.00 34.56 663 PHE A O 1
ATOM 5431 N N . ALA A 1 664 ? 13.813 13.341 15.494 1.00 33.53 664 ALA A N 1
ATOM 5432 C CA . ALA A 1 664 ? 14.839 12.847 16.408 1.00 33.53 664 ALA A CA 1
ATOM 5433 C C . ALA A 1 664 ? 16.264 12.994 15.840 1.00 33.53 664 ALA A C 1
ATOM 5435 O O . ALA A 1 664 ? 17.217 13.069 16.598 1.00 33.53 664 ALA A O 1
ATOM 5436 N N . ARG A 1 665 ? 16.461 13.098 14.518 1.00 36.25 665 ARG A N 1
ATOM 5437 C CA . ARG A 1 665 ? 17.798 13.377 13.953 1.00 36.25 665 ARG A CA 1
ATOM 5438 C C . ARG A 1 665 ? 18.188 14.850 14.004 1.00 36.25 665 ARG A C 1
ATOM 5440 O O . ARG A 1 665 ? 19.382 15.141 14.028 1.00 36.25 665 ARG A O 1
ATOM 5447 N N . TYR A 1 666 ? 17.214 15.756 14.031 1.00 35.38 666 TYR A N 1
ATOM 5448 C CA . TYR A 1 666 ? 17.456 17.195 13.935 1.00 35.38 666 TYR A CA 1
ATOM 5449 C C . TYR A 1 666 ? 17.563 17.888 15.295 1.00 35.38 666 TYR A C 1
ATOM 5451 O O . TYR A 1 666 ? 18.480 18.680 15.491 1.00 35.38 666 TYR A O 1
ATOM 5459 N N . THR A 1 667 ? 16.772 17.500 16.303 1.00 37.97 667 THR A N 1
ATOM 5460 C CA . THR A 1 667 ? 17.019 17.968 17.687 1.00 37.97 667 THR A CA 1
ATOM 5461 C C . THR A 1 667 ? 18.352 17.443 18.242 1.00 37.97 667 THR A C 1
ATOM 5463 O O . THR A 1 667 ? 19.018 18.133 19.016 1.00 37.97 667 THR A O 1
ATOM 5466 N N . PHE A 1 668 ? 18.814 16.276 17.774 1.00 36.97 668 PHE A N 1
ATOM 5467 C CA . PHE A 1 668 ? 20.129 15.715 18.110 1.00 36.97 668 PHE A CA 1
ATOM 5468 C C . PHE A 1 668 ? 21.307 16.369 17.357 1.00 36.97 668 PHE A C 1
ATOM 5470 O O . PHE A 1 668 ? 22.463 16.124 17.712 1.00 36.97 668 PHE A O 1
ATOM 5477 N N . SER A 1 669 ? 21.068 17.261 16.380 1.00 31.09 669 SER A N 1
ATOM 5478 C CA . SER A 1 669 ? 22.142 18.014 15.706 1.00 31.09 669 SER A CA 1
ATOM 5479 C C . SER A 1 669 ? 22.609 19.258 16.478 1.00 31.09 669 SER A C 1
ATOM 5481 O O . SER A 1 669 ? 23.431 20.026 15.972 1.00 31.09 669 SER A O 1
ATOM 5483 N N . ARG A 1 670 ? 22.187 19.431 17.741 1.00 36.62 670 ARG A N 1
ATOM 5484 C CA . ARG A 1 670 ? 22.727 20.451 18.665 1.00 36.62 670 ARG A CA 1
ATOM 5485 C C . ARG A 1 670 ? 24.220 20.273 19.005 1.00 36.62 670 ARG A C 1
ATOM 5487 O O . ARG A 1 670 ? 24.790 21.105 19.703 1.00 36.62 670 ARG A O 1
ATOM 5494 N N . HIS A 1 671 ? 24.888 19.256 18.454 1.00 29.14 671 HIS A N 1
ATOM 5495 C CA . HIS A 1 671 ? 26.340 19.054 18.549 1.00 29.14 671 HIS A CA 1
ATOM 5496 C C . HIS A 1 671 ? 27.199 19.972 17.649 1.00 29.14 671 HIS A C 1
ATOM 5498 O O . HIS A 1 671 ? 28.413 19.801 17.589 1.00 29.14 671 HIS A O 1
ATOM 5504 N N . PHE A 1 672 ? 26.623 20.989 16.996 1.00 29.89 672 PHE A N 1
ATOM 5505 C CA . PHE A 1 672 ? 27.381 22.023 16.269 1.00 29.89 672 PHE A CA 1
ATOM 5506 C C . PHE A 1 672 ? 27.480 23.375 17.003 1.00 29.89 672 PHE A C 1
ATOM 5508 O O . PHE A 1 672 ? 27.621 24.422 16.379 1.00 29.89 672 PHE A O 1
ATOM 5515 N N . ARG A 1 673 ? 27.479 23.368 18.345 1.00 30.67 673 ARG A N 1
ATOM 5516 C CA . ARG A 1 673 ? 27.951 24.502 19.171 1.00 30.67 673 ARG A CA 1
ATOM 5517 C C . ARG A 1 673 ? 29.337 24.280 19.798 1.00 30.67 673 ARG A C 1
ATOM 5519 O O . ARG A 1 673 ? 29.683 24.973 20.746 1.00 30.67 673 ARG A O 1
ATOM 5526 N N . SER A 1 674 ? 30.153 23.349 19.287 1.00 29.34 674 SER A N 1
ATOM 5527 C CA . SER A 1 674 ? 31.424 22.985 19.944 1.00 29.34 674 SER A CA 1
ATOM 5528 C C . SER A 1 674 ? 32.717 23.161 19.135 1.00 29.34 674 SER A C 1
ATOM 5530 O O . SER A 1 674 ? 33.721 22.595 19.544 1.00 29.34 674 SER A O 1
ATOM 5532 N N . ASN A 1 675 ? 32.760 23.938 18.043 1.00 25.86 675 ASN A N 1
ATOM 5533 C CA . ASN A 1 675 ? 34.023 24.145 17.299 1.00 25.86 675 ASN A CA 1
ATOM 5534 C C . ASN A 1 675 ? 34.432 25.611 17.031 1.00 25.86 675 ASN A C 1
ATOM 5536 O O . ASN A 1 675 ? 35.348 25.827 16.246 1.00 25.86 675 ASN A O 1
ATOM 5540 N N . VAL A 1 676 ? 33.832 26.618 17.688 1.00 28.94 676 VAL A N 1
ATOM 5541 C CA . VAL A 1 676 ? 34.260 28.039 17.539 1.00 28.94 676 VAL A CA 1
ATOM 5542 C C . VAL A 1 676 ? 34.588 28.735 18.875 1.00 28.94 676 VAL A C 1
ATOM 5544 O O . VAL A 1 676 ? 34.924 29.908 18.901 1.00 28.94 676 VAL A O 1
ATOM 5547 N N . ILE A 1 677 ? 34.601 28.032 20.014 1.00 29.95 677 ILE A N 1
ATOM 5548 C CA . ILE A 1 677 ? 35.089 28.624 21.276 1.00 29.95 677 ILE A CA 1
ATOM 5549 C C . ILE A 1 677 ? 36.041 27.658 21.974 1.00 29.95 677 ILE A C 1
ATOM 5551 O O . ILE A 1 677 ? 35.672 27.004 22.939 1.00 29.95 677 ILE A O 1
ATOM 5555 N N . MET A 1 678 ? 37.278 27.569 21.487 1.00 24.86 678 MET A N 1
ATOM 5556 C CA . MET A 1 678 ? 38.434 27.179 22.304 1.00 24.86 678 MET A CA 1
ATOM 5557 C C . MET A 1 678 ? 39.680 27.889 21.768 1.00 24.86 678 MET A C 1
ATOM 5559 O O . MET A 1 678 ? 40.447 27.351 20.977 1.00 24.86 678 MET A O 1
ATOM 5563 N N . GLY A 1 679 ? 39.863 29.118 22.237 1.00 22.94 679 GLY A N 1
ATOM 5564 C CA . GLY A 1 679 ? 41.100 29.884 22.149 1.00 22.94 679 GLY A CA 1
ATOM 5565 C C . GLY A 1 679 ? 41.313 30.607 23.472 1.00 22.94 679 GLY A C 1
ATOM 5566 O O . GLY A 1 679 ? 41.139 31.816 23.560 1.00 22.94 679 GLY A O 1
ATOM 5567 N N . LYS A 1 680 ? 41.601 29.845 24.534 1.00 25.53 680 LYS A N 1
ATOM 5568 C CA . LYS A 1 680 ? 42.191 30.398 25.757 1.00 25.53 680 LYS A CA 1
ATOM 5569 C C . LYS A 1 680 ? 43.652 30.735 25.460 1.00 25.53 680 LYS A C 1
ATOM 5571 O O . LYS A 1 680 ? 44.443 29.816 25.280 1.00 25.53 680 LYS A O 1
ATOM 5576 N N . GLU A 1 681 ? 44.009 32.010 25.544 1.00 24.11 681 GLU A N 1
ATOM 5577 C CA . GLU A 1 681 ? 45.347 32.444 25.953 1.00 24.11 681 GLU A CA 1
ATOM 5578 C C . GLU A 1 681 ? 45.213 33.332 27.205 1.00 24.11 681 GLU A C 1
ATOM 5580 O O . GLU A 1 681 ? 44.458 34.300 27.230 1.00 24.11 681 GLU A O 1
ATOM 5585 N N . GLN A 1 682 ? 45.889 32.918 28.282 1.00 28.77 682 GLN A N 1
ATOM 5586 C CA . GLN A 1 682 ? 46.165 33.677 29.518 1.00 28.77 682 GLN A CA 1
ATOM 5587 C C . GLN A 1 682 ? 47.349 34.638 29.269 1.00 28.77 682 GLN A C 1
ATOM 5589 O O . GLN A 1 682 ? 48.159 34.297 28.404 1.00 28.77 682 GLN A O 1
ATOM 5594 N N . PRO A 1 683 ? 47.534 35.779 29.984 1.00 33.31 683 PRO A N 1
ATOM 5595 C CA . PRO A 1 683 ? 47.969 35.853 31.409 1.00 33.31 683 PRO A CA 1
ATOM 5596 C C . PRO A 1 683 ? 47.384 37.093 32.153 1.00 33.31 683 PRO A C 1
ATOM 5598 O O . PRO A 1 683 ? 46.691 37.889 31.544 1.00 33.31 683 PRO A O 1
ATOM 5601 N N . GLY A 1 684 ? 47.541 37.396 33.447 1.00 22.50 684 GLY A N 1
ATOM 5602 C CA . GLY A 1 684 ? 48.291 36.892 34.595 1.00 22.50 684 GLY A CA 1
ATOM 5603 C C . GLY A 1 684 ? 48.039 37.830 35.808 1.00 22.50 684 GLY A C 1
ATOM 5604 O O . GLY A 1 684 ? 47.404 38.868 35.665 1.00 22.50 684 GLY A O 1
ATOM 5605 N N . GLU A 1 685 ? 48.574 37.439 36.969 1.00 23.19 685 GLU A N 1
ATOM 5606 C CA . GLU A 1 685 ? 48.800 38.225 38.209 1.00 23.19 685 GLU A CA 1
ATOM 5607 C C . GLU A 1 685 ? 47.661 38.450 39.244 1.00 23.19 685 GLU A C 1
ATOM 5609 O O . GLU A 1 685 ? 46.848 39.365 39.202 1.00 23.19 685 GLU A O 1
ATOM 5614 N N . LEU A 1 686 ? 47.730 37.572 40.256 1.00 24.47 686 LEU A N 1
ATOM 5615 C CA . LEU A 1 686 ? 47.438 37.690 41.703 1.00 24.47 686 LEU A CA 1
ATOM 5616 C C . LEU A 1 686 ? 47.838 39.055 42.338 1.00 24.47 686 LEU A C 1
ATOM 5618 O O . LEU A 1 686 ? 48.749 39.681 41.802 1.00 24.47 686 LEU A O 1
ATOM 5622 N N . PRO A 1 687 ? 47.312 39.478 43.526 1.00 29.61 687 PRO A N 1
ATOM 5623 C CA . PRO A 1 687 ? 47.283 38.626 44.727 1.00 29.61 687 PRO A CA 1
ATOM 5624 C C . PRO A 1 687 ? 46.149 38.813 45.761 1.00 29.61 687 PRO A C 1
ATOM 5626 O O . PRO A 1 687 ? 45.754 39.915 46.109 1.00 29.61 687 PRO A O 1
ATOM 5629 N N . GLY A 1 688 ? 45.800 37.688 46.396 1.00 23.36 688 GLY A N 1
ATOM 5630 C CA . GLY A 1 688 ? 45.858 37.542 47.855 1.00 23.36 688 GLY A CA 1
ATOM 5631 C C . GLY A 1 688 ? 44.716 38.084 48.726 1.00 23.36 688 GLY A C 1
ATOM 5632 O O . GLY A 1 688 ? 44.317 39.234 48.632 1.00 23.36 688 GLY A O 1
ATOM 5633 N N . VAL A 1 689 ? 44.388 37.250 49.724 1.00 24.02 689 VAL A N 1
ATOM 5634 C CA . VAL A 1 689 ? 43.797 37.537 51.050 1.00 24.02 689 VAL A CA 1
ATOM 5635 C C . VAL A 1 689 ? 42.353 37.052 51.251 1.00 24.02 689 VAL A C 1
ATOM 5637 O O . VAL A 1 689 ? 41.399 37.636 50.763 1.00 24.02 689 VAL A O 1
ATOM 5640 N N . GLY A 1 690 ? 42.224 36.041 52.122 1.00 22.47 690 GLY A N 1
ATOM 5641 C CA . GLY A 1 690 ? 41.317 36.130 53.273 1.00 22.47 690 GLY A CA 1
ATOM 5642 C C . GLY A 1 690 ? 39.941 35.464 53.185 1.00 22.47 690 GLY A C 1
ATOM 5643 O O . GLY A 1 690 ? 38.982 36.075 52.754 1.00 22.47 690 GLY A O 1
ATOM 5644 N N . ALA A 1 691 ? 39.862 34.255 53.746 1.00 22.53 691 ALA A N 1
ATOM 5645 C CA . ALA A 1 691 ? 38.895 33.838 54.771 1.00 22.53 691 ALA A CA 1
ATOM 5646 C C . ALA A 1 691 ? 37.381 34.150 54.625 1.00 22.53 691 ALA A C 1
ATOM 5648 O O . ALA A 1 691 ? 36.948 35.282 54.777 1.00 22.53 691 ALA A O 1
ATOM 5649 N N . GLY A 1 692 ? 36.581 33.076 54.670 1.00 22.14 692 GLY A N 1
ATOM 5650 C CA . GLY A 1 692 ? 35.556 32.938 55.714 1.00 22.14 692 GLY A CA 1
ATOM 5651 C C . GLY A 1 692 ? 34.078 33.112 55.333 1.00 22.14 692 GLY A C 1
ATOM 5652 O O . GLY A 1 692 ? 33.639 34.192 54.981 1.00 22.14 692 GLY A O 1
ATOM 5653 N N . SER A 1 693 ? 33.307 32.068 55.667 1.00 22.09 693 SER A N 1
ATOM 5654 C CA . SER A 1 693 ? 32.044 32.161 56.422 1.00 22.09 693 SER A CA 1
ATOM 5655 C C . SER A 1 693 ? 30.726 32.547 55.714 1.00 22.09 693 SER A C 1
ATOM 5657 O O . SER A 1 693 ? 30.470 33.701 55.420 1.00 22.09 693 SER A O 1
ATOM 5659 N N . THR A 1 694 ? 29.848 31.535 55.659 1.00 23.08 694 THR A N 1
ATOM 5660 C CA . THR A 1 694 ? 28.414 31.486 56.045 1.00 23.08 694 THR A CA 1
ATOM 5661 C C . THR A 1 694 ? 27.358 32.455 55.465 1.00 23.08 694 THR A C 1
ATOM 5663 O O . THR A 1 694 ? 27.397 33.658 55.662 1.00 23.08 694 THR A O 1
ATOM 5666 N N . ALA A 1 695 ? 26.309 31.809 54.925 1.00 21.89 695 ALA A N 1
ATOM 5667 C CA . ALA A 1 695 ? 24.877 31.968 55.234 1.00 21.89 695 ALA A CA 1
ATOM 5668 C C . ALA A 1 695 ? 24.060 33.198 54.773 1.00 21.89 695 ALA A C 1
ATOM 5670 O O . ALA A 1 695 ? 24.429 34.336 55.020 1.00 21.89 695 ALA A O 1
ATOM 5671 N N . HIS A 1 696 ? 22.831 32.869 54.315 1.00 23.50 696 HIS A N 1
ATOM 5672 C CA . HIS A 1 696 ? 21.591 33.679 54.309 1.00 23.50 696 HIS A CA 1
ATOM 5673 C C . HIS A 1 696 ? 21.626 34.959 53.439 1.00 23.50 696 HIS A C 1
ATOM 5675 O O . HIS A 1 696 ? 22.677 35.504 53.170 1.00 23.50 696 HIS A O 1
ATOM 5681 N N . HIS A 1 697 ? 20.560 35.539 52.889 1.00 22.03 697 HIS A N 1
ATOM 5682 C CA . HIS A 1 697 ? 19.101 35.502 53.005 1.00 22.03 697 HIS A CA 1
ATOM 5683 C C . HIS A 1 697 ? 18.573 36.254 51.742 1.00 22.03 697 HIS A C 1
ATOM 5685 O O . HIS A 1 697 ? 19.333 36.999 51.124 1.00 22.03 697 HIS A O 1
ATOM 5691 N N . GLY A 1 698 ? 17.283 36.134 51.382 1.00 21.83 698 GLY A N 1
ATOM 5692 C CA . GLY A 1 698 ? 16.587 37.187 50.597 1.00 21.83 698 GLY A CA 1
ATOM 5693 C C . GLY A 1 698 ? 16.486 38.507 51.397 1.00 21.83 698 GLY A C 1
ATOM 5694 O O . GLY A 1 698 ? 17.206 38.640 52.386 1.00 21.83 698 GLY A O 1
ATOM 5695 N N . PRO A 1 699 ? 15.559 39.455 51.138 1.00 39.31 699 PRO A N 1
ATOM 5696 C CA . PRO A 1 699 ? 14.457 39.506 50.163 1.00 39.31 699 PRO A CA 1
ATOM 5697 C C . PRO A 1 699 ? 14.315 40.921 49.504 1.00 39.31 699 PRO A C 1
ATOM 5699 O O . PRO A 1 699 ? 15.256 41.708 49.564 1.00 39.31 699 PRO A O 1
ATOM 5702 N N . ARG A 1 700 ? 13.093 41.244 49.015 1.00 22.33 700 ARG A N 1
ATOM 5703 C CA . ARG A 1 700 ? 12.439 42.580 48.832 1.00 22.33 700 ARG A CA 1
ATOM 5704 C C . ARG A 1 700 ? 12.510 43.262 47.451 1.00 22.33 700 ARG A C 1
ATOM 5706 O O . ARG A 1 700 ? 13.577 43.335 46.864 1.00 22.33 700 ARG A O 1
ATOM 5713 N N . GLU A 1 701 ? 11.345 43.533 46.824 1.00 23.19 701 GLU A N 1
ATOM 5714 C CA . GLU A 1 701 ? 10.521 44.792 46.848 1.00 23.19 701 GLU A CA 1
ATOM 5715 C C . GLU A 1 701 ? 11.260 45.953 46.138 1.00 23.19 701 GLU A C 1
ATOM 5717 O O . GLU A 1 701 ? 12.443 46.126 46.376 1.00 23.19 701 GLU A O 1
ATOM 5722 N N . SER A 1 702 ? 10.715 46.819 45.273 1.00 22.44 702 SER A N 1
ATOM 5723 C CA . SER A 1 702 ? 9.354 47.296 44.969 1.00 22.44 702 SER A CA 1
ATOM 5724 C C . SER A 1 702 ? 9.427 48.366 43.849 1.00 22.44 702 SER A C 1
ATOM 5726 O O . SER A 1 702 ? 10.474 48.987 43.704 1.00 22.44 702 SER A O 1
ATOM 5728 N N . ALA A 1 703 ? 8.265 48.679 43.250 1.00 21.72 703 ALA A N 1
ATOM 5729 C CA . ALA A 1 703 ? 7.804 50.008 42.785 1.00 21.72 703 ALA A CA 1
ATOM 5730 C C . ALA A 1 703 ? 8.364 50.580 41.452 1.00 21.72 703 ALA A C 1
ATOM 5732 O O . ALA A 1 703 ? 9.569 50.697 41.286 1.00 21.72 703 ALA A O 1
ATOM 5733 N N . VAL A 1 704 ? 7.529 50.754 40.409 1.00 23.44 704 VAL A N 1
ATOM 5734 C CA . VAL A 1 704 ? 6.592 51.874 40.076 1.00 23.44 704 VAL A CA 1
ATOM 5735 C C . VAL A 1 704 ? 7.306 52.984 39.287 1.00 23.44 704 VAL A C 1
ATOM 5737 O O . VAL A 1 704 ? 8.218 53.590 39.825 1.00 23.44 704 VAL A O 1
ATOM 5740 N N . ASP A 1 705 ? 6.890 53.236 38.035 1.00 22.80 705 ASP A N 1
ATOM 5741 C CA . ASP A 1 705 ? 6.520 54.586 37.560 1.00 22.80 705 ASP A CA 1
ATOM 5742 C C . ASP A 1 705 ? 5.995 54.608 36.104 1.00 22.80 705 ASP A C 1
ATOM 5744 O O . ASP A 1 705 ? 6.650 54.234 35.134 1.00 22.80 705 ASP A O 1
ATOM 5748 N N . GLU A 1 706 ? 4.727 55.002 36.047 1.00 23.56 706 GLU A N 1
ATOM 5749 C CA . GLU A 1 706 ? 3.974 55.863 35.132 1.00 23.56 706 GLU A CA 1
ATOM 5750 C C . GLU A 1 706 ? 4.626 56.712 34.004 1.00 23.56 706 GLU A C 1
ATOM 5752 O O . GLU A 1 706 ? 5.716 57.258 34.132 1.00 23.56 706 GLU A O 1
ATOM 5757 N N . LEU A 1 707 ? 3.754 57.000 33.009 1.00 22.75 707 LEU A N 1
ATOM 5758 C CA . LEU A 1 707 ? 3.695 58.171 32.100 1.00 22.75 707 LEU A CA 1
ATOM 5759 C C . LEU A 1 707 ? 4.812 58.303 31.029 1.00 22.75 707 LEU A C 1
ATOM 5761 O O . LEU A 1 707 ? 5.972 58.037 31.264 1.00 22.75 707 LEU A O 1
ATOM 5765 N N . SER A 1 708 ? 4.611 58.821 29.813 1.00 20.98 708 SER A N 1
ATOM 5766 C CA . SER A 1 708 ? 3.467 59.372 29.081 1.00 20.98 708 SER A CA 1
ATOM 5767 C C . SER A 1 708 ? 3.938 59.820 27.685 1.00 20.98 708 SER A C 1
ATOM 5769 O O . SER A 1 708 ? 5.107 60.132 27.481 1.00 20.98 708 SER A O 1
ATOM 5771 N N . SER A 1 709 ? 2.966 60.015 26.791 1.00 21.36 709 SER A N 1
ATOM 5772 C CA . SER A 1 709 ? 2.984 60.965 25.667 1.00 21.36 709 SER A CA 1
ATOM 5773 C C . SER A 1 709 ? 3.835 60.624 24.431 1.00 21.36 709 SER A C 1
ATOM 5775 O O . SER A 1 709 ? 5.058 60.604 24.443 1.00 21.36 709 SER A O 1
ATOM 5777 N N . SER A 1 710 ? 3.191 60.528 23.272 1.00 22.78 710 SER A N 1
ATOM 5778 C CA . SER A 1 710 ? 3.029 61.682 22.376 1.00 22.78 710 SER A CA 1
ATOM 5779 C C . SER A 1 710 ? 2.229 61.294 21.127 1.00 22.78 710 SER A C 1
ATOM 5781 O O . SER A 1 710 ? 2.090 60.129 20.771 1.00 22.78 710 SER A O 1
ATOM 5783 N N . LYS A 1 711 ? 1.569 62.316 20.590 1.00 23.56 711 LYS A N 1
ATOM 5784 C CA . LYS A 1 711 ? 0.414 62.329 19.690 1.00 23.56 711 LYS A CA 1
ATOM 5785 C C . LYS A 1 711 ? 0.805 62.322 18.200 1.00 23.56 711 LYS A C 1
ATOM 5787 O O . LYS A 1 711 ? 1.965 62.526 17.873 1.00 23.56 711 LYS A O 1
ATOM 5792 N N . GLU A 1 712 ? -0.256 62.333 17.376 1.00 23.73 712 GLU A N 1
ATOM 5793 C CA . GLU A 1 712 ? -0.384 62.997 16.054 1.00 23.73 712 GLU A CA 1
ATOM 5794 C C . GLU A 1 712 ? 0.208 62.259 14.832 1.00 23.73 712 GLU A C 1
ATOM 5796 O O . GLU A 1 712 ? 1.245 61.628 14.923 1.00 23.73 712 GLU A O 1
ATOM 5801 N N . ALA A 1 713 ? -0.382 62.273 13.629 1.00 22.66 713 ALA A N 1
ATOM 5802 C CA . ALA A 1 713 ? -1.575 62.928 13.098 1.00 22.66 713 ALA A CA 1
ATOM 5803 C C . ALA A 1 713 ? -2.083 62.191 11.834 1.00 22.66 713 ALA A C 1
ATOM 5805 O O . ALA A 1 713 ? -1.301 61.584 11.113 1.00 22.66 713 ALA A O 1
ATOM 5806 N N . ALA A 1 714 ? -3.405 62.302 11.631 1.00 24.52 714 ALA A N 1
ATOM 5807 C CA . ALA A 1 714 ? -4.202 62.631 10.425 1.00 24.52 714 ALA A CA 1
ATOM 5808 C C . ALA A 1 714 ? -3.690 62.236 9.006 1.00 24.52 714 ALA A C 1
ATOM 5810 O O . ALA A 1 714 ? -2.513 62.344 8.713 1.00 24.52 714 ALA A O 1
ATOM 5811 N N . HIS A 1 715 ? -4.502 61.893 7.991 1.00 24.14 715 HIS A N 1
ATOM 5812 C CA . HIS A 1 715 ? -5.719 62.565 7.506 1.00 24.14 715 HIS A CA 1
ATOM 5813 C C . HIS A 1 715 ? -6.357 61.803 6.305 1.00 24.14 715 HIS A C 1
ATOM 5815 O O . HIS A 1 715 ? -5.651 61.181 5.520 1.00 24.14 715 HIS A O 1
ATOM 5821 N N . HIS A 1 716 ? -7.668 62.037 6.109 1.00 25.55 716 HIS A N 1
ATOM 5822 C CA . HIS A 1 716 ? -8.455 62.060 4.847 1.00 25.55 716 HIS A CA 1
ATOM 5823 C C . HIS A 1 716 ? -9.272 60.840 4.354 1.00 25.55 716 HIS A C 1
ATOM 5825 O O . HIS A 1 716 ? -8.881 60.104 3.463 1.00 25.55 716 HIS A O 1
ATOM 5831 N N . ALA A 1 717 ? -10.503 60.738 4.878 1.00 24.67 717 ALA A N 1
ATOM 5832 C CA . ALA A 1 717 ? -11.791 61.134 4.260 1.00 24.67 717 ALA A CA 1
ATOM 5833 C C . ALA A 1 717 ? -12.091 60.880 2.759 1.00 24.67 717 ALA A C 1
ATOM 5835 O O . ALA A 1 717 ? -11.518 61.547 1.900 1.00 24.67 717 ALA A O 1
ATOM 5836 N N . ARG A 1 718 ? -13.180 60.127 2.502 1.00 23.70 718 ARG A N 1
ATOM 5837 C CA . ARG A 1 718 ? -14.441 60.470 1.766 1.00 23.70 718 ARG A CA 1
ATOM 5838 C C . ARG A 1 718 ? -15.048 59.195 1.140 1.00 23.70 718 ARG A C 1
ATOM 5840 O O . ARG A 1 718 ? -14.292 58.295 0.819 1.00 23.70 718 ARG A O 1
ATOM 5847 N N . LYS A 1 719 ? -16.322 59.089 0.750 1.00 26.45 719 LYS A N 1
ATOM 5848 C CA . LYS A 1 719 ? -17.666 59.481 1.225 1.00 26.45 719 LYS A CA 1
ATOM 5849 C C . LYS A 1 719 ? -18.635 59.060 0.092 1.00 26.45 719 LYS A C 1
ATOM 5851 O O . LYS A 1 719 ? -18.250 59.178 -1.066 1.00 26.45 719 LYS A O 1
ATOM 5856 N N . ASP A 1 720 ? -19.868 58.716 0.467 1.00 26.62 720 ASP A N 1
ATOM 5857 C CA . ASP A 1 720 ? -21.127 58.825 -0.303 1.00 26.62 720 ASP A CA 1
ATOM 5858 C C . ASP A 1 720 ? -21.466 57.778 -1.400 1.00 26.62 720 ASP A C 1
ATOM 5860 O O . ASP A 1 720 ? -20.655 57.468 -2.270 1.00 26.62 720 ASP A O 1
ATOM 5864 N N . GLY A 1 721 ? -22.730 57.312 -1.388 1.00 24.91 721 GLY A N 1
ATOM 5865 C CA . GLY A 1 721 ? -23.402 56.672 -2.531 1.00 24.91 721 GLY A CA 1
ATOM 5866 C C . GLY A 1 721 ? -24.588 55.756 -2.185 1.00 24.91 721 GLY A C 1
ATOM 5867 O O . GLY A 1 721 ? -24.385 54.570 -1.973 1.00 24.91 721 GLY A O 1
ATOM 5868 N N . GLU A 1 722 ? -25.791 56.327 -2.149 1.00 26.62 722 GLU A N 1
ATOM 5869 C CA . GLU A 1 722 ? -27.127 55.814 -1.773 1.00 26.62 722 GLU A CA 1
ATOM 5870 C C . GLU A 1 722 ? -27.899 55.011 -2.864 1.00 26.62 722 GLU A C 1
ATOM 5872 O O . GLU A 1 722 ? -27.522 55.032 -4.034 1.00 26.62 722 GLU A O 1
ATOM 5877 N N . ASP A 1 723 ? -29.031 54.421 -2.424 1.00 26.00 723 ASP A N 1
ATOM 5878 C CA . ASP A 1 723 ? -30.324 54.135 -3.111 1.00 26.00 723 ASP A CA 1
ATOM 5879 C C . ASP A 1 723 ? -30.590 52.835 -3.923 1.00 26.00 723 ASP A C 1
ATOM 5881 O O . ASP A 1 723 ? -30.202 52.697 -5.078 1.00 26.00 723 ASP A O 1
ATOM 5885 N N . ASP A 1 724 ? -31.288 51.885 -3.267 1.00 24.62 724 ASP A N 1
ATOM 5886 C CA . ASP A 1 724 ? -32.706 51.427 -3.424 1.00 24.62 724 ASP A CA 1
ATOM 5887 C C . ASP A 1 724 ? -33.376 51.242 -4.838 1.00 24.62 724 ASP A C 1
ATOM 5889 O O . ASP A 1 724 ? -32.794 51.580 -5.862 1.00 24.62 724 ASP A O 1
ATOM 5893 N N . PRO A 1 725 ? -34.585 50.629 -4.982 1.00 53.16 725 PRO A N 1
ATOM 5894 C CA . PRO A 1 725 ? -34.761 49.245 -5.439 1.00 53.16 725 PRO A CA 1
ATOM 5895 C C . PRO A 1 725 ? -35.869 49.104 -6.531 1.00 53.16 725 PRO A C 1
ATOM 5897 O O . PRO A 1 725 ? -36.290 50.072 -7.157 1.00 53.16 725 PRO A O 1
ATOM 5900 N N . THR A 1 726 ? -36.421 47.888 -6.669 1.00 25.61 726 THR A N 1
ATOM 5901 C CA . THR A 1 726 ? -37.740 47.497 -7.238 1.00 25.61 726 THR A CA 1
ATOM 5902 C C . THR A 1 726 ? -37.816 46.860 -8.645 1.00 25.61 726 THR A C 1
ATOM 5904 O O . THR A 1 726 ? -37.523 47.457 -9.672 1.00 25.61 726 THR A O 1
ATOM 5907 N N . ASN A 1 727 ? -38.362 45.635 -8.621 1.00 25.02 727 ASN A N 1
ATOM 5908 C CA . ASN A 1 727 ? -39.635 45.197 -9.222 1.00 25.02 727 ASN A CA 1
ATOM 5909 C C . ASN A 1 727 ? -39.695 44.199 -10.403 1.00 25.02 727 ASN A C 1
ATOM 5911 O O . ASN A 1 727 ? -39.215 44.440 -11.502 1.00 25.02 727 ASN A O 1
ATOM 5915 N N . GLU A 1 728 ? -40.485 43.152 -10.111 1.00 25.33 728 GLU A N 1
ATOM 5916 C CA . GLU A 1 728 ? -41.508 42.476 -10.934 1.00 25.33 728 GLU A CA 1
ATOM 5917 C C . GLU A 1 728 ? -41.139 41.469 -12.050 1.00 25.33 728 GLU A C 1
ATOM 5919 O O . GLU A 1 728 ? -40.839 41.800 -13.189 1.00 25.33 728 GLU A O 1
ATOM 5924 N N . ALA A 1 729 ? -41.271 40.186 -11.671 1.00 25.58 729 ALA A N 1
ATOM 5925 C CA . ALA A 1 729 ? -42.269 39.199 -12.134 1.00 25.58 729 ALA A CA 1
ATOM 5926 C C . ALA A 1 729 ? -42.580 39.017 -13.640 1.00 25.58 729 ALA A C 1
ATOM 5928 O O . ALA A 1 729 ? -43.100 39.923 -14.278 1.00 25.58 729 ALA A O 1
ATOM 5929 N N . HIS A 1 730 ? -42.477 37.764 -14.137 1.00 27.19 730 HIS A N 1
ATOM 5930 C CA . HIS A 1 730 ? -43.631 36.991 -14.655 1.00 27.19 730 HIS A CA 1
ATOM 5931 C C . HIS A 1 730 ? -43.308 35.550 -15.149 1.00 27.19 730 HIS A C 1
ATOM 5933 O O . HIS A 1 730 ? -42.343 35.336 -15.876 1.00 27.19 730 HIS A O 1
ATOM 5939 N N . ASN A 1 731 ? -44.253 34.633 -14.850 1.00 25.80 731 ASN A N 1
ATOM 5940 C CA . ASN A 1 731 ? -44.735 33.455 -15.621 1.00 25.80 731 ASN A CA 1
ATOM 5941 C C . ASN A 1 731 ? -44.283 32.002 -15.294 1.00 25.80 731 ASN A C 1
ATOM 5943 O O . ASN A 1 731 ? -43.352 31.468 -15.882 1.00 25.80 731 ASN A O 1
ATOM 5947 N N . ALA A 1 732 ? -45.051 31.370 -14.387 1.00 24.31 732 ALA A N 1
ATOM 5948 C CA . ALA A 1 732 ? -45.989 30.228 -14.566 1.00 24.31 732 ALA A CA 1
ATOM 5949 C C . ALA A 1 732 ? -45.617 28.953 -15.388 1.00 24.31 732 ALA A C 1
ATOM 5951 O O . ALA A 1 732 ? -45.620 28.994 -16.614 1.00 24.31 732 ALA A O 1
ATOM 5952 N N . ASP A 1 733 ? -45.353 27.838 -14.670 1.00 23.14 733 ASP A N 1
ATOM 5953 C CA . ASP A 1 733 ? -46.094 26.537 -14.503 1.00 23.14 733 ASP A CA 1
ATOM 5954 C C . ASP A 1 733 ? -46.958 25.925 -15.654 1.00 23.14 733 ASP A C 1
ATOM 5956 O O . ASP A 1 733 ? -47.377 26.675 -16.533 1.00 23.14 733 ASP A O 1
ATOM 5960 N N . PRO A 1 734 ? -47.472 24.658 -15.613 1.00 36.22 734 PRO A N 1
ATOM 5961 C CA . PRO A 1 734 ? -47.047 23.342 -15.061 1.00 36.22 734 PRO A CA 1
ATOM 5962 C C . PRO A 1 734 ? -47.168 22.173 -16.094 1.00 36.22 734 PRO A C 1
ATOM 5964 O O . PRO A 1 734 ? -47.736 22.317 -17.174 1.00 36.22 734 PRO A O 1
ATOM 5967 N N . GLY A 1 735 ? -46.766 20.945 -15.721 1.00 23.69 735 GLY A N 1
ATOM 5968 C CA . GLY A 1 735 ? -47.171 19.715 -16.430 1.00 23.69 735 GLY A CA 1
ATOM 5969 C C . GLY A 1 735 ? -46.819 18.420 -15.689 1.00 23.69 735 GLY A C 1
ATOM 5970 O O . GLY A 1 735 ? -45.700 17.926 -15.795 1.00 23.69 735 GLY A O 1
ATOM 5971 N N . LYS A 1 736 ? -47.784 17.878 -14.936 1.00 26.12 736 LYS A N 1
ATOM 5972 C CA . LYS A 1 736 ? -47.709 16.643 -14.139 1.00 26.12 736 LYS A CA 1
ATOM 5973 C C . LYS A 1 736 ? -48.383 15.460 -14.855 1.00 26.12 736 LYS A C 1
ATOM 5975 O O . LYS A 1 736 ? -49.390 15.645 -15.526 1.00 26.12 736 LYS A O 1
ATOM 5980 N N . GLU A 1 737 ? -47.863 14.274 -14.531 1.00 24.36 737 GLU A N 1
ATOM 5981 C CA . GLU A 1 737 ? -48.508 12.946 -14.482 1.00 24.36 737 GLU A CA 1
ATOM 5982 C C . GLU A 1 737 ? -48.682 12.115 -15.769 1.00 24.36 737 GLU A C 1
ATOM 5984 O O . GLU A 1 737 ? -49.580 12.335 -16.573 1.00 24.36 737 GLU A O 1
ATOM 5989 N N . LEU A 1 738 ? -47.905 11.019 -15.843 1.00 24.78 738 LEU A N 1
ATOM 5990 C CA . LEU A 1 738 ? -48.460 9.684 -16.092 1.00 24.78 738 LEU A CA 1
ATOM 5991 C C . LEU A 1 738 ? -47.656 8.593 -15.341 1.00 24.78 738 LEU A C 1
ATOM 5993 O O . LEU A 1 738 ? -46.497 8.325 -15.637 1.00 24.78 738 LEU A O 1
ATOM 5997 N N . GLU A 1 739 ? -48.328 8.040 -14.334 1.00 24.20 739 GLU A N 1
ATOM 5998 C CA . GLU A 1 739 ? -48.394 6.650 -13.857 1.00 24.20 739 GLU A CA 1
ATOM 5999 C C . GLU A 1 739 ? -47.158 5.780 -13.536 1.00 24.20 739 GLU A C 1
ATOM 6001 O O . GLU A 1 739 ? -46.345 5.367 -14.361 1.00 24.20 739 GLU A O 1
ATOM 6006 N N . ALA A 1 740 ? -47.184 5.380 -12.259 1.00 24.98 740 ALA A N 1
ATOM 6007 C CA . ALA A 1 740 ? -46.683 4.168 -11.631 1.00 24.98 740 ALA A CA 1
ATOM 6008 C C . ALA A 1 740 ? -46.645 2.911 -12.520 1.00 24.98 740 ALA A C 1
ATOM 6010 O O . ALA A 1 740 ? -47.655 2.472 -13.064 1.00 24.98 740 ALA A O 1
ATOM 6011 N N . GLY A 1 741 ? -45.484 2.248 -12.538 1.00 22.20 741 GLY A N 1
ATOM 6012 C CA . GLY A 1 741 ? -45.345 0.964 -13.216 1.00 22.20 741 GLY A CA 1
ATOM 6013 C C . GLY A 1 741 ? -43.964 0.316 -13.206 1.00 22.20 741 GLY A C 1
ATOM 6014 O O . GLY A 1 741 ? -43.655 -0.372 -14.167 1.00 22.20 741 GLY A O 1
ATOM 6015 N N . THR A 1 742 ? -43.116 0.485 -12.179 1.00 23.77 742 THR A N 1
ATOM 6016 C CA . THR A 1 742 ? -42.040 -0.491 -11.874 1.00 23.77 742 THR A CA 1
ATOM 6017 C C . THR A 1 742 ? -41.617 -0.404 -10.400 1.00 23.77 742 THR A C 1
ATOM 6019 O O . THR A 1 742 ? -40.616 0.213 -10.047 1.00 23.77 742 THR A O 1
ATOM 6022 N N . LEU A 1 743 ? -42.387 -1.045 -9.517 1.00 26.80 743 LEU A N 1
ATOM 6023 C CA . LEU A 1 743 ? -41.851 -1.565 -8.256 1.00 26.80 743 LEU A CA 1
ATOM 6024 C C . LEU A 1 743 ? -40.989 -2.810 -8.557 1.00 26.80 743 LEU A C 1
ATOM 6026 O O . LEU A 1 743 ? -41.329 -3.598 -9.437 1.00 26.80 743 LEU A O 1
ATOM 6030 N N . SER A 1 744 ? -39.940 -3.010 -7.753 1.00 25.69 744 SER A N 1
ATOM 6031 C CA . SER A 1 744 ? -39.032 -4.176 -7.680 1.00 25.69 744 SER A CA 1
ATOM 6032 C C . SER A 1 744 ? -37.894 -4.296 -8.707 1.00 25.69 744 SER A C 1
ATOM 6034 O O . SER A 1 744 ? -37.977 -5.042 -9.680 1.00 25.69 744 SER A O 1
ATOM 6036 N N . ARG A 1 745 ? -36.765 -3.652 -8.374 1.00 22.77 745 ARG A N 1
ATOM 6037 C CA . ARG A 1 745 ? -35.365 -4.159 -8.309 1.00 22.77 745 ARG A CA 1
ATOM 6038 C C . ARG A 1 745 ? -34.479 -2.909 -8.202 1.00 22.77 745 ARG A C 1
ATOM 6040 O O . ARG A 1 745 ? -34.488 -2.084 -9.101 1.00 22.77 745 ARG A O 1
ATOM 6047 N N . THR A 1 746 ? -33.767 -2.651 -7.105 1.00 23.19 746 THR A N 1
ATOM 6048 C CA . THR A 1 746 ? -32.481 -3.306 -6.827 1.00 23.19 746 THR A CA 1
ATOM 6049 C C . THR A 1 746 ? -32.154 -3.205 -5.331 1.00 23.19 746 THR A C 1
ATOM 6051 O O . THR A 1 746 ? -31.903 -2.131 -4.797 1.00 23.19 746 THR A O 1
ATOM 6054 N N . THR A 1 747 ? -32.204 -4.355 -4.667 1.00 21.80 747 THR A N 1
ATOM 6055 C CA . THR A 1 747 ? -31.543 -4.701 -3.404 1.00 21.80 747 THR A CA 1
ATOM 6056 C C . THR A 1 747 ? -30.055 -4.338 -3.415 1.00 21.80 747 THR A C 1
ATOM 6058 O O . THR A 1 747 ? -29.396 -4.522 -4.433 1.00 21.80 747 THR A O 1
ATOM 6061 N N . THR A 1 748 ? -29.547 -3.906 -2.258 1.00 29.73 748 THR A N 1
ATOM 6062 C CA . THR A 1 748 ? -28.241 -4.289 -1.686 1.00 29.73 748 THR A CA 1
ATOM 6063 C C . THR A 1 748 ? -27.283 -5.062 -2.609 1.00 29.73 748 THR A C 1
ATOM 6065 O O . THR A 1 748 ? -27.460 -6.259 -2.819 1.00 29.73 748 THR A O 1
ATOM 6068 N N . GLU A 1 749 ? -26.176 -4.438 -3.019 1.00 20.55 749 GLU A N 1
ATOM 6069 C CA . GLU A 1 749 ? -24.927 -5.169 -3.269 1.00 20.55 749 GLU A CA 1
ATOM 6070 C C . GLU A 1 749 ? -23.855 -4.677 -2.294 1.00 20.55 749 GLU A C 1
ATOM 6072 O O . GLU A 1 749 ? -23.073 -3.765 -2.544 1.00 20.55 749 GLU A O 1
ATOM 6077 N N . GLN A 1 750 ? -23.842 -5.332 -1.131 1.00 27.75 750 GLN A N 1
ATOM 6078 C CA . GLN A 1 750 ? -22.627 -5.521 -0.350 1.00 27.75 750 GLN A CA 1
ATOM 6079 C C . GLN A 1 750 ? -21.563 -6.110 -1.288 1.00 27.75 750 GLN A C 1
ATOM 6081 O O . GLN A 1 750 ? -21.813 -7.145 -1.914 1.00 27.75 750 GLN A O 1
ATOM 6086 N N . GLY A 1 751 ? -20.386 -5.484 -1.384 1.00 30.89 751 GLY A N 1
ATOM 6087 C CA . GLY A 1 751 ? -19.233 -6.025 -2.109 1.00 30.89 751 GLY A CA 1
ATOM 6088 C C . GLY A 1 751 ? -18.821 -7.375 -1.522 1.00 30.89 751 GLY A C 1
ATOM 6089 O O . GLY A 1 751 ? -18.016 -7.463 -0.600 1.00 30.89 751 GLY A O 1
ATOM 6090 N N . THR A 1 752 ? -19.438 -8.438 -2.025 1.00 39.59 752 THR A N 1
ATOM 6091 C CA . THR A 1 752 ? -19.309 -9.798 -1.518 1.00 39.59 752 THR A CA 1
ATOM 6092 C C . THR A 1 752 ? -18.034 -10.387 -2.116 1.00 39.59 752 THR A C 1
ATOM 6094 O O . THR A 1 752 ? -18.017 -10.753 -3.292 1.00 39.59 752 THR A O 1
ATOM 6097 N N . TYR A 1 753 ? -16.943 -10.468 -1.346 1.00 59.12 753 TYR A N 1
ATOM 6098 C CA . TYR A 1 753 ? -15.737 -11.164 -1.806 1.00 59.12 753 TYR A CA 1
ATOM 6099 C C . TYR A 1 753 ? -16.066 -12.619 -2.152 1.00 59.12 753 TYR A C 1
ATOM 6101 O O . TYR A 1 753 ? -16.798 -13.306 -1.433 1.00 59.12 753 TYR A O 1
ATOM 6109 N N . ILE A 1 754 ? -15.517 -13.102 -3.264 1.00 61.47 754 ILE A N 1
ATOM 6110 C CA . ILE A 1 754 ? -15.824 -14.438 -3.761 1.00 61.47 754 ILE A CA 1
ATOM 6111 C C . ILE A 1 754 ? -15.106 -15.466 -2.873 1.00 61.47 754 ILE A C 1
ATOM 6113 O O . ILE A 1 754 ? -13.892 -15.400 -2.692 1.00 61.47 754 ILE A O 1
ATOM 6117 N N . SER A 1 755 ? -15.837 -16.441 -2.327 1.00 66.88 755 SER A N 1
ATOM 6118 C CA . SER A 1 755 ? -15.285 -17.525 -1.502 1.00 66.88 755 SER A CA 1
ATOM 6119 C C . SER A 1 755 ? -15.673 -18.912 -2.041 1.00 66.88 755 SER A C 1
ATOM 6121 O O . SER A 1 755 ? -16.604 -19.061 -2.838 1.00 66.88 755 SER A O 1
ATOM 6123 N N . GLY A 1 756 ? -14.914 -19.946 -1.658 1.00 74.62 756 GLY A N 1
ATOM 6124 C CA . GLY A 1 756 ? -15.172 -21.339 -2.044 1.00 74.62 756 GLY A CA 1
ATOM 6125 C C . GLY A 1 756 ? -15.010 -21.621 -3.546 1.00 74.62 756 GLY A C 1
ATOM 6126 O O . GLY A 1 756 ? -14.087 -21.125 -4.193 1.00 74.62 756 GLY A O 1
ATOM 6127 N N . LEU A 1 757 ? -15.917 -22.425 -4.115 1.00 72.62 757 LEU A N 1
ATOM 6128 C CA . LEU A 1 757 ? -15.863 -22.887 -5.512 1.00 72.62 757 LEU A CA 1
ATOM 6129 C C . LEU A 1 757 ? -15.883 -21.733 -6.529 1.00 72.62 757 LEU A C 1
ATOM 6131 O O . LEU A 1 757 ? -15.202 -21.794 -7.548 1.00 72.62 757 LEU A O 1
ATOM 6135 N N . LYS A 1 758 ? -16.612 -20.649 -6.239 1.00 76.62 758 LYS A N 1
ATOM 6136 C CA . LYS A 1 758 ? -16.673 -19.473 -7.119 1.00 76.62 758 LYS A CA 1
ATOM 6137 C C . LYS A 1 758 ? -15.313 -18.773 -7.236 1.00 76.62 758 LYS A C 1
ATOM 6139 O O . LYS A 1 758 ? -14.983 -18.280 -8.308 1.00 76.62 758 LYS A O 1
ATOM 6144 N N . LEU A 1 759 ? -14.508 -18.764 -6.167 1.00 81.75 759 LEU A N 1
ATOM 6145 C CA . LEU A 1 759 ? -13.170 -18.167 -6.187 1.00 81.75 759 LEU A CA 1
ATOM 6146 C C . LEU A 1 759 ? -12.206 -19.029 -7.006 1.00 81.75 759 LEU A C 1
ATOM 6148 O O . LEU A 1 759 ? -11.424 -18.498 -7.790 1.00 81.75 759 LEU A O 1
ATOM 6152 N N . ALA A 1 760 ? -12.311 -20.355 -6.884 1.00 80.38 760 ALA A N 1
ATOM 6153 C CA . ALA A 1 760 ? -11.556 -21.281 -7.723 1.00 80.38 760 ALA A CA 1
ATOM 6154 C C . ALA A 1 760 ? -11.897 -21.103 -9.215 1.00 80.38 760 ALA A C 1
ATOM 6156 O O . ALA A 1 760 ? -10.989 -21.070 -10.042 1.00 80.38 760 ALA A O 1
ATOM 6157 N N . LEU A 1 761 ? -13.177 -20.898 -9.553 1.00 82.50 761 LEU A N 1
ATOM 6158 C CA . LEU A 1 761 ? -13.630 -20.641 -10.928 1.00 82.50 761 LEU A CA 1
ATOM 6159 C C . LEU A 1 761 ? -13.131 -19.307 -11.516 1.00 82.50 761 LEU A C 1
ATOM 6161 O O . LEU A 1 761 ? -13.105 -19.176 -12.734 1.00 82.50 761 LEU A O 1
ATOM 6165 N N . VAL A 1 762 ? -12.713 -18.341 -10.688 1.00 85.00 762 VAL A N 1
ATOM 6166 C CA . VAL A 1 762 ? -12.089 -17.080 -11.142 1.00 85.00 762 VAL A CA 1
ATOM 6167 C C . VAL A 1 762 ? -10.563 -17.174 -11.148 1.00 85.00 762 VAL A C 1
ATOM 6169 O O . VAL A 1 762 ? -9.921 -16.700 -12.078 1.00 85.00 762 VAL A O 1
ATOM 6172 N N . TRP A 1 763 ? -9.952 -17.808 -10.148 1.00 89.56 763 TRP A N 1
ATOM 6173 C CA . TRP A 1 763 ? -8.494 -17.864 -10.019 1.00 89.56 763 TRP A CA 1
ATOM 6174 C C . TRP A 1 763 ? -7.826 -18.900 -10.939 1.00 89.56 763 TRP A C 1
ATOM 6176 O O . TRP A 1 763 ? -6.741 -18.638 -11.467 1.00 89.56 763 TRP A O 1
ATOM 6186 N N . LEU A 1 764 ? -8.457 -20.059 -11.171 1.00 88.75 764 LEU A N 1
ATOM 6187 C CA . LEU A 1 764 ? -7.899 -21.102 -12.043 1.00 88.75 764 LEU A CA 1
ATOM 6188 C C . LEU A 1 764 ? -7.715 -20.626 -13.490 1.00 88.75 764 LEU A C 1
ATOM 6190 O O . LEU A 1 764 ? -6.612 -20.795 -14.010 1.00 88.75 764 LEU A O 1
ATOM 6194 N N . PRO A 1 765 ? -8.710 -19.998 -14.149 1.00 89.94 765 PRO A N 1
ATOM 6195 C CA . PRO A 1 765 ? -8.519 -19.549 -15.520 1.00 89.94 765 PRO A CA 1
ATOM 6196 C C . PRO A 1 765 ? -7.513 -18.395 -15.610 1.00 89.94 765 PRO A C 1
ATOM 6198 O O . PRO A 1 765 ? -6.734 -18.367 -16.553 1.00 89.94 765 PRO A O 1
ATOM 6201 N N . LEU A 1 766 ? -7.441 -17.497 -14.616 1.00 91.12 766 LEU A N 1
ATOM 6202 C CA . LEU A 1 766 ? -6.385 -16.472 -14.553 1.00 91.12 766 LEU A CA 1
ATOM 6203 C C . LEU A 1 766 ? -4.985 -17.095 -14.512 1.00 91.12 766 LEU A C 1
ATOM 6205 O O . LEU A 1 766 ? -4.097 -16.685 -15.258 1.00 91.12 766 LEU A O 1
ATOM 6209 N N . SER A 1 767 ? -4.804 -18.122 -13.682 1.00 91.69 767 SER A N 1
ATOM 6210 C CA . SER A 1 767 ? -3.537 -18.855 -13.576 1.00 91.69 767 SER A CA 1
ATOM 6211 C C . SER A 1 767 ? -3.195 -19.603 -14.859 1.00 91.69 767 SER A C 1
ATOM 6213 O O . SER A 1 767 ? -2.037 -19.614 -15.273 1.00 91.69 767 SER A O 1
ATOM 6215 N N . LEU A 1 768 ? -4.201 -20.172 -15.523 1.00 91.19 768 LEU A N 1
ATOM 6216 C CA . LEU A 1 768 ? -4.054 -20.858 -16.802 1.00 91.19 768 LEU A CA 1
ATOM 6217 C C . LEU A 1 768 ? -3.647 -19.888 -17.923 1.00 91.19 768 LEU A C 1
ATOM 6219 O O . LEU A 1 768 ? -2.756 -20.204 -18.702 1.00 91.19 768 LEU A O 1
ATOM 6223 N N . VAL A 1 769 ? -4.228 -18.685 -17.973 1.00 92.75 769 VAL A N 1
ATOM 6224 C CA . VAL A 1 769 ? -3.843 -17.645 -18.944 1.00 92.75 769 VAL A CA 1
ATOM 6225 C C . VAL A 1 769 ? -2.400 -17.199 -18.731 1.00 92.75 769 VAL A C 1
ATOM 6227 O O . VAL A 1 769 ? -1.632 -17.135 -19.688 1.00 92.75 769 VAL A O 1
ATOM 6230 N N . VAL A 1 770 ? -2.001 -16.925 -17.484 1.00 91.62 770 VAL A N 1
ATOM 6231 C CA . VAL A 1 770 ? -0.613 -16.542 -17.171 1.00 91.62 770 VAL A CA 1
ATOM 6232 C C . VAL A 1 770 ? 0.361 -17.680 -17.508 1.00 91.62 770 VAL A C 1
ATOM 6234 O O . VAL A 1 770 ? 1.444 -17.418 -18.030 1.00 91.62 770 VAL A O 1
ATOM 6237 N N . PHE A 1 771 ? -0.031 -18.938 -17.279 1.00 92.06 771 PHE A N 1
ATOM 6238 C CA . PHE A 1 771 ? 0.723 -20.121 -17.701 1.00 92.06 771 PHE A CA 1
ATOM 6239 C C . PHE A 1 771 ? 0.915 -20.181 -19.213 1.00 92.06 771 PHE A C 1
ATOM 6241 O O . PHE A 1 771 ? 2.052 -20.285 -19.663 1.00 92.06 771 PHE A O 1
ATOM 6248 N N . VAL A 1 772 ? -0.162 -20.076 -19.994 1.00 90.94 772 VAL A N 1
ATOM 6249 C CA . VAL A 1 772 ? -0.095 -20.136 -21.462 1.00 90.94 772 VAL A CA 1
ATOM 6250 C C . VAL A 1 772 ? 0.707 -18.968 -22.028 1.00 90.94 772 VAL A C 1
ATOM 6252 O O . VAL A 1 772 ? 1.536 -19.170 -22.909 1.00 90.94 772 VAL A O 1
ATOM 6255 N N . MET A 1 773 ? 0.542 -17.761 -21.481 1.00 90.50 773 MET A N 1
ATOM 6256 C CA . MET A 1 773 ? 1.318 -16.595 -21.904 1.00 90.50 773 MET A CA 1
ATOM 6257 C C . MET A 1 773 ? 2.825 -16.811 -21.699 1.00 90.50 773 MET A C 1
ATOM 6259 O O . MET A 1 773 ? 3.629 -16.511 -22.580 1.00 90.50 773 MET A O 1
ATOM 6263 N N . LEU A 1 774 ? 3.231 -17.331 -20.537 1.00 88.81 774 LEU A N 1
ATOM 6264 C CA . LEU A 1 774 ? 4.642 -17.593 -20.240 1.00 88.81 774 LEU A CA 1
ATOM 6265 C C . LEU A 1 774 ? 5.185 -18.836 -20.960 1.00 88.81 774 LEU A C 1
ATOM 6267 O O . LEU A 1 774 ? 6.367 -18.868 -21.311 1.00 88.81 774 LEU A O 1
ATOM 6271 N N . LEU A 1 775 ? 4.328 -19.823 -21.227 1.00 89.81 775 LEU A N 1
ATOM 6272 C CA . LEU A 1 775 ? 4.627 -20.964 -22.086 1.00 89.81 775 LEU A CA 1
ATOM 6273 C C . LEU A 1 775 ? 4.936 -20.493 -23.511 1.00 89.81 775 LEU A C 1
ATOM 6275 O O . LEU A 1 775 ? 5.988 -20.843 -24.031 1.00 89.81 775 LEU A O 1
ATOM 6279 N N . ASP A 1 776 ? 4.087 -19.654 -24.108 1.00 89.50 776 ASP A N 1
ATOM 6280 C CA . ASP A 1 776 ? 4.233 -19.139 -25.479 1.00 89.50 776 ASP A CA 1
ATOM 6281 C C . ASP A 1 776 ? 5.539 -18.351 -25.692 1.00 89.50 776 ASP A C 1
ATOM 6283 O O . ASP A 1 776 ? 6.215 -18.486 -26.717 1.00 89.50 776 ASP A O 1
ATOM 6287 N N . VAL A 1 777 ? 5.965 -17.582 -24.686 1.00 83.56 777 VAL A N 1
ATOM 6288 C CA . VAL A 1 777 ? 7.258 -16.880 -24.722 1.00 83.56 777 VAL A CA 1
ATOM 6289 C C . VAL A 1 777 ? 8.437 -17.859 -24.811 1.00 83.56 777 VAL A C 1
ATOM 6291 O O . VAL A 1 777 ? 9.431 -17.554 -25.470 1.00 83.56 777 VAL A O 1
ATOM 6294 N N . SER A 1 778 ? 8.341 -19.021 -24.161 1.00 86.75 778 SER A N 1
ATOM 6295 C CA . SER A 1 778 ? 9.451 -19.972 -24.004 1.00 86.75 778 SER A CA 1
ATOM 6296 C C . SER A 1 778 ? 9.441 -21.107 -25.041 1.00 86.75 778 SER A C 1
ATOM 6298 O O . SER A 1 778 ? 10.493 -21.543 -25.507 1.00 86.75 778 SER A O 1
ATOM 6300 N N . ILE A 1 779 ? 8.256 -21.565 -25.453 1.00 90.06 779 ILE A N 1
ATOM 6301 C CA . ILE A 1 779 ? 8.043 -22.733 -26.324 1.00 90.06 779 ILE A CA 1
ATOM 6302 C C . ILE A 1 779 ? 8.665 -22.567 -27.714 1.00 90.06 779 ILE A C 1
ATOM 6304 O O . ILE A 1 779 ? 9.117 -23.533 -28.328 1.00 90.06 779 ILE A O 1
ATOM 6308 N N . VAL A 1 780 ? 8.723 -21.327 -28.207 1.00 90.00 780 VAL A N 1
ATOM 6309 C CA . VAL A 1 780 ? 9.206 -21.014 -29.554 1.00 90.00 780 VAL A CA 1
ATOM 6310 C C . VAL A 1 780 ? 10.716 -21.236 -29.696 1.00 90.00 780 VAL A C 1
ATOM 6312 O O . VAL A 1 780 ? 11.186 -21.562 -30.783 1.00 90.00 780 VAL A O 1
ATOM 6315 N N . ALA A 1 781 ? 11.485 -21.134 -28.607 1.00 86.06 781 ALA A N 1
ATOM 6316 C CA . ALA A 1 781 ? 12.948 -21.149 -28.638 1.00 86.06 781 ALA A CA 1
ATOM 6317 C C . ALA A 1 781 ? 13.540 -22.427 -29.260 1.00 86.06 781 ALA A C 1
ATOM 6319 O O . ALA A 1 781 ? 14.471 -22.359 -30.064 1.00 86.06 781 ALA A O 1
ATOM 6320 N N . THR A 1 782 ? 12.980 -23.597 -28.941 1.00 89.94 782 THR A N 1
ATOM 6321 C CA . THR A 1 782 ? 13.424 -24.890 -29.491 1.00 89.94 782 THR A CA 1
ATOM 6322 C C . THR A 1 782 ? 12.809 -25.207 -30.852 1.00 89.94 782 THR A C 1
ATOM 6324 O O . THR A 1 782 ? 13.369 -26.015 -31.592 1.00 89.94 782 THR A O 1
ATOM 6327 N N . ALA A 1 783 ? 11.714 -24.537 -31.219 1.00 90.50 783 ALA A N 1
ATOM 6328 C CA . ALA A 1 783 ? 11.061 -24.675 -32.517 1.00 90.50 783 ALA A CA 1
ATOM 6329 C C . ALA A 1 783 ? 11.720 -23.817 -33.614 1.00 90.50 783 ALA A C 1
ATOM 6331 O O . ALA A 1 783 ? 11.716 -24.198 -34.785 1.00 90.50 783 ALA A O 1
ATOM 6332 N N . ILE A 1 784 ? 12.323 -22.676 -33.254 1.00 90.31 784 ILE A N 1
ATOM 6333 C CA . ILE A 1 784 ? 12.930 -21.712 -34.192 1.00 90.31 784 ILE A CA 1
ATOM 6334 C C . ILE A 1 784 ? 13.901 -22.346 -35.190 1.00 90.31 784 ILE A C 1
ATOM 6336 O O . ILE A 1 784 ? 13.764 -22.070 -36.388 1.00 90.31 784 ILE A O 1
ATOM 6340 N N . PRO A 1 785 ? 14.860 -23.202 -34.782 1.00 88.56 785 PRO A N 1
ATOM 6341 C CA . PRO A 1 785 ? 15.790 -23.778 -35.743 1.00 88.56 785 PRO A CA 1
ATOM 6342 C C . PRO A 1 785 ? 15.074 -24.576 -36.843 1.00 88.56 785 PRO A C 1
ATOM 6344 O O . PRO A 1 785 ? 15.478 -24.521 -38.009 1.00 88.56 785 PRO A O 1
ATOM 6347 N N . ARG A 1 786 ? 13.957 -25.237 -36.511 1.00 88.50 786 ARG A N 1
ATOM 6348 C CA . ARG A 1 786 ? 13.115 -25.919 -37.494 1.00 88.50 786 ARG A CA 1
ATOM 6349 C C . ARG A 1 786 ? 12.279 -24.947 -38.325 1.00 88.50 786 ARG A C 1
ATOM 6351 O O . ARG A 1 786 ? 12.305 -25.056 -39.545 1.00 88.50 786 ARG A O 1
ATOM 6358 N N . ILE A 1 787 ? 11.622 -23.967 -37.701 1.00 89.88 787 ILE A N 1
ATOM 6359 C CA . ILE A 1 787 ? 10.818 -22.933 -38.387 1.00 89.88 787 ILE A CA 1
ATOM 6360 C C . ILE A 1 787 ? 11.639 -22.227 -39.475 1.00 89.88 787 ILE A C 1
ATOM 6362 O O . ILE A 1 787 ? 11.180 -22.061 -40.600 1.00 89.88 787 ILE A O 1
ATOM 6366 N N . THR A 1 788 ? 12.883 -21.852 -39.166 1.00 88.50 788 THR A N 1
ATOM 6367 C CA . THR A 1 788 ? 13.774 -21.196 -40.142 1.00 88.50 788 THR A CA 1
ATOM 6368 C C . THR A 1 788 ? 14.129 -22.085 -41.323 1.00 88.50 788 THR A C 1
ATOM 6370 O O . THR A 1 788 ? 14.380 -21.569 -42.408 1.00 88.50 788 THR A O 1
ATOM 6373 N N . SER A 1 789 ? 14.171 -23.400 -41.109 1.00 85.25 789 SER A N 1
ATOM 6374 C CA . SER A 1 789 ? 14.469 -24.380 -42.153 1.00 85.25 789 SER A CA 1
ATOM 6375 C C . SER A 1 789 ? 13.237 -24.616 -43.031 1.00 85.25 789 SER A C 1
ATOM 6377 O O . SER A 1 789 ? 13.372 -24.680 -44.246 1.00 85.25 789 SER A O 1
ATOM 6379 N N . ASP A 1 790 ? 12.039 -24.646 -42.438 1.00 87.44 790 ASP A N 1
ATOM 6380 C CA . ASP A 1 790 ? 10.768 -24.768 -43.164 1.00 87.44 790 ASP A CA 1
ATOM 6381 C C . ASP A 1 790 ? 10.438 -23.510 -43.999 1.00 87.44 790 ASP A C 1
ATOM 6383 O O . ASP A 1 790 ? 9.862 -23.621 -45.078 1.00 87.44 790 ASP A O 1
ATOM 6387 N N . PHE A 1 791 ? 10.791 -22.311 -43.517 1.00 88.88 791 PHE A N 1
ATOM 6388 C CA . PHE A 1 791 ? 10.530 -21.039 -44.211 1.00 88.88 791 PHE A CA 1
ATOM 6389 C C . PHE A 1 791 ? 11.727 -20.458 -44.973 1.00 88.88 791 PHE A C 1
ATOM 6391 O O . PHE A 1 791 ? 11.585 -19.397 -45.580 1.00 88.88 791 PHE A O 1
ATOM 6398 N N . HIS A 1 792 ? 12.889 -21.116 -44.952 1.00 84.19 792 HIS A N 1
ATOM 6399 C CA . HIS A 1 792 ? 14.130 -20.619 -45.567 1.00 84.19 792 HIS A CA 1
ATOM 6400 C C . HIS A 1 792 ? 14.527 -19.209 -45.095 1.00 84.19 792 HIS A C 1
ATOM 6402 O O . HIS A 1 792 ? 14.974 -18.363 -45.869 1.00 84.19 792 HIS A O 1
ATOM 6408 N N . SER A 1 793 ? 14.331 -18.940 -43.805 1.00 83.50 793 SER A N 1
ATOM 6409 C CA . SER A 1 793 ? 14.289 -17.585 -43.249 1.00 83.50 793 SER A CA 1
ATOM 6410 C C . SER A 1 793 ? 15.254 -17.418 -42.070 1.00 83.50 793 SER A C 1
ATOM 6412 O O . SER A 1 793 ? 14.873 -16.930 -41.002 1.00 83.50 793 SER A O 1
ATOM 6414 N N . LEU A 1 794 ? 16.505 -17.871 -42.209 1.00 81.69 794 LEU A N 1
ATOM 6415 C CA . LEU A 1 794 ? 17.487 -17.777 -41.121 1.00 81.69 794 LEU A CA 1
ATOM 6416 C C . LEU A 1 794 ? 17.739 -16.327 -40.686 1.00 81.69 794 LEU A C 1
ATOM 6418 O O . LEU A 1 794 ? 18.025 -16.100 -39.518 1.00 81.69 794 LEU A O 1
ATOM 6422 N N . THR A 1 795 ? 17.585 -15.363 -41.598 1.00 81.50 795 THR A N 1
ATOM 6423 C CA . THR A 1 795 ? 17.690 -13.917 -41.340 1.00 81.50 795 THR A CA 1
ATOM 6424 C C . THR A 1 795 ? 16.624 -13.397 -40.380 1.00 81.50 795 THR A C 1
ATOM 6426 O O . THR A 1 795 ? 16.863 -12.404 -39.702 1.00 81.50 795 THR A O 1
ATOM 6429 N N . ASP A 1 796 ? 15.504 -14.103 -40.243 1.00 83.00 796 ASP A N 1
ATOM 6430 C CA . ASP A 1 796 ? 14.319 -13.610 -39.540 1.00 83.00 796 ASP A CA 1
ATOM 6431 C C . ASP A 1 796 ? 14.235 -14.115 -38.087 1.00 83.00 796 ASP A C 1
ATOM 6433 O O . ASP A 1 796 ? 13.304 -13.775 -37.360 1.00 83.00 796 ASP A O 1
ATOM 6437 N N . VAL A 1 797 ? 15.217 -14.904 -37.629 1.00 83.12 797 VAL A N 1
ATOM 6438 C CA . VAL A 1 797 ? 15.258 -15.493 -36.273 1.00 83.12 797 VAL A CA 1
ATOM 6439 C C . VAL A 1 797 ? 15.052 -14.451 -35.177 1.00 83.12 797 VAL A C 1
ATOM 6441 O O . VAL A 1 797 ? 14.289 -14.686 -34.240 1.00 83.12 797 VAL A O 1
ATOM 6444 N N . GLY A 1 798 ? 15.708 -13.295 -35.306 1.00 80.25 798 GLY A N 1
ATOM 6445 C CA . GLY A 1 798 ? 15.575 -12.198 -34.350 1.00 80.25 798 GLY A CA 1
ATOM 6446 C C . GLY A 1 798 ? 14.135 -11.693 -34.257 1.00 80.25 798 GLY A C 1
ATOM 6447 O O . GLY A 1 798 ? 13.623 -11.488 -33.160 1.00 80.25 798 GLY A O 1
ATOM 6448 N N . TRP A 1 799 ? 13.434 -11.588 -35.388 1.00 86.00 799 TRP A N 1
ATOM 6449 C CA . TRP A 1 799 ? 12.058 -11.092 -35.437 1.00 86.00 799 TRP A CA 1
ATOM 6450 C C . TRP A 1 799 ? 11.044 -12.015 -34.766 1.00 86.00 799 TRP A C 1
ATOM 6452 O O . TRP A 1 799 ? 10.075 -11.518 -34.191 1.00 86.00 799 TRP A O 1
ATOM 6462 N N . TYR A 1 800 ? 11.267 -13.332 -34.777 1.00 87.31 800 TYR A N 1
ATOM 6463 C CA . TYR A 1 800 ? 10.355 -14.292 -34.145 1.00 87.31 800 TYR A CA 1
ATOM 6464 C C . TYR A 1 800 ? 10.185 -14.062 -32.636 1.00 87.31 800 TYR A C 1
ATOM 6466 O O . TYR A 1 800 ? 9.089 -14.261 -32.100 1.00 87.31 800 TYR A O 1
ATOM 6474 N N . GLY A 1 801 ? 11.235 -13.591 -31.956 1.00 84.56 801 GLY A N 1
ATOM 6475 C CA . GLY A 1 801 ? 11.159 -13.173 -30.555 1.00 84.56 801 GLY A CA 1
ATOM 6476 C C . GLY A 1 801 ? 10.889 -11.681 -30.381 1.00 84.56 801 GLY A C 1
ATOM 6477 O O . GLY A 1 801 ? 10.016 -11.296 -29.600 1.00 84.56 801 GLY A O 1
ATOM 6478 N N . SER A 1 802 ? 11.596 -10.836 -31.134 1.00 86.81 802 SER A N 1
ATOM 6479 C CA . SER A 1 802 ? 11.560 -9.384 -30.951 1.00 86.81 802 SER A CA 1
ATOM 6480 C C . SER A 1 802 ? 10.197 -8.773 -31.260 1.00 86.81 802 SER A C 1
ATOM 6482 O O . SER A 1 802 ? 9.794 -7.851 -30.559 1.00 86.81 802 SER A O 1
ATOM 6484 N N . ALA A 1 803 ? 9.454 -9.289 -32.248 1.00 89.12 803 ALA A N 1
ATOM 6485 C CA . ALA A 1 803 ? 8.138 -8.748 -32.602 1.00 89.12 803 ALA A CA 1
ATOM 6486 C C . ALA A 1 803 ? 7.119 -8.892 -31.461 1.00 89.12 803 ALA A C 1
ATOM 6488 O O . ALA A 1 803 ? 6.389 -7.947 -31.164 1.00 89.12 803 ALA A O 1
ATOM 6489 N N . TYR A 1 804 ? 7.116 -10.045 -30.781 1.00 90.06 804 TYR A N 1
ATOM 6490 C CA . TYR A 1 804 ? 6.273 -10.271 -29.606 1.00 90.06 804 TYR A CA 1
ATOM 6491 C C . TYR A 1 804 ? 6.669 -9.341 -28.455 1.00 90.06 804 TYR A C 1
ATOM 6493 O O . TYR A 1 804 ? 5.820 -8.661 -27.881 1.00 90.06 804 TYR A O 1
ATOM 6501 N N . LEU A 1 805 ? 7.965 -9.286 -28.129 1.00 88.19 805 LEU A N 1
ATOM 6502 C CA . LEU A 1 805 ? 8.471 -8.485 -27.012 1.00 88.19 805 LEU A CA 1
ATOM 6503 C C . LEU A 1 805 ? 8.249 -6.984 -27.227 1.00 88.19 805 LEU A C 1
ATOM 6505 O O . LEU A 1 805 ? 7.881 -6.292 -26.283 1.00 88.19 805 LEU A O 1
ATOM 6509 N N . LEU A 1 806 ? 8.420 -6.503 -28.459 1.00 84.81 806 LEU A N 1
ATOM 6510 C CA . LEU A 1 806 ? 8.222 -5.105 -28.827 1.00 84.81 806 LEU A CA 1
ATOM 6511 C C . LEU A 1 806 ? 6.754 -4.686 -28.722 1.00 84.81 806 LEU A C 1
ATOM 6513 O O . LEU A 1 806 ? 6.438 -3.656 -28.131 1.00 84.81 806 LEU A O 1
ATOM 6517 N N . ALA A 1 807 ? 5.850 -5.487 -29.291 1.00 86.56 807 ALA A N 1
ATOM 6518 C CA . ALA A 1 807 ? 4.421 -5.213 -29.213 1.00 86.56 807 ALA A CA 1
ATOM 6519 C C . ALA A 1 807 ? 3.926 -5.243 -27.757 1.00 86.56 807 ALA A C 1
ATOM 6521 O O . ALA A 1 807 ? 3.138 -4.390 -27.352 1.00 86.56 807 ALA A O 1
ATOM 6522 N N . ASN A 1 808 ? 4.447 -6.182 -26.960 1.00 86.06 808 ASN A N 1
ATOM 6523 C CA . ASN A 1 808 ? 4.151 -6.290 -25.536 1.00 86.06 808 ASN A CA 1
ATOM 6524 C C . ASN A 1 808 ? 4.662 -5.067 -24.752 1.00 86.06 808 ASN A C 1
ATOM 6526 O O . ASN A 1 808 ? 3.894 -4.450 -24.016 1.00 86.06 808 ASN A O 1
ATOM 6530 N N . CYS A 1 809 ? 5.924 -4.659 -24.940 1.00 83.44 809 CYS A N 1
ATOM 6531 C CA . CYS A 1 809 ? 6.490 -3.530 -24.199 1.00 83.44 809 CYS A CA 1
ATOM 6532 C C . CYS A 1 809 ? 5.760 -2.220 -24.517 1.00 83.44 809 CYS A C 1
ATOM 6534 O O . CYS A 1 809 ? 5.376 -1.496 -23.605 1.00 83.44 809 CYS A O 1
ATOM 6536 N N . ALA A 1 810 ? 5.493 -1.936 -25.793 1.00 77.19 810 ALA A N 1
ATOM 6537 C CA . ALA A 1 810 ? 4.888 -0.672 -26.204 1.00 77.19 810 ALA A CA 1
ATOM 6538 C C . ALA A 1 810 ? 3.471 -0.475 -25.626 1.00 77.19 810 ALA A C 1
ATOM 6540 O O . ALA A 1 810 ? 3.077 0.649 -25.326 1.00 77.19 810 ALA A O 1
ATOM 6541 N N . LEU A 1 811 ? 2.714 -1.560 -25.432 1.00 79.25 811 LEU A N 1
ATOM 6542 C CA . LEU A 1 811 ? 1.345 -1.514 -24.909 1.00 79.25 811 LEU A CA 1
ATOM 6543 C C . LEU A 1 811 ? 1.244 -1.706 -23.389 1.00 79.25 811 LEU A C 1
ATOM 6545 O O . LEU A 1 811 ? 0.168 -1.494 -22.835 1.00 79.25 811 LEU A O 1
ATOM 6549 N N . GLN A 1 812 ? 2.323 -2.069 -22.688 1.00 76.81 812 GLN A N 1
ATOM 6550 C CA . GLN A 1 812 ? 2.296 -2.300 -21.235 1.00 76.81 812 GLN A CA 1
ATOM 6551 C C . GLN A 1 812 ? 1.854 -1.071 -20.417 1.00 76.81 812 GLN A C 1
ATOM 6553 O O . GLN A 1 812 ? 0.934 -1.218 -19.603 1.00 76.81 812 GLN A O 1
ATOM 6558 N N . PRO A 1 813 ? 2.422 0.139 -20.621 1.00 71.75 813 PRO A N 1
ATOM 6559 C CA . PRO A 1 813 ? 1.977 1.337 -19.902 1.00 71.75 813 PRO A CA 1
ATOM 6560 C C . PRO A 1 813 ? 0.511 1.683 -20.204 1.00 71.75 813 PRO A C 1
ATOM 6562 O O . PRO A 1 813 ? -0.243 2.083 -19.314 1.00 71.75 813 PRO A O 1
ATOM 6565 N N . LEU A 1 814 ? 0.092 1.465 -21.457 1.00 73.94 814 LEU A N 1
ATOM 6566 C CA . LEU A 1 814 ? -1.276 1.689 -21.920 1.00 73.94 814 LEU A CA 1
ATOM 6567 C C . LEU A 1 814 ? -2.263 0.738 -21.235 1.00 73.94 814 LEU A C 1
ATOM 6569 O O . LEU A 1 814 ? -3.292 1.174 -20.723 1.00 73.94 814 LEU A O 1
ATOM 6573 N N . ALA A 1 815 ? -1.934 -0.554 -21.181 1.00 76.25 815 ALA A N 1
ATOM 6574 C CA . ALA A 1 815 ? -2.748 -1.571 -20.532 1.00 76.25 815 ALA A CA 1
ATOM 6575 C C . ALA A 1 815 ? -2.949 -1.266 -19.039 1.00 76.25 815 ALA A C 1
ATOM 6577 O O . ALA A 1 815 ? -4.066 -1.392 -18.542 1.00 76.25 815 ALA A O 1
ATOM 6578 N N . GLY A 1 816 ? -1.907 -0.792 -18.343 1.00 68.50 816 GLY A N 1
ATOM 6579 C CA . GLY A 1 816 ? -2.009 -0.335 -16.954 1.00 68.50 816 GLY A CA 1
ATOM 6580 C C . GLY A 1 816 ? -3.055 0.771 -16.769 1.00 68.50 816 GLY A C 1
ATOM 6581 O O . GLY A 1 816 ? -3.939 0.641 -15.926 1.00 68.50 816 GLY A O 1
ATOM 6582 N N . LYS A 1 817 ? -3.023 1.813 -17.614 1.00 70.69 817 LYS A N 1
ATOM 6583 C CA . LYS A 1 817 ? -4.020 2.901 -17.594 1.00 70.69 817 LYS A CA 1
ATOM 6584 C C . LYS A 1 817 ? -5.430 2.416 -17.981 1.00 70.69 817 LYS A C 1
ATOM 6586 O O . LYS A 1 817 ? -6.412 2.850 -17.379 1.00 70.69 817 LYS A O 1
ATOM 6591 N N . LEU A 1 818 ? -5.553 1.489 -18.936 1.00 75.88 818 LEU A N 1
ATOM 6592 C CA . LEU A 1 818 ? -6.838 0.908 -19.352 1.00 75.88 818 LEU A CA 1
ATOM 6593 C C . LEU A 1 818 ? -7.542 0.173 -18.197 1.00 75.88 818 LEU A C 1
ATOM 6595 O O . LEU A 1 818 ? -8.730 0.403 -17.967 1.00 75.88 818 LEU A O 1
ATOM 6599 N N . TYR A 1 819 ? -6.821 -0.652 -17.429 1.00 75.06 819 TYR A N 1
ATOM 6600 C CA . TYR A 1 819 ? -7.389 -1.345 -16.263 1.00 75.06 819 TYR A CA 1
ATOM 6601 C C . TYR A 1 819 ? -7.771 -0.407 -15.114 1.00 75.06 819 TYR A C 1
ATOM 6603 O O . TYR A 1 819 ? -8.609 -0.781 -14.293 1.00 75.06 819 TYR A O 1
ATOM 6611 N N . THR A 1 820 ? -7.226 0.811 -15.058 1.00 68.25 820 THR A N 1
ATOM 6612 C CA . THR A 1 820 ? -7.651 1.836 -14.095 1.00 68.25 820 THR A CA 1
ATOM 6613 C C . THR A 1 820 ? -9.049 2.357 -14.428 1.00 68.25 820 THR A C 1
ATOM 6615 O O . THR A 1 820 ? -9.895 2.417 -13.538 1.00 68.25 820 THR A O 1
ATOM 6618 N N . HIS A 1 821 ? -9.339 2.636 -15.703 1.00 66.31 821 HIS A N 1
ATOM 6619 C CA . HIS A 1 821 ? -10.570 3.326 -16.114 1.00 66.31 821 HIS A CA 1
ATOM 6620 C C . HIS A 1 821 ? -11.721 2.416 -16.565 1.00 66.31 821 HIS A C 1
ATOM 6622 O O . HIS A 1 821 ? -12.877 2.794 -16.407 1.00 66.31 821 HIS A O 1
ATOM 6628 N N . PHE A 1 822 ? -11.446 1.222 -17.094 1.00 72.19 822 PHE A N 1
ATOM 6629 C CA . PHE A 1 822 ? -12.485 0.319 -17.607 1.00 72.19 822 PHE A CA 1
ATOM 6630 C C . PHE A 1 822 ? -12.709 -0.904 -16.702 1.00 72.19 822 PHE A C 1
ATOM 6632 O O . PHE A 1 822 ? -11.925 -1.186 -15.787 1.00 72.19 822 PHE A O 1
ATOM 6639 N N . GLY A 1 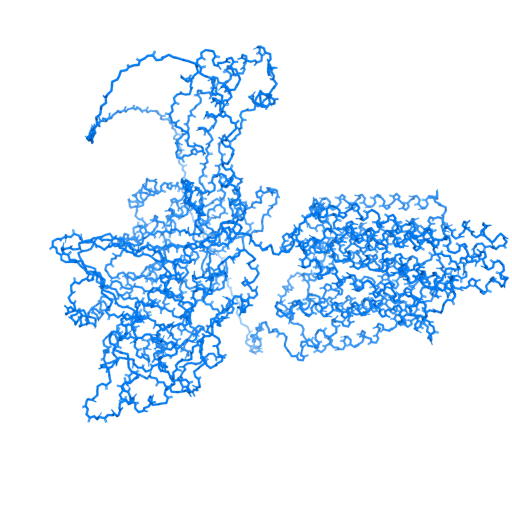823 ? -13.805 -1.629 -16.961 1.00 73.25 823 GLY A N 1
ATOM 6640 C CA . GLY A 1 823 ? -14.139 -2.887 -16.286 1.00 73.25 823 GLY A CA 1
ATOM 6641 C C . GLY A 1 823 ? -13.096 -3.974 -16.559 1.00 73.25 823 GLY A C 1
ATOM 6642 O O . GLY A 1 823 ? -12.647 -4.158 -17.696 1.00 73.25 823 GLY A O 1
ATOM 6643 N N . SER A 1 824 ? -12.705 -4.702 -15.514 1.00 78.69 824 SER A N 1
ATOM 6644 C CA . SER A 1 824 ? -11.548 -5.600 -15.539 1.00 78.69 824 SER A CA 1
ATOM 6645 C C . SER A 1 824 ? -11.798 -6.846 -16.393 1.00 78.69 824 SER A C 1
ATOM 6647 O O . SER A 1 824 ? -10.933 -7.251 -17.175 1.00 78.69 824 SER A O 1
ATOM 6649 N N . LYS A 1 825 ? -13.013 -7.411 -16.326 1.00 83.19 825 LYS A N 1
ATOM 6650 C CA . LYS A 1 825 ? -13.388 -8.635 -17.053 1.00 83.19 825 LYS A CA 1
ATOM 6651 C C . LYS A 1 825 ? -13.341 -8.464 -18.575 1.00 83.19 825 LYS A C 1
ATOM 6653 O O . LYS A 1 825 ? -12.763 -9.297 -19.270 1.00 83.19 825 LYS A O 1
ATOM 6658 N N . GLY A 1 826 ? -13.959 -7.401 -19.093 1.00 81.75 826 GLY A N 1
ATOM 6659 C CA . GLY A 1 826 ? -14.061 -7.155 -20.536 1.00 81.75 826 GLY A CA 1
ATOM 6660 C C . GLY A 1 826 ? -12.701 -6.884 -21.176 1.00 81.75 826 GLY A C 1
ATOM 6661 O O . GLY A 1 826 ? -12.377 -7.473 -22.205 1.00 81.75 826 GLY A O 1
ATOM 6662 N N . LEU A 1 827 ? -11.872 -6.062 -20.524 1.00 85.50 827 LEU A N 1
ATOM 6663 C CA . LEU A 1 827 ? -10.509 -5.797 -20.982 1.00 85.50 827 LEU A CA 1
ATOM 6664 C C . LEU A 1 827 ? -9.634 -7.049 -20.963 1.00 85.50 827 LEU A C 1
ATOM 6666 O O . LEU A 1 827 ? -8.927 -7.305 -21.932 1.00 85.50 827 LEU A O 1
ATOM 6670 N N . PHE A 1 828 ? -9.692 -7.844 -19.889 1.00 88.31 828 PHE A N 1
ATOM 6671 C CA . PHE A 1 828 ? -8.937 -9.095 -19.798 1.00 88.31 828 PHE A CA 1
ATOM 6672 C C . PHE A 1 828 ? -9.282 -10.062 -20.930 1.00 88.31 828 PHE A C 1
ATOM 6674 O O . PHE A 1 828 ? -8.378 -10.561 -21.596 1.00 88.31 828 PHE A O 1
ATOM 6681 N N . LEU A 1 829 ? -10.572 -10.262 -21.216 1.00 88.19 829 LEU A N 1
ATOM 6682 C CA . LEU A 1 829 ? -11.001 -11.100 -22.337 1.00 88.19 829 LEU A CA 1
ATOM 6683 C C . LEU A 1 829 ? -10.620 -10.506 -23.700 1.00 88.19 829 LEU A C 1
ATOM 6685 O O . LEU A 1 829 ? -10.283 -11.264 -24.603 1.00 88.19 829 LEU A O 1
ATOM 6689 N N . GLY A 1 830 ? -10.622 -9.178 -23.853 1.00 89.38 830 GLY A N 1
ATOM 6690 C CA . GLY A 1 830 ? -10.170 -8.510 -25.076 1.00 89.38 830 GLY A CA 1
ATOM 6691 C C . GLY A 1 830 ? -8.682 -8.735 -25.362 1.00 89.38 830 GLY A C 1
ATOM 6692 O O . GLY A 1 830 ? -8.322 -9.176 -26.453 1.00 89.38 830 GLY A O 1
ATOM 6693 N N . PHE A 1 831 ? -7.820 -8.507 -24.366 1.00 91.75 831 PHE A N 1
ATOM 6694 C CA . PHE A 1 831 ? -6.385 -8.801 -24.462 1.00 91.75 831 PHE A CA 1
ATOM 6695 C C . PHE A 1 831 ? -6.125 -10.293 -24.703 1.00 91.75 831 PHE A C 1
ATOM 6697 O O . PHE A 1 831 ? -5.267 -10.652 -25.511 1.00 91.75 831 PHE A O 1
ATOM 6704 N N . PHE A 1 832 ? -6.904 -11.168 -24.065 1.00 91.88 832 PHE A N 1
ATOM 6705 C CA . PHE A 1 832 ? -6.776 -12.611 -24.236 1.00 91.88 832 PHE A CA 1
ATOM 6706 C C . PHE A 1 832 ? -7.211 -13.087 -25.626 1.00 91.88 832 PHE A C 1
ATOM 6708 O O . PHE A 1 832 ? -6.499 -13.859 -26.260 1.00 91.88 832 PHE A O 1
ATOM 6715 N N . ALA A 1 833 ? -8.313 -12.563 -26.162 1.00 91.38 833 ALA A N 1
ATOM 6716 C CA . ALA A 1 833 ? -8.746 -12.854 -27.525 1.00 91.38 833 ALA A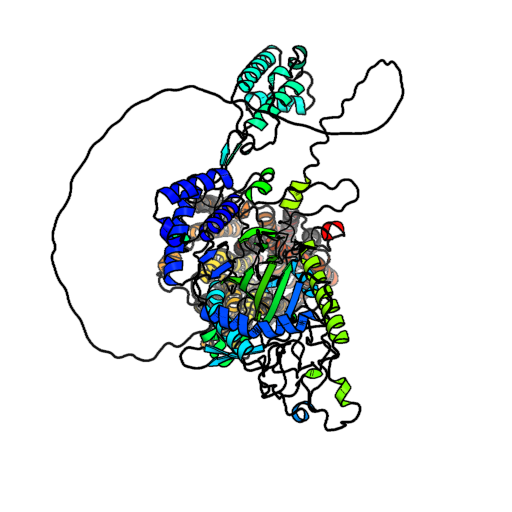 CA 1
ATOM 6717 C C . ALA A 1 833 ? -7.711 -12.396 -28.565 1.00 91.38 833 ALA A C 1
ATOM 6719 O O . ALA A 1 833 ? -7.463 -13.103 -29.540 1.00 91.38 833 ALA A O 1
ATOM 6720 N N . LEU A 1 834 ? -7.071 -11.242 -28.345 1.00 94.06 834 LEU A N 1
ATOM 6721 C CA . LEU A 1 834 ? -5.997 -10.756 -29.211 1.00 94.06 834 LEU A CA 1
ATOM 6722 C C . LEU A 1 834 ? -4.759 -11.668 -29.148 1.00 94.06 834 LEU A C 1
ATOM 6724 O O . LEU A 1 834 ? -4.157 -11.962 -30.181 1.00 94.06 834 LEU A O 1
ATOM 6728 N N . PHE A 1 835 ? -4.420 -12.166 -27.956 1.00 94.69 835 PHE A N 1
ATOM 6729 C CA . PHE A 1 835 ? -3.349 -13.143 -27.756 1.00 94.69 835 PHE A CA 1
ATOM 6730 C C . PHE A 1 835 ? -3.621 -14.470 -28.494 1.00 94.69 835 PHE A C 1
ATOM 6732 O O . PHE A 1 835 ? -2.755 -14.970 -29.217 1.00 94.69 835 PHE A O 1
ATOM 6739 N N . GLU A 1 836 ? -4.838 -15.008 -28.381 1.00 94.38 836 GLU A N 1
ATOM 6740 C CA . GLU A 1 836 ? -5.254 -16.236 -29.072 1.00 94.38 836 GLU A CA 1
ATOM 6741 C C . GLU A 1 836 ? -5.322 -16.049 -30.594 1.00 94.38 836 GLU A C 1
ATOM 6743 O O . GLU A 1 836 ? -4.876 -16.913 -31.346 1.00 94.38 836 GLU A O 1
ATOM 6748 N N . LEU A 1 837 ? -5.796 -14.894 -31.075 1.00 95.38 837 LEU A N 1
ATOM 6749 C CA . LEU A 1 837 ? -5.780 -14.563 -32.502 1.00 95.38 837 LEU A CA 1
ATOM 6750 C C . LEU A 1 837 ? -4.348 -14.531 -33.051 1.00 95.38 837 LEU A C 1
ATOM 6752 O O . LEU A 1 837 ? -4.080 -15.087 -34.116 1.00 95.38 837 LEU A O 1
ATOM 6756 N N . GLY A 1 838 ? -3.416 -13.917 -32.319 1.00 95.38 838 GLY A N 1
ATOM 6757 C CA . GLY A 1 838 ? -1.999 -13.924 -32.677 1.00 95.38 838 GLY A CA 1
ATOM 6758 C C . GLY A 1 838 ? -1.407 -15.335 -32.695 1.00 95.38 838 GLY A C 1
ATOM 6759 O O . GLY A 1 838 ? -0.686 -15.691 -33.629 1.00 95.38 838 GLY A O 1
ATOM 6760 N N . SER A 1 839 ? -1.769 -16.169 -31.718 1.00 94.56 839 SER A N 1
ATOM 6761 C CA . SER A 1 839 ? -1.374 -17.583 -31.659 1.00 94.56 839 SER A CA 1
ATOM 6762 C C . SER A 1 839 ? -1.932 -18.378 -32.847 1.00 94.56 839 SER A C 1
ATOM 6764 O O . SER A 1 839 ? -1.197 -19.117 -33.501 1.00 94.56 839 SER A O 1
ATOM 6766 N N . LEU A 1 840 ? -3.199 -18.166 -33.214 1.00 95.62 840 LEU A N 1
ATOM 6767 C CA . LEU A 1 840 ? -3.807 -18.771 -34.398 1.00 95.62 840 LEU A CA 1
ATOM 6768 C C . LEU A 1 840 ? -3.061 -18.365 -35.673 1.00 95.62 840 LEU A C 1
ATOM 6770 O O . LEU A 1 840 ? -2.701 -19.241 -36.458 1.00 95.62 840 LEU A O 1
ATOM 6774 N N . LEU A 1 841 ? -2.783 -17.067 -35.857 1.00 96.06 841 LEU A N 1
ATOM 6775 C CA . LEU A 1 841 ? -2.020 -16.555 -37.001 1.00 96.06 841 LEU A CA 1
ATOM 6776 C C . LEU A 1 841 ? -0.629 -17.194 -37.094 1.00 96.06 841 LEU A C 1
ATOM 6778 O O . LEU A 1 841 ? -0.198 -17.539 -38.194 1.00 96.06 841 LEU A O 1
ATOM 6782 N N . CYS A 1 842 ? 0.047 -17.396 -35.959 1.00 94.38 842 CYS A N 1
ATOM 6783 C CA . CYS A 1 842 ? 1.320 -18.114 -35.902 1.00 94.38 842 CYS A CA 1
ATOM 6784 C C . CYS A 1 842 ? 1.168 -19.591 -36.302 1.00 94.38 842 CYS A C 1
ATOM 6786 O O . CYS A 1 842 ? 1.958 -20.100 -37.096 1.00 94.38 842 CYS A O 1
ATOM 6788 N N . GLY A 1 843 ? 0.144 -20.280 -35.790 1.00 93.44 843 GLY A N 1
ATOM 6789 C CA . GLY A 1 843 ? -0.112 -21.692 -36.082 1.00 93.44 843 GLY A CA 1
ATOM 6790 C C . GLY A 1 843 ? -0.462 -21.945 -37.551 1.00 93.44 843 GLY A C 1
ATOM 6791 O O . GLY A 1 843 ? 0.049 -22.884 -38.155 1.00 93.44 843 GLY A O 1
ATOM 6792 N N . VAL A 1 844 ? -1.273 -21.080 -38.168 1.00 95.75 844 VAL A N 1
ATOM 6793 C CA . VAL A 1 844 ? -1.629 -21.181 -39.597 1.00 95.75 844 VAL A CA 1
ATOM 6794 C C . VAL A 1 844 ? -0.622 -20.500 -40.530 1.00 95.75 844 VAL A C 1
ATOM 6796 O O . VAL A 1 844 ? -0.868 -20.415 -41.733 1.00 95.75 844 VAL A O 1
ATOM 6799 N N . ALA A 1 845 ? 0.512 -20.015 -40.013 1.00 95.12 845 ALA A N 1
ATOM 6800 C CA . ALA A 1 845 ? 1.464 -19.264 -40.814 1.00 95.12 845 ALA A CA 1
ATOM 6801 C C . ALA A 1 845 ? 1.995 -20.095 -41.995 1.00 95.12 845 ALA A C 1
ATOM 6803 O O . ALA A 1 845 ? 2.499 -21.218 -41.849 1.00 95.12 845 ALA A O 1
ATOM 6804 N N . THR A 1 846 ? 1.896 -19.507 -43.186 1.00 93.12 846 THR A N 1
ATOM 6805 C CA . THR A 1 846 ? 2.434 -20.049 -44.444 1.00 93.12 846 THR A CA 1
ATOM 6806 C C . THR A 1 846 ? 3.738 -19.371 -44.860 1.00 93.12 846 THR A C 1
ATOM 6808 O O . THR A 1 846 ? 4.392 -19.818 -45.796 1.00 93.12 846 THR A O 1
ATOM 6811 N N . SER A 1 847 ? 4.137 -18.303 -44.163 1.00 93.06 847 SER A N 1
ATOM 6812 C CA . SER A 1 847 ? 5.387 -17.581 -44.398 1.00 93.06 847 SER A CA 1
ATOM 6813 C C . SER A 1 847 ? 5.957 -17.003 -43.102 1.00 93.06 847 SER A C 1
ATOM 6815 O O . SER A 1 847 ? 5.210 -16.716 -42.163 1.00 93.06 847 SER A O 1
ATOM 6817 N N . SER A 1 848 ? 7.270 -16.742 -43.094 1.00 89.62 848 SER A N 1
ATOM 6818 C CA . SER A 1 848 ? 7.970 -16.056 -41.995 1.00 89.62 848 SER A CA 1
ATOM 6819 C C . SER A 1 848 ? 7.302 -14.722 -41.619 1.00 89.62 848 SER A C 1
ATOM 6821 O O . SER A 1 848 ? 7.015 -14.469 -40.453 1.00 89.62 848 SER A O 1
ATOM 6823 N N . LYS A 1 849 ? 6.937 -13.892 -42.606 1.00 89.88 849 LYS A N 1
ATOM 6824 C CA . LYS A 1 849 ? 6.285 -12.591 -42.361 1.00 89.88 849 LYS A CA 1
ATOM 6825 C C . LYS A 1 849 ? 4.942 -12.731 -41.648 1.00 89.88 849 LYS A C 1
ATOM 6827 O O . LYS A 1 849 ? 4.655 -11.962 -40.736 1.00 89.88 849 LYS A O 1
ATOM 6832 N N . MET A 1 850 ? 4.130 -13.712 -42.050 1.00 93.75 850 MET A N 1
ATOM 6833 C CA . MET A 1 850 ? 2.850 -13.990 -41.394 1.00 93.75 850 MET A CA 1
ATOM 6834 C C . MET A 1 850 ? 3.061 -14.427 -39.941 1.00 93.75 850 MET A C 1
ATOM 6836 O O . MET A 1 850 ? 2.335 -13.966 -39.064 1.00 93.75 850 MET A O 1
ATOM 6840 N N . LEU A 1 851 ? 4.090 -15.240 -39.679 1.00 92.88 851 LEU A N 1
ATOM 6841 C CA . LEU A 1 851 ? 4.474 -15.631 -38.325 1.00 92.88 851 LEU A CA 1
ATOM 6842 C C . LEU A 1 851 ? 4.905 -14.414 -37.489 1.00 92.88 851 LEU A C 1
ATOM 6844 O O . LEU A 1 851 ? 4.428 -14.250 -36.373 1.00 92.88 851 LEU A O 1
ATOM 6848 N N . ILE A 1 852 ? 5.738 -13.523 -38.032 1.00 91.12 852 ILE A N 1
ATOM 6849 C CA . ILE A 1 852 ? 6.177 -12.291 -37.350 1.00 91.12 852 ILE A CA 1
ATOM 6850 C C . ILE A 1 852 ? 4.981 -11.393 -37.002 1.00 91.12 852 ILE A C 1
ATOM 6852 O O . ILE A 1 852 ? 4.891 -10.895 -35.880 1.00 91.12 852 ILE A O 1
ATOM 6856 N N . ILE A 1 853 ? 4.036 -11.216 -37.933 1.00 92.25 853 ILE A N 1
ATOM 6857 C CA . ILE A 1 853 ? 2.803 -10.452 -37.688 1.00 92.25 853 ILE A CA 1
ATOM 6858 C C . ILE A 1 853 ? 1.964 -11.129 -36.599 1.00 92.25 853 ILE A C 1
ATOM 6860 O O . ILE A 1 853 ? 1.519 -10.455 -35.673 1.00 92.25 853 ILE A O 1
ATOM 6864 N N . GLY A 1 854 ? 1.795 -12.452 -36.658 1.00 94.06 854 GLY A N 1
ATOM 6865 C CA . GLY A 1 854 ? 1.108 -13.216 -35.615 1.00 94.06 854 GLY A CA 1
ATOM 6866 C C . GLY A 1 854 ? 1.751 -13.029 -34.238 1.00 94.06 854 GLY A C 1
ATOM 6867 O O . GLY A 1 854 ? 1.045 -12.787 -33.261 1.00 94.06 854 GLY A O 1
ATOM 6868 N N . ARG A 1 855 ? 3.090 -13.033 -34.163 1.00 92.81 855 ARG A N 1
ATOM 6869 C CA . ARG A 1 855 ? 3.853 -12.779 -32.928 1.00 92.81 855 ARG A CA 1
ATOM 6870 C C . ARG A 1 855 ? 3.640 -11.363 -32.405 1.00 92.81 855 ARG A C 1
ATOM 6872 O O . ARG A 1 855 ? 3.467 -11.198 -31.201 1.00 92.81 855 ARG A O 1
ATOM 6879 N N . ALA A 1 856 ? 3.607 -10.359 -33.280 1.00 91.44 856 ALA A N 1
ATOM 6880 C CA . ALA A 1 856 ? 3.287 -8.988 -32.888 1.00 91.44 856 ALA A CA 1
ATOM 6881 C C . ALA A 1 856 ? 1.862 -8.893 -32.319 1.00 91.44 856 ALA A C 1
ATOM 6883 O O . ALA A 1 856 ? 1.675 -8.340 -31.240 1.00 91.44 856 ALA A O 1
ATOM 6884 N N . VAL A 1 857 ? 0.871 -9.499 -32.984 1.00 94.31 857 VAL A N 1
ATOM 6885 C CA . VAL A 1 857 ? -0.523 -9.543 -32.506 1.00 94.31 857 VAL A CA 1
ATOM 6886 C C . VAL A 1 857 ? -0.632 -10.248 -31.152 1.00 94.31 857 VAL A C 1
ATOM 6888 O O . VAL A 1 857 ? -1.257 -9.715 -30.236 1.00 94.31 857 VAL A O 1
ATOM 6891 N N . ALA A 1 858 ? 0.048 -11.385 -30.982 1.00 93.00 858 ALA A N 1
ATOM 6892 C CA . ALA A 1 858 ? 0.095 -12.091 -29.706 1.00 93.00 858 ALA A CA 1
ATOM 6893 C C . ALA A 1 858 ? 0.739 -11.232 -28.602 1.00 93.00 858 ALA A C 1
ATOM 6895 O O . ALA A 1 858 ? 0.223 -11.165 -27.488 1.00 93.00 858 ALA A O 1
ATOM 6896 N N . GLY A 1 859 ? 1.819 -10.513 -28.925 1.00 91.38 859 GLY A N 1
ATOM 6897 C CA . GLY A 1 859 ? 2.492 -9.592 -28.008 1.00 91.38 859 GLY A CA 1
ATOM 6898 C C . GLY A 1 859 ? 1.599 -8.437 -27.558 1.00 91.38 859 GLY A C 1
ATOM 6899 O O . GLY A 1 859 ? 1.582 -8.115 -26.370 1.00 91.38 859 GLY A O 1
ATOM 6900 N N . MET A 1 860 ? 0.799 -7.869 -28.471 1.00 90.81 860 MET A N 1
ATOM 6901 C CA . MET A 1 860 ? -0.197 -6.846 -28.129 1.00 90.81 860 MET A CA 1
ATOM 6902 C C . MET A 1 860 ? -1.226 -7.372 -27.121 1.00 90.81 860 MET A C 1
ATOM 6904 O O . MET A 1 860 ? -1.571 -6.669 -26.173 1.00 90.81 860 MET A O 1
ATOM 6908 N N . GLY A 1 861 ? -1.680 -8.618 -27.294 1.00 90.12 861 GLY A N 1
ATOM 6909 C CA . GLY A 1 861 ? -2.551 -9.296 -26.333 1.00 90.12 861 GLY A CA 1
ATOM 6910 C C . GLY A 1 861 ? -1.875 -9.517 -24.976 1.00 90.12 861 GLY A C 1
ATOM 6911 O O . GLY A 1 861 ? -2.448 -9.207 -23.934 1.00 90.12 861 GLY A O 1
ATOM 6912 N N . GLY A 1 862 ? -0.620 -9.975 -24.978 1.00 89.88 862 GLY A N 1
ATOM 6913 C CA . GLY A 1 862 ? 0.157 -10.276 -23.770 1.00 89.88 862 GLY A CA 1
ATOM 6914 C C . GLY A 1 862 ? 0.391 -9.085 -22.829 1.00 89.88 862 GLY A C 1
ATOM 6915 O O . GLY A 1 862 ? 0.507 -9.289 -21.619 1.00 89.88 862 GLY A O 1
ATOM 6916 N N . ALA A 1 863 ? 0.395 -7.851 -23.344 1.00 87.44 863 ALA A N 1
ATOM 6917 C CA . ALA A 1 863 ? 0.648 -6.631 -22.565 1.00 87.44 863 ALA A CA 1
ATOM 6918 C C . ALA A 1 863 ? -0.337 -6.399 -21.408 1.00 87.44 863 ALA A C 1
ATOM 6920 O O . ALA A 1 863 ? 0.034 -5.830 -20.378 1.00 87.44 863 ALA A O 1
ATOM 6921 N N . GLY A 1 864 ? -1.588 -6.844 -21.562 1.00 85.25 864 GLY A N 1
ATOM 6922 C CA . GLY A 1 864 ? -2.639 -6.660 -20.562 1.00 85.25 864 GLY A CA 1
ATOM 6923 C C . GLY A 1 864 ? -2.886 -7.859 -19.649 1.00 85.25 864 GLY A C 1
ATOM 6924 O O . GLY A 1 864 ? -3.490 -7.687 -18.595 1.00 85.25 864 GLY A O 1
ATOM 6925 N N . LEU A 1 865 ? -2.414 -9.062 -19.990 1.00 89.88 865 LEU A N 1
ATOM 6926 C CA . LEU A 1 865 ? -2.852 -10.292 -19.313 1.00 89.88 865 LEU A CA 1
ATOM 6927 C C . LEU A 1 865 ? -2.393 -10.378 -17.857 1.00 89.88 865 LEU A C 1
ATOM 6929 O O . LEU A 1 865 ? -3.209 -10.628 -16.971 1.00 89.88 865 LEU A O 1
ATOM 6933 N N . VAL A 1 866 ? -1.112 -10.130 -17.577 1.00 85.69 866 VAL A N 1
ATOM 6934 C CA . VAL A 1 866 ? -0.596 -10.187 -16.196 1.00 85.69 866 VAL A CA 1
ATOM 6935 C C . VAL A 1 866 ? -1.190 -9.059 -15.348 1.00 85.69 866 VAL A C 1
ATOM 6937 O O . VAL A 1 866 ? -1.654 -9.309 -14.237 1.00 85.69 866 VAL A O 1
ATOM 6940 N N . ASN A 1 867 ? -1.255 -7.836 -15.885 1.00 76.69 867 ASN A N 1
ATOM 6941 C CA . ASN A 1 867 ? -1.840 -6.682 -15.192 1.00 76.69 867 ASN A CA 1
ATOM 6942 C C . ASN A 1 867 ? -3.334 -6.887 -14.898 1.00 76.69 867 ASN A C 1
ATOM 6944 O O . ASN A 1 867 ? -3.797 -6.619 -13.786 1.00 76.69 867 ASN A O 1
ATOM 6948 N N . GLY A 1 868 ? -4.083 -7.425 -15.859 1.00 83.88 868 GLY A N 1
ATOM 6949 C CA . GLY A 1 868 ? -5.492 -7.757 -15.697 1.00 83.88 868 GLY A CA 1
ATOM 6950 C C . GLY A 1 868 ? -5.718 -8.881 -14.692 1.00 83.88 868 GLY A C 1
ATOM 6951 O O . GLY A 1 868 ? -6.591 -8.756 -13.838 1.00 83.88 868 GLY A O 1
ATOM 6952 N N . ALA A 1 869 ? -4.895 -9.934 -14.712 1.00 87.12 869 ALA A N 1
ATOM 6953 C CA . ALA A 1 869 ? -4.988 -11.020 -13.739 1.00 87.12 869 ALA A CA 1
ATOM 6954 C C . ALA A 1 869 ? -4.724 -10.538 -12.303 1.00 87.12 869 ALA A C 1
ATOM 6956 O O . ALA A 1 869 ? -5.482 -10.869 -11.390 1.00 87.12 869 ALA A O 1
ATOM 6957 N N . LEU A 1 870 ? -3.704 -9.694 -12.102 1.00 82.44 870 LEU A N 1
ATOM 6958 C CA . LEU A 1 870 ? -3.424 -9.075 -10.803 1.00 82.44 870 LEU A CA 1
ATOM 6959 C C . LEU A 1 870 ? -4.571 -8.159 -10.341 1.00 82.44 870 LEU A C 1
ATOM 6961 O O . LEU A 1 870 ? -4.927 -8.182 -9.162 1.00 82.44 870 LEU A O 1
ATOM 6965 N N . THR A 1 871 ? -5.183 -7.407 -11.262 1.00 80.38 871 THR A N 1
ATOM 6966 C CA . THR A 1 871 ? -6.329 -6.521 -10.984 1.00 80.38 871 THR A CA 1
ATOM 6967 C C . THR A 1 871 ? -7.592 -7.308 -10.618 1.00 80.38 871 THR A C 1
ATOM 6969 O O . THR A 1 871 ? -8.288 -6.971 -9.664 1.00 80.38 871 THR A O 1
ATOM 6972 N N . ILE A 1 872 ? -7.886 -8.405 -11.318 1.00 84.44 872 ILE A N 1
ATOM 6973 C CA . ILE A 1 872 ? -9.055 -9.243 -11.017 1.00 84.44 872 ILE A CA 1
ATOM 6974 C C . ILE A 1 872 ? -8.874 -9.951 -9.665 1.00 84.44 872 ILE A C 1
ATOM 6976 O O . ILE A 1 872 ? -9.816 -10.008 -8.873 1.00 84.44 872 ILE A O 1
ATOM 6980 N N . ILE A 1 873 ? -7.667 -10.441 -9.348 1.00 81.38 873 ILE A N 1
ATOM 6981 C CA . ILE A 1 873 ? -7.366 -11.029 -8.030 1.00 81.38 873 ILE A CA 1
ATOM 6982 C C . ILE A 1 873 ? -7.478 -9.977 -6.925 1.00 81.38 873 ILE A C 1
ATOM 6984 O O . ILE A 1 873 ? -8.002 -10.287 -5.855 1.00 81.38 873 ILE A O 1
ATOM 6988 N N . SER A 1 874 ? -7.020 -8.742 -7.158 1.00 75.00 874 SER A N 1
ATOM 6989 C CA . SER A 1 874 ? -7.136 -7.684 -6.154 1.00 75.00 874 SER A CA 1
ATOM 6990 C C . SER A 1 874 ? -8.597 -7.325 -5.865 1.00 75.00 874 SER A C 1
ATOM 6992 O O . SER A 1 874 ? -8.936 -7.122 -4.707 1.00 75.00 874 SER A O 1
ATOM 6994 N N . CYS A 1 875 ? -9.490 -7.355 -6.854 1.00 74.44 875 CYS A N 1
ATOM 6995 C CA . CYS A 1 875 ? -10.923 -7.130 -6.622 1.00 74.44 875 CYS A CA 1
ATOM 6996 C C . CYS A 1 875 ? -11.623 -8.355 -5.998 1.00 74.44 875 CYS A C 1
ATOM 6998 O O . CYS A 1 875 ? -12.544 -8.210 -5.200 1.00 74.44 875 CYS A O 1
ATOM 7000 N N . SER A 1 876 ? -11.164 -9.571 -6.312 1.00 76.19 876 SER A N 1
ATOM 7001 C CA . SER A 1 876 ? -11.851 -10.816 -5.928 1.00 76.19 876 SER A CA 1
ATOM 7002 C C . SER A 1 876 ? -11.408 -11.406 -4.581 1.00 76.19 876 SER A C 1
ATOM 7004 O O . SER A 1 876 ? -12.168 -12.160 -3.974 1.00 76.19 876 SER A O 1
ATOM 7006 N N . VAL A 1 877 ? -10.187 -11.106 -4.114 1.00 72.19 877 VAL A N 1
ATOM 7007 C CA . VAL A 1 877 ? -9.549 -11.745 -2.945 1.00 72.19 877 VAL A CA 1
ATOM 7008 C C . VAL A 1 877 ? -9.268 -10.719 -1.832 1.00 72.19 877 VAL A C 1
ATOM 7010 O O . VAL A 1 877 ? -8.729 -9.650 -2.126 1.00 72.19 877 VAL A O 1
ATOM 7013 N N . PRO A 1 878 ? -9.539 -11.025 -0.546 1.00 60.12 878 PRO A N 1
ATOM 7014 C CA . PRO A 1 878 ? -9.175 -10.164 0.585 1.00 60.12 878 PRO A CA 1
ATOM 7015 C C . PRO A 1 878 ? -7.664 -9.899 0.662 1.00 60.12 878 PRO A C 1
ATOM 7017 O O . PRO A 1 878 ? -6.869 -10.806 0.401 1.00 60.12 878 PRO A O 1
ATOM 7020 N N . LEU A 1 879 ? -7.257 -8.689 1.069 1.00 47.22 879 LEU A N 1
ATOM 7021 C CA . LEU A 1 879 ? -5.860 -8.215 1.036 1.00 47.22 879 LEU A CA 1
ATOM 7022 C C . LEU A 1 879 ? -4.849 -9.207 1.652 1.00 47.22 879 LEU A C 1
ATOM 7024 O O . LEU A 1 879 ? -3.789 -9.424 1.068 1.00 47.22 879 LEU A O 1
ATOM 7028 N N . HIS A 1 880 ? -5.227 -9.915 2.723 1.00 46.91 880 HIS A N 1
ATOM 7029 C CA . HIS A 1 880 ? -4.374 -10.892 3.410 1.00 46.91 880 HIS A CA 1
ATOM 7030 C C . HIS A 1 880 ? -4.106 -12.194 2.669 1.00 46.91 880 HIS A C 1
ATOM 7032 O O . HIS A 1 880 ? -3.081 -12.834 2.898 1.00 46.91 880 HIS A O 1
ATOM 7038 N N . LYS A 1 881 ? -4.985 -12.567 1.740 1.00 63.22 881 LYS A N 1
ATOM 7039 C CA . LYS A 1 881 ? -4.808 -13.746 0.888 1.00 63.22 881 LYS A CA 1
ATOM 7040 C C . LYS A 1 881 ? -4.180 -13.389 -0.462 1.00 63.22 881 LYS A C 1
ATOM 7042 O O . LYS A 1 881 ? -3.604 -14.270 -1.097 1.00 63.22 881 LYS A O 1
ATOM 7047 N N . ARG A 1 882 ? -4.231 -12.121 -0.901 1.00 66.69 882 ARG A N 1
ATOM 7048 C CA . ARG A 1 882 ? -3.733 -11.690 -2.226 1.00 66.69 882 ARG A CA 1
ATOM 7049 C C . ARG A 1 882 ? -2.283 -12.115 -2.507 1.00 66.69 882 ARG A C 1
ATOM 7051 O O . ARG A 1 882 ? -2.082 -12.696 -3.571 1.00 66.69 882 ARG A O 1
ATOM 7058 N N . PRO A 1 883 ? -1.293 -11.938 -1.603 1.00 60.72 883 PRO A N 1
ATOM 7059 C CA . PRO A 1 883 ? 0.083 -12.359 -1.878 1.00 60.72 883 PRO A CA 1
ATOM 7060 C C . PRO A 1 883 ? 0.219 -13.863 -2.147 1.00 60.72 883 PRO A C 1
ATOM 7062 O O . PRO A 1 883 ? 0.976 -14.254 -3.031 1.00 60.72 883 PRO A O 1
ATOM 7065 N N . ALA A 1 884 ? -0.554 -14.706 -1.451 1.00 68.50 884 ALA A N 1
ATOM 7066 C CA . ALA A 1 884 ? -0.543 -16.153 -1.661 1.00 68.50 884 ALA A CA 1
ATOM 7067 C C . ALA A 1 884 ? -1.145 -16.540 -3.023 1.00 68.50 884 ALA A C 1
ATOM 7069 O O . ALA A 1 884 ? -0.536 -17.307 -3.764 1.00 68.50 884 ALA A O 1
ATOM 7070 N N . TYR A 1 885 ? -2.297 -15.967 -3.396 1.00 77.44 885 TYR A N 1
ATOM 7071 C CA . TYR A 1 885 ? -2.939 -16.243 -4.691 1.00 77.44 885 TYR A CA 1
ATOM 7072 C C . TYR A 1 885 ? -2.154 -15.668 -5.880 1.00 77.44 885 TYR A C 1
ATOM 7074 O O . TYR A 1 885 ? -2.061 -16.323 -6.917 1.00 77.44 885 TYR A O 1
ATOM 7082 N N . MET A 1 886 ? -1.558 -14.478 -5.740 1.00 78.88 886 MET A N 1
ATOM 7083 C CA . MET A 1 886 ? -0.680 -13.884 -6.757 1.00 78.88 886 MET A CA 1
ATOM 7084 C C . MET A 1 886 ? 0.632 -14.666 -6.886 1.00 78.88 886 MET A C 1
ATOM 7086 O O . MET A 1 886 ? 1.068 -14.948 -8.000 1.00 78.88 886 MET A O 1
ATOM 7090 N N . GLY A 1 887 ? 1.236 -15.067 -5.762 1.00 70.69 887 GLY A N 1
ATOM 7091 C CA . GLY A 1 887 ? 2.446 -15.887 -5.737 1.00 70.69 887 GLY A CA 1
ATOM 7092 C C . GLY A 1 887 ? 2.231 -17.269 -6.355 1.00 70.69 887 GLY A C 1
ATOM 7093 O O . GLY A 1 887 ? 3.031 -17.693 -7.185 1.00 70.69 887 GLY A O 1
ATOM 7094 N N . ALA A 1 888 ? 1.122 -17.938 -6.029 1.00 80.19 888 ALA A N 1
ATOM 7095 C CA . ALA A 1 888 ? 0.757 -19.224 -6.620 1.00 80.19 888 ALA A CA 1
ATOM 7096 C C . ALA A 1 888 ? 0.473 -19.107 -8.128 1.00 80.19 888 ALA A C 1
ATOM 7098 O O . ALA A 1 888 ? 0.981 -19.912 -8.906 1.00 80.19 888 ALA A O 1
ATOM 7099 N N . MET A 1 889 ? -0.262 -18.072 -8.556 1.00 90.00 889 MET A N 1
ATOM 7100 C CA . MET A 1 889 ? -0.520 -17.792 -9.974 1.00 90.00 889 MET A CA 1
ATOM 7101 C C . MET A 1 889 ? 0.787 -17.581 -10.752 1.00 90.00 889 MET A C 1
ATOM 7103 O O . MET A 1 889 ? 1.000 -18.200 -11.793 1.00 90.00 889 MET A O 1
ATOM 7107 N N . MET A 1 890 ? 1.690 -16.742 -10.231 1.00 80.31 890 MET A N 1
ATOM 7108 C CA . MET A 1 890 ? 2.994 -16.495 -10.852 1.00 80.31 890 MET A CA 1
ATOM 7109 C C . MET A 1 890 ? 3.883 -17.743 -10.822 1.00 80.31 890 MET A C 1
ATOM 7111 O O . MET A 1 890 ? 4.603 -17.987 -11.784 1.00 80.31 890 MET A O 1
ATOM 7115 N N . GLY A 1 891 ? 3.809 -18.561 -9.770 1.00 79.25 891 GLY A N 1
ATOM 7116 C CA . GLY A 1 891 ? 4.510 -19.843 -9.680 1.00 79.25 891 GLY A CA 1
ATOM 7117 C C . GLY A 1 891 ? 4.084 -20.824 -10.773 1.00 79.25 891 GLY A C 1
ATOM 7118 O O . GLY A 1 891 ? 4.941 -21.347 -11.484 1.00 79.25 891 GLY A O 1
ATOM 7119 N N . ILE A 1 892 ? 2.771 -21.004 -10.969 1.00 85.44 892 ILE A N 1
ATOM 7120 C CA . ILE A 1 892 ? 2.215 -21.799 -12.078 1.00 85.44 892 ILE A CA 1
ATOM 7121 C C . ILE A 1 892 ? 2.668 -21.204 -13.415 1.00 85.44 892 ILE A C 1
ATOM 7123 O O . ILE A 1 892 ? 3.162 -21.925 -14.276 1.00 85.44 892 ILE A O 1
ATOM 7127 N N . GLY A 1 893 ? 2.595 -19.880 -13.560 1.00 84.81 893 GLY A N 1
ATOM 7128 C CA . GLY A 1 893 ? 3.118 -19.159 -14.715 1.00 84.81 893 GLY A CA 1
ATOM 7129 C C . GLY A 1 893 ? 4.568 -19.519 -15.062 1.00 84.81 893 GLY A C 1
ATOM 7130 O O . GLY A 1 893 ? 4.878 -19.859 -16.204 1.00 84.81 893 GLY A O 1
ATOM 7131 N N . GLN A 1 894 ? 5.461 -19.502 -14.071 1.00 80.44 894 GLN A N 1
ATOM 7132 C CA . GLN A 1 894 ? 6.878 -19.822 -14.261 1.00 80.44 894 GLN A CA 1
ATOM 7133 C C . GLN A 1 894 ? 7.118 -21.286 -14.645 1.00 80.44 894 GLN A C 1
ATOM 7135 O O . GLN A 1 894 ? 8.079 -21.569 -15.361 1.00 80.44 894 GLN A O 1
ATOM 7140 N N . MET A 1 895 ? 6.235 -22.217 -14.263 1.00 82.50 895 MET A N 1
ATOM 7141 C CA . MET A 1 895 ? 6.297 -23.589 -14.785 1.00 82.50 895 MET A CA 1
ATOM 7142 C C . MET A 1 895 ? 6.134 -23.618 -16.310 1.00 82.50 895 MET A C 1
ATOM 7144 O O . MET A 1 895 ? 6.783 -24.429 -16.965 1.00 82.50 895 MET A O 1
ATOM 7148 N N . GLY A 1 896 ? 5.347 -22.704 -16.888 1.00 85.69 896 GLY A N 1
ATOM 7149 C CA . GLY A 1 896 ? 5.230 -22.543 -18.341 1.00 85.69 896 GLY A CA 1
ATOM 7150 C C . GLY A 1 896 ? 6.573 -22.224 -19.001 1.00 85.69 896 GLY A C 1
ATOM 7151 O O . GLY A 1 896 ? 6.933 -22.840 -20.001 1.00 85.69 896 GLY A O 1
ATOM 7152 N N . VAL A 1 897 ? 7.383 -21.352 -18.391 1.00 83.25 897 VAL A N 1
ATOM 7153 C CA . VAL A 1 897 ? 8.732 -21.033 -18.895 1.00 83.25 897 VAL A CA 1
ATOM 7154 C C . VAL A 1 897 ? 9.647 -22.260 -18.866 1.00 83.25 897 VAL A C 1
ATOM 7156 O O . VAL A 1 897 ? 10.409 -22.473 -19.808 1.00 83.25 897 VAL A O 1
ATOM 7159 N N . VAL A 1 898 ? 9.559 -23.065 -17.803 1.00 81.62 898 VAL A N 1
ATOM 7160 C CA . VAL A 1 898 ? 10.396 -24.256 -17.582 1.00 81.62 898 VAL A CA 1
ATOM 7161 C C . VAL A 1 898 ? 10.050 -25.377 -18.553 1.00 81.62 898 VAL A C 1
ATOM 7163 O O . VAL A 1 898 ? 10.932 -26.014 -19.124 1.00 81.62 898 VAL A O 1
ATOM 7166 N N . ILE A 1 899 ? 8.755 -25.622 -18.726 1.00 86.00 899 ILE A N 1
ATOM 7167 C CA . ILE A 1 899 ? 8.229 -26.725 -19.525 1.00 86.00 899 ILE A CA 1
ATOM 7168 C C . ILE A 1 899 ? 8.215 -26.357 -21.020 1.00 86.00 899 ILE A C 1
ATOM 7170 O O . ILE A 1 899 ? 8.293 -27.244 -21.870 1.00 86.00 899 ILE A O 1
ATOM 7174 N N . GLY A 1 900 ? 8.180 -25.062 -21.354 1.00 89.62 900 GLY A N 1
ATOM 7175 C CA . GLY A 1 900 ? 8.123 -24.543 -22.722 1.00 89.62 900 GLY A CA 1
ATOM 7176 C C . GLY A 1 900 ? 9.110 -25.194 -23.688 1.00 89.62 900 GLY A C 1
ATOM 7177 O O . GLY A 1 900 ? 8.654 -25.777 -24.667 1.00 89.62 900 GLY A O 1
ATOM 7178 N N . PRO A 1 901 ? 10.430 -25.192 -23.433 1.00 89.81 901 PRO A N 1
ATOM 7179 C CA . PRO A 1 901 ? 11.401 -25.771 -24.358 1.00 89.81 901 PRO A CA 1
ATOM 7180 C C . PRO A 1 901 ? 11.219 -27.278 -24.574 1.00 89.81 901 PRO A C 1
ATOM 7182 O O . PRO A 1 901 ? 11.449 -27.759 -25.684 1.00 89.81 901 PRO A O 1
ATOM 7185 N N . LEU A 1 902 ? 10.766 -28.011 -23.547 1.00 90.38 902 LEU A N 1
ATOM 7186 C CA . LEU A 1 902 ? 10.466 -29.445 -23.628 1.00 90.38 902 LEU A CA 1
ATOM 7187 C C . LEU A 1 902 ? 9.221 -29.709 -24.480 1.00 90.38 902 LEU A C 1
ATOM 7189 O O . LEU A 1 902 ? 9.280 -30.513 -25.405 1.00 90.38 902 LEU A O 1
ATOM 7193 N N . ILE A 1 903 ? 8.112 -29.012 -24.206 1.00 91.62 903 ILE A N 1
ATOM 7194 C CA . ILE A 1 903 ? 6.876 -29.144 -24.994 1.00 91.62 903 ILE A CA 1
ATOM 7195 C C . ILE A 1 903 ? 7.111 -28.684 -26.434 1.00 91.62 903 ILE A C 1
ATOM 7197 O O . ILE A 1 903 ? 6.702 -29.364 -27.371 1.00 91.62 903 ILE A O 1
ATOM 7201 N N . GLY A 1 904 ? 7.807 -27.564 -26.625 1.00 90.69 904 GLY A N 1
ATOM 7202 C CA . GLY A 1 904 ? 8.133 -27.028 -27.944 1.00 90.69 904 GLY A CA 1
ATOM 7203 C C . GLY A 1 904 ? 9.015 -27.979 -28.740 1.00 90.69 904 GLY A C 1
ATOM 7204 O O . GLY A 1 904 ? 8.761 -28.214 -29.921 1.00 90.69 904 GLY A O 1
ATOM 7205 N N . GLY A 1 905 ? 9.994 -28.600 -28.077 1.00 90.50 905 GLY A N 1
ATOM 7206 C CA . GLY A 1 905 ? 10.825 -29.646 -28.661 1.00 90.50 905 GLY A CA 1
ATOM 7207 C C . GLY A 1 905 ? 10.006 -30.876 -29.052 1.00 90.50 905 GLY A C 1
ATOM 7208 O O . GLY A 1 905 ? 10.086 -31.321 -30.195 1.00 90.50 905 GLY A O 1
ATOM 7209 N N . ALA A 1 906 ? 9.154 -31.368 -28.149 1.00 92.44 906 ALA A N 1
ATOM 7210 C CA . ALA A 1 906 ? 8.286 -32.516 -28.393 1.00 92.44 906 ALA A CA 1
ATOM 7211 C C . ALA A 1 906 ? 7.303 -32.276 -29.551 1.00 92.44 906 ALA A C 1
ATOM 7213 O O . ALA A 1 906 ? 7.191 -33.115 -30.443 1.00 92.44 906 ALA A O 1
ATOM 7214 N N . PHE A 1 907 ? 6.623 -31.126 -29.592 1.00 93.88 907 PHE A N 1
ATOM 7215 C CA . PHE A 1 907 ? 5.716 -30.803 -30.694 1.00 93.88 907 PHE A CA 1
ATOM 7216 C C . PHE A 1 907 ? 6.451 -30.649 -32.019 1.00 93.88 907 PHE A C 1
ATOM 7218 O O . PHE A 1 907 ? 5.987 -31.168 -33.036 1.00 93.88 907 PHE A O 1
ATOM 7225 N N . THR A 1 908 ? 7.607 -29.986 -32.009 1.00 92.31 908 THR A N 1
ATOM 7226 C CA . THR A 1 908 ? 8.415 -29.790 -33.216 1.00 92.31 908 THR A CA 1
ATOM 7227 C C . THR A 1 908 ? 8.940 -31.112 -33.774 1.00 92.31 908 THR A C 1
ATOM 7229 O O . THR A 1 908 ? 9.025 -31.258 -34.990 1.00 92.31 908 THR A O 1
ATOM 7232 N N . GLU A 1 909 ? 9.281 -32.071 -32.912 1.00 90.62 909 GLU A N 1
ATOM 7233 C CA . GLU A 1 909 ? 9.844 -33.360 -33.317 1.00 90.62 909 GLU A CA 1
ATOM 7234 C C . GLU A 1 909 ? 8.786 -34.396 -33.708 1.00 90.62 909 GLU A C 1
ATOM 7236 O O . GLU A 1 909 ? 8.903 -35.016 -34.763 1.00 90.62 909 GLU A O 1
ATOM 7241 N N . TYR A 1 910 ? 7.753 -34.583 -32.882 1.00 91.00 910 TYR A N 1
ATOM 7242 C CA . TYR A 1 910 ? 6.782 -35.672 -33.053 1.00 91.00 910 TYR A CA 1
ATOM 7243 C C . TYR A 1 910 ? 5.516 -35.266 -33.812 1.00 91.00 910 TYR A C 1
ATOM 7245 O O . TYR A 1 910 ? 4.735 -36.131 -34.205 1.00 91.00 910 TYR A O 1
ATOM 7253 N N . THR A 1 911 ? 5.278 -33.966 -34.005 1.00 89.56 911 THR A N 1
ATOM 7254 C CA . THR A 1 911 ? 4.091 -33.462 -34.711 1.00 89.56 911 THR A CA 1
ATOM 7255 C C . THR A 1 911 ? 4.483 -32.408 -35.748 1.00 89.56 911 THR A C 1
ATOM 7257 O O . THR A 1 911 ? 5.114 -32.722 -36.752 1.00 89.56 911 THR A O 1
ATOM 7260 N N . THR A 1 912 ? 4.108 -31.148 -35.531 1.00 91.12 912 THR A N 1
ATOM 7261 C CA . THR A 1 912 ? 4.589 -29.996 -36.288 1.00 91.12 912 THR A CA 1
ATOM 7262 C C . THR A 1 912 ? 4.837 -28.847 -35.315 1.00 91.12 912 THR A C 1
ATOM 7264 O O . THR A 1 912 ? 4.132 -28.717 -34.314 1.00 91.12 912 THR A O 1
ATOM 7267 N N . TRP A 1 913 ? 5.775 -27.953 -35.635 1.00 92.56 913 TRP A N 1
ATOM 7268 C CA . TRP A 1 913 ? 6.034 -26.751 -34.827 1.00 92.56 913 TRP A CA 1
ATOM 7269 C C . TRP A 1 913 ? 4.801 -25.839 -34.685 1.00 92.56 913 TRP A C 1
ATOM 7271 O O . TRP A 1 913 ? 4.745 -25.017 -33.777 1.00 92.56 913 TRP A O 1
ATOM 7281 N N . ARG A 1 914 ? 3.785 -25.987 -35.549 1.00 93.94 914 ARG A N 1
ATOM 7282 C CA . ARG A 1 914 ? 2.528 -25.223 -35.478 1.00 93.94 914 ARG A CA 1
ATOM 7283 C C . ARG A 1 914 ? 1.762 -25.489 -34.183 1.00 93.94 914 ARG A C 1
ATOM 7285 O O . ARG A 1 914 ? 1.113 -24.584 -33.662 1.00 93.94 914 ARG A O 1
ATOM 7292 N N . TRP A 1 915 ? 1.884 -26.696 -33.623 1.00 93.25 915 TRP A N 1
ATOM 7293 C CA . TRP A 1 915 ? 1.270 -27.053 -32.341 1.00 93.25 915 TRP A CA 1
ATOM 7294 C C . TRP A 1 915 ? 1.831 -26.272 -31.154 1.00 93.25 915 TRP A C 1
ATOM 7296 O O . TRP A 1 915 ? 1.114 -26.099 -30.171 1.00 93.25 915 TRP A O 1
ATOM 7306 N N . CYS A 1 916 ? 3.036 -25.706 -31.279 1.00 91.44 916 CYS A N 1
ATOM 7307 C CA . CYS A 1 916 ? 3.565 -24.763 -30.296 1.00 91.44 916 CYS A CA 1
ATOM 7308 C C . CYS A 1 916 ? 2.664 -23.531 -30.122 1.00 91.44 916 CYS A C 1
ATOM 7310 O O . CYS A 1 916 ? 2.684 -22.927 -29.059 1.00 91.44 916 CYS A O 1
ATOM 7312 N N . PHE A 1 917 ? 1.863 -23.186 -31.136 1.00 93.50 917 PHE A N 1
ATOM 7313 C CA . PHE A 1 917 ? 0.897 -22.089 -31.074 1.00 93.50 917 PHE A CA 1
ATOM 7314 C C . PHE A 1 917 ? -0.547 -22.581 -30.937 1.00 93.50 917 PHE A C 1
ATOM 7316 O O . PHE A 1 917 ? -1.342 -21.963 -30.235 1.00 93.50 917 PHE A O 1
ATOM 7323 N N . TYR A 1 918 ? -0.903 -23.714 -31.558 1.00 93.00 918 TYR A N 1
ATOM 7324 C CA . TYR A 1 918 ? -2.255 -24.264 -31.418 1.00 93.00 918 TYR A CA 1
ATOM 7325 C C . TYR A 1 918 ? -2.583 -24.720 -30.003 1.00 93.00 918 TYR A C 1
ATOM 7327 O O . TYR A 1 918 ? -3.757 -24.707 -29.665 1.00 93.00 918 TYR A O 1
ATOM 7335 N N . ILE A 1 919 ? -1.601 -25.090 -29.171 1.00 90.94 919 ILE A N 1
ATOM 7336 C CA . ILE A 1 919 ? -1.851 -25.466 -27.770 1.00 90.94 919 ILE A CA 1
ATOM 7337 C C . ILE A 1 919 ? -2.569 -24.362 -26.977 1.00 90.94 919 ILE A C 1
ATOM 7339 O O . ILE A 1 919 ? -3.339 -24.673 -26.068 1.00 90.94 919 ILE A O 1
ATOM 7343 N N . ASN A 1 920 ? -2.376 -23.097 -27.358 1.00 90.44 920 ASN A N 1
ATOM 7344 C CA . ASN A 1 920 ? -3.023 -21.960 -26.712 1.00 90.44 920 ASN A CA 1
ATOM 7345 C C . ASN A 1 920 ? -4.551 -22.009 -26.933 1.00 90.44 920 ASN A C 1
ATOM 7347 O O . ASN A 1 920 ? -5.305 -21.883 -25.974 1.00 90.44 920 ASN A O 1
ATOM 7351 N N . LEU A 1 921 ? -5.023 -22.372 -28.137 1.00 91.00 921 LEU A N 1
ATOM 7352 C CA . LEU A 1 921 ? -6.442 -22.267 -28.524 1.00 91.00 921 LEU A CA 1
ATOM 7353 C C . LEU A 1 921 ? -7.401 -23.177 -27.725 1.00 91.00 921 LEU A C 1
ATOM 7355 O O . LEU A 1 921 ? -8.423 -22.673 -27.253 1.00 91.00 921 LEU A O 1
ATOM 7359 N N . PRO A 1 922 ? -7.143 -24.492 -27.525 1.00 89.81 922 PRO A N 1
ATOM 7360 C CA . PRO A 1 922 ? -7.982 -25.329 -26.668 1.00 89.81 922 PRO A CA 1
ATOM 7361 C C . PRO A 1 922 ? -8.024 -24.818 -25.231 1.00 89.81 922 PRO A C 1
ATOM 7363 O O . PRO A 1 922 ? -9.080 -24.829 -24.598 1.00 89.81 922 PRO A O 1
ATOM 7366 N N . ILE A 1 923 ? -6.883 -24.341 -24.725 1.00 86.56 923 ILE A N 1
ATOM 7367 C CA . ILE A 1 923 ? -6.787 -23.784 -23.380 1.00 86.56 923 ILE A CA 1
ATOM 7368 C C . ILE A 1 923 ? -7.597 -22.487 -23.297 1.00 86.56 923 ILE A C 1
ATOM 7370 O O . ILE A 1 923 ? -8.379 -22.315 -22.362 1.00 86.56 923 ILE A O 1
ATOM 7374 N N . GLY A 1 924 ? -7.501 -21.624 -24.307 1.00 85.31 924 GLY A N 1
ATOM 7375 C CA . GLY A 1 924 ? -8.299 -20.413 -24.411 1.00 85.31 924 GLY A CA 1
ATOM 7376 C C . GLY A 1 924 ? -9.794 -20.679 -24.506 1.00 85.31 924 GLY A C 1
ATOM 7377 O O . GLY A 1 924 ? -10.570 -19.976 -23.862 1.00 85.31 924 GLY A O 1
ATOM 7378 N N . GLY A 1 925 ? -10.208 -21.750 -25.187 1.00 85.88 925 GLY A N 1
ATOM 7379 C CA . GLY A 1 925 ? -11.592 -22.225 -25.170 1.00 85.88 925 GLY A CA 1
ATOM 7380 C C . GLY A 1 925 ? -12.072 -22.573 -23.758 1.00 85.88 925 GLY A C 1
ATOM 7381 O O . GLY A 1 925 ? -13.138 -22.122 -23.338 1.00 85.88 925 GLY A O 1
ATOM 7382 N N . VAL A 1 926 ? -11.262 -23.304 -22.984 1.00 87.38 926 VAL A N 1
ATOM 7383 C CA . VAL A 1 926 ? -11.571 -23.636 -21.582 1.00 87.38 926 VAL A CA 1
ATOM 7384 C C . VAL A 1 926 ? -11.653 -22.376 -20.716 1.00 87.38 926 VAL A C 1
ATOM 7386 O O . VAL A 1 926 ? -12.615 -22.218 -19.963 1.00 87.38 926 VAL A O 1
ATOM 7389 N N . VAL A 1 927 ? -10.699 -21.447 -20.842 1.00 85.69 927 VAL A N 1
ATOM 7390 C CA . VAL A 1 927 ? -10.717 -20.166 -20.112 1.00 85.69 927 VAL A CA 1
ATOM 7391 C C . VAL A 1 927 ? -11.970 -19.366 -20.449 1.00 85.69 927 VAL A C 1
ATOM 7393 O O . VAL A 1 927 ? -12.639 -18.883 -19.536 1.00 85.69 927 VAL A O 1
ATOM 7396 N N . ALA A 1 928 ? -12.310 -19.246 -21.734 1.00 82.19 928 ALA A N 1
ATOM 7397 C CA . ALA A 1 928 ? -13.475 -18.502 -22.197 1.00 82.19 928 ALA A CA 1
ATOM 7398 C C . ALA A 1 928 ? -14.776 -19.088 -21.633 1.00 82.19 928 ALA A C 1
ATOM 7400 O O . ALA A 1 928 ? -15.618 -18.334 -21.149 1.00 82.19 928 ALA A O 1
ATOM 7401 N N . ILE A 1 929 ? -14.912 -20.419 -21.611 1.00 82.81 929 ILE A N 1
ATOM 7402 C CA . ILE A 1 929 ? -16.053 -21.112 -20.996 1.00 82.81 929 ILE A CA 1
ATOM 7403 C C . ILE A 1 929 ? -16.122 -20.803 -19.492 1.00 82.81 929 ILE A C 1
ATOM 7405 O O . ILE A 1 929 ? -17.171 -20.395 -18.995 1.00 82.81 929 ILE A O 1
ATOM 7409 N N . LEU A 1 930 ? -15.010 -20.925 -18.759 1.00 81.69 930 LEU A N 1
ATOM 7410 C CA . LEU A 1 930 ? -14.972 -20.672 -17.311 1.00 81.69 930 LEU A CA 1
ATOM 7411 C C . LEU A 1 930 ? -15.276 -19.202 -16.958 1.00 81.69 930 LEU A C 1
ATOM 7413 O O . LEU A 1 930 ? -15.984 -18.926 -15.985 1.00 81.69 930 LEU A O 1
ATOM 7417 N N . PHE A 1 931 ? -14.806 -18.252 -17.771 1.00 77.81 931 PHE A N 1
ATOM 7418 C CA . PHE A 1 931 ? -15.092 -16.822 -17.618 1.00 77.81 931 PHE A CA 1
ATOM 7419 C C . PHE A 1 931 ? -16.510 -16.433 -18.063 1.00 77.81 931 PHE A C 1
ATOM 7421 O O . PHE A 1 931 ? -17.073 -15.466 -17.542 1.00 77.81 931 PHE A O 1
ATOM 7428 N N . PHE A 1 932 ? -17.118 -17.164 -19.002 1.00 73.31 932 PHE A N 1
ATOM 7429 C CA . PHE A 1 932 ? -18.498 -16.928 -19.432 1.00 73.31 932 PHE A CA 1
ATOM 7430 C C . PHE A 1 932 ? -19.483 -17.146 -18.273 1.00 73.31 932 PHE A C 1
ATOM 7432 O O . PHE A 1 932 ? -20.360 -16.314 -18.044 1.00 73.31 932 PHE A O 1
ATOM 7439 N N . PHE A 1 933 ? -19.278 -18.200 -17.476 1.00 68.25 933 PHE A N 1
ATOM 7440 C CA . PHE A 1 933 ? -20.159 -18.564 -16.357 1.00 68.25 933 PHE A CA 1
ATOM 7441 C C . PHE A 1 933 ? -19.851 -17.860 -15.022 1.00 68.25 933 PHE A C 1
ATOM 7443 O O . PHE A 1 933 ? -20.603 -18.020 -14.061 1.00 68.25 933 PHE A O 1
ATOM 7450 N N . THR A 1 934 ? -18.784 -17.061 -14.928 1.00 71.56 934 THR A N 1
ATOM 7451 C CA . THR A 1 934 ? -18.386 -16.374 -13.685 1.00 71.56 934 THR A CA 1
ATOM 7452 C C . THR A 1 934 ? -18.662 -14.872 -13.737 1.00 71.56 934 THR A C 1
ATOM 7454 O O . THR A 1 934 ? -18.303 -14.179 -14.689 1.00 71.56 934 THR A O 1
ATOM 7457 N N . ARG A 1 935 ? -19.298 -14.325 -12.695 1.00 68.00 935 ARG A N 1
ATOM 7458 C CA . ARG A 1 935 ? -19.369 -12.870 -12.485 1.00 68.00 935 ARG A CA 1
ATOM 7459 C C . ARG A 1 935 ? -18.189 -12.435 -11.624 1.00 68.00 935 ARG A C 1
ATOM 7461 O O . ARG A 1 935 ? -17.990 -12.991 -10.548 1.00 68.00 935 ARG A O 1
ATOM 7468 N N . ILE A 1 936 ? -17.430 -11.459 -12.115 1.00 71.00 936 ILE A N 1
ATOM 7469 C CA . ILE A 1 936 ? -16.387 -10.783 -11.341 1.00 71.00 936 ILE A CA 1
ATOM 7470 C C . ILE A 1 936 ? -17.046 -9.560 -10.696 1.00 71.00 936 ILE A C 1
ATOM 7472 O O . ILE A 1 936 ? -17.680 -8.800 -11.431 1.00 71.00 936 ILE A O 1
ATOM 7476 N N . PRO A 1 937 ? -16.947 -9.384 -9.368 1.00 56.03 937 PRO A N 1
ATOM 7477 C CA . PRO A 1 937 ? -17.369 -8.162 -8.702 1.00 56.03 937 PRO A CA 1
ATOM 7478 C C . PRO A 1 937 ? -16.392 -7.047 -9.094 1.00 56.03 937 PRO A C 1
ATOM 7480 O O . PRO A 1 937 ? -15.319 -6.912 -8.511 1.00 56.03 937 PRO A O 1
ATOM 7483 N N . ASP A 1 938 ? -16.726 -6.300 -10.143 1.00 55.28 938 ASP A N 1
ATOM 7484 C CA . ASP A 1 938 ? -16.100 -5.010 -10.426 1.00 55.28 938 ASP A CA 1
ATOM 7485 C C . ASP A 1 938 ? -16.850 -3.961 -9.593 1.00 55.28 938 ASP A C 1
ATOM 7487 O O . ASP A 1 938 ? -18.072 -3.869 -9.682 1.00 55.28 938 ASP A O 1
ATOM 7491 N N . THR A 1 939 ? -16.140 -3.179 -8.775 1.00 45.25 939 THR A N 1
ATOM 7492 C CA . THR A 1 939 ? -16.703 -1.972 -8.150 1.00 45.25 939 THR A CA 1
ATOM 7493 C C . THR A 1 939 ? -17.195 -1.061 -9.270 1.00 45.25 939 THR A C 1
ATOM 7495 O O . THR A 1 939 ? -16.426 -0.831 -10.204 1.00 45.25 939 THR A O 1
ATOM 7498 N N . ASP A 1 940 ? -18.441 -0.578 -9.215 1.00 37.66 940 ASP A N 1
ATOM 7499 C CA . ASP A 1 940 ? -19.039 0.254 -10.269 1.00 37.66 940 ASP A CA 1
ATOM 7500 C C . ASP A 1 940 ? -18.143 1.467 -10.582 1.00 37.66 940 ASP A C 1
ATOM 7502 O O . ASP A 1 940 ? -18.152 2.489 -9.897 1.00 37.66 940 ASP A O 1
ATOM 7506 N N . LYS A 1 941 ? -17.317 1.337 -11.625 1.00 46.38 941 LYS A N 1
ATOM 7507 C CA . LYS A 1 941 ? -16.544 2.440 -12.193 1.00 46.38 941 LYS A CA 1
ATOM 7508 C C . LYS A 1 941 ? -17.514 3.235 -13.053 1.00 46.38 941 LYS A C 1
ATOM 7510 O O . LYS A 1 941 ? -18.102 2.671 -13.978 1.00 46.38 941 LYS A O 1
ATOM 7515 N N . SER A 1 942 ? -17.705 4.511 -12.720 1.00 38.66 942 SER A N 1
ATOM 7516 C CA . SER A 1 942 ? -18.675 5.400 -13.363 1.00 38.66 942 SER A CA 1
ATOM 7517 C C . SER A 1 942 ? -18.644 5.268 -14.891 1.00 38.66 942 SER A C 1
ATOM 7519 O O . SER A 1 942 ? -17.643 5.519 -15.561 1.00 38.66 942 SER A O 1
ATOM 7521 N N . ARG A 1 943 ? -19.780 4.851 -15.456 1.00 34.19 943 ARG A N 1
ATOM 7522 C CA . ARG A 1 943 ? -20.024 4.703 -16.902 1.00 34.19 943 ARG A CA 1
ATOM 7523 C C . ARG A 1 943 ? -20.338 6.038 -17.595 1.00 34.19 943 ARG A C 1
ATOM 7525 O O . ARG A 1 943 ? -20.964 6.043 -18.649 1.00 34.19 943 ARG A O 1
ATOM 7532 N N . GLU A 1 944 ? -19.944 7.168 -17.014 1.00 36.50 944 GLU A N 1
ATOM 7533 C CA . GLU A 1 944 ? -20.411 8.493 -17.455 1.00 36.50 944 GLU A CA 1
ATOM 7534 C C . GLU A 1 944 ? -19.514 9.167 -18.506 1.00 36.50 944 GLU A C 1
ATOM 7536 O O . GLU A 1 944 ? -19.899 10.188 -19.068 1.00 36.50 944 GLU A O 1
ATOM 7541 N N . ILE A 1 945 ? -18.354 8.590 -18.846 1.00 45.84 945 ILE A N 1
ATOM 7542 C CA . ILE A 1 945 ? -17.471 9.123 -19.897 1.00 45.84 945 ILE A CA 1
ATOM 7543 C C . ILE A 1 945 ? -17.440 8.158 -21.088 1.00 45.84 945 ILE A C 1
ATOM 7545 O O . ILE A 1 945 ? -17.236 6.954 -20.931 1.00 45.84 945 ILE A O 1
ATOM 7549 N N . SER A 1 946 ? -17.627 8.694 -22.300 1.00 48.62 946 SER A N 1
ATOM 7550 C CA . SER A 1 946 ? -17.468 7.951 -23.555 1.00 48.62 946 SER A CA 1
ATOM 7551 C C . SER A 1 946 ? -16.115 7.230 -23.582 1.00 48.62 946 SER A C 1
ATOM 7553 O O . SER A 1 946 ? -15.069 7.861 -23.431 1.00 48.62 946 SER A O 1
ATOM 7555 N N . VAL A 1 947 ? -16.132 5.912 -23.826 1.00 56.84 947 VAL A N 1
ATOM 7556 C CA . VAL A 1 947 ? -14.942 5.043 -23.944 1.00 56.84 947 VAL A CA 1
ATOM 7557 C C . VAL A 1 947 ? -13.874 5.677 -24.841 1.00 56.84 947 VAL A C 1
ATOM 7559 O O . VAL A 1 947 ? -12.688 5.656 -24.518 1.00 56.84 947 VAL A O 1
ATOM 7562 N N . LEU A 1 948 ? -14.306 6.306 -25.937 1.00 51.50 948 LEU A N 1
ATOM 7563 C CA . LEU A 1 948 ? -13.431 6.987 -26.888 1.00 51.50 948 LEU A CA 1
ATOM 7564 C C . LEU A 1 948 ? -12.784 8.245 -26.299 1.00 51.50 948 LEU A C 1
ATOM 7566 O O . LEU A 1 948 ? -11.616 8.512 -26.560 1.00 51.50 948 LEU A O 1
ATOM 7570 N N . GLN A 1 949 ? -13.512 9.008 -25.488 1.00 54.50 949 GLN A N 1
ATOM 7571 C CA . GLN A 1 949 ? -13.020 10.256 -24.915 1.00 54.50 949 GLN A CA 1
ATOM 7572 C C . GLN A 1 949 ? -11.979 9.997 -23.820 1.00 54.50 949 GLN A C 1
ATOM 7574 O O . GLN A 1 949 ? -10.950 10.667 -23.810 1.00 54.50 949 GLN A O 1
ATOM 7579 N N . THR A 1 950 ? -12.164 8.988 -22.962 1.00 57.84 950 THR A N 1
ATOM 7580 C CA . THR A 1 950 ? -11.142 8.567 -21.981 1.00 57.84 950 THR A CA 1
ATOM 7581 C C . THR A 1 950 ? -9.897 8.009 -22.670 1.00 57.84 950 THR A C 1
ATOM 7583 O O . THR A 1 950 ? -8.780 8.339 -22.278 1.00 57.84 950 THR A O 1
ATOM 7586 N N . ILE A 1 951 ? -10.077 7.218 -23.736 1.00 60.00 951 ILE A N 1
ATOM 7587 C CA . ILE A 1 951 ? -8.969 6.711 -24.556 1.00 60.00 951 ILE A CA 1
ATOM 7588 C C . ILE A 1 951 ? -8.180 7.867 -25.185 1.00 60.00 951 ILE A C 1
ATOM 7590 O O . ILE A 1 951 ? -6.959 7.848 -25.151 1.00 60.00 951 ILE A O 1
ATOM 7594 N N . LEU A 1 952 ? -8.848 8.895 -25.711 1.00 58.25 952 LEU A N 1
ATOM 7595 C CA . LEU A 1 952 ? -8.178 10.018 -26.377 1.00 58.25 952 LEU A CA 1
ATOM 7596 C C . LEU A 1 952 ? -7.567 11.049 -25.412 1.00 58.25 952 LEU A C 1
ATOM 7598 O O . LEU A 1 952 ? -6.593 11.701 -25.772 1.00 58.25 952 LEU A O 1
ATOM 7602 N N . THR A 1 953 ? -8.127 11.226 -24.210 1.00 60.34 953 THR A N 1
ATOM 7603 C CA . THR A 1 953 ? -7.688 12.280 -23.268 1.00 60.34 953 THR A CA 1
ATOM 7604 C C . THR A 1 953 ? -6.773 11.784 -22.152 1.00 60.34 953 THR A C 1
ATOM 7606 O O . THR A 1 953 ? -5.941 12.555 -21.679 1.00 60.34 953 THR A O 1
ATOM 7609 N N . LYS A 1 954 ? -6.900 10.521 -21.717 1.00 60.75 954 LYS A N 1
ATOM 7610 C CA . LYS A 1 954 ? -6.145 9.962 -20.578 1.00 60.75 954 LYS A CA 1
ATOM 7611 C C . LYS A 1 954 ? -5.087 8.931 -20.974 1.00 60.75 954 LYS A C 1
ATOM 7613 O O . LYS A 1 954 ? -4.212 8.623 -20.162 1.00 60.75 954 LYS A O 1
ATOM 7618 N N . LEU A 1 955 ? -5.116 8.427 -22.210 1.00 64.25 955 LEU A N 1
ATOM 7619 C CA . LEU A 1 955 ? -4.031 7.617 -22.761 1.00 64.25 955 LEU A CA 1
ATOM 7620 C C . LEU A 1 955 ? -3.144 8.489 -23.652 1.00 64.25 955 LEU A C 1
ATOM 7622 O O . LEU A 1 955 ? -3.635 9.179 -24.541 1.00 64.25 955 LEU A O 1
ATOM 7626 N N . ASP A 1 956 ? -1.830 8.444 -23.431 1.00 74.25 956 ASP A N 1
ATOM 7627 C CA . ASP A 1 956 ? -0.850 9.161 -24.252 1.00 74.25 956 ASP A CA 1
ATOM 7628 C C . ASP A 1 956 ? -0.634 8.444 -25.600 1.00 74.25 956 ASP A C 1
ATOM 7630 O O . ASP A 1 956 ? 0.404 7.840 -25.871 1.00 74.25 956 ASP A O 1
ATOM 7634 N N . LEU A 1 957 ? -1.677 8.443 -26.438 1.00 79.81 957 LEU A N 1
ATOM 7635 C CA . LEU A 1 957 ? -1.672 7.781 -27.745 1.00 79.81 957 LEU A CA 1
ATOM 7636 C C . LEU A 1 957 ? -0.697 8.442 -28.721 1.00 79.81 957 LEU A C 1
ATOM 7638 O O . LEU A 1 957 ? -0.184 7.770 -29.612 1.00 79.81 957 LEU A O 1
ATOM 7642 N N . ILE A 1 958 ? -0.435 9.740 -28.548 1.00 84.06 958 ILE A N 1
ATOM 7643 C CA . ILE A 1 958 ? 0.548 10.483 -29.340 1.00 84.06 958 ILE A CA 1
ATOM 7644 C C . ILE A 1 958 ? 1.956 10.025 -28.955 1.00 84.06 958 ILE A C 1
ATOM 7646 O O . ILE A 1 958 ? 2.725 9.656 -29.840 1.00 84.06 958 ILE A O 1
ATOM 7650 N N . GLY A 1 959 ? 2.265 9.944 -27.656 1.00 80.94 959 GLY A N 1
ATOM 7651 C CA . GLY A 1 959 ? 3.526 9.386 -27.167 1.00 80.94 959 GLY A CA 1
ATOM 7652 C C . GLY A 1 959 ? 3.754 7.964 -27.684 1.00 80.94 959 GLY A C 1
ATOM 7653 O O . GLY A 1 959 ? 4.810 7.666 -28.242 1.00 80.94 959 GLY A O 1
ATOM 7654 N N . PHE A 1 960 ? 2.727 7.109 -27.636 1.00 79.56 960 PHE A N 1
ATOM 7655 C CA . PHE A 1 960 ? 2.773 5.765 -28.225 1.00 79.56 960 PHE A CA 1
ATOM 7656 C C . PHE A 1 960 ? 3.021 5.782 -29.745 1.00 79.56 960 PHE A C 1
ATOM 7658 O O . PHE A 1 960 ? 3.875 5.041 -30.244 1.00 79.56 960 PHE A O 1
ATOM 7665 N N . ALA A 1 961 ? 2.310 6.639 -30.485 1.00 83.88 961 ALA A N 1
ATOM 7666 C CA . ALA A 1 961 ? 2.442 6.782 -31.934 1.00 83.88 961 ALA A CA 1
ATOM 7667 C C . ALA A 1 961 ? 3.797 7.364 -32.371 1.00 83.88 961 ALA A C 1
ATOM 7669 O O . ALA A 1 961 ? 4.163 7.218 -33.534 1.00 83.88 961 ALA A O 1
ATOM 7670 N N . LEU A 1 962 ? 4.559 7.978 -31.464 1.00 87.44 962 LEU A N 1
ATOM 7671 C CA . LEU A 1 962 ? 5.938 8.407 -31.702 1.00 87.44 962 LEU A CA 1
ATOM 7672 C C . LEU A 1 962 ? 6.943 7.312 -31.310 1.00 87.44 962 LEU A C 1
ATOM 7674 O O . LEU A 1 962 ? 7.861 7.000 -32.070 1.00 87.44 962 LEU A O 1
ATOM 7678 N N . PHE A 1 963 ? 6.747 6.674 -30.154 1.00 84.25 963 PHE A N 1
ATOM 7679 C CA . PHE A 1 963 ? 7.661 5.663 -29.622 1.00 84.25 963 PHE A CA 1
ATOM 7680 C C . PHE A 1 963 ? 7.703 4.372 -30.455 1.00 84.25 963 PHE A C 1
ATOM 7682 O O . PHE A 1 963 ? 8.786 3.861 -30.773 1.00 84.25 963 PHE A O 1
ATOM 7689 N N . ALA A 1 964 ? 6.535 3.820 -30.807 1.00 81.06 964 ALA A N 1
ATOM 7690 C CA . ALA A 1 964 ? 6.468 2.533 -31.493 1.00 81.06 964 ALA A CA 1
ATOM 7691 C C . ALA A 1 964 ? 7.128 2.590 -32.888 1.00 81.06 964 ALA A C 1
ATOM 7693 O O . ALA A 1 964 ? 7.989 1.745 -33.160 1.00 81.06 964 ALA A O 1
ATOM 7694 N N . PRO A 1 965 ? 6.854 3.596 -33.747 1.00 86.88 965 PRO A N 1
ATOM 7695 C CA . PRO A 1 965 ? 7.562 3.744 -35.016 1.00 86.88 965 PRO A CA 1
ATOM 7696 C C . PRO A 1 965 ? 9.062 3.986 -34.859 1.00 86.88 965 PRO A C 1
ATOM 7698 O O . PRO A 1 965 ? 9.823 3.378 -35.606 1.00 86.88 965 PRO A O 1
ATOM 7701 N N . ALA A 1 966 ? 9.506 4.790 -33.883 1.00 88.12 966 ALA A N 1
ATOM 7702 C CA . ALA A 1 966 ? 10.935 5.028 -33.654 1.00 88.12 966 ALA A CA 1
ATOM 7703 C C . ALA A 1 966 ? 11.691 3.716 -33.378 1.00 88.12 966 ALA A C 1
ATOM 7705 O O . ALA A 1 966 ? 12.755 3.456 -33.945 1.00 88.12 966 ALA A O 1
ATOM 7706 N N . THR A 1 967 ? 11.099 2.842 -32.561 1.00 81.69 967 THR A N 1
ATOM 7707 C CA . THR A 1 967 ? 11.693 1.541 -32.237 1.00 81.69 967 THR A CA 1
ATOM 7708 C C . THR A 1 967 ? 11.635 0.574 -33.425 1.00 81.69 967 THR A C 1
ATOM 7710 O O . THR A 1 967 ? 12.611 -0.124 -33.696 1.00 81.69 967 THR A O 1
ATOM 7713 N N . ILE A 1 968 ? 10.534 0.560 -34.187 1.00 84.00 968 ILE A N 1
ATOM 7714 C CA . ILE A 1 968 ? 10.410 -0.247 -35.414 1.00 84.00 968 ILE A CA 1
ATOM 7715 C C . ILE A 1 968 ? 11.432 0.195 -36.467 1.00 84.00 968 ILE A C 1
ATOM 7717 O O . ILE A 1 968 ? 12.069 -0.653 -37.084 1.00 84.00 968 ILE A O 1
ATOM 7721 N N . GLN A 1 969 ? 11.626 1.501 -36.663 1.00 90.06 969 GLN A N 1
ATOM 7722 C CA . GLN A 1 969 ? 12.622 2.044 -37.589 1.00 90.06 969 GLN A CA 1
ATOM 7723 C C . GLN A 1 969 ? 14.038 1.637 -37.184 1.00 90.06 969 GLN A C 1
ATOM 7725 O O . GLN A 1 969 ? 14.804 1.208 -38.043 1.00 90.06 969 GLN A O 1
ATOM 7730 N N . LEU A 1 970 ? 14.367 1.703 -35.888 1.00 87.50 970 LEU A N 1
ATOM 7731 C CA . LEU A 1 970 ? 15.655 1.244 -35.372 1.00 87.50 970 LEU A CA 1
ATOM 7732 C C . LEU A 1 970 ? 15.865 -0.248 -35.659 1.00 87.50 970 LEU A C 1
ATOM 7734 O O . LEU A 1 970 ? 16.896 -0.634 -36.205 1.00 87.50 970 LEU A O 1
ATOM 7738 N N . LEU A 1 971 ? 14.875 -1.085 -35.345 1.00 81.62 971 LEU A N 1
ATOM 7739 C CA . LEU A 1 971 ? 14.933 -2.526 -35.596 1.00 81.62 971 LEU A CA 1
ATOM 7740 C C . LEU A 1 971 ? 15.051 -2.852 -37.087 1.00 81.62 971 LEU A C 1
ATOM 7742 O O . LEU A 1 971 ? 15.876 -3.680 -37.462 1.00 81.62 971 LEU A O 1
ATOM 7746 N N . LEU A 1 972 ? 14.286 -2.172 -37.945 1.00 84.12 972 LEU A N 1
ATOM 7747 C CA . LEU A 1 972 ? 14.379 -2.329 -39.395 1.00 84.12 972 LEU A CA 1
ATOM 7748 C C . LEU A 1 972 ? 15.739 -1.875 -39.924 1.00 84.12 972 LEU A C 1
ATOM 7750 O O . LEU A 1 972 ? 16.282 -2.550 -40.789 1.00 84.12 972 LEU A O 1
ATOM 7754 N N . ALA A 1 973 ? 16.315 -0.782 -39.413 1.00 86.44 973 ALA A N 1
ATOM 7755 C CA . ALA A 1 973 ? 17.649 -0.331 -39.813 1.00 86.44 973 ALA A CA 1
ATOM 7756 C C . ALA A 1 973 ? 18.703 -1.415 -39.546 1.00 86.44 973 ALA A C 1
ATOM 7758 O O . ALA A 1 973 ? 19.545 -1.696 -40.398 1.00 86.44 973 ALA A O 1
ATOM 7759 N N . LEU A 1 974 ? 18.619 -2.048 -38.375 1.00 80.81 974 LEU A N 1
ATOM 7760 C CA . LEU A 1 974 ? 19.544 -3.086 -37.924 1.00 80.81 974 LEU A CA 1
ATOM 7761 C C . LEU A 1 974 ? 19.349 -4.413 -38.643 1.00 80.81 974 LEU A C 1
ATOM 7763 O O . LEU A 1 974 ? 20.324 -5.094 -38.953 1.00 80.81 974 LEU A O 1
ATOM 7767 N N . ASP A 1 975 ? 18.100 -4.784 -38.889 1.00 77.75 975 ASP A N 1
ATOM 7768 C CA . ASP A 1 975 ? 17.769 -6.001 -39.610 1.00 77.75 975 ASP A CA 1
ATOM 7769 C C . ASP A 1 975 ? 18.140 -5.882 -41.088 1.00 77.75 975 ASP A C 1
ATOM 7771 O O . ASP A 1 975 ? 18.702 -6.805 -41.671 1.00 77.75 975 ASP A O 1
ATOM 7775 N N . TYR A 1 976 ? 17.873 -4.729 -41.701 1.00 83.62 976 TYR A N 1
ATOM 7776 C CA . TYR A 1 976 ? 18.173 -4.493 -43.107 1.00 83.62 976 TYR A CA 1
ATOM 7777 C C . TYR A 1 976 ? 19.663 -4.273 -43.347 1.00 83.62 976 TYR A C 1
ATOM 7779 O O . TYR A 1 976 ? 20.171 -4.714 -44.384 1.00 83.62 976 TYR A O 1
ATOM 7787 N N . GLY A 1 977 ? 20.352 -3.630 -42.403 1.00 81.12 977 GLY A N 1
ATOM 7788 C CA . GLY A 1 977 ? 21.781 -3.350 -42.444 1.00 81.12 977 GLY A CA 1
ATOM 7789 C C . GLY A 1 977 ? 22.627 -4.620 -42.519 1.00 81.12 977 GLY A C 1
ATOM 7790 O O . GLY A 1 977 ? 22.630 -5.462 -41.626 1.00 81.12 977 GLY A O 1
ATOM 7791 N N . GLY A 1 978 ? 23.352 -4.781 -43.624 1.00 74.50 978 GLY A N 1
ATOM 7792 C CA . GLY A 1 978 ? 24.222 -5.935 -43.867 1.00 74.50 978 GLY A CA 1
ATOM 7793 C C . GLY A 1 978 ? 23.496 -7.204 -44.330 1.00 74.50 978 GLY A C 1
ATOM 7794 O O . GLY A 1 978 ? 24.148 -8.091 -44.873 1.00 74.50 978 GLY A O 1
ATOM 7795 N N . ASN A 1 979 ? 22.164 -7.280 -44.196 1.00 74.19 979 ASN A N 1
ATOM 7796 C CA . ASN A 1 979 ? 21.370 -8.402 -44.706 1.00 74.19 979 ASN A CA 1
ATOM 7797 C C . ASN A 1 979 ? 20.723 -8.116 -46.058 1.00 74.19 979 ASN A C 1
ATOM 7799 O O . ASN A 1 979 ? 20.975 -8.839 -47.017 1.00 74.19 979 ASN A O 1
ATOM 7803 N N . LYS A 1 980 ? 19.862 -7.095 -46.126 1.00 79.25 980 LYS A N 1
ATOM 7804 C CA . LYS A 1 980 ? 19.084 -6.764 -47.330 1.00 79.25 980 LYS A CA 1
ATOM 7805 C C . LYS A 1 980 ? 19.666 -5.570 -48.077 1.00 79.25 980 LYS A C 1
ATOM 7807 O O . LYS A 1 980 ? 19.621 -5.525 -49.303 1.00 79.25 980 LYS A O 1
ATOM 7812 N N . TYR A 1 981 ? 20.212 -4.611 -47.337 1.00 85.25 981 TYR A N 1
ATOM 7813 C CA . TYR A 1 981 ? 20.843 -3.414 -47.870 1.00 85.25 981 TYR A CA 1
ATOM 7814 C C . TYR A 1 981 ? 22.223 -3.240 -47.230 1.00 85.25 981 TYR A C 1
ATOM 7816 O O . TYR A 1 981 ? 22.445 -3.618 -46.080 1.00 85.25 981 TYR A O 1
ATOM 7824 N N . ALA A 1 982 ? 23.164 -2.648 -47.964 1.00 85.69 982 ALA A N 1
ATOM 7825 C CA . ALA A 1 982 ? 24.458 -2.291 -47.394 1.00 85.69 982 ALA A CA 1
ATOM 7826 C C . ALA A 1 982 ? 24.280 -1.284 -46.241 1.00 85.69 982 ALA A C 1
ATOM 7828 O O . ALA A 1 982 ? 23.371 -0.454 -46.272 1.00 85.69 982 ALA A O 1
ATOM 7829 N N . TRP A 1 983 ? 25.161 -1.331 -45.239 1.00 86.44 983 TRP A N 1
ATOM 7830 C CA . TRP A 1 983 ? 25.114 -0.433 -44.074 1.00 86.44 983 TRP A CA 1
ATOM 7831 C C . TRP A 1 983 ? 25.146 1.058 -44.443 1.00 86.44 983 TRP A C 1
ATOM 7833 O O . TRP A 1 983 ? 24.559 1.877 -43.745 1.00 86.44 983 TRP A O 1
ATOM 7843 N N . ASN A 1 984 ? 25.790 1.402 -45.559 1.00 90.06 984 ASN A N 1
ATOM 7844 C CA . ASN A 1 984 ? 25.880 2.759 -46.101 1.00 90.06 984 ASN A CA 1
ATOM 7845 C C . ASN A 1 984 ? 24.739 3.123 -47.074 1.00 90.06 984 ASN A C 1
ATOM 7847 O O . ASN A 1 984 ? 24.796 4.166 -47.722 1.00 90.06 984 ASN A O 1
ATOM 7851 N N . SER A 1 985 ? 23.722 2.270 -47.223 1.00 93.19 985 SER A N 1
ATOM 7852 C CA . SER A 1 985 ? 22.566 2.546 -48.076 1.00 93.19 985 SER A CA 1
ATOM 7853 C C . SER A 1 985 ? 21.731 3.694 -47.515 1.00 93.19 985 SER A C 1
ATOM 7855 O O . SER A 1 985 ? 21.483 3.759 -46.308 1.00 93.19 985 SER A O 1
ATOM 7857 N N . ALA A 1 986 ? 21.196 4.533 -48.407 1.00 92.44 986 ALA A N 1
ATOM 7858 C CA . ALA A 1 986 ? 20.255 5.593 -48.054 1.00 92.44 986 ALA A CA 1
ATOM 7859 C C . ALA A 1 986 ? 19.045 5.066 -47.263 1.00 92.44 986 ALA A C 1
ATOM 7861 O O . ALA A 1 986 ? 18.556 5.753 -46.374 1.00 92.44 986 ALA A O 1
ATOM 7862 N N . THR A 1 987 ? 18.592 3.832 -47.521 1.00 91.12 987 THR A N 1
ATOM 7863 C CA . THR A 1 987 ? 17.499 3.207 -46.758 1.00 91.12 987 THR A CA 1
ATOM 7864 C C . THR A 1 987 ? 17.889 2.950 -45.302 1.00 91.12 987 THR A C 1
ATOM 7866 O O . THR A 1 987 ? 17.120 3.265 -44.404 1.00 91.12 987 THR A O 1
ATOM 7869 N N . VAL A 1 988 ? 19.079 2.395 -45.051 1.00 90.44 988 VAL A N 1
ATOM 7870 C CA . VAL A 1 988 ? 19.535 2.038 -43.695 1.00 90.44 988 VAL A CA 1
ATOM 7871 C C . VAL A 1 988 ? 19.870 3.295 -42.898 1.00 90.44 988 VAL A C 1
ATOM 7873 O O . VAL A 1 988 ? 19.394 3.457 -41.777 1.00 90.44 988 VAL A O 1
ATOM 7876 N N . ILE A 1 989 ? 20.620 4.222 -43.503 1.00 92.62 989 ILE A N 1
ATOM 7877 C CA . ILE A 1 989 ? 20.933 5.521 -42.895 1.00 92.62 989 ILE A CA 1
ATOM 7878 C C . ILE A 1 989 ? 19.643 6.307 -42.645 1.00 92.62 989 ILE A C 1
ATOM 7880 O O . ILE A 1 989 ? 19.451 6.832 -41.554 1.00 92.62 989 ILE A O 1
ATOM 7884 N N . GLY A 1 990 ? 18.723 6.331 -43.614 1.00 93.25 990 GLY A N 1
ATOM 7885 C CA . GLY A 1 990 ? 17.423 6.984 -43.479 1.00 93.25 990 GLY A CA 1
ATOM 7886 C C . GLY A 1 990 ? 16.579 6.406 -42.344 1.00 93.25 990 GLY A C 1
ATOM 7887 O O . GLY A 1 990 ? 15.955 7.170 -41.615 1.00 93.25 990 GLY A O 1
ATOM 7888 N N . LEU A 1 991 ? 16.601 5.085 -42.132 1.00 92.75 991 LEU A N 1
ATOM 7889 C CA . LEU A 1 991 ? 15.928 4.450 -40.995 1.00 92.75 991 LEU A CA 1
ATOM 7890 C C . LEU A 1 991 ? 16.597 4.794 -39.654 1.00 92.75 991 LEU A C 1
ATOM 7892 O O . LEU A 1 991 ? 15.879 5.051 -38.694 1.00 92.75 991 LEU A O 1
ATOM 7896 N N . PHE A 1 992 ? 17.932 4.874 -39.575 1.00 92.50 992 PHE A N 1
ATOM 7897 C CA . PHE A 1 992 ? 18.626 5.336 -38.362 1.00 92.50 992 PHE A CA 1
ATOM 7898 C C . PHE A 1 992 ? 18.347 6.810 -38.051 1.00 92.50 992 PHE A C 1
ATOM 7900 O O . PHE A 1 992 ? 18.022 7.147 -36.914 1.00 92.50 992 PHE A O 1
ATOM 7907 N N . CYS A 1 993 ? 18.442 7.688 -39.052 1.00 95.25 993 CYS A N 1
ATOM 7908 C CA . CYS A 1 993 ? 18.122 9.106 -38.908 1.00 95.25 993 CYS A CA 1
ATOM 7909 C C . CYS A 1 993 ? 16.641 9.310 -38.569 1.00 95.25 993 CYS A C 1
ATOM 7911 O O . CYS A 1 993 ? 16.323 10.128 -37.713 1.00 95.25 993 CYS A O 1
ATOM 7913 N N . GLY A 1 994 ? 15.746 8.540 -39.193 1.00 94.38 994 GLY A N 1
ATOM 7914 C CA . GLY A 1 994 ? 14.315 8.537 -38.900 1.00 94.38 994 GLY A CA 1
ATOM 7915 C C . GLY A 1 994 ? 14.020 8.067 -37.479 1.00 94.38 994 GLY A C 1
ATOM 7916 O O . GLY A 1 994 ? 13.288 8.748 -36.766 1.00 94.38 994 GLY A O 1
ATOM 7917 N N . ALA A 1 995 ? 14.648 6.976 -37.033 1.00 92.50 995 ALA A N 1
ATOM 7918 C CA . ALA A 1 995 ? 14.529 6.486 -35.663 1.00 92.50 995 ALA A CA 1
ATOM 7919 C C . ALA A 1 995 ? 15.028 7.529 -34.657 1.00 92.50 995 ALA A C 1
ATOM 7921 O O . ALA A 1 995 ? 14.313 7.856 -33.717 1.00 92.50 995 ALA A O 1
ATOM 7922 N N . GLY A 1 996 ? 16.216 8.100 -34.880 1.00 92.31 996 GLY A N 1
ATOM 7923 C CA . GLY A 1 996 ? 16.781 9.145 -34.026 1.00 92.31 996 GLY A CA 1
ATOM 7924 C C . GLY A 1 996 ? 15.913 10.403 -33.986 1.00 92.31 996 GLY A C 1
ATOM 7925 O O . GLY A 1 996 ? 15.594 10.889 -32.907 1.00 92.31 996 GLY A O 1
ATOM 7926 N N . GLY A 1 997 ? 15.468 10.894 -35.145 1.00 95.06 997 GLY A N 1
ATOM 7927 C CA . GLY A 1 997 ? 14.589 12.059 -35.246 1.00 95.06 997 GLY A CA 1
ATOM 7928 C C . GLY A 1 997 ? 13.241 11.836 -34.561 1.00 95.06 997 GLY A C 1
ATOM 7929 O O . GLY A 1 997 ? 12.835 12.646 -33.734 1.00 95.06 997 GLY A O 1
ATOM 7930 N N . THR A 1 998 ? 12.577 10.710 -34.834 1.00 92.94 998 THR A N 1
ATOM 7931 C CA . THR A 1 998 ? 11.284 10.369 -34.216 1.00 92.94 998 THR A CA 1
ATOM 7932 C C . THR A 1 998 ? 11.432 10.147 -32.710 1.00 92.94 998 THR A C 1
ATOM 7934 O O . THR A 1 998 ? 10.577 10.579 -31.943 1.00 92.94 998 THR A O 1
ATOM 7937 N N . PHE A 1 999 ? 12.542 9.551 -32.260 1.00 90.06 999 PHE A N 1
ATOM 7938 C CA . PHE A 1 999 ? 12.839 9.389 -30.837 1.00 90.06 999 PHE A CA 1
ATOM 7939 C C . PHE A 1 999 ? 13.115 10.730 -30.141 1.00 90.06 999 PHE A C 1
ATOM 7941 O O . PHE A 1 999 ? 12.659 10.936 -29.023 1.00 90.06 999 PHE A O 1
ATOM 7948 N N . ILE A 1 1000 ? 13.794 11.678 -30.797 1.00 92.44 1000 ILE A N 1
ATOM 7949 C CA . ILE A 1 1000 ? 13.967 13.045 -30.274 1.00 92.44 1000 ILE A CA 1
ATOM 7950 C C . ILE A 1 1000 ? 12.608 13.739 -30.140 1.00 92.44 1000 ILE A C 1
ATOM 7952 O O . ILE A 1 1000 ? 12.326 14.322 -29.097 1.00 92.44 1000 ILE A O 1
ATOM 7956 N N . VAL A 1 1001 ? 11.746 13.641 -31.157 1.00 93.81 1001 VAL A N 1
ATOM 7957 C CA . VAL A 1 1001 ? 10.382 14.194 -31.099 1.00 93.81 1001 VAL A CA 1
ATOM 7958 C C . VAL A 1 1001 ? 9.577 13.547 -29.971 1.00 93.81 1001 VAL A C 1
ATOM 7960 O O . VAL A 1 1001 ? 8.886 14.252 -29.243 1.00 93.81 1001 VAL A O 1
ATOM 7963 N N . PHE A 1 1002 ? 9.713 12.234 -29.772 1.00 89.38 1002 PHE A N 1
ATOM 7964 C CA . PHE A 1 1002 ? 9.127 11.524 -28.637 1.00 89.38 1002 PHE A CA 1
ATOM 7965 C C . PHE A 1 1002 ? 9.624 12.075 -27.291 1.00 89.38 1002 PHE A C 1
ATOM 7967 O O . PHE A 1 1002 ? 8.808 12.396 -26.437 1.00 89.38 1002 PHE A O 1
ATOM 7974 N N . LEU A 1 1003 ? 10.934 12.262 -27.101 1.00 87.88 1003 LEU A N 1
ATOM 7975 C CA . LEU A 1 1003 ? 11.476 12.824 -25.856 1.00 87.88 1003 LEU A CA 1
ATOM 7976 C C . LEU A 1 1003 ? 11.003 14.263 -25.602 1.00 87.88 1003 LEU A C 1
ATOM 7978 O O . LEU A 1 1003 ? 10.727 14.626 -24.461 1.00 87.88 1003 LEU A O 1
ATOM 7982 N N . ILE A 1 1004 ? 10.889 15.074 -26.658 1.00 90.12 1004 ILE A N 1
ATOM 7983 C CA . ILE A 1 1004 ? 10.329 16.428 -26.579 1.00 90.12 1004 ILE A CA 1
ATOM 7984 C C . ILE A 1 1004 ? 8.850 16.365 -26.172 1.00 90.12 1004 ILE A C 1
ATOM 7986 O O . ILE A 1 1004 ? 8.424 17.120 -25.300 1.00 90.12 1004 ILE A O 1
ATOM 7990 N N . TRP A 1 1005 ? 8.074 15.452 -26.763 1.00 89.56 1005 TRP A N 1
ATOM 7991 C CA . TRP A 1 1005 ? 6.672 15.235 -26.407 1.00 89.56 1005 TRP A CA 1
ATOM 7992 C C . TRP A 1 1005 ? 6.511 14.827 -24.940 1.00 89.56 1005 TRP A C 1
ATOM 7994 O O . TRP A 1 1005 ? 5.737 15.451 -24.221 1.00 89.56 1005 TRP A O 1
ATOM 8004 N N . GLU A 1 1006 ? 7.289 13.848 -24.477 1.00 85.31 1006 GLU A N 1
ATOM 8005 C CA . GLU A 1 1006 ? 7.296 13.400 -23.078 1.00 85.31 1006 GLU A CA 1
ATOM 8006 C C . GLU A 1 1006 ? 7.657 14.547 -22.121 1.00 85.31 1006 GLU A C 1
ATOM 8008 O O . GLU A 1 1006 ? 7.015 14.719 -21.085 1.00 85.31 1006 GLU A O 1
ATOM 8013 N N . TYR A 1 1007 ? 8.630 15.389 -22.492 1.00 84.56 1007 TYR A N 1
ATOM 8014 C CA . TYR A 1 1007 ? 8.991 16.579 -21.719 1.00 84.56 1007 TYR A CA 1
ATOM 8015 C C . TYR A 1 1007 ? 7.828 17.572 -21.592 1.00 84.56 1007 TYR A C 1
ATOM 8017 O O . TYR A 1 1007 ? 7.555 18.050 -20.493 1.00 84.56 1007 TYR A O 1
ATOM 8025 N N . PHE A 1 1008 ? 7.112 17.856 -22.685 1.00 85.00 1008 PHE A N 1
ATOM 8026 C CA . PHE A 1 1008 ? 5.955 18.757 -22.657 1.00 85.00 1008 PHE A CA 1
ATOM 8027 C C . PHE A 1 1008 ? 4.732 18.155 -21.962 1.00 85.00 1008 PHE A C 1
ATOM 8029 O O . PHE A 1 1008 ? 3.953 18.888 -21.354 1.00 85.00 1008 PHE A O 1
ATOM 8036 N N . LYS A 1 1009 ? 4.539 16.835 -22.057 1.00 80.75 1009 LYS A N 1
ATOM 8037 C CA . LYS A 1 1009 ? 3.370 16.148 -21.499 1.00 80.75 1009 LYS A CA 1
ATOM 8038 C C . LYS A 1 1009 ? 3.479 15.919 -19.983 1.00 80.75 1009 LYS A C 1
ATOM 8040 O O . LYS A 1 1009 ? 2.452 15.76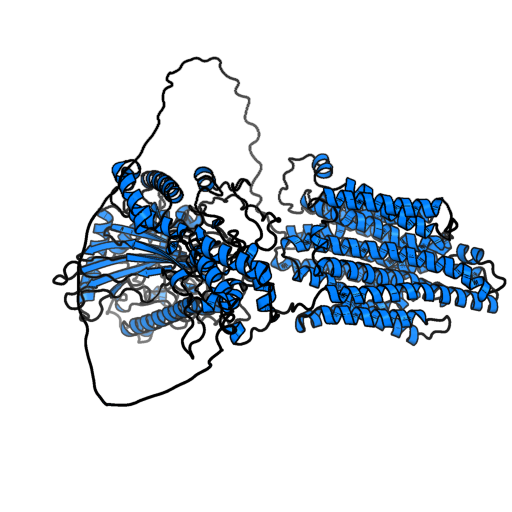5 -19.321 1.00 80.75 1009 LYS A O 1
ATOM 8045 N N . GLY A 1 1010 ? 4.690 15.969 -19.422 1.00 77.38 1010 GLY A N 1
ATOM 8046 C CA . GLY A 1 1010 ? 4.930 15.997 -17.978 1.00 77.38 1010 GLY A CA 1
ATOM 8047 C C . GLY A 1 1010 ? 4.521 14.702 -17.266 1.00 77.38 1010 GLY A C 1
ATOM 8048 O O . GLY A 1 1010 ? 4.838 13.606 -17.715 1.00 77.38 1010 GLY A O 1
ATOM 8049 N N . GLU A 1 1011 ? 3.812 14.813 -16.141 1.00 66.88 1011 GLU A N 1
ATOM 8050 C CA . GLU A 1 1011 ? 3.414 13.660 -15.308 1.00 66.88 1011 GLU A CA 1
ATOM 8051 C C . GLU A 1 1011 ? 2.318 12.775 -15.942 1.00 66.88 1011 GLU A C 1
ATOM 8053 O O . GLU A 1 1011 ? 2.112 11.641 -15.514 1.00 66.88 1011 GLU A O 1
ATOM 8058 N N . GLU A 1 1012 ? 1.618 13.250 -16.982 1.00 68.50 1012 GLU A N 1
ATOM 8059 C CA . GLU A 1 1012 ? 0.624 12.445 -17.714 1.00 68.50 1012 GLU A CA 1
ATOM 8060 C C . GLU A 1 1012 ? 1.232 11.595 -18.850 1.00 68.50 1012 GLU A C 1
ATOM 8062 O O . GLU A 1 1012 ? 0.512 10.792 -19.462 1.00 68.50 1012 GLU A O 1
ATOM 8067 N N . ALA A 1 1013 ? 2.528 11.757 -19.133 1.00 73.44 1013 ALA A N 1
ATOM 8068 C CA . ALA A 1 1013 ? 3.220 11.144 -20.265 1.00 73.44 1013 ALA A CA 1
ATOM 8069 C C . ALA A 1 1013 ? 3.329 9.606 -20.162 1.00 73.44 1013 ALA A C 1
ATOM 8071 O O . ALA A 1 1013 ? 2.979 9.000 -19.138 1.00 73.44 1013 ALA A O 1
ATOM 8072 N N . MET A 1 1014 ? 3.757 8.936 -21.240 1.00 69.94 1014 MET A N 1
ATOM 8073 C CA . MET A 1 1014 ? 3.925 7.477 -21.236 1.00 69.94 1014 MET A CA 1
ATOM 8074 C C . MET A 1 1014 ? 5.080 7.044 -20.320 1.00 69.94 1014 MET A C 1
ATOM 8076 O O . MET A 1 1014 ? 4.983 6.010 -19.652 1.00 69.94 1014 MET A O 1
ATOM 8080 N N . VAL A 1 1015 ? 6.150 7.839 -20.267 1.00 73.56 1015 VAL A N 1
ATOM 8081 C CA . VAL A 1 1015 ? 7.348 7.642 -19.448 1.00 73.56 1015 VAL A CA 1
ATOM 8082 C C . VAL A 1 1015 ? 7.599 8.915 -18.626 1.00 73.56 1015 VAL A C 1
ATOM 8084 O O . VAL A 1 1015 ? 8.338 9.800 -19.059 1.00 73.56 1015 VAL A O 1
ATOM 8087 N N . PRO A 1 1016 ? 7.038 9.023 -17.406 1.00 69.06 1016 PRO A N 1
ATOM 8088 C CA . PRO A 1 1016 ? 7.206 10.218 -16.585 1.00 69.06 1016 PRO A CA 1
ATOM 8089 C C . PRO A 1 1016 ? 8.691 10.452 -16.267 1.00 69.06 1016 PRO A C 1
ATOM 8091 O O . PRO A 1 1016 ? 9.314 9.713 -15.497 1.00 69.06 1016 PRO A O 1
ATOM 8094 N N . LEU A 1 1017 ? 9.274 11.491 -16.877 1.00 71.56 1017 LEU A N 1
ATOM 8095 C CA . LEU A 1 1017 ? 10.705 11.816 -16.775 1.00 71.56 1017 LEU A CA 1
ATOM 8096 C C . LEU A 1 1017 ? 11.132 12.134 -15.334 1.00 71.56 1017 LEU A C 1
ATOM 8098 O O . LEU A 1 1017 ? 12.296 11.950 -14.974 1.00 71.56 1017 LEU A O 1
ATOM 8102 N N . SER A 1 1018 ? 10.192 12.558 -14.490 1.00 68.94 1018 SER A N 1
ATOM 8103 C CA . SER A 1 1018 ? 10.381 12.739 -13.049 1.00 68.94 1018 SER A CA 1
ATOM 8104 C C . SER A 1 1018 ? 10.820 11.450 -12.346 1.00 68.94 1018 SER A C 1
ATOM 8106 O O . SER A 1 1018 ? 11.670 11.502 -11.456 1.00 68.94 1018 SER A O 1
ATOM 8108 N N . MET A 1 1019 ? 10.345 10.280 -12.790 1.00 70.62 1019 MET A N 1
ATOM 8109 C CA . MET A 1 1019 ? 10.760 8.980 -12.246 1.00 70.62 1019 MET A CA 1
ATOM 8110 C C . MET A 1 1019 ? 12.197 8.629 -12.641 1.00 70.62 1019 MET A C 1
ATOM 8112 O O . MET A 1 1019 ? 12.942 8.062 -11.840 1.00 70.62 1019 MET A O 1
ATOM 8116 N N . LEU A 1 1020 ? 12.628 9.023 -13.845 1.00 69.94 1020 LEU A N 1
ATOM 8117 C CA . LEU A 1 1020 ? 14.003 8.827 -14.314 1.00 69.94 1020 LEU A CA 1
ATOM 8118 C C . LEU A 1 1020 ? 15.019 9.749 -13.621 1.00 69.94 1020 LEU A C 1
ATOM 8120 O O . LEU A 1 1020 ? 16.214 9.478 -13.702 1.00 69.94 1020 LEU A O 1
ATOM 8124 N N . LYS A 1 1021 ? 14.588 10.785 -12.883 1.00 76.62 1021 LYS A N 1
ATOM 8125 C CA . LYS A 1 1021 ? 15.490 11.588 -12.032 1.00 76.62 1021 LYS A CA 1
ATOM 8126 C C . LYS A 1 1021 ? 15.962 10.818 -10.794 1.00 76.62 1021 LYS A C 1
ATOM 8128 O O . LYS A 1 1021 ? 17.028 11.112 -10.252 1.00 76.62 1021 LYS A O 1
ATOM 8133 N N . GLN A 1 1022 ? 15.213 9.808 -10.349 1.00 79.88 1022 GLN A N 1
ATOM 8134 C CA . GLN A 1 1022 ? 15.578 9.041 -9.163 1.00 79.88 1022 GLN A CA 1
ATOM 8135 C C . GLN A 1 1022 ? 16.644 7.989 -9.467 1.00 79.88 1022 GLN A C 1
ATOM 8137 O O . GLN A 1 1022 ? 16.400 7.021 -10.193 1.00 79.88 1022 GLN A O 1
ATOM 8142 N N . ARG A 1 1023 ? 17.818 8.136 -8.835 1.00 86.62 1023 ARG A N 1
ATOM 8143 C CA . ARG A 1 1023 ? 18.988 7.271 -9.066 1.00 86.62 1023 ARG A CA 1
ATOM 8144 C C . ARG A 1 1023 ? 18.688 5.779 -8.973 1.00 86.62 1023 ARG A C 1
ATOM 8146 O O . ARG A 1 1023 ? 19.076 5.036 -9.868 1.00 86.62 1023 ARG A O 1
ATOM 8153 N N . GLY A 1 1024 ? 17.978 5.350 -7.930 1.00 85.31 1024 GLY A N 1
ATOM 8154 C CA . GLY A 1 1024 ? 17.647 3.936 -7.740 1.00 85.31 1024 GLY A CA 1
ATOM 8155 C C . GLY A 1 1024 ? 16.680 3.384 -8.792 1.00 85.31 1024 GLY A C 1
ATOM 8156 O O . GLY A 1 1024 ? 16.761 2.203 -9.121 1.00 85.31 1024 GLY A O 1
ATOM 8157 N N . VAL A 1 1025 ? 15.817 4.226 -9.369 1.00 86.94 1025 VAL A N 1
ATOM 8158 C CA . VAL A 1 1025 ? 14.821 3.819 -10.371 1.00 86.94 1025 VAL A CA 1
ATOM 8159 C C . VAL A 1 1025 ? 15.465 3.645 -11.741 1.00 86.94 1025 VAL A C 1
ATOM 8161 O O . VAL A 1 1025 ? 15.382 2.551 -12.299 1.00 86.94 1025 VAL A O 1
ATOM 8164 N N . TRP A 1 1026 ? 16.161 4.661 -12.272 1.00 90.06 1026 TRP A N 1
ATOM 8165 C CA . TRP A 1 1026 ? 16.782 4.532 -13.599 1.00 90.06 1026 TRP A CA 1
ATOM 8166 C C . TRP A 1 1026 ? 17.880 3.468 -13.610 1.00 90.06 1026 TRP A C 1
ATOM 8168 O O . TRP A 1 1026 ? 17.955 2.673 -14.545 1.00 90.06 1026 TRP A O 1
ATOM 8178 N N . SER A 1 1027 ? 18.675 3.371 -12.540 1.00 93.31 1027 SER A N 1
ATOM 8179 C CA . SER A 1 1027 ? 19.669 2.307 -12.373 1.00 93.31 1027 SER A CA 1
ATOM 8180 C C . SER A 1 1027 ? 19.032 0.914 -12.400 1.00 93.31 1027 SER A C 1
ATOM 8182 O O . SER A 1 1027 ? 19.529 0.029 -13.099 1.00 93.31 1027 SER A O 1
ATOM 8184 N N . SER A 1 1028 ? 17.905 0.726 -11.704 1.00 93.75 1028 SER A N 1
ATOM 8185 C CA . SER A 1 1028 ? 17.183 -0.550 -11.705 1.00 93.75 1028 SER A CA 1
ATOM 8186 C C . SER A 1 1028 ? 16.604 -0.889 -13.074 1.00 93.75 1028 SER A C 1
ATOM 8188 O O . SER A 1 1028 ? 16.683 -2.039 -13.509 1.00 93.75 1028 SER A O 1
ATOM 8190 N N . CYS A 1 1029 ? 16.085 0.110 -13.785 1.00 91.75 1029 CYS A N 1
ATOM 8191 C CA . CYS A 1 1029 ? 15.542 -0.077 -15.122 1.00 91.75 1029 CYS A CA 1
ATOM 8192 C C . CYS A 1 1029 ? 16.623 -0.454 -16.143 1.00 91.75 1029 CYS A C 1
ATOM 8194 O O . CYS A 1 1029 ? 16.447 -1.420 -16.882 1.00 91.75 1029 CYS A O 1
ATOM 8196 N N . PHE A 1 1030 ? 17.757 0.255 -16.171 1.00 93.94 1030 PHE A N 1
ATOM 8197 C CA . PHE A 1 1030 ? 18.849 -0.058 -17.098 1.00 93.94 1030 PHE A CA 1
ATOM 8198 C C . PHE A 1 1030 ? 19.534 -1.383 -16.764 1.00 93.94 1030 PHE A C 1
ATOM 8200 O O . PHE A 1 1030 ? 19.884 -2.134 -17.673 1.00 93.94 1030 PHE A O 1
ATOM 8207 N N . PHE A 1 1031 ? 19.657 -1.731 -15.481 1.00 95.69 1031 PHE A N 1
ATOM 8208 C CA . PHE A 1 1031 ? 20.065 -3.080 -15.108 1.00 95.69 1031 PHE A CA 1
ATOM 8209 C C . PHE A 1 1031 ? 19.112 -4.123 -15.702 1.00 95.69 1031 PHE A C 1
ATOM 8211 O O . PHE A 1 1031 ? 19.562 -5.021 -16.408 1.00 95.69 1031 PHE A O 1
ATOM 8218 N N . ALA A 1 1032 ? 17.801 -3.996 -15.459 1.00 94.06 1032 ALA A N 1
ATOM 8219 C CA . ALA A 1 1032 ? 16.806 -4.948 -15.948 1.00 94.06 1032 ALA A CA 1
ATOM 8220 C C . ALA A 1 1032 ? 16.807 -5.046 -17.484 1.00 94.06 1032 ALA A C 1
ATOM 8222 O O . ALA A 1 1032 ? 16.739 -6.150 -18.023 1.00 94.06 1032 ALA A O 1
ATOM 8223 N N . PHE A 1 1033 ? 16.972 -3.916 -18.178 1.00 94.19 1033 PHE A N 1
ATOM 8224 C CA . PHE A 1 1033 ? 17.109 -3.814 -19.633 1.00 94.19 1033 PHE A CA 1
ATOM 8225 C C . PHE A 1 1033 ? 18.254 -4.691 -20.172 1.00 94.19 1033 PHE A C 1
ATOM 8227 O O . PHE A 1 1033 ? 18.022 -5.582 -20.992 1.00 94.19 1033 PHE A O 1
ATOM 8234 N N . PHE A 1 1034 ? 19.486 -4.502 -19.683 1.00 95.56 1034 PHE A N 1
ATOM 8235 C CA . PHE A 1 1034 ? 20.642 -5.271 -20.164 1.00 95.56 1034 PHE A CA 1
ATOM 8236 C C . PHE A 1 1034 ? 20.634 -6.716 -19.660 1.00 95.56 1034 PHE A C 1
ATOM 8238 O O . PHE A 1 1034 ? 21.030 -7.634 -20.377 1.00 95.56 1034 PHE A O 1
ATOM 8245 N N . PHE A 1 1035 ? 20.164 -6.951 -18.437 1.00 93.69 1035 PHE A N 1
ATOM 8246 C CA . PHE A 1 1035 ? 20.143 -8.290 -17.861 1.00 93.69 1035 PHE A CA 1
ATOM 8247 C C . PHE A 1 1035 ? 19.117 -9.185 -18.572 1.00 93.69 1035 PHE A C 1
ATOM 8249 O O . PHE A 1 1035 ? 19.408 -10.344 -18.878 1.00 93.69 1035 PHE A O 1
ATOM 8256 N N . PHE A 1 1036 ? 17.953 -8.643 -18.940 1.00 91.88 1036 PHE A N 1
ATOM 8257 C CA . PHE A 1 1036 ? 16.948 -9.360 -19.728 1.00 91.88 1036 PHE A CA 1
ATOM 8258 C C . PHE A 1 1036 ? 17.348 -9.533 -21.200 1.00 91.88 1036 PHE A C 1
ATOM 8260 O O . PHE A 1 1036 ? 16.984 -10.535 -21.814 1.00 91.88 1036 PHE A O 1
ATOM 8267 N N . ALA A 1 1037 ? 18.170 -8.640 -21.758 1.00 93.31 1037 ALA A N 1
ATOM 8268 C CA . ALA A 1 1037 ? 18.792 -8.862 -23.064 1.00 93.31 1037 ALA A CA 1
ATOM 8269 C C . ALA A 1 1037 ? 19.646 -10.145 -23.090 1.00 93.31 1037 ALA A C 1
ATOM 8271 O O . ALA A 1 1037 ? 19.522 -10.951 -24.015 1.00 93.31 1037 ALA A O 1
ATOM 8272 N N . THR A 1 1038 ? 20.461 -10.388 -22.053 1.00 93.25 1038 THR A N 1
ATOM 8273 C CA . THR A 1 1038 ? 21.284 -11.615 -21.983 1.00 93.25 1038 THR A CA 1
ATOM 8274 C C . THR A 1 1038 ? 20.440 -12.887 -21.951 1.00 93.25 1038 THR A C 1
ATOM 8276 O O . THR A 1 1038 ? 20.756 -13.868 -22.622 1.00 93.25 1038 THR A O 1
ATOM 8279 N N . LEU A 1 1039 ? 19.322 -12.842 -21.224 1.00 89.56 1039 LEU A N 1
ATOM 8280 C CA . LEU A 1 1039 ? 18.342 -13.917 -21.130 1.00 89.56 1039 LEU A CA 1
ATOM 8281 C C . LEU A 1 1039 ? 17.803 -14.291 -22.515 1.00 89.56 1039 LEU A C 1
ATOM 8283 O O . LEU A 1 1039 ? 17.878 -15.458 -22.903 1.00 89.56 1039 LEU A O 1
ATOM 8287 N N . GLN A 1 1040 ? 17.310 -13.306 -23.267 1.00 89.00 1040 GLN A N 1
ATOM 8288 C CA . GLN A 1 1040 ? 16.743 -13.549 -24.595 1.00 89.00 1040 GLN A CA 1
ATOM 8289 C C . GLN A 1 1040 ? 17.789 -14.103 -25.570 1.00 89.00 1040 GLN A C 1
ATOM 8291 O O . GLN A 1 1040 ? 17.517 -15.062 -26.288 1.00 89.00 1040 GLN A O 1
ATOM 8296 N N . LEU A 1 1041 ? 19.015 -13.576 -25.546 1.00 91.94 1041 LEU A N 1
ATOM 8297 C CA . LEU A 1 1041 ? 20.102 -14.072 -26.389 1.00 91.94 1041 LEU A CA 1
ATOM 8298 C C . LEU A 1 1041 ? 20.449 -15.539 -26.081 1.00 91.94 1041 LEU A C 1
ATOM 8300 O O . LEU A 1 1041 ? 20.517 -16.365 -26.989 1.00 91.94 1041 LEU A O 1
ATOM 8304 N N . VAL A 1 1042 ? 20.614 -15.918 -24.813 1.00 90.69 1042 VAL A N 1
ATOM 8305 C CA . VAL A 1 1042 ? 20.953 -17.313 -24.480 1.00 90.69 1042 VAL A CA 1
ATOM 8306 C C . VAL A 1 1042 ? 19.821 -18.276 -24.842 1.00 90.69 1042 VAL A C 1
ATOM 8308 O O . VAL A 1 1042 ? 20.096 -19.328 -25.418 1.00 90.69 1042 VAL A O 1
ATOM 8311 N N . ILE A 1 1043 ? 18.560 -17.917 -24.568 1.00 86.94 1043 ILE A N 1
ATOM 8312 C CA . ILE A 1 1043 ? 17.407 -18.779 -24.878 1.00 86.94 1043 ILE A CA 1
ATOM 8313 C C . ILE A 1 1043 ? 17.280 -19.061 -26.380 1.00 86.94 1043 ILE A C 1
ATOM 8315 O O . ILE A 1 1043 ? 16.892 -20.166 -26.739 1.00 86.94 1043 ILE A O 1
ATOM 8319 N N . TYR A 1 1044 ? 17.625 -18.114 -27.256 1.00 88.31 1044 TYR A N 1
ATOM 8320 C CA . TYR A 1 1044 ? 17.461 -18.283 -28.705 1.00 88.31 1044 TYR A CA 1
ATOM 8321 C C . TYR A 1 1044 ? 18.682 -18.929 -29.375 1.00 88.31 1044 TYR A C 1
ATOM 8323 O O . TYR A 1 1044 ? 18.526 -19.780 -30.250 1.00 88.31 1044 TYR A O 1
ATOM 8331 N N . TYR A 1 1045 ? 19.903 -18.573 -28.966 1.00 91.56 1045 TYR A N 1
ATOM 8332 C CA . TYR A 1 1045 ? 21.118 -19.042 -29.648 1.00 91.56 1045 TYR A CA 1
ATOM 8333 C C . TYR A 1 1045 ? 21.657 -20.371 -29.120 1.00 91.56 1045 TYR A C 1
ATOM 8335 O O . TYR A 1 1045 ? 22.341 -21.089 -29.853 1.00 91.56 1045 TYR A O 1
ATOM 8343 N N . LEU A 1 1046 ? 21.328 -20.752 -27.885 1.00 92.25 1046 LEU A N 1
ATOM 8344 C CA . LEU A 1 1046 ? 21.775 -22.028 -27.334 1.00 92.25 1046 LEU A CA 1
ATOM 8345 C C . LEU A 1 1046 ? 21.054 -23.244 -27.965 1.00 92.25 1046 LEU A C 1
ATOM 8347 O O . LEU A 1 1046 ? 21.738 -24.210 -28.310 1.00 92.25 1046 LEU A O 1
ATOM 8351 N N . PRO A 1 1047 ? 19.737 -23.204 -28.261 1.00 92.19 1047 PRO A N 1
ATOM 8352 C CA . PRO A 1 1047 ? 19.086 -24.215 -29.101 1.00 92.19 1047 PRO A CA 1
ATOM 8353 C C . PRO A 1 1047 ? 19.667 -24.304 -30.509 1.00 92.19 1047 PRO A C 1
ATOM 8355 O O . PRO A 1 1047 ? 19.827 -25.402 -31.039 1.00 92.19 1047 PRO A O 1
ATOM 8358 N N . ILE A 1 1048 ? 20.035 -23.167 -31.111 1.00 90.94 1048 ILE A N 1
ATOM 8359 C CA . ILE A 1 1048 ? 20.713 -23.157 -32.415 1.00 90.94 1048 ILE A CA 1
ATOM 8360 C C . ILE A 1 1048 ? 22.051 -23.896 -32.303 1.00 90.94 1048 ILE A C 1
ATOM 8362 O O . ILE A 1 1048 ? 22.349 -24.729 -33.153 1.00 90.94 1048 ILE A O 1
ATOM 8366 N N . TYR A 1 1049 ? 22.829 -23.687 -31.237 1.00 93.44 1049 TYR A N 1
ATOM 8367 C CA . TYR A 1 1049 ? 24.045 -24.466 -30.989 1.00 93.44 1049 TYR A CA 1
ATOM 8368 C C . TYR A 1 1049 ? 23.751 -25.978 -30.893 1.00 93.44 1049 TYR A C 1
ATOM 8370 O O . TYR A 1 1049 ? 24.396 -26.777 -31.578 1.00 93.44 1049 TYR A O 1
ATOM 8378 N N . PHE A 1 1050 ? 22.754 -26.397 -30.111 1.00 93.25 1050 PHE A N 1
ATOM 8379 C CA . PHE A 1 1050 ? 22.449 -27.824 -29.951 1.00 93.25 1050 PHE A CA 1
ATOM 8380 C C . PHE A 1 1050 ? 21.923 -28.477 -31.238 1.00 93.25 1050 PHE A C 1
ATOM 8382 O O . PHE A 1 1050 ? 22.405 -29.538 -31.635 1.00 93.25 1050 PHE A O 1
ATOM 8389 N N . GLN A 1 1051 ? 21.007 -27.834 -31.957 1.00 92.50 1051 GLN A N 1
ATOM 8390 C CA . GLN A 1 1051 ? 20.401 -28.422 -33.156 1.00 92.50 1051 GLN A CA 1
ATOM 8391 C C . GLN A 1 1051 ? 21.296 -28.258 -34.396 1.00 92.50 1051 GLN A C 1
ATOM 8393 O O . GLN A 1 1051 ? 21.581 -29.225 -35.110 1.00 92.50 1051 GLN A O 1
ATOM 8398 N N . ALA A 1 1052 ? 21.823 -27.055 -34.644 1.00 89.12 1052 ALA A N 1
ATOM 8399 C CA . ALA A 1 1052 ? 22.660 -26.788 -35.814 1.00 89.12 1052 ALA A CA 1
ATOM 8400 C C . ALA A 1 1052 ? 24.062 -27.389 -35.663 1.00 89.12 1052 ALA A C 1
ATOM 8402 O O . ALA A 1 1052 ? 24.544 -28.043 -36.584 1.00 89.12 1052 ALA A O 1
ATOM 8403 N N . ILE A 1 1053 ? 24.715 -27.248 -34.502 1.00 91.56 1053 ILE A N 1
ATOM 8404 C CA . ILE A 1 1053 ? 26.124 -27.647 -34.334 1.00 91.56 1053 ILE A CA 1
ATOM 8405 C C . ILE A 1 1053 ? 26.253 -29.069 -33.791 1.00 91.56 1053 ILE A C 1
ATOM 8407 O O . ILE A 1 1053 ? 26.954 -29.885 -34.393 1.00 91.56 1053 ILE A O 1
ATOM 8411 N N . LYS A 1 1054 ? 25.555 -29.396 -32.696 1.00 90.38 1054 LYS A N 1
ATOM 8412 C CA . LYS A 1 1054 ? 25.602 -30.742 -32.093 1.00 90.38 1054 LYS A CA 1
ATOM 8413 C C . LYS A 1 1054 ? 24.722 -31.770 -32.797 1.00 90.38 1054 LYS A C 1
ATOM 8415 O O . LYS A 1 1054 ? 24.994 -32.959 -32.673 1.00 90.38 1054 LYS A O 1
ATOM 8420 N N . GLY A 1 1055 ? 23.731 -31.328 -33.567 1.00 88.00 1055 GLY A N 1
ATOM 8421 C CA . GLY A 1 1055 ? 22.812 -32.230 -34.262 1.00 88.00 1055 GLY A CA 1
ATOM 8422 C C . GLY A 1 1055 ? 21.814 -32.903 -33.325 1.00 88.00 1055 GLY A C 1
ATOM 8423 O O . GLY A 1 1055 ? 21.302 -33.965 -33.660 1.00 88.00 1055 GLY A O 1
ATOM 8424 N N . ALA A 1 1056 ? 21.560 -32.306 -32.158 1.00 90.50 1056 ALA A N 1
ATOM 8425 C CA . ALA A 1 1056 ? 20.512 -32.756 -31.256 1.00 90.50 1056 ALA A CA 1
ATOM 8426 C C . ALA A 1 1056 ? 19.136 -32.587 -31.914 1.00 90.50 1056 ALA A C 1
ATOM 8428 O O . ALA A 1 1056 ? 18.915 -31.646 -32.685 1.00 90.50 1056 ALA A O 1
ATOM 8429 N N . SER A 1 1057 ? 18.204 -33.483 -31.590 1.00 91.81 1057 SER A N 1
ATOM 8430 C CA . SER A 1 1057 ? 16.807 -33.325 -31.989 1.00 91.81 1057 SER A CA 1
ATOM 8431 C C . SER A 1 1057 ? 16.165 -32.125 -31.269 1.00 91.81 1057 SER A C 1
ATOM 8433 O O . SER A 1 1057 ? 16.693 -31.678 -30.245 1.00 91.81 1057 SER A O 1
ATOM 8435 N N . PRO A 1 1058 ? 15.035 -31.575 -31.753 1.00 90.06 1058 PRO A N 1
ATOM 8436 C CA . PRO A 1 1058 ? 14.337 -30.494 -31.059 1.00 90.06 1058 PRO A CA 1
ATOM 8437 C C . PRO A 1 1058 ? 13.957 -30.843 -29.611 1.00 90.06 1058 PRO A C 1
ATOM 8439 O O . PRO A 1 1058 ? 14.126 -29.997 -28.731 1.00 90.06 1058 PRO A O 1
ATOM 8442 N N . MET A 1 1059 ? 13.519 -32.080 -29.333 1.00 91.50 1059 MET A N 1
ATOM 8443 C CA . MET A 1 1059 ? 13.243 -32.542 -27.967 1.00 91.50 1059 MET A CA 1
ATOM 8444 C C . MET A 1 1059 ? 14.510 -32.545 -27.113 1.00 91.50 1059 MET A C 1
ATOM 8446 O O . MET A 1 1059 ? 14.522 -31.968 -26.026 1.00 91.50 1059 MET A O 1
ATOM 8450 N N . MET A 1 1060 ? 15.597 -33.145 -27.613 1.00 90.94 1060 MET A N 1
ATOM 8451 C CA . MET A 1 1060 ? 16.861 -33.195 -26.875 1.00 90.94 1060 MET A CA 1
ATOM 8452 C C . MET A 1 1060 ? 17.451 -31.804 -26.662 1.00 90.94 1060 MET A C 1
ATOM 8454 O O . MET A 1 1060 ? 17.931 -31.516 -25.577 1.00 90.94 1060 MET A O 1
ATOM 8458 N N . SER A 1 1061 ? 17.310 -30.894 -27.625 1.00 91.81 1061 SER A N 1
ATOM 8459 C CA . SER A 1 1061 ? 17.675 -29.489 -27.449 1.00 91.81 1061 SER A CA 1
ATOM 8460 C C . SER A 1 1061 ? 16.884 -28.813 -26.326 1.00 91.81 1061 SER A C 1
ATOM 8462 O O . SER A 1 1061 ? 17.426 -27.922 -25.680 1.00 91.81 1061 SER A O 1
ATOM 8464 N N . GLY A 1 1062 ? 15.623 -29.193 -26.098 1.00 89.31 1062 GLY A N 1
ATOM 8465 C CA . GLY A 1 1062 ? 14.840 -28.733 -24.949 1.00 89.31 1062 GLY A CA 1
ATOM 8466 C C . GLY A 1 1062 ? 15.339 -29.318 -23.627 1.00 89.31 1062 GLY A C 1
ATOM 8467 O O . GLY A 1 1062 ? 15.465 -28.590 -22.644 1.00 89.31 1062 GLY A O 1
ATOM 8468 N N . VAL A 1 1063 ? 15.693 -30.607 -23.614 1.00 91.62 1063 VAL A N 1
ATOM 8469 C CA . VAL A 1 1063 ? 16.308 -31.279 -22.454 1.00 91.62 1063 VAL A CA 1
ATOM 8470 C C . VAL A 1 1063 ? 17.666 -30.657 -22.112 1.00 91.62 1063 VAL A C 1
ATOM 8472 O O . VAL A 1 1063 ? 17.949 -30.384 -20.947 1.00 91.62 1063 VAL A O 1
ATOM 8475 N N . ASP A 1 1064 ? 18.475 -30.346 -23.121 1.00 92.50 1064 ASP A N 1
ATOM 8476 C CA . ASP A 1 1064 ? 19.816 -29.780 -22.973 1.00 92.50 1064 ASP A CA 1
ATOM 8477 C C . ASP A 1 1064 ? 19.805 -28.336 -22.436 1.00 92.50 1064 ASP A C 1
ATOM 8479 O O . ASP A 1 1064 ? 20.839 -27.856 -21.967 1.00 92.50 1064 ASP A O 1
ATOM 8483 N N . LEU A 1 1065 ? 18.649 -27.655 -22.447 1.00 91.94 1065 LEU A N 1
ATOM 8484 C CA . LEU A 1 1065 ? 18.439 -26.347 -21.808 1.00 91.94 1065 LEU A CA 1
ATOM 8485 C C . LEU A 1 1065 ? 18.078 -26.434 -20.316 1.00 91.94 1065 LEU A C 1
ATOM 8487 O O . LEU A 1 1065 ? 18.190 -25.434 -19.599 1.00 91.94 1065 LEU A O 1
ATOM 8491 N N . LEU A 1 1066 ? 17.664 -27.606 -19.819 1.00 90.50 1066 LEU A N 1
ATOM 8492 C CA . LEU A 1 1066 ? 17.284 -27.785 -18.414 1.00 90.50 1066 LEU A CA 1
ATOM 8493 C C . LEU A 1 1066 ? 18.366 -27.356 -17.416 1.00 90.50 1066 LEU A C 1
ATOM 8495 O O . LEU A 1 1066 ? 17.996 -26.752 -16.408 1.00 90.50 1066 LEU A O 1
ATOM 8499 N N . PRO A 1 1067 ? 19.678 -27.575 -17.650 1.00 92.81 1067 PRO A N 1
ATOM 8500 C CA . PRO A 1 1067 ? 20.709 -27.090 -16.738 1.00 92.81 1067 PRO A CA 1
ATOM 8501 C C . PRO A 1 1067 ? 20.637 -25.579 -16.494 1.00 92.81 1067 PRO A C 1
ATOM 8503 O O . PRO A 1 1067 ? 20.798 -25.142 -15.355 1.00 92.81 1067 PRO A O 1
ATOM 8506 N N . ASN A 1 1068 ? 20.350 -24.775 -17.524 1.00 90.19 1068 ASN A N 1
ATOM 8507 C CA . ASN A 1 1068 ? 20.184 -23.326 -17.385 1.00 90.19 1068 ASN A CA 1
ATOM 8508 C C . ASN A 1 1068 ? 18.921 -22.991 -16.579 1.00 90.19 1068 ASN A C 1
ATOM 8510 O O . ASN A 1 1068 ? 18.975 -22.238 -15.611 1.00 90.19 1068 ASN A O 1
ATOM 8514 N N . ILE A 1 1069 ? 17.797 -23.611 -16.936 1.00 88.06 1069 ILE A N 1
ATOM 8515 C CA . ILE A 1 1069 ? 16.488 -23.341 -16.332 1.00 88.06 1069 ILE A CA 1
ATOM 8516 C C . ILE A 1 1069 ? 16.463 -23.737 -14.849 1.00 88.06 1069 ILE A C 1
ATOM 8518 O O . ILE A 1 1069 ? 16.072 -22.944 -13.993 1.00 88.06 1069 ILE A O 1
ATOM 8522 N N . LEU A 1 1070 ? 16.903 -24.955 -14.527 1.00 89.81 1070 LEU A N 1
ATOM 8523 C CA . LEU A 1 1070 ? 16.886 -25.482 -13.163 1.00 89.81 1070 LEU A CA 1
ATOM 8524 C C . LEU A 1 1070 ? 17.845 -24.709 -12.256 1.00 89.81 1070 LEU A C 1
ATOM 8526 O O . LEU A 1 1070 ? 17.469 -24.330 -11.148 1.00 89.81 1070 LEU A O 1
ATOM 8530 N N . SER A 1 1071 ? 19.060 -24.417 -12.728 1.00 93.25 1071 SER A N 1
ATOM 8531 C CA . SER A 1 1071 ? 20.009 -23.608 -11.953 1.00 93.25 1071 SER A CA 1
ATOM 8532 C C . SER A 1 1071 ? 19.508 -22.177 -11.740 1.00 93.25 1071 SER A C 1
ATOM 8534 O O . SER A 1 1071 ? 19.715 -21.619 -10.663 1.00 93.25 1071 SER A O 1
ATOM 8536 N N . GLN A 1 1072 ? 18.782 -21.603 -12.705 1.00 90.56 1072 GLN A N 1
ATOM 8537 C CA . GLN A 1 1072 ? 18.121 -20.309 -12.549 1.00 90.56 1072 GLN A CA 1
ATOM 8538 C C . GLN A 1 1072 ? 17.043 -20.334 -11.463 1.00 90.56 1072 GLN A C 1
ATOM 8540 O O . GLN A 1 1072 ? 17.030 -19.436 -10.622 1.00 90.56 1072 GLN A O 1
ATOM 8545 N N . LEU A 1 1073 ? 16.177 -21.353 -11.430 1.00 87.19 1073 LEU A N 1
ATOM 8546 C CA . LEU A 1 1073 ? 15.174 -21.501 -10.366 1.00 87.19 1073 LEU A CA 1
ATOM 8547 C C . LEU A 1 1073 ? 15.834 -21.586 -8.986 1.00 87.19 1073 LEU A C 1
ATOM 8549 O O . LEU A 1 1073 ? 15.424 -20.886 -8.059 1.00 87.19 1073 LEU A O 1
ATOM 8553 N N . VAL A 1 1074 ? 16.894 -22.393 -8.870 1.00 90.75 1074 VAL A N 1
ATOM 8554 C CA . VAL A 1 1074 ? 17.676 -22.519 -7.633 1.00 90.75 1074 VAL A CA 1
ATOM 8555 C C . VAL A 1 1074 ? 18.288 -21.173 -7.238 1.00 90.75 1074 VAL A C 1
ATOM 8557 O O . VAL A 1 1074 ? 18.178 -20.776 -6.080 1.00 90.75 1074 VAL A O 1
ATOM 8560 N N . GLY A 1 1075 ? 18.870 -20.430 -8.183 1.00 91.19 1075 GLY A N 1
ATOM 8561 C CA . GLY A 1 1075 ? 19.431 -19.099 -7.934 1.00 91.19 1075 GLY A CA 1
ATOM 8562 C C . GLY A 1 1075 ? 18.384 -18.070 -7.490 1.00 91.19 1075 GLY A C 1
ATOM 8563 O O . GLY A 1 1075 ? 18.647 -17.267 -6.593 1.00 91.19 1075 GLY A O 1
ATOM 8564 N N . THR A 1 1076 ? 17.177 -18.101 -8.061 1.00 87.06 1076 THR A N 1
ATOM 8565 C CA . THR A 1 1076 ? 16.076 -17.205 -7.666 1.00 87.06 1076 THR A CA 1
ATOM 8566 C C . THR A 1 1076 ? 15.542 -17.529 -6.273 1.00 87.06 1076 THR A C 1
ATOM 8568 O O . THR A 1 1076 ? 15.353 -16.616 -5.471 1.00 87.06 1076 THR A O 1
ATOM 8571 N N . LEU A 1 1077 ? 15.369 -18.810 -5.936 1.00 85.19 1077 LEU A N 1
ATOM 8572 C CA . LEU A 1 1077 ? 14.988 -19.221 -4.580 1.00 85.19 1077 LEU A CA 1
ATOM 8573 C C . LEU A 1 1077 ? 16.069 -18.848 -3.561 1.00 85.19 1077 LEU A C 1
ATOM 8575 O O . LEU A 1 1077 ? 15.769 -18.264 -2.518 1.00 85.19 1077 LEU A O 1
ATOM 8579 N N . PHE A 1 1078 ? 17.332 -19.137 -3.887 1.00 90.38 1078 PHE A N 1
ATOM 8580 C CA . PHE A 1 1078 ? 18.468 -18.821 -3.030 1.00 90.38 1078 PHE A CA 1
ATOM 8581 C C . PHE A 1 1078 ? 18.567 -17.319 -2.767 1.00 90.38 1078 PHE A C 1
ATOM 8583 O O . PHE A 1 1078 ? 18.616 -16.915 -1.609 1.00 90.38 1078 PHE A O 1
ATOM 8590 N N . SER A 1 1079 ? 18.548 -16.484 -3.809 1.00 86.56 1079 SER A N 1
ATOM 8591 C CA . SER A 1 1079 ? 18.614 -15.027 -3.641 1.00 86.56 1079 SER A CA 1
ATOM 8592 C C . SER A 1 1079 ? 17.400 -14.469 -2.906 1.00 86.56 1079 SER A C 1
ATOM 8594 O O . SER A 1 1079 ? 17.588 -13.616 -2.050 1.00 86.56 1079 SER A O 1
ATOM 8596 N N . GLY A 1 1080 ? 16.184 -14.974 -3.137 1.00 80.12 1080 GLY A N 1
ATOM 8597 C CA . GLY A 1 1080 ? 14.994 -14.553 -2.388 1.00 80.12 1080 GLY A CA 1
ATOM 8598 C C . GLY A 1 1080 ? 15.119 -14.800 -0.878 1.00 80.12 1080 GLY A C 1
ATOM 8599 O O . GLY A 1 1080 ? 14.913 -13.889 -0.072 1.00 80.12 1080 GLY A O 1
ATOM 8600 N N . VAL A 1 1081 ? 15.532 -16.008 -0.480 1.00 81.88 1081 VAL A N 1
ATOM 8601 C CA . VAL A 1 1081 ? 15.755 -16.353 0.937 1.00 81.88 1081 VAL A CA 1
ATOM 8602 C C . VAL A 1 1081 ? 16.947 -15.585 1.511 1.00 81.88 1081 VAL A C 1
ATOM 8604 O O . VAL A 1 1081 ? 16.865 -15.031 2.609 1.00 81.88 1081 VAL A O 1
ATOM 8607 N N . ALA A 1 1082 ? 18.058 -15.532 0.776 1.00 84.44 1082 ALA A N 1
ATOM 8608 C CA . ALA A 1 1082 ? 19.292 -14.910 1.233 1.00 84.44 1082 ALA A CA 1
ATOM 8609 C C . ALA A 1 1082 ? 19.140 -13.393 1.385 1.00 84.44 1082 ALA A C 1
ATOM 8611 O O . ALA A 1 1082 ? 19.574 -12.851 2.391 1.00 84.44 1082 ALA A O 1
ATOM 8612 N N . VAL A 1 1083 ? 18.450 -12.711 0.471 1.00 83.44 1083 VAL A N 1
ATOM 8613 C CA . VAL A 1 1083 ? 18.129 -11.278 0.577 1.00 83.44 1083 VAL A CA 1
ATOM 8614 C C . VAL A 1 1083 ? 17.185 -11.002 1.744 1.00 83.44 1083 VAL A C 1
ATOM 8616 O O . VAL A 1 1083 ? 17.395 -10.032 2.466 1.00 83.44 1083 VAL A O 1
ATOM 8619 N N . THR A 1 1084 ? 16.218 -11.885 2.009 1.00 74.06 1084 THR A N 1
ATOM 8620 C CA . THR A 1 1084 ? 15.343 -11.770 3.189 1.00 74.06 1084 THR A CA 1
ATOM 8621 C C . THR A 1 1084 ? 16.139 -11.885 4.499 1.00 74.06 1084 THR A C 1
ATOM 8623 O O . THR A 1 1084 ? 15.887 -11.137 5.442 1.00 74.06 1084 THR A O 1
ATOM 8626 N N . LYS A 1 1085 ? 17.152 -12.765 4.559 1.00 76.81 1085 LYS A N 1
ATOM 8627 C CA . LYS A 1 1085 ? 18.019 -12.955 5.743 1.00 76.81 1085 LYS A CA 1
ATOM 8628 C C . LYS A 1 1085 ? 19.166 -11.943 5.869 1.00 76.81 1085 LYS A C 1
ATOM 8630 O O . LYS A 1 1085 ? 19.560 -11.594 6.981 1.00 76.81 1085 LYS A O 1
ATOM 8635 N N . MET A 1 1086 ? 19.734 -11.492 4.752 1.00 81.75 1086 MET A N 1
ATOM 8636 C CA . MET A 1 1086 ? 20.908 -10.606 4.690 1.00 81.75 1086 MET A CA 1
ATOM 8637 C C . MET A 1 1086 ? 20.550 -9.136 4.503 1.00 81.75 1086 MET A C 1
ATOM 8639 O O . MET A 1 1086 ? 21.396 -8.290 4.759 1.00 81.75 1086 MET A O 1
ATOM 8643 N N . GLY A 1 1087 ? 19.337 -8.821 4.054 1.00 75.88 1087 GLY A N 1
ATOM 8644 C CA . GLY A 1 1087 ? 18.799 -7.466 3.973 1.00 75.88 1087 GLY A CA 1
ATOM 8645 C C . GLY A 1 1087 ? 19.453 -6.532 2.985 1.00 75.88 1087 GLY A C 1
ATOM 8646 O O . GLY A 1 1087 ? 19.067 -5.388 2.931 1.00 75.88 1087 GLY A O 1
ATOM 8647 N N . TYR A 1 1088 ? 20.394 -6.955 2.157 1.00 84.75 1088 TYR A N 1
ATOM 8648 C CA . TYR A 1 1088 ? 20.928 -6.092 1.106 1.00 84.75 1088 TYR A CA 1
ATOM 8649 C C . TYR A 1 1088 ? 20.734 -6.783 -0.234 1.00 84.75 1088 TYR A C 1
ATOM 8651 O O . TYR A 1 1088 ? 21.155 -7.925 -0.384 1.00 84.75 1088 TYR A O 1
ATOM 8659 N N . TYR A 1 1089 ? 20.145 -6.100 -1.218 1.00 87.25 1089 TYR A N 1
ATOM 8660 C CA . TYR A 1 1089 ? 20.017 -6.627 -2.584 1.00 87.25 1089 TYR A CA 1
ATOM 8661 C C . TYR A 1 1089 ? 21.282 -6.389 -3.428 1.00 87.25 1089 TYR A C 1
ATOM 8663 O O . TYR A 1 1089 ? 21.620 -7.218 -4.270 1.00 87.25 1089 TYR A O 1
ATOM 8671 N N . LEU A 1 1090 ? 22.031 -5.304 -3.174 1.00 91.06 1090 LEU A N 1
ATOM 8672 C CA . LEU A 1 1090 ? 23.207 -4.910 -3.968 1.00 91.06 1090 LEU A CA 1
ATOM 8673 C C . LEU A 1 1090 ? 24.265 -6.025 -4.133 1.00 91.06 1090 LEU A C 1
ATOM 8675 O O . LEU A 1 1090 ? 24.679 -6.255 -5.270 1.00 91.06 1090 LEU A O 1
ATOM 8679 N N . PRO A 1 1091 ? 24.683 -6.767 -3.081 1.00 91.62 1091 PRO A N 1
ATOM 8680 C CA . PRO A 1 1091 ? 25.664 -7.845 -3.236 1.00 91.62 1091 PRO A CA 1
ATOM 8681 C C . PRO A 1 1091 ? 25.207 -8.935 -4.209 1.00 91.62 1091 PRO A C 1
ATOM 8683 O O . PRO A 1 1091 ? 26.015 -9.453 -4.976 1.00 91.62 1091 PRO A O 1
ATOM 8686 N N . PHE A 1 1092 ? 23.910 -9.248 -4.221 1.00 91.94 1092 PHE A N 1
ATOM 8687 C CA . PHE A 1 1092 ? 23.341 -10.256 -5.113 1.00 91.94 1092 PHE A CA 1
ATOM 8688 C C . PHE A 1 1092 ? 23.264 -9.756 -6.550 1.00 91.94 1092 PHE A C 1
ATOM 8690 O O . PHE A 1 1092 ? 23.570 -10.519 -7.456 1.00 91.94 1092 PHE A O 1
ATOM 8697 N N . VAL A 1 1093 ? 22.940 -8.479 -6.769 1.00 92.69 1093 VAL A N 1
ATOM 8698 C CA . VAL A 1 1093 ? 22.911 -7.868 -8.112 1.00 92.69 1093 VAL A CA 1
ATOM 8699 C C . VAL A 1 1093 ? 24.316 -7.829 -8.727 1.00 92.69 1093 VAL A C 1
ATOM 8701 O O . VAL A 1 1093 ? 24.517 -8.166 -9.898 1.00 92.69 1093 VAL A O 1
ATOM 8704 N N . VAL A 1 1094 ? 25.314 -7.462 -7.921 1.00 94.69 1094 VAL A N 1
ATOM 8705 C CA . VAL A 1 1094 ? 26.722 -7.421 -8.330 1.00 94.69 1094 VAL A CA 1
ATOM 8706 C C . VAL A 1 1094 ? 27.246 -8.831 -8.610 1.00 94.69 1094 VAL A C 1
ATOM 8708 O O . VAL A 1 1094 ? 27.798 -9.077 -9.683 1.00 94.69 1094 VAL A O 1
ATOM 8711 N N . ALA A 1 1095 ? 27.016 -9.779 -7.695 1.00 94.56 1095 ALA A N 1
ATOM 8712 C CA . ALA A 1 1095 ? 27.402 -11.175 -7.884 1.00 94.56 1095 ALA A CA 1
ATOM 8713 C C . ALA A 1 1095 ? 26.721 -11.788 -9.115 1.00 94.56 1095 ALA A C 1
ATOM 8715 O O . ALA A 1 1095 ? 27.387 -12.428 -9.925 1.00 94.56 1095 ALA A O 1
ATOM 8716 N N . ALA A 1 1096 ? 25.424 -11.532 -9.301 1.00 95.19 1096 ALA A N 1
ATOM 8717 C CA . ALA A 1 1096 ? 24.672 -11.960 -10.473 1.00 95.19 1096 ALA A CA 1
ATOM 8718 C C . ALA A 1 1096 ? 25.331 -11.474 -11.767 1.00 95.19 1096 ALA A C 1
ATOM 8720 O O . ALA A 1 1096 ? 25.533 -12.265 -12.687 1.00 95.19 1096 ALA A O 1
ATOM 8721 N N . SER A 1 1097 ? 25.737 -10.204 -11.823 1.00 94.50 1097 SER A N 1
ATOM 8722 C CA . SER A 1 1097 ? 26.394 -9.618 -12.999 1.00 94.50 1097 SER A CA 1
ATOM 8723 C C . SER A 1 1097 ? 27.762 -10.233 -13.277 1.00 94.50 1097 SER A C 1
ATOM 8725 O O . SER A 1 1097 ? 28.068 -10.552 -14.422 1.00 94.50 1097 SER A O 1
ATOM 8727 N N . ILE A 1 1098 ? 28.581 -10.458 -12.246 1.00 96.38 1098 ILE A N 1
ATOM 8728 C CA . ILE A 1 1098 ? 29.906 -11.077 -12.399 1.00 96.38 1098 ILE A CA 1
ATOM 8729 C C . ILE A 1 1098 ? 29.763 -12.528 -12.863 1.00 96.38 1098 ILE A C 1
ATOM 8731 O O . ILE A 1 1098 ? 30.355 -12.916 -13.868 1.00 96.38 1098 ILE A O 1
ATOM 8735 N N . ILE A 1 1099 ? 28.948 -13.321 -12.161 1.00 96.94 1099 ILE A N 1
ATOM 8736 C CA . ILE A 1 1099 ? 28.758 -14.749 -12.442 1.00 96.94 1099 ILE A CA 1
ATOM 8737 C C . ILE A 1 1099 ? 28.189 -14.937 -13.848 1.00 96.94 1099 ILE A C 1
ATOM 8739 O O . ILE A 1 1099 ? 28.683 -15.775 -14.600 1.00 96.94 1099 ILE A O 1
ATOM 8743 N N . THR A 1 1100 ? 27.194 -14.134 -14.236 1.00 95.38 1100 THR A N 1
ATOM 8744 C CA . THR A 1 1100 ? 26.657 -14.187 -15.602 1.00 95.38 1100 THR A CA 1
ATOM 8745 C C . THR A 1 1100 ? 27.685 -13.739 -16.632 1.00 95.38 1100 THR A C 1
ATOM 8747 O O . THR A 1 1100 ? 27.818 -14.413 -17.643 1.00 95.38 1100 THR A O 1
ATOM 8750 N N . THR A 1 1101 ? 28.462 -12.678 -16.398 1.00 96.44 1101 THR A N 1
ATOM 8751 C CA . THR A 1 1101 ? 29.517 -12.241 -17.336 1.00 96.44 1101 THR A CA 1
ATOM 8752 C C . THR A 1 1101 ? 30.562 -13.332 -17.558 1.00 96.44 1101 THR A C 1
ATOM 8754 O O . THR A 1 1101 ? 30.890 -13.651 -18.701 1.00 96.44 1101 THR A O 1
ATOM 8757 N N . VAL A 1 1102 ? 31.036 -13.963 -16.480 1.00 96.69 1102 VAL A N 1
ATOM 8758 C CA . VAL A 1 1102 ? 31.977 -15.089 -16.551 1.00 96.69 1102 VAL A CA 1
ATOM 8759 C C . VAL A 1 1102 ? 31.339 -16.278 -17.267 1.00 96.69 1102 VAL A C 1
ATOM 8761 O O . VAL A 1 1102 ? 31.943 -16.836 -18.179 1.00 96.69 1102 VAL A O 1
ATOM 8764 N N . GLY A 1 1103 ? 30.101 -16.633 -16.918 1.00 95.88 1103 GLY A N 1
ATOM 8765 C CA . GLY A 1 1103 ? 29.370 -17.730 -17.547 1.00 95.88 1103 GLY A CA 1
ATOM 8766 C C . GLY A 1 1103 ? 29.148 -17.523 -19.050 1.00 95.88 1103 GLY A C 1
ATOM 8767 O O . GLY A 1 1103 ? 29.369 -18.446 -19.830 1.00 95.88 1103 GLY A O 1
ATOM 8768 N N . HIS A 1 1104 ? 28.789 -16.311 -19.483 1.00 95.06 1104 HIS A N 1
ATOM 8769 C CA . HIS A 1 1104 ? 28.689 -15.959 -20.903 1.00 95.06 1104 HIS A CA 1
ATOM 8770 C C . 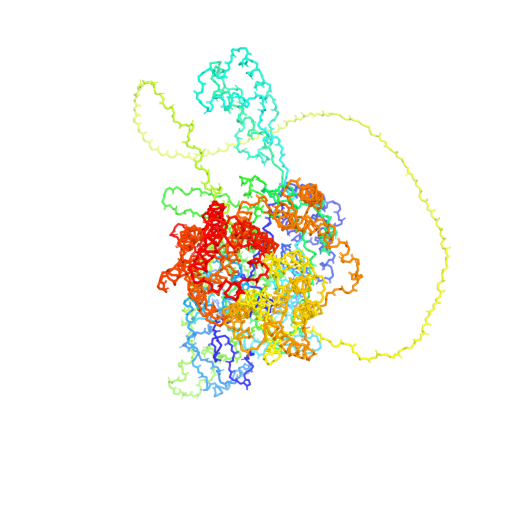HIS A 1 1104 ? 30.058 -16.005 -21.596 1.00 95.06 1104 HIS A C 1
ATOM 8772 O O . HIS A 1 1104 ? 30.166 -16.511 -22.714 1.00 95.06 1104 HIS A O 1
ATOM 8778 N N . GLY A 1 1105 ? 31.121 -15.569 -20.911 1.00 95.12 1105 GLY A N 1
ATOM 8779 C CA . GLY A 1 1105 ? 32.504 -15.756 -21.351 1.00 95.12 1105 GLY A CA 1
ATOM 8780 C C . GLY A 1 1105 ? 32.832 -17.225 -21.597 1.00 95.12 1105 GLY A C 1
ATOM 8781 O O . GLY A 1 1105 ? 33.355 -17.576 -22.651 1.00 95.12 1105 GLY A O 1
ATOM 8782 N N . MET A 1 1106 ? 32.436 -18.107 -20.684 1.00 95.50 1106 MET A N 1
ATOM 8783 C CA . MET A 1 1106 ? 32.614 -19.550 -20.830 1.00 95.50 1106 MET A CA 1
ATOM 8784 C C . MET A 1 1106 ? 31.783 -20.106 -21.995 1.00 95.50 1106 MET A C 1
ATOM 8786 O O . MET A 1 1106 ? 32.325 -20.852 -22.814 1.00 95.50 1106 MET A O 1
ATOM 8790 N N . LEU A 1 1107 ? 30.515 -19.699 -22.145 1.00 94.00 1107 LEU A N 1
ATOM 8791 C CA . LEU A 1 1107 ? 29.671 -20.080 -23.288 1.00 94.00 1107 LEU A CA 1
ATOM 8792 C C . LEU A 1 1107 ? 30.271 -19.653 -24.639 1.00 94.00 1107 LEU A C 1
ATOM 8794 O O . LEU A 1 1107 ? 30.169 -20.407 -25.602 1.00 94.00 1107 LEU A O 1
ATOM 8798 N N . SER A 1 1108 ? 30.980 -18.522 -24.706 1.00 93.50 1108 SER A N 1
ATOM 8799 C CA . SER A 1 1108 ? 31.693 -18.086 -25.923 1.00 93.50 1108 SER A CA 1
ATOM 8800 C C . SER A 1 1108 ? 32.904 -18.956 -26.305 1.00 93.50 1108 SER A C 1
ATOM 8802 O O . SER A 1 1108 ? 33.528 -18.739 -27.338 1.00 93.50 1108 SER A O 1
ATOM 8804 N N . THR A 1 1109 ? 33.262 -19.945 -25.475 1.00 93.06 1109 THR A N 1
ATOM 8805 C CA . THR A 1 1109 ? 34.329 -20.926 -25.760 1.00 93.06 1109 THR A CA 1
ATOM 8806 C C . THR A 1 1109 ? 33.790 -22.281 -26.223 1.00 93.06 1109 THR A C 1
ATOM 8808 O O . THR A 1 1109 ? 34.539 -23.269 -26.300 1.00 93.06 1109 THR A O 1
ATOM 8811 N N . LEU A 1 1110 ? 32.482 -22.375 -26.470 1.00 92.31 1110 LEU A N 1
ATOM 8812 C CA . LEU A 1 1110 ? 31.879 -23.594 -26.979 1.00 92.31 1110 LEU A CA 1
ATOM 8813 C C . LEU A 1 1110 ? 32.351 -23.850 -28.413 1.00 92.31 1110 LEU A C 1
ATOM 8815 O O . LEU A 1 1110 ? 32.316 -22.983 -29.274 1.00 92.31 1110 LEU A O 1
ATOM 8819 N N . SER A 1 1111 ? 32.800 -25.076 -28.666 1.00 89.44 1111 SER A N 1
ATOM 8820 C CA . SER A 1 1111 ? 33.194 -25.554 -29.987 1.00 89.44 1111 SER A CA 1
ATOM 8821 C C . SER A 1 1111 ? 32.304 -26.729 -30.403 1.00 89.44 1111 SER A C 1
ATOM 8823 O O . SER A 1 1111 ? 31.620 -27.319 -29.554 1.00 89.44 1111 SER A O 1
ATOM 8825 N N . PRO A 1 1112 ? 32.351 -27.164 -31.674 1.00 88.44 1112 PRO A N 1
ATOM 8826 C CA . PRO A 1 1112 ? 31.679 -28.393 -32.097 1.00 88.44 1112 PRO A CA 1
ATOM 8827 C C . PRO A 1 1112 ? 32.130 -29.634 -31.304 1.00 88.44 1112 PRO A C 1
ATOM 8829 O O . PRO A 1 1112 ? 31.354 -30.570 -31.122 1.00 88.44 1112 PRO A O 1
ATOM 8832 N N . THR A 1 1113 ? 33.348 -29.623 -30.752 1.00 87.25 1113 THR A N 1
ATOM 8833 C CA . THR A 1 1113 ? 33.953 -30.729 -29.990 1.00 87.25 1113 THR A CA 1
ATOM 8834 C C . THR A 1 1113 ? 33.770 -30.636 -28.471 1.00 87.25 1113 THR A C 1
ATOM 8836 O O . THR A 1 1113 ? 34.193 -31.545 -27.763 1.00 87.25 1113 THR A O 1
ATOM 8839 N N . SER A 1 1114 ? 33.123 -29.589 -27.942 1.00 91.94 1114 SER A N 1
ATOM 8840 C CA . SER A 1 1114 ? 32.875 -29.448 -26.496 1.00 91.94 1114 SER A CA 1
ATOM 8841 C C . SER A 1 1114 ? 32.168 -30.675 -25.909 1.00 91.94 1114 SER A C 1
ATOM 8843 O O . SER A 1 1114 ? 31.156 -31.118 -26.454 1.00 91.94 1114 SER A O 1
ATOM 8845 N N . SER A 1 1115 ? 32.654 -31.201 -24.785 1.00 92.94 1115 SER A N 1
ATOM 8846 C CA . SER A 1 1115 ? 32.024 -32.332 -24.094 1.00 92.94 1115 SER A CA 1
ATOM 8847 C C . SER A 1 1115 ? 30.704 -31.943 -23.420 1.00 92.94 1115 SER A C 1
ATOM 8849 O O . SER A 1 1115 ? 30.469 -30.769 -23.122 1.00 92.94 1115 SER A O 1
ATOM 8851 N N . THR A 1 1116 ? 29.867 -32.944 -23.130 1.00 90.75 1116 THR A N 1
ATOM 8852 C CA . THR A 1 1116 ? 28.589 -32.783 -22.417 1.00 90.75 1116 THR A CA 1
ATOM 8853 C C . THR A 1 1116 ? 28.741 -32.056 -21.084 1.00 90.75 1116 THR A C 1
ATOM 8855 O O . THR A 1 1116 ? 28.089 -31.042 -20.851 1.00 90.75 1116 THR A O 1
ATOM 8858 N N . GLY A 1 1117 ? 29.693 -32.483 -20.250 1.00 91.38 1117 GLY A N 1
ATOM 8859 C CA . GLY A 1 1117 ? 29.955 -31.830 -18.964 1.00 91.38 1117 GLY A CA 1
ATOM 8860 C C . GLY A 1 1117 ? 30.358 -30.354 -19.087 1.00 91.38 1117 GLY A C 1
ATOM 8861 O O . GLY A 1 1117 ? 29.982 -29.551 -18.236 1.00 91.38 1117 GLY A O 1
ATOM 8862 N N . LYS A 1 1118 ? 31.062 -29.971 -20.165 1.00 93.38 1118 LYS A N 1
ATOM 8863 C CA . LYS A 1 1118 ? 31.515 -28.589 -20.383 1.00 93.38 1118 LYS A CA 1
ATOM 8864 C C . LYS A 1 1118 ? 30.330 -27.642 -20.576 1.00 93.38 1118 LYS A C 1
ATOM 8866 O O . LYS A 1 1118 ? 30.215 -26.656 -19.855 1.00 93.38 1118 LYS A O 1
ATOM 8871 N N . TRP A 1 1119 ? 29.429 -27.944 -21.514 1.00 93.19 1119 TRP A N 1
ATOM 8872 C CA . TRP A 1 1119 ? 28.288 -27.063 -21.776 1.00 93.19 1119 TRP A CA 1
ATOM 8873 C C . TRP A 1 1119 ? 27.225 -27.120 -20.670 1.00 93.19 1119 TRP A C 1
ATOM 8875 O O . TRP A 1 1119 ? 26.592 -26.097 -20.412 1.00 93.19 1119 TRP A O 1
ATOM 8885 N N . ILE A 1 1120 ? 27.064 -28.252 -19.968 1.00 95.19 1120 ILE A N 1
ATOM 8886 C CA . ILE A 1 1120 ? 26.196 -28.341 -18.776 1.00 95.19 1120 ILE A CA 1
ATOM 8887 C C . ILE A 1 1120 ? 26.723 -27.413 -17.679 1.00 95.19 1120 ILE A C 1
ATOM 8889 O O . ILE A 1 1120 ? 25.980 -26.575 -17.170 1.00 95.19 1120 ILE A O 1
ATOM 8893 N N . GLY A 1 1121 ? 28.013 -27.516 -17.343 1.00 95.44 1121 GLY A N 1
ATOM 8894 C CA . GLY A 1 1121 ? 28.625 -26.692 -16.300 1.00 95.44 1121 GLY A CA 1
ATOM 8895 C C . GLY A 1 1121 ? 28.518 -25.196 -16.597 1.00 95.44 1121 GLY A C 1
ATOM 8896 O O . GLY A 1 1121 ? 28.208 -24.407 -15.708 1.00 95.44 1121 GLY A O 1
ATOM 8897 N N . TYR A 1 1122 ? 28.698 -24.800 -17.859 1.00 96.12 1122 TYR A N 1
ATOM 8898 C CA . TYR A 1 1122 ? 28.611 -23.392 -18.263 1.00 96.12 1122 TYR A CA 1
ATOM 8899 C C . TYR A 1 1122 ? 27.186 -22.853 -18.126 1.00 96.12 1122 TYR A C 1
ATOM 8901 O O . TYR A 1 1122 ? 26.984 -21.758 -17.604 1.00 96.12 1122 TYR A O 1
ATOM 8909 N N . GLN A 1 1123 ? 26.188 -23.644 -18.528 1.00 95.56 1123 GLN A N 1
ATOM 8910 C CA . GLN A 1 1123 ? 24.782 -23.294 -18.351 1.00 95.56 1123 GLN A CA 1
ATOM 8911 C C . GLN A 1 1123 ? 24.379 -23.169 -16.885 1.00 95.56 1123 GLN A C 1
ATOM 8913 O O . GLN A 1 1123 ? 23.614 -22.266 -16.567 1.00 95.56 1123 GLN A O 1
ATOM 8918 N N . ILE A 1 1124 ? 24.893 -24.032 -16.002 1.00 97.12 1124 ILE A N 1
ATOM 8919 C CA . ILE A 1 1124 ? 24.610 -23.954 -14.562 1.00 97.12 1124 ILE A CA 1
ATOM 8920 C C . ILE A 1 1124 ? 25.106 -22.624 -13.988 1.00 97.12 1124 ILE A C 1
ATOM 8922 O O . ILE A 1 1124 ? 24.387 -21.972 -13.237 1.00 97.12 1124 ILE A O 1
ATOM 8926 N N . ILE A 1 1125 ? 26.310 -22.191 -14.375 1.00 96.81 1125 ILE A N 1
ATOM 8927 C CA . ILE A 1 1125 ? 26.883 -20.910 -13.935 1.00 96.81 1125 ILE A CA 1
ATOM 8928 C C . ILE A 1 1125 ? 26.021 -19.743 -14.429 1.00 96.81 1125 ILE A C 1
ATOM 8930 O O . ILE A 1 1125 ? 25.642 -18.876 -13.642 1.00 96.81 1125 ILE A O 1
ATOM 8934 N N . VAL A 1 1126 ? 25.671 -19.737 -15.720 1.00 95.00 1126 VAL A N 1
ATOM 8935 C CA . VAL A 1 1126 ? 24.839 -18.679 -16.317 1.00 95.00 1126 VAL A CA 1
ATOM 8936 C C . VAL A 1 1126 ? 23.447 -18.643 -15.693 1.00 95.00 1126 VAL A C 1
ATOM 8938 O O . VAL A 1 1126 ? 22.988 -17.574 -15.293 1.00 95.00 1126 VAL A O 1
ATOM 8941 N N . GLY A 1 1127 ? 22.783 -19.794 -15.586 1.00 93.38 1127 GLY A N 1
ATOM 8942 C CA . GLY A 1 1127 ? 21.443 -19.905 -15.027 1.00 93.38 1127 GLY A CA 1
ATOM 8943 C C . GLY A 1 1127 ? 21.416 -19.466 -13.569 1.00 93.38 1127 GLY A C 1
ATOM 8944 O O . GLY A 1 1127 ? 20.654 -18.560 -13.231 1.00 93.38 1127 GLY A O 1
ATOM 8945 N N . PHE A 1 1128 ? 22.310 -19.994 -12.727 1.00 95.19 1128 PHE A N 1
ATOM 8946 C CA . PHE A 1 1128 ? 22.409 -19.603 -11.318 1.00 95.19 1128 PHE A CA 1
ATOM 8947 C C . PHE A 1 1128 ? 22.681 -18.105 -11.150 1.00 95.19 1128 PHE A C 1
ATOM 8949 O O . PHE A 1 1128 ? 21.940 -17.425 -10.438 1.00 95.19 1128 PHE A O 1
ATOM 8956 N N . GLY A 1 1129 ? 23.679 -17.565 -11.859 1.00 94.88 1129 GLY A N 1
ATOM 8957 C CA . GLY A 1 1129 ? 23.983 -16.134 -11.839 1.00 94.88 1129 GLY A CA 1
ATOM 8958 C C . GLY A 1 1129 ? 22.785 -15.280 -12.254 1.00 94.88 1129 GLY A C 1
ATOM 8959 O O . GLY A 1 1129 ? 22.500 -14.269 -11.615 1.00 94.88 1129 GLY A O 1
ATOM 8960 N N . ARG A 1 1130 ? 22.027 -15.704 -13.274 1.00 91.31 1130 ARG A N 1
ATOM 8961 C CA . ARG A 1 1130 ? 20.826 -14.976 -13.696 1.00 91.31 1130 ARG A CA 1
ATOM 8962 C C . ARG A 1 1130 ? 19.712 -15.070 -12.655 1.00 91.31 1130 ARG A C 1
ATOM 8964 O O . ARG A 1 1130 ? 19.032 -14.078 -12.397 1.00 91.31 1130 ARG A O 1
ATOM 8971 N N . GLY A 1 1131 ? 19.558 -16.234 -12.026 1.00 89.69 1131 GLY A N 1
ATOM 8972 C CA . GLY A 1 1131 ? 18.605 -16.464 -10.946 1.00 89.69 1131 GLY A CA 1
ATOM 8973 C C . GLY A 1 1131 ? 18.808 -15.513 -9.766 1.00 89.69 1131 GLY A C 1
ATOM 8974 O O . GLY A 1 1131 ? 17.819 -15.012 -9.234 1.00 89.69 1131 GLY A O 1
ATOM 8975 N N . LEU A 1 1132 ? 20.065 -15.204 -9.418 1.00 92.19 1132 LEU A N 1
ATOM 8976 C CA . LEU A 1 1132 ? 20.416 -14.280 -8.331 1.00 92.19 1132 LEU A CA 1
ATOM 8977 C C . LEU A 1 1132 ? 19.979 -12.827 -8.577 1.00 92.19 1132 LEU A C 1
ATOM 8979 O O . LEU A 1 1132 ? 19.672 -12.110 -7.627 1.00 92.19 1132 LEU A O 1
ATOM 8983 N N . GLY A 1 1133 ? 19.999 -12.377 -9.835 1.00 88.62 1133 GLY A N 1
ATOM 8984 C CA . GLY A 1 1133 ? 19.810 -10.967 -10.194 1.00 88.62 1133 GLY A CA 1
ATOM 8985 C C . GLY A 1 1133 ? 18.411 -10.609 -10.691 1.00 88.62 1133 GLY A C 1
ATOM 8986 O O . GLY A 1 1133 ? 18.036 -9.444 -10.625 1.00 88.62 1133 GLY A O 1
ATOM 8987 N N . LEU A 1 1134 ? 17.627 -11.581 -11.173 1.00 84.19 1134 LEU A N 1
ATOM 8988 C CA . LEU A 1 1134 ? 16.396 -11.318 -11.934 1.00 84.19 1134 LEU A CA 1
ATOM 8989 C C . LEU A 1 1134 ? 15.331 -10.523 -11.153 1.00 84.19 1134 LEU A C 1
ATOM 8991 O O . LEU A 1 1134 ? 14.674 -9.664 -11.729 1.00 84.19 1134 LEU A O 1
ATOM 8995 N N . GLN A 1 1135 ? 15.164 -10.793 -9.855 1.00 82.94 1135 GLN A N 1
ATOM 8996 C CA . GLN A 1 1135 ? 14.143 -10.144 -9.013 1.00 82.94 1135 GLN A CA 1
ATOM 8997 C C . GLN A 1 1135 ? 14.651 -8.890 -8.284 1.00 82.94 1135 GLN A C 1
ATOM 8999 O O . GLN A 1 1135 ? 13.865 -8.112 -7.748 1.00 82.94 1135 GLN A O 1
ATOM 9004 N N . MET A 1 1136 ? 15.964 -8.665 -8.260 1.00 89.19 1136 MET A N 1
ATOM 9005 C CA . MET A 1 1136 ? 16.567 -7.615 -7.437 1.00 89.19 1136 MET A CA 1
ATOM 9006 C C . MET A 1 1136 ? 16.207 -6.181 -7.857 1.00 89.19 1136 MET A C 1
ATOM 9008 O O . MET A 1 1136 ? 15.962 -5.373 -6.964 1.00 89.19 1136 MET A O 1
ATOM 9012 N N . PRO A 1 1137 ? 16.101 -5.841 -9.158 1.00 90.69 1137 PRO A N 1
ATOM 9013 C CA . PRO A 1 1137 ? 15.644 -4.519 -9.591 1.00 90.69 1137 PRO A CA 1
ATOM 9014 C C . PRO A 1 1137 ? 14.234 -4.189 -9.095 1.00 90.69 1137 PRO A C 1
ATOM 9016 O O . PRO A 1 1137 ? 13.973 -3.070 -8.663 1.00 90.69 1137 PRO A O 1
ATOM 9019 N N . PHE A 1 1138 ? 13.336 -5.179 -9.097 1.00 87.25 1138 PHE A N 1
ATOM 9020 C CA . PHE A 1 1138 ? 11.973 -5.023 -8.593 1.00 87.25 1138 PHE A CA 1
ATOM 9021 C C . PHE A 1 1138 ? 11.973 -4.748 -7.084 1.00 87.25 1138 PHE A C 1
ATOM 9023 O O . PHE A 1 1138 ? 11.326 -3.808 -6.626 1.00 87.25 1138 PHE A O 1
ATOM 9030 N N . VAL A 1 1139 ? 12.768 -5.503 -6.318 1.00 83.81 1139 VAL A N 1
ATOM 9031 C CA . VAL A 1 1139 ? 12.950 -5.277 -4.874 1.00 83.81 1139 VAL A CA 1
ATOM 9032 C C . VAL A 1 1139 ? 13.560 -3.896 -4.603 1.00 83.81 1139 VAL A C 1
ATOM 9034 O O . VAL A 1 1139 ? 13.101 -3.190 -3.706 1.00 83.81 1139 VAL A O 1
ATOM 9037 N N . ALA A 1 1140 ? 14.558 -3.468 -5.377 1.00 85.75 1140 ALA A N 1
ATOM 9038 C CA . ALA A 1 1140 ? 15.210 -2.170 -5.209 1.00 85.75 1140 ALA A CA 1
ATOM 9039 C C . ALA A 1 1140 ? 14.242 -0.996 -5.440 1.00 85.75 1140 ALA A C 1
ATOM 9041 O O . ALA A 1 1140 ? 14.207 -0.068 -4.629 1.00 85.75 1140 ALA A O 1
ATOM 9042 N N . VAL A 1 1141 ? 13.418 -1.052 -6.493 1.00 84.06 1141 VAL A N 1
ATOM 9043 C CA . VAL A 1 1141 ? 12.400 -0.028 -6.792 1.00 84.06 1141 VAL A CA 1
ATOM 9044 C C . VAL A 1 1141 ? 11.320 0.014 -5.710 1.00 84.06 1141 VAL A C 1
ATOM 9046 O O . VAL A 1 1141 ? 11.018 1.094 -5.204 1.00 84.06 1141 VAL A O 1
ATOM 9049 N N . GLN A 1 1142 ? 10.806 -1.145 -5.282 1.00 78.25 1142 GLN A N 1
ATOM 9050 C CA . GLN A 1 1142 ? 9.804 -1.242 -4.211 1.00 78.25 1142 GLN A CA 1
ATOM 9051 C C . GLN A 1 1142 ? 10.282 -0.666 -2.869 1.00 78.25 1142 GLN A C 1
ATOM 9053 O O . GLN A 1 1142 ? 9.466 -0.182 -2.094 1.00 78.25 1142 GLN A O 1
ATOM 9058 N N . ASN A 1 1143 ? 11.589 -0.714 -2.589 1.00 76.81 1143 ASN A N 1
ATOM 9059 C CA . ASN A 1 1143 ? 12.181 -0.183 -1.354 1.00 76.81 1143 ASN A CA 1
ATOM 9060 C C . ASN A 1 1143 ? 12.752 1.241 -1.502 1.00 76.81 1143 ASN A C 1
ATOM 9062 O O . ASN A 1 1143 ? 13.186 1.835 -0.515 1.00 76.81 1143 ASN A O 1
ATOM 9066 N N . THR A 1 1144 ? 12.819 1.786 -2.720 1.00 72.62 1144 THR A N 1
ATOM 9067 C CA . THR A 1 1144 ? 13.362 3.133 -2.970 1.00 72.62 1144 THR A CA 1
ATOM 9068 C C . THR A 1 1144 ? 12.276 4.192 -3.072 1.00 72.62 1144 THR A C 1
ATOM 9070 O O . THR A 1 1144 ? 12.554 5.348 -2.768 1.00 72.62 1144 THR A O 1
ATOM 9073 N N . LEU A 1 1145 ? 11.066 3.797 -3.465 1.00 72.06 1145 LEU A N 1
ATOM 9074 C CA . LEU A 1 1145 ? 9.958 4.701 -3.743 1.00 72.06 1145 LEU A CA 1
ATOM 9075 C C . LEU A 1 1145 ? 8.848 4.635 -2.687 1.00 72.06 1145 LEU A C 1
ATOM 9077 O O . LEU A 1 1145 ? 8.617 3.571 -2.111 1.00 72.06 1145 LEU A O 1
ATOM 9081 N N . PRO A 1 1146 ? 8.092 5.731 -2.499 1.00 53.97 1146 PRO A N 1
ATOM 9082 C CA . PRO A 1 1146 ? 6.846 5.699 -1.742 1.00 53.97 1146 PRO A CA 1
ATOM 9083 C C . PRO A 1 1146 ? 5.792 4.815 -2.450 1.00 53.97 1146 PRO A C 1
ATOM 9085 O O . PRO A 1 1146 ? 5.785 4.754 -3.687 1.00 53.97 1146 PRO A O 1
ATOM 9088 N N . PRO A 1 1147 ? 4.863 4.158 -1.720 1.00 49.50 1147 PRO A N 1
ATOM 9089 C CA . PRO A 1 1147 ? 3.916 3.183 -2.285 1.00 49.50 1147 PRO A CA 1
ATOM 9090 C C . PRO A 1 1147 ? 3.087 3.663 -3.492 1.00 49.50 1147 PRO A C 1
ATOM 9092 O O . PRO A 1 1147 ? 2.762 2.852 -4.359 1.00 49.50 1147 PRO A O 1
ATOM 9095 N N . SER A 1 1148 ? 2.789 4.963 -3.601 1.00 46.44 1148 SER A N 1
ATOM 9096 C CA . SER A 1 1148 ? 2.040 5.556 -4.724 1.00 46.44 1148 SER A CA 1
ATOM 9097 C C . SER A 1 1148 ? 2.799 5.539 -6.060 1.00 46.44 1148 SER A C 1
ATOM 9099 O O . SER A 1 1148 ? 2.177 5.476 -7.118 1.00 46.44 1148 SER A O 1
ATOM 9101 N N . MET A 1 1149 ? 4.136 5.537 -6.033 1.00 61.97 1149 MET A N 1
ATOM 9102 C CA . MET A 1 1149 ? 4.998 5.558 -7.228 1.00 61.97 1149 MET A CA 1
ATOM 9103 C C . MET A 1 1149 ? 5.513 4.174 -7.634 1.00 61.97 1149 MET A C 1
ATOM 9105 O O . MET A 1 1149 ? 6.040 4.002 -8.738 1.00 61.97 1149 MET A O 1
ATOM 9109 N N . VAL A 1 1150 ? 5.341 3.169 -6.766 1.00 65.44 1150 VAL A N 1
ATOM 9110 C CA . VAL A 1 1150 ? 5.820 1.802 -7.004 1.00 65.44 1150 VAL A CA 1
ATOM 9111 C C . VAL A 1 1150 ? 5.156 1.197 -8.242 1.00 65.44 1150 VAL A C 1
ATOM 9113 O O . VAL A 1 1150 ? 5.858 0.664 -9.090 1.00 65.44 1150 VAL A O 1
ATOM 9116 N N . SER A 1 1151 ? 3.835 1.307 -8.414 1.00 60.34 1151 SER A N 1
ATOM 9117 C CA . SER A 1 1151 ? 3.138 0.686 -9.558 1.00 60.34 1151 SER A CA 1
ATOM 9118 C C . SER A 1 1151 ? 3.568 1.267 -10.916 1.00 60.34 1151 SER A C 1
ATOM 9120 O O . SER A 1 1151 ? 3.865 0.517 -11.854 1.00 60.34 1151 SER A O 1
ATOM 9122 N N . ILE A 1 1152 ? 3.690 2.596 -11.001 1.00 69.62 1152 ILE A N 1
ATOM 9123 C CA . ILE A 1 1152 ? 4.158 3.304 -12.202 1.00 69.62 1152 ILE A CA 1
ATOM 9124 C C . ILE A 1 1152 ? 5.608 2.907 -12.512 1.00 69.62 1152 ILE A C 1
ATOM 9126 O O . ILE A 1 1152 ? 5.932 2.554 -13.644 1.00 69.62 1152 ILE A O 1
ATOM 9130 N N . SER A 1 1153 ? 6.469 2.862 -11.493 1.00 75.75 1153 SER A N 1
ATOM 9131 C CA . SER A 1 1153 ? 7.882 2.508 -11.669 1.00 75.75 1153 SER A CA 1
ATOM 9132 C C . SER A 1 1153 ? 8.108 1.028 -11.985 1.00 75.75 1153 SER A C 1
ATOM 9134 O O . SER A 1 1153 ? 9.023 0.697 -12.730 1.00 75.75 1153 SER A O 1
ATOM 9136 N N . MET A 1 1154 ? 7.258 0.124 -11.489 1.00 78.69 1154 MET A N 1
ATOM 9137 C CA . MET A 1 1154 ? 7.278 -1.300 -11.855 1.00 78.69 1154 MET A CA 1
ATOM 9138 C C . MET A 1 1154 ? 6.854 -1.509 -13.314 1.00 78.69 1154 MET A C 1
ATOM 9140 O O . MET A 1 1154 ? 7.430 -2.346 -14.014 1.00 78.69 1154 MET A O 1
ATOM 9144 N N . SER A 1 1155 ? 5.890 -0.714 -13.790 1.00 74.88 1155 SER A N 1
ATOM 9145 C CA . SER A 1 1155 ? 5.474 -0.702 -15.197 1.00 74.88 1155 SER A CA 1
ATOM 9146 C C . SER A 1 1155 ? 6.598 -0.175 -16.095 1.00 74.88 1155 SER A C 1
ATOM 9148 O O . SER A 1 1155 ? 6.929 -0.816 -17.089 1.00 74.88 1155 SER A O 1
ATOM 9150 N N . LEU A 1 1156 ? 7.255 0.922 -15.698 1.00 79.38 1156 LEU A N 1
ATOM 9151 C CA . LEU A 1 1156 ? 8.422 1.478 -16.394 1.00 79.38 1156 LEU A CA 1
ATOM 9152 C C . LEU A 1 1156 ? 9.603 0.495 -16.441 1.00 79.38 1156 LEU A C 1
ATOM 9154 O O . LEU A 1 1156 ? 10.232 0.319 -17.485 1.00 79.38 1156 LEU A O 1
ATOM 9158 N N . LEU A 1 1157 ? 9.887 -0.180 -15.326 1.00 86.62 1157 LEU A N 1
ATOM 9159 C CA . LEU A 1 1157 ? 10.941 -1.188 -15.243 1.00 86.62 1157 LEU A CA 1
ATOM 9160 C C . LEU A 1 1157 ? 10.650 -2.373 -16.170 1.00 86.62 1157 LEU A C 1
ATOM 9162 O O . LEU A 1 1157 ? 11.538 -2.790 -16.910 1.00 86.62 1157 LEU A O 1
ATOM 9166 N N . THR A 1 1158 ? 9.413 -2.878 -16.186 1.00 83.81 1158 THR A N 1
ATOM 9167 C CA . THR A 1 1158 ? 9.004 -3.994 -17.062 1.00 83.81 1158 THR A CA 1
ATOM 9168 C C . THR A 1 1158 ? 9.041 -3.595 -18.541 1.00 83.81 1158 THR A C 1
ATOM 9170 O O . THR A 1 1158 ? 9.504 -4.372 -19.382 1.00 83.81 1158 THR A O 1
ATOM 9173 N N . PHE A 1 1159 ? 8.640 -2.360 -18.851 1.00 84.31 1159 PHE A N 1
ATOM 9174 C CA . PHE A 1 1159 ? 8.738 -1.771 -20.183 1.00 84.31 1159 PHE A CA 1
ATOM 9175 C C . PHE A 1 1159 ? 10.191 -1.734 -20.681 1.00 84.31 1159 PHE A C 1
ATOM 9177 O O . PHE A 1 1159 ? 10.493 -2.285 -21.739 1.00 84.31 1159 PHE A O 1
ATOM 9184 N N . LEU A 1 1160 ? 11.118 -1.159 -19.902 1.00 86.56 1160 LEU A N 1
ATOM 9185 C CA . LEU A 1 1160 ? 12.535 -1.102 -20.284 1.00 86.56 1160 LEU A CA 1
ATOM 9186 C C . LEU A 1 1160 ? 13.157 -2.504 -20.338 1.00 86.56 1160 LEU A C 1
ATOM 9188 O O . LEU A 1 1160 ? 13.892 -2.822 -21.270 1.00 86.56 1160 LEU A O 1
ATOM 9192 N N . GLN A 1 1161 ? 12.811 -3.386 -19.404 1.00 90.56 1161 GLN A N 1
ATOM 9193 C CA . GLN A 1 1161 ? 13.249 -4.779 -19.419 1.00 90.56 1161 GLN A CA 1
ATOM 9194 C C . GLN A 1 1161 ? 12.888 -5.486 -20.739 1.00 90.56 1161 GLN A C 1
ATOM 9196 O O . GLN A 1 1161 ? 13.740 -6.114 -21.371 1.00 90.56 1161 GLN A O 1
ATOM 9201 N N . THR A 1 1162 ? 11.629 -5.386 -21.168 1.00 87.38 1162 THR A N 1
ATOM 9202 C CA . THR A 1 1162 ? 11.131 -6.054 -22.381 1.00 87.38 1162 THR A CA 1
ATOM 9203 C C . THR A 1 1162 ? 11.645 -5.401 -23.666 1.00 87.38 1162 THR A C 1
ATOM 9205 O O . THR A 1 1162 ? 12.007 -6.123 -24.600 1.00 87.38 1162 THR A O 1
ATOM 9208 N N . LEU A 1 1163 ? 11.799 -4.071 -23.683 1.00 87.75 1163 LEU A N 1
ATOM 9209 C CA . LEU A 1 1163 ? 12.451 -3.334 -24.769 1.00 87.75 1163 LEU A CA 1
ATOM 9210 C C . LEU A 1 1163 ? 13.904 -3.792 -24.980 1.00 87.75 1163 LEU A C 1
ATOM 9212 O O . LEU A 1 1163 ? 14.312 -4.045 -26.115 1.00 87.75 1163 LEU A O 1
ATOM 9216 N N . GLY A 1 1164 ? 14.670 -3.956 -23.896 1.00 90.81 1164 GLY A N 1
ATOM 9217 C CA . GLY A 1 1164 ? 16.044 -4.462 -23.954 1.00 90.81 1164 GLY A CA 1
ATOM 9218 C C . GLY A 1 1164 ? 16.122 -5.853 -24.581 1.00 90.81 1164 GLY A C 1
ATOM 9219 O O . GLY A 1 1164 ? 16.949 -6.093 -25.460 1.00 90.81 1164 GLY A O 1
ATOM 9220 N N . GLY A 1 1165 ? 15.197 -6.743 -24.215 1.00 89.81 1165 GLY A N 1
ATOM 9221 C CA . GLY A 1 1165 ? 15.064 -8.059 -24.842 1.00 89.81 1165 GLY A CA 1
ATOM 9222 C C . GLY A 1 1165 ? 14.843 -7.992 -26.358 1.00 89.81 1165 GLY A C 1
ATOM 9223 O O . GLY A 1 1165 ? 15.539 -8.678 -27.104 1.00 89.81 1165 GLY A O 1
ATOM 9224 N N . ALA A 1 1166 ? 13.918 -7.144 -26.819 1.00 88.75 1166 ALA A N 1
ATOM 9225 C CA . ALA A 1 1166 ? 13.588 -7.003 -28.241 1.00 88.75 1166 ALA A CA 1
ATOM 9226 C C . ALA A 1 1166 ? 14.737 -6.399 -29.072 1.00 88.75 1166 ALA A C 1
ATOM 9228 O O . ALA A 1 1166 ? 15.062 -6.882 -30.160 1.00 88.75 1166 ALA A O 1
ATOM 9229 N N . LEU A 1 1167 ? 15.385 -5.347 -28.565 1.00 88.62 1167 LEU A N 1
ATOM 9230 C CA . LEU A 1 1167 ? 16.488 -4.689 -29.271 1.00 88.62 1167 LEU A CA 1
ATOM 9231 C C . LEU A 1 1167 ? 17.699 -5.616 -29.395 1.00 88.62 1167 LEU A C 1
ATOM 9233 O O . LEU A 1 1167 ? 18.224 -5.822 -30.491 1.00 88.62 1167 LEU A O 1
ATOM 9237 N N . PHE A 1 1168 ? 18.118 -6.228 -28.287 1.00 92.38 1168 PHE A N 1
ATOM 9238 C CA . PHE A 1 1168 ? 19.346 -7.018 -28.266 1.00 92.38 1168 PHE A CA 1
ATOM 9239 C C . PHE A 1 1168 ? 19.212 -8.371 -28.940 1.00 92.38 1168 PHE A C 1
ATOM 9241 O O . PHE A 1 1168 ? 20.191 -8.840 -29.514 1.00 92.38 1168 PHE A O 1
ATOM 9248 N N . LEU A 1 1169 ? 18.024 -8.976 -28.951 1.00 89.56 1169 LEU A N 1
ATOM 9249 C CA . LEU A 1 1169 ? 17.797 -10.177 -29.748 1.00 89.56 1169 LEU A CA 1
ATOM 9250 C C . LEU A 1 1169 ? 17.990 -9.896 -31.248 1.00 89.56 1169 LEU A C 1
ATOM 9252 O O . LEU A 1 1169 ? 18.613 -10.691 -31.956 1.00 89.56 1169 LEU A O 1
ATOM 9256 N N . THR A 1 1170 ? 17.543 -8.725 -31.708 1.00 87.81 1170 THR A N 1
ATOM 9257 C CA . THR A 1 1170 ? 17.740 -8.261 -33.089 1.00 87.81 1170 THR A CA 1
ATOM 9258 C C . THR A 1 1170 ? 19.208 -7.928 -33.365 1.00 87.81 1170 THR A C 1
ATOM 9260 O O . THR A 1 1170 ? 19.744 -8.358 -34.382 1.00 87.81 1170 THR A O 1
ATOM 9263 N N . PHE A 1 1171 ? 19.914 -7.278 -32.428 1.00 89.31 1171 PHE A N 1
ATOM 9264 C CA . PHE A 1 1171 ? 21.370 -7.099 -32.532 1.00 89.31 1171 PHE A CA 1
ATOM 9265 C C . PHE A 1 1171 ? 22.111 -8.434 -32.643 1.00 89.31 1171 PHE A C 1
ATOM 9267 O O . PHE A 1 1171 ? 22.970 -8.592 -33.510 1.00 89.31 1171 PHE A O 1
ATOM 9274 N N . GLY A 1 1172 ? 21.762 -9.409 -31.798 1.00 91.12 1172 GLY A N 1
ATOM 9275 C CA . GLY A 1 1172 ? 22.323 -10.756 -31.854 1.00 91.12 1172 GLY A CA 1
ATOM 9276 C C . GLY A 1 1172 ? 22.113 -11.395 -33.222 1.00 91.12 1172 GLY A C 1
ATOM 9277 O O . GLY A 1 1172 ? 23.035 -12.002 -33.757 1.00 91.12 1172 GLY A O 1
ATOM 9278 N N . GLN A 1 1173 ? 20.946 -11.178 -33.829 1.00 88.69 1173 GLN A N 1
ATOM 9279 C CA . GLN A 1 1173 ? 20.610 -11.730 -35.138 1.00 88.69 1173 GLN A CA 1
ATOM 9280 C C . GLN A 1 1173 ? 21.420 -11.113 -36.272 1.00 88.69 1173 GLN A C 1
ATOM 9282 O O . GLN A 1 1173 ? 21.962 -11.829 -37.124 1.00 88.69 1173 GLN A O 1
ATOM 9287 N N . THR A 1 1174 ? 21.552 -9.790 -36.264 1.00 88.44 1174 THR A N 1
ATOM 9288 C CA . THR A 1 1174 ? 22.389 -9.072 -37.221 1.00 88.44 1174 THR A CA 1
ATOM 9289 C C . THR A 1 1174 ? 23.857 -9.481 -37.080 1.00 88.44 1174 THR A C 1
ATOM 9291 O O . THR A 1 1174 ? 24.529 -9.710 -38.088 1.00 88.44 1174 THR A O 1
ATOM 9294 N N . ILE A 1 1175 ? 24.361 -9.636 -35.848 1.00 91.31 1175 ILE A N 1
ATOM 9295 C CA . ILE A 1 1175 ? 25.726 -10.117 -35.584 1.00 91.31 1175 ILE A CA 1
ATOM 9296 C C . ILE A 1 1175 ? 25.897 -11.549 -36.086 1.00 91.31 1175 ILE A C 1
ATOM 9298 O O . ILE A 1 1175 ? 26.860 -11.826 -36.800 1.00 91.31 1175 ILE A O 1
ATOM 9302 N N . PHE A 1 1176 ? 24.974 -12.449 -35.748 1.00 91.12 1176 PHE A N 1
ATOM 9303 C CA . PHE A 1 1176 ? 25.036 -13.857 -36.123 1.00 91.12 1176 PHE A CA 1
ATOM 9304 C C . PHE A 1 1176 ? 25.074 -14.033 -37.642 1.00 91.12 1176 PHE A C 1
ATOM 9306 O O . PHE A 1 1176 ? 25.983 -14.678 -38.161 1.00 91.12 1176 PHE A O 1
ATOM 9313 N N . THR A 1 1177 ? 24.140 -13.409 -38.361 1.00 87.44 1177 THR A N 1
ATOM 9314 C CA . THR A 1 1177 ? 24.005 -13.582 -39.814 1.00 87.44 1177 THR A CA 1
ATOM 9315 C C . THR A 1 1177 ? 25.189 -12.981 -40.572 1.00 87.44 1177 THR A C 1
ATOM 9317 O O . THR A 1 1177 ? 25.793 -13.653 -41.410 1.00 87.44 1177 THR A O 1
ATOM 9320 N N . ASN A 1 1178 ? 25.592 -11.748 -40.244 1.00 87.75 1178 ASN A N 1
ATOM 9321 C CA . ASN A 1 1178 ? 26.763 -11.121 -40.867 1.00 87.75 1178 ASN A CA 1
ATOM 9322 C C . ASN A 1 1178 ? 28.055 -11.872 -40.522 1.00 87.75 1178 ASN A C 1
ATOM 9324 O O . ASN A 1 1178 ? 28.931 -12.053 -41.373 1.00 87.75 1178 ASN A O 1
ATOM 9328 N N . SER A 1 1179 ? 28.167 -12.367 -39.286 1.00 90.44 1179 SER A N 1
ATOM 9329 C CA . SER A 1 1179 ? 29.293 -13.202 -38.885 1.00 90.44 1179 SER A CA 1
ATOM 9330 C C . SER A 1 1179 ? 29.340 -14.501 -39.676 1.00 90.44 1179 SER A C 1
ATOM 9332 O O . SER A 1 1179 ? 30.418 -14.882 -40.137 1.00 90.44 1179 SER A O 1
ATOM 9334 N N . LEU A 1 1180 ? 28.202 -15.160 -39.874 1.00 89.44 1180 LEU A N 1
ATOM 9335 C CA . LEU A 1 1180 ? 28.132 -16.428 -40.586 1.00 89.44 1180 LEU A CA 1
ATOM 9336 C C . LEU A 1 1180 ? 28.598 -16.262 -42.036 1.00 89.44 1180 LEU A C 1
ATOM 9338 O O . LEU A 1 1180 ? 29.472 -17.005 -42.485 1.00 89.44 1180 LEU A O 1
ATOM 9342 N N . ARG A 1 1181 ? 28.142 -15.201 -42.716 1.00 88.56 1181 ARG A N 1
ATOM 9343 C CA . ARG A 1 1181 ? 28.634 -14.827 -44.053 1.00 88.56 1181 ARG A CA 1
ATOM 9344 C C . ARG A 1 1181 ? 30.140 -14.588 -44.089 1.00 88.56 1181 ARG A C 1
ATOM 9346 O O . ARG A 1 1181 ? 30.801 -15.002 -45.035 1.00 88.56 1181 ARG A O 1
ATOM 9353 N N . SER A 1 1182 ? 30.690 -13.945 -43.056 1.00 88.81 1182 SER A N 1
ATOM 9354 C CA . SER A 1 1182 ? 32.128 -13.652 -42.978 1.00 88.81 1182 SER A CA 1
ATOM 9355 C C . SER A 1 1182 ? 32.994 -14.870 -42.634 1.00 88.81 1182 SER A C 1
ATOM 9357 O O . SER A 1 1182 ? 34.146 -14.934 -43.046 1.00 88.81 1182 SER A O 1
ATOM 9359 N N . THR A 1 1183 ? 32.465 -15.835 -41.875 1.00 91.06 1183 THR A N 1
ATOM 9360 C CA . THR A 1 1183 ? 33.241 -16.960 -41.322 1.00 91.06 1183 THR A CA 1
ATOM 9361 C C . THR A 1 1183 ? 33.209 -18.202 -42.208 1.00 91.06 1183 THR A C 1
ATOM 9363 O O . THR A 1 1183 ? 34.182 -18.957 -42.215 1.00 91.06 1183 THR A O 1
ATOM 9366 N N . ILE A 1 1184 ? 32.147 -18.412 -42.996 1.00 90.38 1184 ILE A N 1
ATOM 9367 C CA . ILE A 1 1184 ? 32.064 -19.538 -43.942 1.00 90.38 1184 ILE A CA 1
ATOM 9368 C C . ILE A 1 1184 ? 33.235 -19.534 -44.941 1.00 90.38 1184 ILE A C 1
ATOM 9370 O O . ILE A 1 1184 ? 33.895 -20.567 -45.046 1.00 90.38 1184 ILE A O 1
ATOM 9374 N N . PRO A 1 1185 ? 33.586 -18.418 -45.613 1.00 88.44 1185 PRO A N 1
ATOM 9375 C CA . PRO A 1 1185 ? 34.723 -18.396 -46.534 1.00 88.44 1185 PRO A CA 1
ATOM 9376 C C . PRO A 1 1185 ? 36.062 -18.725 -45.861 1.00 88.44 1185 PRO A C 1
ATOM 9378 O O . PRO A 1 1185 ? 36.945 -19.286 -46.503 1.00 88.44 1185 PRO A O 1
ATOM 9381 N N . THR A 1 1186 ? 36.210 -18.403 -44.570 1.00 90.31 1186 THR A N 1
ATOM 9382 C CA . THR A 1 1186 ? 37.433 -18.653 -43.793 1.00 90.31 1186 THR A CA 1
ATOM 9383 C C . THR A 1 1186 ? 37.609 -20.126 -43.425 1.00 90.31 1186 THR A C 1
ATOM 9385 O O . THR A 1 1186 ? 38.720 -20.642 -43.502 1.00 90.31 1186 THR A O 1
ATOM 9388 N N . TYR A 1 1187 ? 36.537 -20.807 -43.008 1.00 87.69 1187 TYR A N 1
ATOM 9389 C CA . TYR A 1 1187 ? 36.614 -22.176 -42.474 1.00 87.69 1187 TYR A CA 1
ATOM 9390 C C . TYR A 1 1187 ? 36.107 -23.257 -43.439 1.00 87.69 1187 TYR A C 1
ATOM 9392 O O . TYR A 1 1187 ? 36.386 -24.438 -43.238 1.00 87.69 1187 TYR A O 1
ATOM 9400 N N . ALA A 1 1188 ? 35.376 -22.873 -44.484 1.00 86.44 1188 ALA A N 1
ATOM 9401 C CA . ALA A 1 1188 ? 34.820 -23.751 -45.509 1.00 86.44 1188 ALA A CA 1
ATOM 9402 C C . ALA A 1 1188 ? 34.928 -23.088 -46.897 1.00 86.44 1188 ALA A C 1
ATOM 9404 O O . ALA A 1 1188 ? 33.929 -22.856 -47.584 1.00 86.44 1188 ALA A O 1
ATOM 9405 N N . SER A 1 1189 ? 36.163 -22.783 -47.312 1.00 77.06 1189 SER A N 1
ATOM 9406 C CA . SER A 1 1189 ? 36.480 -22.218 -48.629 1.00 77.06 1189 SER A CA 1
ATOM 9407 C C . SER A 1 1189 ? 35.986 -23.158 -49.738 1.00 77.06 1189 SER A C 1
ATOM 9409 O O . SER A 1 1189 ? 36.561 -24.226 -49.951 1.00 77.06 1189 SER A O 1
ATOM 9411 N N . GLY A 1 1190 ? 34.888 -22.795 -50.406 1.00 76.81 1190 GLY A N 1
ATOM 9412 C CA . GLY A 1 1190 ? 34.223 -23.621 -51.424 1.00 76.81 1190 GLY A CA 1
ATOM 9413 C C . GLY A 1 1190 ? 32.717 -23.814 -51.208 1.00 76.81 1190 GLY A C 1
ATOM 9414 O O . GLY A 1 1190 ? 32.037 -24.299 -52.107 1.00 76.81 1190 GLY A O 1
ATOM 9415 N N . VAL A 1 1191 ? 32.178 -23.411 -50.054 1.00 83.19 1191 VAL A N 1
ATOM 9416 C CA . VAL A 1 1191 ? 30.730 -23.382 -49.795 1.00 83.19 1191 VAL A CA 1
ATOM 9417 C C . VAL A 1 1191 ? 30.202 -21.970 -50.011 1.00 83.19 1191 VAL A C 1
ATOM 9419 O O . VAL A 1 1191 ? 30.763 -21.017 -49.476 1.00 83.19 1191 VAL A O 1
ATOM 9422 N N . ASN A 1 1192 ? 29.107 -21.831 -50.762 1.00 84.44 1192 ASN A N 1
ATOM 9423 C CA . ASN A 1 1192 ? 28.410 -20.554 -50.887 1.00 84.44 1192 ASN A CA 1
ATOM 9424 C C . ASN A 1 1192 ? 27.738 -20.202 -49.542 1.00 84.44 1192 ASN A C 1
ATOM 9426 O O . ASN A 1 1192 ? 26.843 -20.946 -49.124 1.00 84.44 1192 ASN A O 1
ATOM 9430 N N . PRO A 1 1193 ? 28.118 -19.095 -48.872 1.00 84.62 1193 PRO A N 1
ATOM 9431 C CA . PRO A 1 1193 ? 27.517 -18.702 -47.601 1.00 84.62 1193 PRO A CA 1
ATOM 9432 C C . PRO A 1 1193 ? 25.995 -18.531 -47.682 1.00 84.62 1193 PRO A C 1
ATOM 9434 O O . PRO A 1 1193 ? 25.284 -18.920 -46.756 1.00 84.62 1193 PRO A O 1
ATOM 9437 N N . GLU A 1 1194 ? 25.472 -18.075 -48.823 1.00 84.19 1194 GLU A N 1
ATOM 9438 C CA . GLU A 1 1194 ? 24.046 -17.756 -48.938 1.00 84.19 1194 GLU A CA 1
ATOM 9439 C C . GLU A 1 1194 ? 23.197 -19.015 -49.085 1.00 84.19 1194 GLU A C 1
ATOM 9441 O O . GLU A 1 1194 ? 22.069 -19.055 -48.599 1.00 84.19 1194 GLU A O 1
ATOM 9446 N N . ALA A 1 1195 ? 23.766 -20.078 -49.661 1.00 82.62 1195 ALA A N 1
ATOM 9447 C CA . ALA A 1 1195 ? 23.124 -21.387 -49.702 1.00 82.62 1195 ALA A CA 1
ATOM 9448 C C . ALA A 1 1195 ? 22.949 -21.968 -48.289 1.00 82.62 1195 ALA A C 1
ATOM 9450 O O . ALA A 1 1195 ? 21.945 -22.617 -48.009 1.00 82.62 1195 ALA A O 1
ATOM 9451 N N . ILE A 1 1196 ? 23.894 -21.698 -47.381 1.00 84.31 1196 ILE A N 1
ATOM 9452 C CA . ILE A 1 1196 ? 23.811 -22.120 -45.978 1.00 84.31 1196 ILE A CA 1
ATOM 9453 C C . ILE A 1 1196 ? 22.780 -21.289 -45.213 1.00 84.31 1196 ILE A C 1
ATOM 9455 O O . ILE A 1 1196 ? 21.988 -21.846 -44.459 1.00 84.31 1196 ILE A O 1
ATOM 9459 N N . VAL A 1 1197 ? 22.735 -19.975 -45.441 1.00 83.50 1197 VAL A N 1
ATOM 9460 C CA . VAL A 1 1197 ? 21.725 -19.097 -44.827 1.00 83.50 1197 VAL A CA 1
ATOM 9461 C C . VAL A 1 1197 ? 20.305 -19.485 -45.272 1.00 83.50 1197 VAL A C 1
ATOM 9463 O O . VAL A 1 1197 ? 19.406 -19.587 -44.438 1.00 83.50 1197 VAL A O 1
ATOM 9466 N N . GLN A 1 1198 ? 20.100 -19.770 -46.561 1.00 81.62 1198 GLN A N 1
ATOM 9467 C CA . GLN A 1 1198 ? 18.804 -20.203 -47.111 1.00 81.62 1198 GLN A CA 1
ATOM 9468 C C . GLN A 1 1198 ? 18.383 -21.608 -46.652 1.00 81.62 1198 GLN A C 1
ATOM 9470 O O . GLN A 1 1198 ? 17.191 -21.914 -46.607 1.00 81.62 1198 GLN A O 1
ATOM 9475 N N . ALA A 1 1199 ? 19.337 -22.457 -46.263 1.00 81.62 1199 ALA A N 1
ATOM 9476 C CA . ALA A 1 1199 ? 19.063 -23.780 -45.701 1.00 81.62 1199 ALA A CA 1
ATOM 9477 C C . ALA A 1 1199 ? 18.295 -23.728 -44.369 1.00 81.62 1199 ALA A C 1
ATOM 9479 O O . ALA A 1 1199 ? 17.727 -24.735 -43.943 1.00 81.62 1199 ALA A O 1
ATOM 9480 N N . GLY A 1 1200 ? 18.323 -22.583 -43.681 1.00 82.25 1200 GLY A N 1
ATOM 9481 C CA . GLY A 1 1200 ? 17.880 -22.474 -42.296 1.00 82.25 1200 GLY A CA 1
ATOM 9482 C C . GLY A 1 1200 ? 18.871 -23.091 -41.308 1.00 82.25 1200 GLY A C 1
ATOM 9483 O O . GLY A 1 1200 ? 19.921 -23.622 -41.672 1.00 82.25 1200 GLY A O 1
ATOM 9484 N N . ALA A 1 1201 ? 18.550 -23.015 -40.015 1.00 79.31 1201 ALA A N 1
ATOM 9485 C CA . ALA A 1 1201 ? 19.504 -23.365 -38.962 1.00 79.31 1201 ALA A CA 1
ATOM 9486 C C . ALA A 1 1201 ? 19.862 -24.862 -38.935 1.00 79.31 1201 ALA A C 1
ATOM 9488 O O . ALA A 1 1201 ? 20.978 -25.212 -38.566 1.00 79.31 1201 ALA A O 1
ATOM 9489 N N . THR A 1 1202 ? 18.941 -25.751 -39.324 1.00 82.00 1202 THR A N 1
ATOM 9490 C CA . THR A 1 1202 ? 19.153 -27.213 -39.263 1.00 82.00 1202 THR A CA 1
ATOM 9491 C C . THR A 1 1202 ? 19.359 -27.865 -40.632 1.00 82.00 1202 THR A C 1
ATOM 9493 O O . THR A 1 1202 ? 19.924 -28.958 -40.705 1.00 82.00 1202 THR A O 1
ATOM 9496 N N . GLY A 1 1203 ? 18.992 -27.183 -41.724 1.00 79.00 1203 GLY A N 1
ATOM 9497 C CA . GLY A 1 1203 ? 19.095 -27.706 -43.092 1.00 79.00 1203 GLY A CA 1
ATOM 9498 C C . GLY A 1 1203 ? 20.522 -27.828 -43.639 1.00 79.00 1203 GLY A C 1
ATOM 9499 O O . GLY A 1 1203 ? 20.736 -28.515 -44.635 1.00 79.00 1203 GLY A O 1
ATOM 9500 N N . LEU A 1 1204 ? 21.528 -27.244 -42.975 1.00 81.81 1204 LEU A N 1
ATOM 9501 C CA . LEU A 1 1204 ? 22.924 -27.246 -43.442 1.00 81.81 1204 LEU A CA 1
ATOM 9502 C C . LEU A 1 1204 ? 23.499 -28.658 -43.683 1.00 81.81 1204 LEU A C 1
ATOM 9504 O O . LEU A 1 1204 ? 24.287 -28.850 -44.608 1.00 81.81 1204 LEU A O 1
ATOM 9508 N N . ARG A 1 1205 ? 23.082 -29.661 -42.893 1.00 81.44 1205 ARG A N 1
ATOM 9509 C CA . ARG A 1 1205 ? 23.544 -31.058 -43.033 1.00 81.44 1205 ARG A CA 1
ATOM 9510 C C . ARG A 1 1205 ? 22.971 -31.762 -44.263 1.00 81.44 1205 ARG A C 1
ATOM 9512 O O . ARG A 1 1205 ? 23.572 -32.719 -44.736 1.00 81.44 1205 ARG A O 1
ATOM 9519 N N . ALA A 1 1206 ? 21.832 -31.296 -44.776 1.00 79.62 1206 ALA A N 1
ATOM 9520 C CA . ALA A 1 1206 ? 21.238 -31.824 -46.001 1.00 79.62 1206 ALA A CA 1
ATOM 9521 C C . ALA A 1 1206 ? 21.930 -31.269 -47.257 1.00 79.62 1206 ALA A C 1
ATOM 9523 O O . ALA A 1 1206 ? 21.989 -31.949 -48.276 1.00 79.62 1206 ALA A O 1
ATOM 9524 N N . ILE A 1 1207 ? 22.477 -30.050 -47.177 1.00 80.69 1207 ILE A N 1
ATOM 9525 C CA . ILE A 1 1207 ? 23.124 -29.367 -48.309 1.00 80.69 1207 ILE A CA 1
ATOM 9526 C C . ILE A 1 1207 ? 24.629 -29.670 -48.371 1.00 80.69 1207 ILE A C 1
ATOM 9528 O O . ILE A 1 1207 ? 25.196 -29.773 -49.456 1.00 80.69 1207 ILE A O 1
ATOM 9532 N N . VAL A 1 1208 ? 25.290 -29.851 -47.222 1.00 82.81 1208 VAL A N 1
ATOM 9533 C CA . VAL A 1 1208 ? 26.731 -30.141 -47.146 1.00 82.81 1208 VAL A CA 1
ATOM 9534 C C . VAL A 1 1208 ? 26.958 -31.593 -46.732 1.00 82.81 1208 VAL A C 1
ATOM 9536 O O . VAL A 1 1208 ? 27.086 -31.910 -45.552 1.00 82.81 1208 VAL A O 1
ATOM 9539 N N . THR A 1 1209 ? 27.039 -32.480 -47.724 1.00 78.38 1209 THR A N 1
ATOM 9540 C CA . THR A 1 1209 ? 27.226 -33.929 -47.525 1.00 78.38 1209 THR A CA 1
ATOM 9541 C C . THR A 1 1209 ? 28.684 -34.342 -47.306 1.00 78.38 1209 THR A C 1
ATOM 9543 O O . THR A 1 1209 ? 28.941 -35.404 -46.744 1.00 78.38 1209 THR A O 1
ATOM 9546 N N . ASN A 1 1210 ? 29.660 -33.515 -47.706 1.00 82.69 1210 ASN A N 1
ATOM 9547 C CA . ASN A 1 1210 ? 31.080 -33.799 -47.484 1.00 82.69 1210 ASN A CA 1
ATOM 9548 C C . ASN A 1 1210 ? 31.459 -33.581 -46.001 1.00 82.69 1210 ASN A C 1
ATOM 9550 O O . ASN A 1 1210 ? 31.389 -32.441 -45.533 1.00 82.69 1210 ASN A O 1
ATOM 9554 N N . PRO A 1 1211 ? 31.947 -34.607 -45.273 1.00 81.31 1211 PRO A N 1
ATOM 9555 C CA . PRO A 1 1211 ? 32.241 -34.503 -43.841 1.00 81.31 1211 PRO A CA 1
ATOM 9556 C C . PRO A 1 1211 ? 33.288 -33.443 -43.467 1.00 81.31 1211 PRO A C 1
ATOM 9558 O O . PRO A 1 1211 ? 33.165 -32.806 -42.421 1.00 81.31 1211 PRO A O 1
ATOM 9561 N N . ARG A 1 1212 ? 34.315 -33.224 -44.303 1.00 80.94 1212 ARG A N 1
ATOM 9562 C CA . ARG A 1 1212 ? 35.369 -32.228 -44.020 1.00 80.94 1212 ARG A CA 1
ATOM 9563 C C . ARG A 1 1212 ? 34.841 -30.807 -44.178 1.00 80.94 1212 ARG A C 1
ATOM 9565 O O . ARG A 1 1212 ? 35.089 -29.952 -43.334 1.00 80.94 1212 ARG A O 1
ATOM 9572 N N . THR A 1 1213 ? 34.078 -30.578 -45.240 1.00 84.62 1213 THR A N 1
ATOM 9573 C CA . THR A 1 1213 ? 33.443 -29.288 -45.513 1.00 84.62 1213 THR A CA 1
ATOM 9574 C C . THR A 1 1213 ? 32.370 -28.977 -44.471 1.00 84.62 1213 THR A C 1
ATOM 9576 O O . THR A 1 1213 ? 32.299 -27.855 -43.976 1.00 84.62 1213 THR A O 1
ATOM 9579 N N . LEU A 1 1214 ? 31.591 -29.987 -44.071 1.00 86.25 1214 LEU A N 1
ATOM 9580 C CA . LEU A 1 1214 ? 30.606 -29.878 -43.002 1.00 86.25 1214 LEU A CA 1
ATOM 9581 C C . LEU A 1 1214 ? 31.268 -29.485 -41.676 1.00 86.25 1214 LEU A C 1
ATOM 9583 O O . LEU A 1 1214 ? 30.796 -28.560 -41.025 1.00 86.25 1214 LEU A O 1
ATOM 9587 N N . ALA A 1 1215 ? 32.391 -30.107 -41.301 1.00 86.62 1215 ALA A N 1
ATOM 9588 C CA . ALA A 1 1215 ? 33.135 -29.725 -40.098 1.00 86.62 1215 ALA A CA 1
ATOM 9589 C C . ALA A 1 1215 ? 33.561 -28.243 -40.117 1.00 86.62 1215 ALA A C 1
ATOM 9591 O O . ALA A 1 1215 ? 33.410 -27.554 -39.108 1.00 86.62 1215 ALA A O 1
ATOM 9592 N N . GLY A 1 1216 ? 34.013 -27.732 -41.268 1.00 87.44 1216 GLY A N 1
ATOM 9593 C CA . GLY A 1 1216 ? 34.326 -26.311 -41.458 1.00 87.44 1216 GLY A CA 1
ATOM 9594 C C . GLY A 1 1216 ? 33.113 -25.391 -41.276 1.00 87.44 1216 GLY A C 1
ATOM 9595 O O . GLY A 1 1216 ? 33.195 -24.384 -40.571 1.00 87.44 1216 GLY A O 1
ATOM 9596 N N . VAL A 1 1217 ? 31.955 -25.766 -41.832 1.00 88.19 1217 VAL A N 1
ATOM 9597 C CA . VAL A 1 1217 ? 30.692 -25.019 -41.668 1.00 88.19 1217 VAL A CA 1
ATOM 9598 C C . VAL A 1 1217 ? 30.222 -25.025 -40.209 1.00 88.19 1217 VAL A C 1
ATOM 9600 O O . VAL A 1 1217 ? 29.808 -23.987 -39.697 1.00 88.19 1217 VAL A O 1
ATOM 9603 N N . LEU A 1 1218 ? 30.336 -26.154 -39.501 1.00 90.56 1218 LEU A N 1
ATOM 9604 C CA . LEU A 1 1218 ? 29.991 -26.248 -38.076 1.00 90.56 1218 LEU A CA 1
ATOM 9605 C C . LEU A 1 1218 ? 30.892 -25.348 -37.212 1.00 90.56 1218 LEU A C 1
ATOM 9607 O O . LEU A 1 1218 ? 30.413 -24.731 -36.260 1.00 90.56 1218 LEU A O 1
ATOM 9611 N N . VAL A 1 1219 ? 32.181 -25.228 -37.554 1.00 90.75 1219 VAL A N 1
ATOM 9612 C CA . VAL A 1 1219 ? 33.097 -24.273 -36.907 1.00 90.75 1219 VAL A CA 1
ATOM 9613 C C . VAL A 1 1219 ? 32.683 -22.830 -37.201 1.00 90.75 1219 VAL A C 1
ATOM 9615 O O . VAL A 1 1219 ? 32.636 -22.029 -36.269 1.00 90.75 1219 VAL A O 1
ATOM 9618 N N . ALA A 1 1220 ? 32.323 -22.497 -38.445 1.00 90.38 1220 ALA A N 1
ATOM 9619 C CA . ALA A 1 1220 ? 31.837 -21.162 -38.810 1.00 90.38 1220 ALA A CA 1
ATOM 9620 C C . ALA A 1 1220 ? 30.551 -20.773 -38.050 1.00 90.38 1220 ALA A C 1
ATOM 9622 O O . ALA A 1 1220 ? 30.449 -19.659 -37.527 1.00 90.38 1220 ALA A O 1
ATOM 9623 N N . TYR A 1 1221 ? 29.607 -21.711 -37.899 1.00 90.19 1221 TYR A N 1
ATOM 9624 C CA . TYR A 1 1221 ? 28.425 -21.542 -37.045 1.00 90.19 1221 TYR A CA 1
ATOM 9625 C C . TYR A 1 1221 ? 28.814 -21.283 -35.590 1.00 90.19 1221 TYR A C 1
ATOM 9627 O O . TYR A 1 1221 ? 28.344 -20.314 -34.998 1.00 90.19 1221 TYR A O 1
ATOM 9635 N N . SER A 1 1222 ? 29.709 -22.105 -35.032 1.00 92.00 1222 SER A N 1
ATOM 9636 C CA . SER A 1 1222 ? 30.194 -21.944 -33.656 1.00 92.00 1222 SER A CA 1
ATOM 9637 C C . SER A 1 1222 ? 30.806 -20.561 -33.450 1.00 92.00 1222 SER A C 1
ATOM 9639 O O . SER A 1 1222 ? 30.400 -19.846 -32.546 1.00 92.00 1222 SER A O 1
ATOM 9641 N N . LYS A 1 1223 ? 31.696 -20.123 -34.352 1.00 92.31 1223 LYS A N 1
ATOM 9642 C CA . LYS A 1 1223 ? 32.326 -18.795 -34.288 1.00 92.31 1223 LYS A CA 1
ATOM 9643 C C . LYS A 1 1223 ? 31.344 -17.646 -34.425 1.00 92.31 1223 LYS A C 1
ATOM 9645 O O . LYS A 1 1223 ? 31.563 -16.588 -33.840 1.00 92.31 1223 LYS A O 1
ATOM 9650 N N . SER A 1 1224 ? 30.262 -17.845 -35.160 1.00 92.31 1224 SER A N 1
ATOM 9651 C CA . SER A 1 1224 ? 29.216 -16.834 -35.281 1.00 92.31 1224 SER A CA 1
ATOM 9652 C C . SER A 1 1224 ? 28.368 -16.730 -34.019 1.00 92.31 1224 SER A C 1
ATOM 9654 O O . SER A 1 1224 ? 28.047 -15.618 -33.608 1.00 92.31 1224 SER A O 1
ATOM 9656 N N . ILE A 1 1225 ? 28.091 -17.852 -33.349 1.00 93.00 1225 ILE A N 1
ATOM 9657 C CA . ILE A 1 1225 ? 27.452 -17.866 -32.026 1.00 93.00 1225 ILE A CA 1
ATOM 9658 C C . ILE A 1 1225 ? 28.386 -17.269 -30.956 1.00 93.00 1225 ILE A C 1
ATOM 9660 O O . ILE A 1 1225 ? 27.921 -16.481 -30.136 1.00 93.00 1225 ILE A O 1
ATOM 9664 N N . ASP A 1 1226 ? 29.698 -17.543 -31.002 1.00 92.25 1226 ASP A N 1
ATOM 9665 C CA . ASP A 1 1226 ? 30.688 -16.947 -30.085 1.00 92.25 1226 ASP A CA 1
ATOM 9666 C C . ASP A 1 1226 ? 30.591 -15.408 -30.093 1.00 92.25 1226 ASP A C 1
ATOM 9668 O O . ASP A 1 1226 ? 30.558 -14.775 -29.036 1.00 92.25 1226 ASP A O 1
ATOM 9672 N N . ARG A 1 1227 ? 30.466 -14.798 -31.285 1.00 93.94 1227 ARG A N 1
ATOM 9673 C CA . ARG A 1 1227 ? 30.320 -13.337 -31.430 1.00 93.94 1227 ARG A CA 1
ATOM 9674 C C . ARG A 1 1227 ? 29.020 -12.801 -30.830 1.00 93.94 1227 ARG A C 1
ATOM 9676 O O . ARG A 1 1227 ? 29.018 -11.694 -30.297 1.00 93.94 1227 ARG A O 1
ATOM 9683 N N . VAL A 1 1228 ? 27.935 -13.574 -30.867 1.00 94.31 1228 VAL A N 1
ATOM 9684 C CA . VAL A 1 1228 ? 26.691 -13.220 -30.165 1.00 94.31 1228 VAL A CA 1
ATOM 9685 C C . VAL A 1 1228 ? 26.890 -13.296 -28.652 1.00 94.31 1228 VAL A C 1
ATOM 9687 O O . VAL A 1 1228 ? 26.435 -12.415 -27.924 1.00 94.31 1228 VAL A O 1
ATOM 9690 N N . PHE A 1 1229 ? 27.627 -14.288 -28.152 1.00 94.25 1229 PHE A N 1
ATOM 9691 C CA . PHE A 1 1229 ? 27.935 -14.349 -26.725 1.00 94.25 1229 PHE A CA 1
ATOM 9692 C C . PHE A 1 1229 ? 28.858 -13.211 -26.267 1.00 94.25 1229 PHE A C 1
ATOM 9694 O O . PHE A 1 1229 ? 28.691 -12.729 -25.149 1.00 94.25 1229 PHE A O 1
ATOM 9701 N N . TYR A 1 1230 ? 29.728 -12.659 -27.116 1.00 95.69 1230 TYR A N 1
ATOM 9702 C CA . TYR A 1 1230 ? 30.447 -11.420 -26.775 1.00 95.69 1230 TYR A CA 1
ATOM 9703 C C . TYR A 1 1230 ? 29.509 -10.236 -26.520 1.00 95.69 1230 TYR A C 1
ATOM 9705 O O . TYR A 1 1230 ? 29.746 -9.461 -25.592 1.00 95.69 1230 TYR A O 1
ATOM 9713 N N . LEU A 1 1231 ? 28.398 -10.137 -27.258 1.00 95.25 1231 LEU A N 1
ATOM 9714 C CA . LEU A 1 1231 ? 27.358 -9.151 -26.960 1.00 95.25 1231 LEU A CA 1
ATOM 9715 C C . LEU A 1 1231 ? 26.741 -9.400 -25.575 1.00 95.25 1231 LEU A C 1
ATOM 9717 O O . LEU A 1 1231 ? 26.548 -8.448 -24.821 1.00 95.25 1231 LEU A O 1
ATOM 9721 N N . THR A 1 1232 ? 26.490 -10.662 -25.199 1.00 94.69 1232 THR A N 1
ATOM 9722 C CA . THR A 1 1232 ? 25.964 -10.986 -23.858 1.00 94.69 1232 THR A CA 1
ATOM 9723 C C . THR A 1 1232 ? 26.933 -10.614 -22.735 1.00 94.69 1232 THR A C 1
ATOM 9725 O O . THR A 1 1232 ? 26.484 -10.073 -21.728 1.00 94.69 1232 THR A O 1
ATOM 9728 N N . ILE A 1 1233 ? 28.245 -10.806 -22.934 1.00 95.94 1233 ILE A N 1
ATOM 9729 C CA . ILE A 1 1233 ? 29.300 -10.377 -21.997 1.00 95.94 1233 ILE A CA 1
ATOM 9730 C C . ILE A 1 1233 ? 29.280 -8.853 -21.842 1.00 95.94 1233 ILE A C 1
ATOM 9732 O O . ILE A 1 1233 ? 29.324 -8.346 -20.723 1.00 95.94 1233 ILE A O 1
ATOM 9736 N N . GLY A 1 1234 ? 29.178 -8.119 -22.955 1.00 95.88 1234 GLY A N 1
ATOM 9737 C CA . GLY A 1 1234 ? 29.061 -6.661 -22.935 1.00 95.88 1234 GLY A CA 1
ATOM 9738 C C . GLY A 1 1234 ? 27.824 -6.193 -22.167 1.00 95.88 1234 GLY A C 1
ATOM 9739 O O . GLY A 1 1234 ? 27.927 -5.327 -21.304 1.00 95.88 1234 GLY A O 1
ATOM 9740 N N . CYS A 1 1235 ? 26.667 -6.816 -22.408 1.00 95.81 1235 CYS A N 1
ATOM 9741 C CA . CYS A 1 1235 ? 25.422 -6.485 -21.713 1.00 95.81 1235 CYS A CA 1
ATOM 9742 C C . CYS A 1 1235 ? 25.513 -6.739 -20.205 1.00 95.81 1235 CYS A C 1
ATOM 9744 O O . CYS A 1 1235 ? 25.169 -5.860 -19.419 1.00 95.81 1235 CYS A O 1
ATOM 9746 N N . SER A 1 1236 ? 25.994 -7.912 -19.778 1.00 93.62 1236 SER A N 1
ATOM 9747 C CA . SER A 1 1236 ? 26.133 -8.221 -18.350 1.00 93.62 1236 SER A CA 1
ATOM 9748 C C . SER A 1 1236 ? 27.211 -7.366 -17.671 1.00 93.62 1236 SER A C 1
ATOM 9750 O O . SER A 1 1236 ? 27.046 -6.984 -16.512 1.00 93.62 1236 SER A O 1
ATOM 9752 N N . GLY A 1 1237 ? 28.270 -6.989 -18.397 1.00 94.00 1237 GLY A N 1
ATOM 9753 C CA . GLY A 1 1237 ? 29.285 -6.043 -17.931 1.00 94.00 1237 GLY A CA 1
ATOM 9754 C C . GLY A 1 1237 ? 28.745 -4.620 -17.756 1.00 94.00 1237 GLY A C 1
ATOM 9755 O O . GLY A 1 1237 ? 29.041 -3.963 -16.763 1.00 94.00 1237 GLY A O 1
ATOM 9756 N N . VAL A 1 1238 ? 27.888 -4.148 -18.662 1.00 95.19 1238 VAL A N 1
ATOM 9757 C CA . VAL A 1 1238 ? 27.203 -2.856 -18.505 1.00 95.19 1238 VAL A CA 1
ATOM 9758 C C . VAL A 1 1238 ? 26.173 -2.919 -17.373 1.00 95.19 1238 VAL A C 1
ATOM 9760 O O . VAL A 1 1238 ? 26.101 -1.997 -16.562 1.00 95.19 1238 VAL A O 1
ATOM 9763 N N . ALA A 1 1239 ? 25.433 -4.026 -17.237 1.00 94.69 1239 ALA A N 1
ATOM 9764 C CA . ALA A 1 1239 ? 24.527 -4.244 -16.109 1.00 94.69 1239 ALA A CA 1
ATOM 9765 C C . ALA A 1 1239 ? 25.268 -4.164 -14.761 1.00 94.69 1239 ALA A C 1
ATOM 9767 O O . ALA A 1 1239 ? 24.763 -3.541 -13.830 1.00 94.69 1239 ALA A O 1
ATOM 9768 N N . PHE A 1 1240 ? 26.499 -4.686 -14.669 1.00 94.56 1240 PHE A N 1
ATOM 9769 C CA . PHE A 1 1240 ? 27.345 -4.526 -13.481 1.00 94.56 1240 PHE A CA 1
ATOM 9770 C C . PHE A 1 1240 ? 27.565 -3.050 -13.115 1.00 94.56 1240 PHE A C 1
ATOM 9772 O O . PHE A 1 1240 ? 27.485 -2.707 -11.938 1.00 94.56 1240 PHE A O 1
ATOM 9779 N N . LEU A 1 1241 ? 27.786 -2.162 -14.091 1.00 93.69 1241 LEU A N 1
ATOM 9780 C CA . LEU A 1 1241 ? 27.952 -0.725 -13.831 1.00 93.69 1241 LEU A CA 1
ATOM 9781 C C . LEU A 1 1241 ? 26.670 -0.109 -13.262 1.00 93.69 1241 LEU A C 1
ATOM 9783 O O . LEU A 1 1241 ? 26.716 0.626 -12.275 1.00 93.69 1241 LEU A O 1
ATOM 9787 N N . PHE A 1 1242 ? 25.516 -0.457 -13.838 1.00 94.06 1242 PHE A N 1
ATOM 9788 C CA . PHE A 1 1242 ? 24.227 0.024 -13.347 1.00 94.06 1242 PHE A CA 1
ATOM 9789 C C . PHE A 1 1242 ? 23.856 -0.568 -11.988 1.00 94.06 1242 PHE A C 1
ATOM 9791 O O . PHE A 1 1242 ? 23.200 0.131 -11.225 1.00 94.06 1242 PHE A O 1
ATOM 9798 N N . ALA A 1 1243 ? 24.307 -1.775 -11.627 1.00 93.00 1243 ALA A N 1
ATOM 9799 C CA . ALA A 1 1243 ? 24.015 -2.396 -10.330 1.00 93.00 1243 ALA A CA 1
ATOM 9800 C C . ALA A 1 1243 ? 24.390 -1.486 -9.146 1.00 93.00 1243 ALA A C 1
ATOM 9802 O O . ALA A 1 1243 ? 23.621 -1.345 -8.196 1.00 93.00 1243 ALA A O 1
ATOM 9803 N N . TRP A 1 1244 ? 25.529 -0.791 -9.231 1.00 91.12 1244 TRP A N 1
ATOM 9804 C CA . TRP A 1 1244 ? 25.995 0.140 -8.196 1.00 91.12 1244 TRP A CA 1
ATOM 9805 C C . TRP A 1 1244 ? 25.085 1.359 -8.008 1.00 91.12 1244 TRP A C 1
ATOM 9807 O O . TRP A 1 1244 ? 25.036 1.944 -6.925 1.00 91.12 1244 TRP A O 1
ATOM 9817 N N . GLY A 1 1245 ? 24.337 1.748 -9.042 1.00 86.94 1245 GLY A N 1
ATOM 9818 C CA . GLY A 1 1245 ? 23.379 2.849 -8.975 1.00 86.94 1245 GLY A CA 1
ATOM 9819 C C . GLY A 1 1245 ? 22.172 2.570 -8.072 1.00 86.94 1245 GLY A C 1
ATOM 9820 O O . GLY A 1 1245 ? 21.565 3.524 -7.592 1.00 86.94 1245 GLY A O 1
ATOM 9821 N N . MET A 1 1246 ? 21.870 1.299 -7.774 1.00 87.88 1246 MET A N 1
ATOM 9822 C CA . MET A 1 1246 ? 20.722 0.909 -6.946 1.00 87.88 1246 MET A CA 1
ATOM 9823 C C . MET A 1 1246 ? 20.938 1.205 -5.453 1.00 87.88 1246 MET A C 1
ATOM 9825 O O . MET A 1 1246 ? 19.989 1.169 -4.669 1.00 87.88 1246 MET A O 1
ATOM 9829 N N . GLY A 1 1247 ? 22.180 1.500 -5.052 1.00 80.50 1247 GLY A N 1
ATOM 9830 C CA . GLY A 1 1247 ? 22.549 1.839 -3.681 1.00 80.50 1247 GLY A CA 1
ATOM 9831 C C . GLY A 1 1247 ? 22.559 0.646 -2.720 1.00 80.50 1247 GLY A C 1
ATOM 9832 O O . GLY A 1 1247 ? 21.950 -0.399 -2.948 1.00 80.50 1247 GLY A O 1
ATOM 9833 N N . ARG A 1 1248 ? 23.283 0.802 -1.608 1.00 78.50 1248 ARG A N 1
ATOM 9834 C CA . ARG A 1 1248 ? 23.336 -0.185 -0.524 1.00 78.50 1248 ARG A CA 1
ATOM 9835 C C . ARG A 1 1248 ? 22.288 0.177 0.530 1.00 78.50 1248 ARG A C 1
ATOM 9837 O O . ARG A 1 1248 ? 22.595 0.898 1.472 1.00 78.50 1248 ARG A O 1
ATOM 9844 N N . LYS A 1 1249 ? 21.055 -0.304 0.360 1.00 71.00 1249 LYS A N 1
ATOM 9845 C CA . LYS A 1 1249 ? 19.968 -0.129 1.341 1.00 71.00 1249 LYS A CA 1
ATOM 9846 C C . LYS A 1 1249 ? 19.696 -1.433 2.090 1.00 71.00 1249 LYS A C 1
ATOM 9848 O O . LYS A 1 1249 ? 19.616 -2.484 1.454 1.00 71.00 1249 LYS A O 1
ATOM 9853 N N . ASP A 1 1250 ? 19.583 -1.352 3.420 1.00 76.00 1250 ASP A N 1
ATOM 9854 C CA . ASP A 1 1250 ? 19.158 -2.488 4.248 1.00 76.00 1250 ASP A CA 1
ATOM 9855 C C . ASP A 1 1250 ? 17.627 -2.601 4.193 1.00 76.00 1250 ASP A C 1
ATOM 9857 O O . ASP A 1 1250 ? 16.917 -1.697 4.628 1.00 76.00 1250 ASP A O 1
ATOM 9861 N N . ILE A 1 1251 ? 17.128 -3.687 3.614 1.00 71.12 1251 ILE A N 1
ATOM 9862 C CA . ILE A 1 1251 ? 15.718 -4.037 3.472 1.00 71.12 1251 ILE A CA 1
ATOM 9863 C C . ILE A 1 1251 ? 15.229 -4.970 4.590 1.00 71.12 1251 ILE A C 1
ATOM 9865 O O . ILE A 1 1251 ? 14.020 -5.199 4.695 1.00 71.12 1251 ILE A O 1
ATOM 9869 N N . ARG A 1 1252 ? 16.122 -5.508 5.445 1.00 57.56 1252 ARG A N 1
ATOM 9870 C CA . ARG A 1 1252 ? 15.675 -6.167 6.682 1.00 57.56 1252 ARG A CA 1
ATOM 9871 C C . ARG A 1 1252 ? 15.062 -5.110 7.577 1.00 57.56 1252 ARG A C 1
ATOM 9873 O O . ARG A 1 1252 ? 15.579 -4.002 7.700 1.00 57.56 1252 ARG A O 1
ATOM 9880 N N . LYS A 1 1253 ? 14.004 -5.484 8.293 1.00 46.00 1253 LYS A N 1
ATOM 9881 C CA . LYS A 1 1253 ? 13.713 -4.794 9.550 1.00 46.00 1253 LYS A CA 1
ATOM 9882 C C . LYS A 1 1253 ? 14.958 -4.983 10.421 1.00 46.00 1253 LYS A C 1
ATOM 9884 O O . LYS A 1 1253 ? 15.274 -6.119 10.771 1.00 46.00 1253 LYS A O 1
ATOM 9889 N N . LYS A 1 1254 ? 15.725 -3.914 10.656 1.00 30.08 1254 LYS A N 1
ATOM 9890 C CA . LYS A 1 1254 ? 16.893 -3.998 11.533 1.00 30.08 1254 LYS A CA 1
ATOM 9891 C C . LYS A 1 1254 ? 16.413 -4.504 12.898 1.00 30.08 1254 LYS A C 1
ATOM 9893 O O . LYS A 1 1254 ? 15.396 -4.000 13.377 1.00 30.08 1254 LYS A O 1
ATOM 9898 N N . PRO A 1 1255 ? 17.113 -5.467 13.527 1.00 30.91 1255 PRO A N 1
ATOM 9899 C CA . PRO A 1 1255 ? 16.998 -5.616 14.965 1.00 30.91 1255 PRO A CA 1
ATOM 9900 C C . PRO A 1 1255 ? 17.522 -4.297 15.518 1.00 30.91 1255 PRO A C 1
ATOM 9902 O O . PRO A 1 1255 ? 18.694 -3.971 15.321 1.00 30.91 1255 PRO A O 1
ATOM 9905 N N . LYS A 1 1256 ? 16.653 -3.462 16.077 1.00 30.66 1256 LYS A N 1
ATOM 9906 C CA . LYS A 1 1256 ? 17.152 -2.230 16.669 1.00 30.66 1256 LYS A CA 1
ATOM 9907 C C . LYS A 1 1256 ? 17.999 -2.617 17.894 1.00 30.66 1256 LYS A C 1
ATOM 9909 O O . LYS A 1 1256 ? 17.645 -3.525 18.637 1.00 30.66 1256 LYS A O 1
ATOM 9914 N N . THR A 1 1257 ? 19.182 -2.021 18.010 1.00 34.44 1257 THR A N 1
ATOM 9915 C CA . THR A 1 1257 ? 20.141 -2.119 19.129 1.00 34.44 1257 THR A CA 1
ATOM 9916 C C . THR A 1 1257 ? 19.646 -1.257 20.293 1.00 34.44 1257 THR A C 1
ATOM 9918 O O . THR A 1 1257 ? 18.894 -0.341 20.026 1.00 34.44 1257 THR A O 1
ATOM 9921 N N . LYS A 1 1258 ? 20.071 -1.476 21.544 1.00 33.59 1258 LYS A N 1
ATOM 9922 C CA . LYS A 1 1258 ? 19.573 -0.811 22.778 1.00 33.59 1258 LYS A CA 1
ATOM 9923 C C . LYS A 1 1258 ? 19.415 0.735 22.770 1.00 33.59 1258 LYS A C 1
ATOM 9925 O O . LYS A 1 1258 ? 18.660 1.241 23.588 1.00 33.59 1258 LYS A O 1
ATOM 9930 N N . GLU A 1 1259 ? 20.052 1.462 21.847 1.00 28.00 1259 GLU A N 1
ATOM 9931 C CA . GLU A 1 1259 ? 19.846 2.907 21.581 1.00 28.00 1259 GLU A CA 1
ATOM 9932 C C . GLU A 1 1259 ? 18.791 3.167 20.491 1.00 28.00 1259 GLU A C 1
ATOM 9934 O O . GLU A 1 1259 ? 17.910 3.998 20.648 1.00 28.00 1259 GLU A O 1
ATOM 9939 N N . ALA A 1 1260 ? 18.761 2.327 19.463 1.00 37.97 1260 ALA A N 1
ATOM 9940 C CA . ALA A 1 1260 ? 17.692 2.256 18.477 1.00 37.97 1260 ALA A CA 1
ATOM 9941 C C . ALA A 1 1260 ? 16.407 1.613 19.081 1.00 37.97 1260 ALA A C 1
ATOM 9943 O O . ALA A 1 1260 ? 15.326 1.784 18.550 1.00 37.97 1260 ALA A O 1
ATOM 9944 N N . GLN A 1 1261 ? 16.511 0.895 20.208 1.00 34.19 1261 GLN A N 1
ATOM 9945 C CA . GLN A 1 1261 ? 15.424 0.366 21.050 1.00 34.19 1261 GLN A CA 1
ATOM 9946 C C . GLN A 1 1261 ? 15.019 1.341 22.164 1.00 34.19 1261 GLN A C 1
ATOM 9948 O O . GLN A 1 1261 ? 14.110 1.000 22.903 1.00 34.19 1261 GLN A O 1
ATOM 9953 N N . LYS A 1 1262 ? 15.691 2.497 22.296 1.00 29.80 1262 LYS A N 1
ATOM 9954 C CA . LYS A 1 1262 ? 15.222 3.682 23.038 1.00 29.80 1262 LYS A CA 1
ATOM 9955 C C . LYS A 1 1262 ? 14.586 4.723 22.090 1.00 29.80 1262 LYS A C 1
ATOM 9957 O O . LYS A 1 1262 ? 13.780 5.504 22.545 1.00 29.80 1262 LYS A O 1
ATOM 9962 N N . GLU A 1 1263 ? 14.881 4.678 20.780 1.00 36.31 1263 GLU A N 1
ATOM 9963 C CA . GLU A 1 1263 ? 14.176 5.383 19.673 1.00 36.31 1263 GLU A CA 1
ATOM 9964 C C . GLU A 1 1263 ? 12.993 4.566 19.081 1.00 36.31 1263 GLU A C 1
ATOM 9966 O O . GLU A 1 1263 ? 12.466 4.876 18.010 1.00 36.31 1263 GLU A O 1
ATOM 9971 N N . GLU A 1 1264 ? 12.649 3.432 19.703 1.00 36.19 1264 GLU A N 1
ATOM 9972 C CA . GLU A 1 1264 ? 11.613 2.475 19.251 1.00 36.19 1264 GLU A CA 1
ATOM 9973 C C . GLU A 1 1264 ? 10.908 1.782 20.443 1.00 36.19 1264 GLU A C 1
ATOM 9975 O O . GLU A 1 1264 ? 10.288 0.718 20.294 1.00 36.19 1264 GLU A O 1
ATOM 9980 N N . ALA A 1 1265 ? 11.096 2.349 21.642 1.00 32.28 1265 ALA A N 1
ATOM 9981 C CA . ALA A 1 1265 ? 10.445 2.059 22.915 1.00 32.28 1265 ALA A CA 1
ATOM 9982 C C . ALA A 1 1265 ? 10.289 3.389 23.632 1.00 32.28 1265 ALA A C 1
ATOM 9984 O O . ALA A 1 1265 ? 9.216 3.550 24.231 1.00 32.28 1265 ALA A O 1
#

Organism: NCBI:txid1194566